Protein 6SD8 (pdb70)

Solvent-accessible surface area: 37038 Å² total; per-residue (Å²): 141,73,153,52,98,40,37,135,37,65,5,10,12,125,55,4,115,10,0,50,100,0,0,130,60,26,5,66,86,87,0,33,168,57,0,39,80,31,0,73,90,0,0,77,33,0,24,64,49,0,65,77,51,13,98,74,1,32,81,99,59,18,76,34,43,42,101,28,127,214,51,153,99,57,2,64,29,120,23,5,126,0,6,110,10,0,40,108,0,2,0,61,9,0,0,3,12,10,2,30,73,71,147,25,27,21,6,1,3,0,12,0,0,0,0,0,5,4,0,5,22,0,0,14,12,0,2,22,2,0,9,17,0,0,0,0,0,29,1,0,49,76,62,12,90,78,89,2,63,72,87,0,29,82,48,0,44,12,117,66,46,188,59,10,37,2,1,0,30,0,32,34,9,48,33,7,32,58,16,27,34,34,2,49,0,58,0,66,96,56,138,43,135,40,113,12,42,13,57,25,13,0,67,21,35,0,69,45,7,9,0,10,32,4,61,0,0,0,0,3,0,42,13,85,89,28,47,104,24,40,180,2,0,0,0,0,0,0,10,0,85,57,117,141,38,100,31,22,118,10,49,0,79,103,32,15,89,11,1,0,1,57,3,5,0,15,0,6,0,12,4,88,15,0,20,0,26,33,6,34,36,103,25,65,1,56,145,51,18,45,56,3,62,25,3,4,20,0,0,11,0,0,9,0,0,0,7,0,28,10,0,0,25,21,0,70,44,13,0,30,65,42,73,17,114,70,100,60,22,90,71,30,18,6,19,94,31,13,2,66,62,3,25,28,17,4,80,37,0,0,0,0,0,0,12,0,0,27,14,4,0,41,46,16,44,66,125,12,55,78,50,56,76,24,11,1,109,0,0,0,0,0,0,0,2,0,0,0,30,38,0,11,83,0,0,9,9,0,0,6,20,9,19,25,31,0,8,7,39,98,59,23,1,0,48,0,1,9,2,0,0,5,6,2,16,60,69,16,20,1,21,36,4,0,33,43,0,22,114,18,29,150,128,66,136,3,16,107,29,2,52,123,27,1,80,144,55,143,11,35,81,146,31,26,95,89,4,78,123,2,56,112,40,58,49,108,74,61,63,68,60,0,48,66,0,0,44,24,0,0,32,1,0,0,116,16,0,28,165,122,6,83,51,143,74,153,50,96,36,38,127,38,68,4,9,11,125,58,3,111,11,0,40,98,0,0,115,60,27,5,63,72,83,0,30,165,58,0,34,82,30,0,69,90,0,0,76,34,0,23,64,51,0,66,91,53,14,99,58,1,30,80,91,56,18,84,34,45,45,101,28,127,213,51,153,94,56,2,61,20,132,20,2,122,0,13,110,10,0,54,106,1,2,1,58,10,0,0,3,13,11,1,33,65,71,146,25,27,20,7,1,3,0,10,0,0,0,0,0,3,4,0,5,20,0,0,14,12,5,2,19,10,0,9,14,0,0,0,0,0,31,2,1,54,81,76,10,73,73,117,2,67,71,89,0,28,79,48,1,42,13,116,51,37,176,57,10,38,11,1,0,25,0,27,37,10,42,29,6,34,57,19,22,37,32,4,45,0,59,0,68,100,53,143,42,133,44,96,12,44,16,56,24,13,0,65,21,31,0,67,46,8,14,0,1,64,6,61,0,0,1,0,0,0,37,14,81,89,26,41,92,23,44,154,0,0,0,1,0,0,0,8,0,83,48,126,154,36,86,30,27,115,7,53,0,87,104,32,15,98,12,1,0,2,71,3,6,2,15,0,6,0,12,4,84,11,0,14,0,46,40,8,33,30,88,28,66,0,56,158,44,11,58,36,4,63,26,2,3,31,0,0,10,0,0,9,0,0,1,7,0,28,11,0,0,23,21,2,70,43,17,2,30,61,41,79,17,92,66,93,57,22,91,72,29,29,5,19,95,29,14,1,66,63,2,26,27,20,5,86,46,0,0,0,0,0,0,16,0,0,30,7,5,1,34,53,17,42,68,128,20,56,75,53,46,88,25,10,2,101,0,0,0,2,0,0,0,1,0,0,0,31,37,0,11,83,0,0,8,9,0,0,7,24,11,19,26,31,0,8,8,36,96,58,26,1,0,48,0,1,5,2,0,0,6,4,2,15,56,61,17,20,1,21,34,2,0,56,59,0,20,167,18,19,130,116,100,124,0,10,92,36,3,49,104,33,5,80,134,47,132,16,31,91,138,66,31,85,87,9,56,129,2,36,114,48,69,54,108,92,48,63,67,58,0,50,63,0,0,45,20,0,0,29,5,0,0,77,15,0,26,148,129,6,84,57

Sequence (1006 aa):
NFYQDGPQLSNTFRSDEALQKILKSLLPADAQKVALPHLEHLGERAVTDMLTWAQEAESQPPVHVPFDPWGRRIDDIKTSHGWKALEKVAAEEGIVATAYDRRFGAASRVYQMALLYLYSPSSAIFSCPLAMTDGAARALELYADADLKARVLPHLLSRDPKTFWTAGQWMTERTGGSDVSGTSTDAHPFTGTSEFGATHSLHGTKWFTSATTSQMALTLARPDGAAPGSRGLSLFFLELRNDKGELNHIQIHRLKDKLGTKALPTAELSLQGTPARMIGGVGEGVKRIASVLNITRRIYNSICAVGHIRRALDLAQDYSGKRQAFGKLLKDHPLHKSTLDSLEADFRKCIAFSFFVANLLGQEEVGEASASEKILLRVLTPILKLYTAKKSIHISSEVVEMFGGAGYVEDTGIPRLLRDAQVFSIWEGTTNVLSLDMLRAFEKDQAGQILEQFLVLNEAGSEELVRLQKLLTLSGEQKEQHAREIAFLIGNAVARIAMKKYSLNFYQDGPQLSNTFRSDEALQKILKSLLPADAQKVALPHLEHLGERAVTDMLTWAQEEAESQPPVHVPFDPWGRRIDDIKTSHGWKALEKVAAEEGIVATAYDRRFGAASRVYQMALLYLYSPSSAIFSCPLAMTDGAARALELYADADLKARVLPHLLSRDPKTFWTAGQWMTERTGGSDVSGTSTDAHPFTGTSEFGATHSLHGTKWFTSATTSQMALTLARPDGAAPGSRGLSLFFLELRNDKGELNHIQIHRLKDKLGTKALPTAELSLQGTPARMIGGVGEGVKRIASVLNITRRIYNSICAVGHIRRALDLAQDYSGKRQAFGKLLKDHPLHKSTLDSLEADFRKCIAFSFFVANLLGQEEVGEASASEKILLRVLTPILKLYTAKKSIHISSEVVEMFGGAGYVEDTGIPRLLRDAQVFSIWEGTTNVLSLDDMLRAFEKDQAGQILEQFLVLNEAGSEELVRLQKLLTLSGEQKEQHAREIAFLIGNAVARIAMKKYSL

B-factor: mean 37.4, std 15.78, range [15.5, 123.29]

Organism: Bdellovibrio bacteriovorus (strain ATCC 15356 / DSM 50701 / NCIMB 9529 / HD100) (NCBI:txid264462)

Secondary structure (DSSP, 8-state):
---PPPP----TTTT-HHHHHHHHHHS-HHHHHHHHHHHHHHHHHTTTHHHHHHHHHHHS--EEEEE-TTS-EEEEEE--HHHHHHHHHHHHTTTTGGGG-GGGTTHHHHHHHHHHHHHGGGTTTTHHHHHHHHHHHHHHHHHS-HHHHHHHHHHHT-S-TTT---EEEE--BTTBSS--TT---EEEE--S--SS---EEEEEEEEEE-TTSSSEEEEEEEETTPPSSGGG-EEEEEESB-TTS-BSSEEEEEE--BSS-TTS--EEEEEEEEEEEEES-TT-HHHHHHHHHHHHHHHHHHHHHHHHHHHHHHHHHHHTT-EETTEEGGGSHHHHHHHHHHHHHHHHHHHHHHHHHHHHHHHHTT---HHHHHHHHHHHHHHHHHHHHHHHHHHHHHHHHTGGGGGBGGGS-HHHHHHHGGGGTTT--HHHHHHHHHHHHHSTTHHHHHHHHHHHTT--HHHHHHHHHHHTS-HHHHHHTHHHHHHHHHHHHHHHHHHHTT-/---PPPP----TTTT-HHHHHHHHHHS-HHHHHHHHHHHHHHHHHHTTHHHHHHHHHHHS--EEEEE-TTS-EEEEEE--HHHHHHHHHHHHTTTTGGGG-GGGTTHHHHHHHHHHHHHGGGTTTTHHHHHHHHHHHHHHHHHS-HHHHHHHHHHHT-S-TTT---EEEE--BTTBSS--TT---EEEE--S--TT---EEEEEEEEEE-GGGSSEEEEEEEETTPPSSGGG-EEEEEESB-TTS-BSSEEEEEE--BSS-TTS--EEEEEEEEEEEEESSTT-HHHHHHTTHHHHHHHHHHHHHHHHHHHHHHHHHHHTT-EETTEEGGGSHHHHHHHHHHHHHHHHHHHHHHHHHHHHHHHHTT---HHHHHHHHHHHHHHHHHHHHHHHHHHHHHHHHTGGGGGBGGGT-HHHHHHHGGGGTTT--HHHHHHHHHHHHHSTTHHHHHHHHHHHTT--HHHHHHHHHHHTS-HHHHHHTHHHHHHHHHHHHHHHHHHHTT-

Foldseek 3Di:
DDDFDAFAFDQPVVVDPLLVLQCVQQADPVRCVVLVVLSSVLSHCLRPLLLVLLVQLQVWFWFWDQADPVGDGFRDIDGDPSLLVLLLCCQQSQLQLQLVPCPRFLCSLLSSLSSLLSSQQSNLRVLLLLLQLNLVLVLCVVFNDPQLNVPPVCQSNHSGSVRHFTEKEQQDDPVGRLFSLQPDKEWEADDDDAPRPFGTFIWDKGAKMQGQRGQKYKYKHAYPPADGTLQRIFIKIAGQDGPVRGGQQKHWPGFDDALGSRSGTITIMTRGRGGIHTTDDGRCHVVSSLVSLLRSLLSLLSSLLSLLSVLLSSLVRQQQGDDDPHDRNCPPVVSVVVSVVLVVLSLLSVLLSSVLSSLVSCVVSPNADPLSVLQSQLSSLLSQQSSLVSQLVSLVVSLCSVPPLSVDPVSVSVNSNSVSNCSQPPSHHNLSSLVSNVVSCVPPVSVVSLLVVLVVLPFDPVLSVVLVVLVPDDPVSVSVCSNVNSVSSSSRSSVSSCVSSVD/DDDFDAFAFDQPLVVDPLLVLLCVQQADPVRCVVQVVLSSVLSHCLRPVLLVLLVQLQVWFKDWDQADPVGDGFRDIDGDPSLLVLLLVCQQSQLQQQLVPCPRFLCSLLSSLSSLLSSQQSNLRVLLLLLLLNLVLVLCVVFNDPVLNVVPVCQSNHSGSVRHFTEKEQQDDPVGDLFSQQPAKEWEADDDDDDRPFGTFIWFKRAWMLDQRGQKYKYWHFYPPADGTLQRIFIKIATQAGPVRGGQQKGWPGFDDALGSRSGTITIMTRGRGGIHTTDDGSCHVVSSLSSLLSSLLSLLSSLLSLLSVLLSSLVRQQQRDDDPHDRNCPPVVSVVVSVVLVVLSLLSVLLSSVLSSLVSCVVSPNDDPLSVLVNQLSSLLSQQSSLVSQLVSLVVSLVSVPPLSVDPVSVNVNSNSVSNCSCPPSHHLLSSLVSNVVSCVPPVSVVSLLVVLVVLPFDDPLSVVLVVLVPDDPVSNSVCSNVNSVSSSSRSSVSSCVSSVD

Nearest PDB structures (foldseek):
  6sd8-assembly1_X  TM=1.002E+00  e=5.555E-81  Bdellovibrio bacteriovorus HD100
  4y9j-assembly1_B  TM=9.393E-01  e=7.795E-43  Caenorhabditis elegans
  5ez3-assembly1_A  TM=9.239E-01  e=1.837E-29  Brucella melitensis bv. 1 str. 16M
  3u33-assembly1_B  TM=9.081E-01  e=5.212E-29  Escherichia coli K-12
  5lnx-assembly2_F  TM=8.824E-01  e=2.537E-15  Bacillus subtilis subsp. subtilis str. 168

InterPro domains:
  IPR006089 Acyl-CoA dehydrogenase, conserved site [PS00073] (402-421)
  IPR006091 Acyl-CoA dehydrogenase/oxidase, middle domain [PF02770] (171-274)
  IPR009075 Acyl-CoA dehydrogenase/oxidase, C-terminal [PF00441] (285-441)
  IPR009100 Acyl-CoA dehydrogenase/oxidase, N-terminal and middle domain superfamily [SSF56645] (79-292)
  IPR036250 Acyl-CoA dehydrogenase-like, C-terminal [SSF47203] (291-446)
  IPR041504 Adaptive response protein AidB, N-terminal [PF18158] (12-161)
  IPR052904 Acyl-CoA dehydrogenase-like protein [PTHR42707] (2-500)

Structure (mmCIF, N/CA/C/O backbone):
data_6SD8
#
_entry.id   6SD8
#
_cell.length_a   137.750
_cell.length_b   113.012
_cell.length_c   89.044
_cell.angle_alpha   90.000
_cell.angle_beta   120.840
_cell.angle_gamma   90.000
#
_symmetry.space_group_name_H-M   'C 1 2 1'
#
loop_
_entity.id
_entity.type
_entity.pdbx_description
1 polymer 'Probable acyl-CoA dehydrogenase'
2 non-polymer 'FLAVIN-ADENINE DINUCLEOTIDE'
3 water water
#
loop_
_atom_site.group_PDB
_atom_site.id
_atom_site.type_symbol
_atom_site.label_atom_id
_atom_site.label_alt_id
_atom_site.label_comp_id
_atom_site.label_asym_id
_atom_site.label_entity_id
_atom_site.label_seq_id
_atom_site.pdbx_PDB_ins_code
_atom_site.Cartn_x
_atom_site.Cartn_y
_atom_site.Cartn_z
_atom_site.occupancy
_atom_site.B_iso_or_equiv
_atom_site.auth_seq_id
_atom_site.auth_comp_id
_atom_site.auth_asym_id
_atom_site.auth_atom_id
_atom_site.pdbx_PDB_model_num
ATOM 1 N N . ASN A 1 3 ? -11.958 116.594 110.182 1.00 74.92 3 ASN X N 1
ATOM 2 C CA . ASN A 1 3 ? -12.364 116.471 108.789 1.00 68.72 3 ASN X CA 1
ATOM 3 C C . ASN A 1 3 ? -13.481 115.424 108.660 1.00 62.25 3 ASN X C 1
ATOM 4 O O . ASN A 1 3 ? -14.272 115.223 109.590 1.00 51.65 3 ASN X O 1
ATOM 9 N N . PHE A 1 4 ? -13.535 114.752 107.519 1.00 54.78 4 PHE X N 1
ATOM 10 C CA . PHE A 1 4 ? -14.634 113.861 107.181 1.00 48.31 4 PHE X CA 1
ATOM 11 C C . PHE A 1 4 ? -14.354 112.420 107.601 1.00 41.91 4 PHE X C 1
ATOM 12 O O . PHE A 1 4 ? -13.258 111.895 107.372 1.00 42.47 4 PHE X O 1
ATOM 20 N N . TYR A 1 5 ? -15.347 111.786 108.218 1.00 33.14 5 TYR X N 1
ATOM 21 C CA . TYR A 1 5 ? -15.307 110.342 108.425 1.00 34.12 5 TYR X CA 1
ATOM 22 C C . TYR A 1 5 ? -16.630 109.752 107.989 1.00 38.75 5 TYR X C 1
ATOM 23 O O . TYR A 1 5 ? -17.694 110.250 108.349 1.00 39.06 5 TYR X O 1
ATOM 32 N N . GLN A 1 6 ? -16.552 108.697 107.190 1.00 32.50 6 GLN X N 1
ATOM 33 C CA . GLN A 1 6 ? -17.735 108.021 106.691 1.00 36.23 6 GLN X CA 1
ATOM 34 C C . GLN A 1 6 ? -18.478 107.268 107.799 1.00 36.95 6 GLN X C 1
ATOM 35 O O . GLN A 1 6 ? -17.859 106.565 108.602 1.00 40.47 6 GLN X O 1
ATOM 41 N N . ASP A 1 7 ? -19.801 107.424 107.850 1.00 34.01 7 ASP X N 1
ATOM 42 C CA . ASP A 1 7 ? -20.621 106.584 108.719 1.00 38.86 7 ASP X CA 1
ATOM 43 C C . ASP A 1 7 ? -20.751 105.181 108.127 1.00 39.12 7 ASP X C 1
ATOM 44 O O . ASP A 1 7 ? -21.199 105.028 106.978 1.00 34.47 7 ASP X O 1
ATOM 49 N N . GLY A 1 8 ? -20.372 104.168 108.911 1.00 33.67 8 GLY X N 1
ATOM 50 C CA . GLY A 1 8 ? -20.470 102.776 108.479 1.00 32.98 8 GLY X CA 1
ATOM 51 C C . GLY A 1 8 ? -21.870 102.183 108.605 1.00 27.84 8 GLY X C 1
ATOM 52 O O . GLY A 1 8 ? -22.746 102.777 109.232 1.00 30.79 8 GLY X O 1
ATOM 53 N N . PRO A 1 9 ? -22.086 100.989 108.021 1.00 29.63 9 PRO X N 1
ATOM 54 C CA . PRO A 1 9 ? -23.417 100.368 108.027 1.00 33.19 9 PRO X CA 1
ATOM 55 C C . PRO A 1 9 ? -23.822 99.878 109.413 1.00 34.24 9 PRO X C 1
ATOM 56 O O . PRO A 1 9 ? -22.955 99.491 110.202 1.00 35.01 9 PRO X O 1
ATOM 60 N N . GLN A 1 10 ? -25.121 99.908 109.699 1.00 31.75 10 GLN X N 1
ATOM 61 C CA . GLN A 1 10 ? -25.673 99.417 110.961 1.00 34.11 10 GLN X CA 1
ATOM 62 C C . GLN A 1 10 ? -26.882 98.528 110.724 1.00 33.50 10 GLN X C 1
ATOM 63 O O . GLN A 1 10 ? -27.665 98.761 109.802 1.00 34.37 10 GLN X O 1
ATOM 69 N N . LEU A 1 11 ? -27.030 97.504 111.554 1.00 31.17 11 LEU X N 1
ATOM 70 C CA . LEU A 1 11 ? -28.168 96.604 111.424 1.00 32.34 11 LEU X CA 1
ATOM 71 C C . LEU A 1 11 ? -29.298 96.966 112.377 1.00 33.42 11 LEU X C 1
ATOM 72 O O . LEU A 1 11 ? -29.100 97.680 113.359 1.00 36.17 11 LEU X O 1
ATOM 77 N N . SER A 1 12 ? -30.494 96.480 112.065 1.00 34.59 12 SER X N 1
ATOM 78 C CA . SER A 1 12 ? -31.646 96.645 112.936 1.00 35.98 12 SER X CA 1
ATOM 79 C C . SER A 1 12 ? -32.345 95.294 113.063 1.00 31.14 12 SER X C 1
ATOM 80 O O . SER A 1 12 ? -32.158 94.434 112.201 1.00 33.08 12 SER X O 1
ATOM 83 N N . ASN A 1 13 ? -33.130 95.116 114.129 1.00 32.04 13 ASN X N 1
ATOM 84 C CA . ASN A 1 13 ? -33.852 93.867 114.405 1.00 30.46 13 ASN X CA 1
ATOM 85 C C . ASN A 1 13 ? -34.289 93.132 113.130 1.00 32.99 13 ASN X C 1
ATOM 86 O O . ASN A 1 13 ? -35.075 93.654 112.344 1.00 34.76 13 ASN X O 1
ATOM 91 N N . THR A 1 14 ? -33.771 91.921 112.935 1.00 32.81 14 THR X N 1
ATOM 92 C CA . THR A 1 14 ? -33.861 91.266 111.640 1.00 34.33 14 THR X CA 1
ATOM 93 C C . THR A 1 14 ? -35.161 90.491 111.451 1.00 31.70 14 THR X C 1
ATOM 94 O O . THR A 1 14 ? -35.410 89.937 110.379 1.00 33.75 14 THR X O 1
ATOM 98 N N . PHE A 1 15 ? -36.008 90.473 112.474 1.00 31.32 15 PHE X N 1
ATOM 99 C CA . PHE A 1 15 ? -37.391 90.063 112.236 1.00 31.23 15 PHE X CA 1
ATOM 100 C C . PHE A 1 15 ? -38.194 91.263 111.735 1.00 32.25 15 PHE X C 1
ATOM 101 O O . PHE A 1 15 ? -38.861 91.181 110.702 1.00 35.82 15 PHE X O 1
ATOM 109 N N . ARG A 1 16 ? -38.108 92.382 112.453 1.00 35.49 16 ARG X N 1
ATOM 110 C CA . ARG A 1 16 ? -38.903 93.560 112.113 1.00 35.00 16 ARG X CA 1
ATOM 111 C C . ARG A 1 16 ? -38.492 94.184 110.790 1.00 35.30 16 ARG X C 1
ATOM 112 O O . ARG A 1 16 ? -39.296 94.844 110.138 1.00 39.78 16 ARG X O 1
ATOM 120 N N . SER A 1 17 ? -37.244 93.978 110.389 1.00 32.54 17 SER X N 1
ATOM 121 C CA . SER A 1 17 ? -36.747 94.602 109.168 1.00 35.46 17 SER X CA 1
ATOM 122 C C . SER A 1 17 ? -37.068 93.793 107.913 1.00 32.30 17 SER X C 1
ATOM 123 O O . SER A 1 17 ? -36.781 94.229 106.802 1.00 36.52 17 SER X O 1
ATOM 126 N N . ASP A 1 18 ? -37.632 92.605 108.094 1.00 34.89 18 ASP X N 1
ATOM 127 C CA . ASP A 1 18 ? -37.766 91.669 106.978 1.00 33.98 18 ASP X CA 1
ATOM 128 C C . ASP A 1 18 ? -39.233 91.453 106.595 1.00 33.64 18 ASP X C 1
ATOM 129 O O . ASP A 1 18 ? -39.885 90.532 107.087 1.00 31.22 18 ASP X O 1
ATOM 134 N N . GLU A 1 19 ? -39.742 92.301 105.708 1.00 32.16 19 GLU X N 1
ATOM 135 C CA . GLU A 1 19 ? -41.151 92.221 105.305 1.00 33.94 19 GLU X CA 1
ATOM 136 C C . GLU A 1 19 ? -41.459 90.923 104.567 1.00 35.44 19 GLU X C 1
ATOM 137 O O . GLU A 1 19 ? -42.555 90.381 104.687 1.00 33.39 19 GLU X O 1
ATOM 143 N N . ALA A 1 20 ? -40.496 90.433 103.795 1.00 32.63 20 ALA X N 1
ATOM 144 C CA . ALA A 1 20 ? -40.695 89.193 103.060 1.00 26.18 20 ALA X CA 1
ATOM 145 C C . ALA A 1 20 ? -40.879 88.003 104.005 1.00 34.50 20 ALA X C 1
ATOM 146 O O . ALA A 1 20 ? -41.759 87.172 103.794 1.00 32.79 20 ALA X O 1
ATOM 148 N N . LEU A 1 21 ? -40.044 87.913 105.040 1.00 27.64 21 LEU X N 1
ATOM 149 C CA . LEU A 1 21 ? -40.193 86.842 106.025 1.00 29.06 21 LEU X CA 1
ATOM 150 C C . LEU A 1 21 ? -41.578 86.887 106.682 1.00 35.18 21 LEU X C 1
ATOM 151 O O . LEU A 1 21 ? -42.241 85.857 106.848 1.00 33.79 21 LEU X O 1
ATOM 156 N N . GLN A 1 22 ? -42.008 88.085 107.055 1.00 31.34 22 GLN X N 1
ATOM 157 C CA . GLN A 1 22 ? -43.285 88.254 107.733 1.00 32.74 22 GLN X CA 1
ATOM 158 C C . GLN A 1 22 ? -44.474 87.867 106.849 1.00 38.72 22 GLN X C 1
ATOM 159 O O . GLN A 1 22 ? -45.412 87.221 107.316 1.00 39.60 22 GLN X O 1
ATOM 165 N N . LYS A 1 23 ? -44.428 88.256 105.581 1.00 32.14 23 LYS X N 1
ATOM 166 C CA . LYS A 1 23 ? -45.481 87.871 104.644 1.00 32.14 23 LYS X CA 1
ATOM 167 C C . LYS A 1 23 ? -45.548 86.357 104.483 1.00 38.43 23 LYS X C 1
ATOM 168 O O . LYS A 1 23 ? -46.631 85.772 104.459 1.00 37.08 23 LYS X O 1
ATOM 174 N N . ILE A 1 24 ? -44.386 85.723 104.371 1.00 31.14 24 ILE X N 1
ATOM 175 C CA . ILE A 1 24 ? -44.329 84.271 104.225 1.00 31.63 24 ILE X CA 1
ATOM 176 C C . ILE A 1 24 ? -44.926 83.559 105.438 1.00 38.00 24 ILE X C 1
ATOM 177 O O . ILE A 1 24 ? -45.704 82.616 105.300 1.00 37.14 24 ILE X O 1
ATOM 182 N N . LEU A 1 25 ? -44.580 84.027 106.627 1.00 33.07 25 LEU X N 1
ATOM 183 C CA . LEU A 1 25 ? -45.049 83.382 107.845 1.00 31.97 25 LEU X CA 1
ATOM 184 C C . LEU A 1 25 ? -46.545 83.612 108.062 1.00 41.15 25 LEU X C 1
ATOM 185 O O . LEU A 1 25 ? -47.232 82.755 108.619 1.00 38.65 25 LEU X O 1
ATOM 190 N N . LYS A 1 26 ? -47.044 84.767 107.631 1.00 38.34 26 LYS X N 1
ATOM 191 C CA . LYS A 1 26 ? -48.485 85.041 107.685 1.00 43.91 26 LYS X CA 1
ATOM 192 C C . LYS A 1 26 ? -49.261 84.094 106.772 1.00 44.73 26 LYS X C 1
ATOM 193 O O . LYS A 1 26 ? -50.443 83.831 106.994 1.00 41.98 26 LYS X O 1
ATOM 199 N N . SER A 1 27 ? -48.589 83.598 105.739 1.00 37.60 27 SER X N 1
ATOM 200 C CA . SER A 1 27 ? -49.180 82.651 104.806 1.00 43.34 27 SER X CA 1
ATOM 201 C C . SER A 1 27 ? -49.038 81.203 105.290 1.00 45.92 27 SER X C 1
ATOM 202 O O . SER A 1 27 ? -49.949 80.395 105.133 1.00 45.55 27 SER X O 1
ATOM 205 N N . LEU A 1 28 ? -47.900 80.877 105.896 1.00 39.84 28 LEU X N 1
ATOM 206 C CA . LEU A 1 28 ? -47.600 79.483 106.217 1.00 38.48 28 LEU X CA 1
ATOM 207 C C . LEU A 1 28 ? -47.921 79.078 107.652 1.00 42.34 28 LEU X C 1
ATOM 208 O O . LEU A 1 28 ? -48.116 77.895 107.927 1.00 47.43 28 LEU X O 1
ATOM 213 N N . LEU A 1 29 ? -47.968 80.041 108.569 1.00 38.74 29 LEU X N 1
ATOM 214 C CA . LEU A 1 29 ? -48.238 79.714 109.966 1.00 40.93 29 LEU X CA 1
ATOM 215 C C . LEU A 1 29 ? -49.705 79.949 110.320 1.00 45.12 29 LEU X C 1
ATOM 216 O O . LEU A 1 29 ? -50.223 81.050 110.140 1.00 44.06 29 LEU X O 1
ATOM 221 N N . PRO A 1 30 ? -50.366 78.910 110.846 1.00 43.65 30 PRO X N 1
ATOM 222 C CA . PRO A 1 30 ? -51.714 79.053 111.412 1.00 49.54 30 PRO X CA 1
ATOM 223 C C . PRO A 1 30 ? -51.701 79.934 112.658 1.00 55.07 30 PRO X C 1
ATOM 224 O O . PRO A 1 30 ? -50.634 80.170 113.221 1.00 46.53 30 PRO X O 1
ATOM 228 N N . ALA A 1 31 ? -52.872 80.413 113.068 1.00 51.08 31 ALA X N 1
ATOM 229 C CA . ALA A 1 31 ? -52.996 81.373 114.165 1.00 51.01 31 ALA X CA 1
ATOM 230 C C . ALA A 1 31 ? -52.331 80.921 115.462 1.00 55.91 31 ALA X C 1
ATOM 231 O O . ALA A 1 31 ? -51.672 81.715 116.132 1.00 52.09 31 ALA X O 1
ATOM 233 N N . ASP A 1 32 ? -52.507 79.655 115.826 1.00 58.78 32 ASP X N 1
ATOM 234 C CA . ASP A 1 32 ? -51.936 79.168 117.077 1.00 61.26 32 ASP X CA 1
ATOM 235 C C . ASP A 1 32 ? -50.408 79.147 117.016 1.00 57.94 32 ASP X C 1
ATOM 236 O O . ASP A 1 32 ? -49.746 79.470 117.996 1.00 52.22 32 ASP X O 1
ATOM 241 N N . ALA A 1 33 ? -49.853 78.771 115.869 1.00 50.57 33 ALA X N 1
ATOM 242 C CA . ALA A 1 33 ? -48.405 78.800 115.691 1.00 46.44 33 ALA X CA 1
ATOM 243 C C . ALA A 1 33 ? -47.870 80.227 115.749 1.00 42.47 33 ALA X C 1
ATOM 244 O O . ALA A 1 33 ? -46.834 80.484 116.363 1.00 45.95 33 ALA X O 1
ATOM 246 N N . GLN A 1 34 ? -48.580 81.155 115.115 1.00 44.69 34 GLN X N 1
ATOM 247 C CA . GLN A 1 34 ? -48.160 82.553 115.084 1.00 49.32 34 GLN X CA 1
ATOM 248 C C . GLN A 1 34 ? -48.051 83.187 116.470 1.00 55.19 34 GLN X C 1
ATOM 249 O O . GLN A 1 34 ? -47.148 83.981 116.719 1.00 48.70 34 GLN X O 1
ATOM 255 N N . LYS A 1 35 ? -48.947 82.835 117.384 1.00 55.66 35 LYS X N 1
ATOM 256 C CA . LYS A 1 35 ? -48.933 83.516 118.670 1.00 59.34 35 LYS X CA 1
ATOM 257 C C . LYS A 1 35 ? -47.780 83.004 119.549 1.00 51.83 35 LYS X C 1
ATOM 258 O O . LYS A 1 35 ? -47.367 83.673 120.498 1.00 49.10 35 LYS X O 1
ATOM 264 N N . VAL A 1 36 ? -47.238 81.838 119.205 1.00 52.11 36 VAL X N 1
ATOM 265 C CA . VAL A 1 36 ? -46.020 81.345 119.828 1.00 55.77 36 VAL X CA 1
ATOM 266 C C . VAL A 1 36 ? -44.797 81.839 119.063 1.00 50.04 36 VAL X C 1
ATOM 267 O O . VAL A 1 36 ? -43.857 82.372 119.651 1.00 45.81 36 VAL X O 1
ATOM 271 N N . ALA A 1 37 ? -44.824 81.663 117.745 1.00 44.72 37 ALA X N 1
ATOM 272 C CA . ALA A 1 37 ? -43.640 81.855 116.912 1.00 43.61 37 ALA X CA 1
ATOM 273 C C . ALA A 1 37 ? -43.245 83.319 116.727 1.00 44.53 37 ALA X C 1
ATOM 274 O O . ALA A 1 37 ? -42.064 83.654 116.799 1.00 41.82 37 ALA X O 1
ATOM 276 N N . LEU A 1 38 ? -44.218 84.186 116.460 1.00 40.94 38 LEU X N 1
ATOM 277 C CA . LEU A 1 38 ? -43.915 85.586 116.162 1.00 44.45 38 LEU X CA 1
ATOM 278 C C . LEU A 1 38 ? -43.228 86.352 117.317 1.00 47.05 38 LEU X C 1
ATOM 279 O O . LEU A 1 38 ? -42.290 87.111 117.063 1.00 43.02 38 LEU X O 1
ATOM 284 N N . PRO A 1 39 ? -43.681 86.174 118.577 1.00 45.65 39 PRO X N 1
ATOM 285 C CA . PRO A 1 39 ? -42.917 86.832 119.647 1.00 45.05 39 PRO X CA 1
ATOM 286 C C . PRO A 1 39 ? -41.500 86.278 119.780 1.00 43.36 39 PRO X C 1
ATOM 287 O O . PRO A 1 39 ? -40.554 87.030 120.025 1.00 39.53 39 PRO X O 1
ATOM 291 N N . HIS A 1 40 ? -41.366 84.968 119.618 1.00 38.18 40 HIS X N 1
ATOM 292 C CA . HIS A 1 40 ? -40.070 84.309 119.679 1.00 39.90 40 HIS X CA 1
ATOM 293 C C . HIS A 1 40 ? -39.147 84.850 118.588 1.00 37.11 40 HIS X C 1
ATOM 294 O O . HIS A 1 40 ? -37.978 85.146 118.845 1.00 38.07 40 HIS X O 1
ATOM 301 N N . LEU A 1 41 ? -39.680 84.993 117.376 1.00 40.15 41 LEU X N 1
ATOM 302 C CA . LEU A 1 41 ? -38.886 85.483 116.252 1.00 33.92 41 LEU X CA 1
ATOM 303 C C . LEU A 1 41 ? -38.481 86.948 116.417 1.00 40.75 41 LEU X C 1
ATOM 304 O O . LEU A 1 41 ? -37.373 87.333 116.037 1.00 42.13 41 LEU X O 1
ATOM 309 N N . GLU A 1 42 ? -39.358 87.762 116.999 1.00 37.02 42 GLU X N 1
ATOM 310 C CA . GLU A 1 42 ? -39.010 89.159 117.232 1.00 38.71 42 GLU X CA 1
ATOM 311 C C . GLU A 1 42 ? -37.890 89.253 118.260 1.00 37.00 42 GLU X C 1
ATOM 312 O O . GLU A 1 42 ? -36.986 90.075 118.133 1.00 40.26 42 GLU X O 1
ATOM 318 N N . HIS A 1 43 ? -37.952 88.388 119.265 1.00 37.21 43 HIS X N 1
ATOM 319 C CA . HIS A 1 43 ? -36.914 88.293 120.282 1.00 39.11 43 HIS X CA 1
ATOM 320 C C . HIS A 1 43 ? -35.573 87.869 119.666 1.00 37.38 43 HIS X C 1
ATOM 321 O O . HIS A 1 43 ? -34.535 88.489 119.921 1.00 37.01 43 HIS X O 1
ATOM 328 N N . LEU A 1 44 ? -35.599 86.821 118.843 1.00 36.34 44 LEU X N 1
ATOM 329 C CA . LEU A 1 44 ? -34.377 86.331 118.205 1.00 32.85 44 LEU X CA 1
ATOM 330 C C . LEU A 1 44 ? -33.807 87.363 117.233 1.00 34.94 44 LEU X C 1
ATOM 331 O O . LEU A 1 44 ? -32.592 87.512 117.120 1.00 31.91 44 LEU X O 1
ATOM 336 N N . GLY A 1 45 ? -34.689 88.057 116.515 1.00 34.98 45 GLY X N 1
ATOM 337 C CA . GLY A 1 45 ? -34.270 89.132 115.630 1.00 32.84 45 GLY X CA 1
ATOM 338 C C . GLY A 1 45 ? -33.517 90.232 116.374 1.00 33.41 45 GLY X C 1
ATOM 339 O O . GLY A 1 45 ? -32.638 90.889 115.809 1.00 34.17 45 GLY X O 1
ATOM 340 N N . GLU A 1 46 ? -33.852 90.446 117.642 1.00 33.20 46 GLU X N 1
ATOM 341 C CA . GLU A 1 46 ? -33.141 91.448 118.423 1.00 32.30 46 GLU X CA 1
ATOM 342 C C . GLU A 1 46 ? -31.774 90.917 118.828 1.00 35.23 46 GLU X C 1
ATOM 343 O O . GLU A 1 46 ? -30.782 91.636 118.753 1.00 35.04 46 GLU X O 1
ATOM 349 N N . ARG A 1 47 ? -31.720 89.647 119.218 1.00 33.06 47 ARG X N 1
ATOM 350 C CA . ARG A 1 47 ? -30.448 89.022 119.575 1.00 32.88 47 ARG X CA 1
ATOM 351 C C . ARG A 1 47 ? -29.475 88.991 118.398 1.00 30.04 47 ARG X C 1
ATOM 352 O O . ARG A 1 47 ? -28.267 89.134 118.570 1.00 28.89 47 ARG X O 1
ATOM 360 N N . ALA A 1 48 ? -30.014 88.783 117.198 1.00 29.80 48 ALA X N 1
ATOM 361 C CA . ALA A 1 48 ? -29.205 88.682 115.991 1.00 30.69 48 ALA X CA 1
ATOM 362 C C . ALA A 1 48 ? -28.393 89.939 115.737 1.00 25.06 48 ALA X C 1
ATOM 363 O O . ALA A 1 48 ? -27.325 89.889 115.113 1.00 29.11 48 ALA X O 1
ATOM 365 N N . VAL A 1 49 ? -28.878 91.081 116.220 1.00 29.48 49 VAL X N 1
ATOM 366 C CA . VAL A 1 49 ? -28.153 92.326 115.986 1.00 31.01 49 VAL X CA 1
ATOM 367 C C . VAL A 1 49 ? -27.548 92.908 117.271 1.00 31.09 49 VAL X C 1
ATOM 368 O O . VAL A 1 49 ? -27.031 94.024 117.266 1.00 32.96 49 VAL X O 1
ATOM 372 N N . THR A 1 50 ? -27.598 92.145 118.359 1.00 28.44 50 THR X N 1
ATOM 373 C CA . THR A 1 50 ? -26.989 92.595 119.617 1.00 31.52 50 THR X CA 1
ATOM 374 C C . THR A 1 50 ? -25.977 91.568 120.124 1.00 32.08 50 THR X C 1
ATOM 375 O O . THR A 1 50 ? -24.872 91.509 119.602 1.00 31.20 50 THR X O 1
ATOM 379 N N . ASP A 1 51 ? -26.345 90.733 121.095 1.00 30.85 51 ASP X N 1
ATOM 380 C CA . ASP A 1 51 ? -25.335 89.878 121.703 1.00 30.93 51 ASP X CA 1
ATOM 381 C C . ASP A 1 51 ? -24.784 88.809 120.748 1.00 30.31 51 ASP X C 1
ATOM 382 O O . ASP A 1 51 ? -23.582 88.544 120.774 1.00 29.88 51 ASP X O 1
ATOM 387 N N . MET A 1 52 ? -25.619 88.243 119.875 1.00 31.42 52 MET X N 1
ATOM 388 C CA . MET A 1 52 ? -25.118 87.268 118.903 1.00 24.99 52 MET X CA 1
ATOM 389 C C . MET A 1 52 ? -24.130 87.899 117.929 1.00 26.58 52 MET X C 1
ATOM 390 O O . MET A 1 52 ? -23.153 87.279 117.524 1.00 27.73 52 MET X O 1
ATOM 395 N N . LEU A 1 53 ? -24.422 89.122 117.508 1.00 28.35 53 LEU X N 1
ATOM 396 C CA . LEU A 1 53 ? -23.582 89.798 116.529 1.00 34.27 53 LEU X CA 1
ATOM 397 C C . LEU A 1 53 ? -22.181 89.995 117.108 1.00 29.58 53 LEU X C 1
ATOM 398 O O . LEU A 1 53 ? -21.163 89.779 116.435 1.00 29.22 53 LEU X O 1
ATOM 403 N N . THR A 1 54 ? -22.140 90.387 118.372 1.00 29.88 54 THR X N 1
ATOM 404 C CA . THR A 1 54 ? -20.877 90.585 119.064 1.00 29.03 54 THR X CA 1
ATOM 405 C C . THR A 1 54 ? -20.135 89.266 119.231 1.00 29.20 54 THR X C 1
ATOM 406 O O . THR A 1 54 ? -18.938 89.198 118.967 1.00 27.59 54 THR X O 1
ATOM 410 N N . TRP A 1 55 ? -20.849 88.216 119.635 1.00 27.82 55 TRP X N 1
ATOM 411 C CA . TRP A 1 55 ? -20.239 86.897 119.795 1.00 27.01 55 TRP X CA 1
ATOM 412 C C . TRP A 1 55 ? -19.700 86.343 118.473 1.00 26.96 55 TRP X C 1
ATOM 413 O O . TRP A 1 55 ? -18.637 85.722 118.443 1.00 26.42 55 TRP X O 1
ATOM 424 N N . ALA A 1 56 ? -20.442 86.553 117.383 1.00 26.24 56 ALA X N 1
ATOM 425 C CA . ALA A 1 56 ? -20.012 86.070 116.081 1.00 26.59 56 ALA X CA 1
ATOM 426 C C . ALA A 1 56 ? -18.749 86.788 115.642 1.00 26.96 56 ALA X C 1
ATOM 427 O O . ALA A 1 56 ? -17.847 86.176 115.084 1.00 26.45 56 ALA X O 1
ATOM 429 N N . GLN A 1 57 ? -18.673 88.090 115.903 1.00 26.72 57 GLN X N 1
ATOM 430 C CA . GLN A 1 57 ? -17.485 88.853 115.535 1.00 24.86 57 GLN X CA 1
ATOM 431 C C . GLN A 1 57 ? -16.261 88.370 116.315 1.00 26.17 57 GLN X C 1
ATOM 432 O O . GLN A 1 57 ? -15.160 88.249 115.764 1.00 25.84 57 GLN X O 1
ATOM 438 N N . GLU A 1 58 ? -16.467 88.082 117.598 1.00 26.51 58 GLU X N 1
ATOM 439 C CA . GLU A 1 58 ? -15.413 87.519 118.434 1.00 30.40 58 GLU X CA 1
ATOM 440 C C . GLU A 1 58 ? -14.915 86.176 117.900 1.00 25.86 58 GLU X C 1
ATOM 441 O O . GLU A 1 58 ? -13.711 85.940 117.829 1.00 28.14 58 GLU X O 1
ATOM 447 N N . ALA A 1 59 ? -15.848 85.315 117.508 1.00 24.21 59 ALA X N 1
ATOM 448 C CA . ALA A 1 59 ? -15.497 83.987 117.005 1.00 27.48 59 ALA X CA 1
ATOM 449 C C . ALA A 1 59 ? -14.738 84.085 115.674 1.00 25.16 59 ALA X C 1
ATOM 450 O O . ALA A 1 59 ? -13.726 83.414 115.475 1.00 26.47 59 ALA X O 1
ATOM 452 N N . GLU A 1 60 ? -15.217 84.941 114.770 1.00 26.27 60 GLU X N 1
ATOM 453 C CA . GLU A 1 60 ? -14.518 85.177 113.507 1.00 27.66 60 GLU X CA 1
ATOM 454 C C . GLU A 1 60 ? -13.098 85.697 113.747 1.00 29.21 60 GLU X C 1
ATOM 455 O O . GLU A 1 60 ? -12.152 85.325 113.041 1.00 29.62 60 GLU X O 1
ATOM 461 N N . SER A 1 61 ? -12.955 86.542 114.767 1.00 25.09 61 SER X N 1
ATOM 462 C CA . SER A 1 61 ? -11.695 87.203 115.086 1.00 28.16 61 SER X CA 1
ATOM 463 C C . SER A 1 61 ? -10.719 86.293 115.825 1.00 28.59 61 SER X C 1
ATOM 464 O O . SER A 1 61 ? -9.521 86.585 115.894 1.00 31.19 61 SER X O 1
ATOM 467 N N . GLN A 1 62 ? -11.240 85.204 116.395 1.00 27.35 62 GLN X N 1
ATOM 468 C CA . GLN A 1 62 ? -10.412 84.272 117.161 1.00 29.17 62 GLN X CA 1
ATOM 469 C C . GLN A 1 62 ? -10.684 82.846 116.717 1.00 28.29 62 GLN X C 1
ATOM 470 O O . GLN A 1 62 ? -11.372 82.091 117.413 1.00 30.55 62 GLN X O 1
ATOM 476 N N . PRO A 1 63 ? -10.148 82.471 115.546 1.00 25.41 63 PRO X N 1
ATOM 477 C CA . PRO A 1 63 ? -10.422 81.124 115.036 1.00 25.95 63 PRO X CA 1
ATOM 478 C C . PRO A 1 63 ? -9.930 80.047 116.006 1.00 21.83 63 PRO X C 1
ATOM 479 O O . PRO A 1 63 ? -9.031 80.316 116.826 1.00 26.59 63 PRO X O 1
ATOM 483 N N . PRO A 1 64 ? -10.518 78.848 115.929 1.00 21.86 64 PRO X N 1
ATOM 484 C CA . PRO A 1 64 ? -10.134 77.719 116.783 1.00 25.59 64 PRO X CA 1
ATOM 485 C C . PRO A 1 64 ? -8.688 77.305 116.598 1.00 26.71 64 PRO X C 1
ATOM 486 O O . PRO A 1 64 ? -8.116 77.453 115.518 1.00 24.47 64 PRO X O 1
ATOM 490 N N . VAL A 1 65 ? -8.091 76.793 117.676 1.00 23.39 65 VAL X N 1
ATOM 491 C CA . VAL A 1 65 ? -6.701 76.382 117.648 1.00 25.77 65 VAL X CA 1
ATOM 492 C C . VAL A 1 65 ? -6.553 74.954 118.171 1.00 25.40 65 VAL X C 1
ATOM 493 O O . VAL A 1 65 ? -7.111 74.603 119.214 1.00 28.33 65 VAL X O 1
ATOM 497 N N . HIS A 1 66 ? -5.835 74.130 117.406 1.00 22.83 66 HIS X N 1
ATOM 498 C CA . HIS A 1 66 ? -5.540 72.749 117.771 1.00 22.37 66 HIS X CA 1
ATOM 499 C C . HIS A 1 66 ? -4.345 72.700 118.720 1.00 25.10 66 HIS X C 1
ATOM 500 O O . HIS A 1 66 ? -3.289 73.283 118.432 1.00 26.93 66 HIS X O 1
ATOM 507 N N . VAL A 1 67 ? -4.533 72.018 119.848 1.00 24.99 67 VAL X N 1
ATOM 508 C CA . VAL A 1 67 ? -3.469 71.770 120.832 1.00 24.58 67 VAL X CA 1
ATOM 509 C C . VAL A 1 67 ? -3.321 70.242 120.931 1.00 23.24 67 VAL X C 1
ATOM 510 O O . VAL A 1 67 ? -4.036 69.586 121.685 1.00 26.20 67 VAL X O 1
ATOM 514 N N . PRO A 1 68 ? -2.434 69.653 120.119 1.00 25.81 68 PRO X N 1
ATOM 515 C CA . PRO A 1 68 ? -2.367 68.184 120.109 1.00 27.29 68 PRO X CA 1
ATOM 516 C C . PRO A 1 68 ? -1.833 67.581 121.420 1.00 26.78 68 PRO X C 1
ATOM 517 O O . PRO A 1 68 ? -2.322 66.531 121.866 1.00 30.63 68 PRO X O 1
ATOM 521 N N . PHE A 1 69 ? -0.846 68.239 122.018 1.00 27.24 69 PHE X N 1
ATOM 522 C CA . PHE A 1 69 ? -0.158 67.712 123.194 1.00 28.33 69 PHE X CA 1
ATOM 523 C C . PHE A 1 69 ? -0.246 68.632 124.404 1.00 27.83 69 PHE X C 1
ATOM 524 O O . PHE A 1 69 ? -0.189 69.858 124.273 1.00 28.47 69 PHE X O 1
ATOM 532 N N . ASP A 1 70 ? -0.386 68.037 125.588 1.00 29.65 70 ASP X N 1
ATOM 533 C CA . ASP A 1 70 ? -0.296 68.821 126.814 1.00 26.95 70 ASP X CA 1
ATOM 534 C C . ASP A 1 70 ? 1.198 69.078 127.096 1.00 28.90 70 ASP X C 1
ATOM 535 O O . ASP A 1 70 ? 2.062 68.563 126.374 1.00 29.18 70 ASP X O 1
ATOM 540 N N . PRO A 1 71 ? 1.524 69.911 128.098 1.00 29.99 71 PRO X N 1
ATOM 541 C CA . PRO A 1 71 ? 2.943 70.273 128.264 1.00 27.64 71 PRO X CA 1
ATOM 542 C C . PRO A 1 71 ? 3.871 69.112 128.669 1.00 28.28 71 PRO X C 1
ATOM 543 O O . PRO A 1 71 ? 5.081 69.282 128.645 1.00 30.67 71 PRO X O 1
ATOM 547 N N . TRP A 1 72 ? 3.303 67.964 129.018 1.00 32.18 72 TRP X N 1
ATOM 548 C CA . TRP A 1 72 ? 4.088 66.816 129.449 1.00 37.40 72 TRP X CA 1
ATOM 549 C C . TRP A 1 72 ? 4.024 65.666 128.459 1.00 36.01 72 TRP X C 1
ATOM 550 O O . TRP A 1 72 ? 4.430 64.546 128.762 1.00 39.55 72 TRP X O 1
ATOM 561 N N . GLY A 1 73 ? 3.505 65.949 127.272 1.00 31.97 73 GLY X N 1
ATOM 562 C CA . GLY A 1 73 ? 3.586 65.002 126.179 1.00 34.91 73 GLY X CA 1
ATOM 563 C C . GLY A 1 73 ? 2.379 64.113 125.966 1.00 36.58 73 GLY X C 1
ATOM 564 O O . GLY A 1 73 ? 2.384 63.305 125.043 1.00 39.03 73 GLY X O 1
ATOM 565 N N . ARG A 1 74 ? 1.349 64.249 126.799 1.00 31.88 74 ARG X N 1
ATOM 566 C CA . ARG A 1 74 ? 0.120 63.487 126.592 1.00 30.94 74 ARG X CA 1
ATOM 567 C C . ARG A 1 74 ? -0.636 64.005 125.375 1.00 35.02 74 ARG X C 1
ATOM 568 O O . ARG A 1 74 ? -0.799 65.216 125.204 1.00 31.35 74 ARG X O 1
ATOM 576 N N . ARG A 1 75 ? -1.079 63.089 124.519 1.00 31.80 75 ARG X N 1
ATOM 577 C CA . ARG A 1 75 ? -1.902 63.474 123.377 1.00 36.26 75 ARG X CA 1
ATOM 578 C C . ARG A 1 75 ? -3.317 63.792 123.843 1.00 39.56 75 ARG X C 1
ATOM 579 O O . ARG A 1 75 ? -4.045 62.896 124.277 1.00 38.87 75 ARG X O 1
ATOM 587 N N . ILE A 1 76 ? -3.706 65.060 123.745 1.00 31.78 76 ILE X N 1
ATOM 588 C CA . ILE A 1 76 ? -5.014 65.480 124.232 1.00 31.16 76 ILE X CA 1
ATOM 589 C C . ILE A 1 76 ? -5.921 65.947 123.094 1.00 30.82 76 ILE X C 1
ATOM 590 O O . ILE A 1 76 ? -7.141 65.864 123.210 1.00 33.14 76 ILE X O 1
ATOM 595 N N . ASP A 1 77 ? -5.318 66.426 122.007 1.00 28.66 77 ASP X N 1
ATOM 596 C CA . ASP A 1 77 ? -6.057 66.932 120.844 1.00 27.63 77 ASP X CA 1
ATOM 597 C C . ASP A 1 77 ? -7.190 67.872 121.235 1.00 32.00 77 ASP X C 1
ATOM 598 O O . ASP A 1 77 ? -8.334 67.695 120.798 1.00 30.62 77 ASP X O 1
ATOM 603 N N . ASP A 1 78 ? -6.875 68.855 122.069 1.00 30.88 78 ASP X N 1
ATOM 604 C CA . ASP A 1 78 ? -7.838 69.883 122.421 1.00 28.55 78 ASP X CA 1
ATOM 605 C C . ASP A 1 78 ? -8.052 70.825 121.252 1.00 28.92 78 ASP X C 1
ATOM 606 O O . ASP A 1 78 ? -7.140 71.056 120.458 1.00 28.13 78 ASP X O 1
ATOM 611 N N . ILE A 1 79 ? -9.253 71.385 121.163 1.00 30.87 79 ILE X N 1
ATOM 612 C CA . ILE A 1 79 ? -9.520 72.484 120.241 1.00 30.10 79 ILE X CA 1
ATOM 613 C C . ILE A 1 79 ? -9.955 73.682 121.074 1.00 28.23 79 ILE X C 1
ATOM 614 O O . ILE A 1 79 ? -11.029 73.660 121.681 1.00 36.37 79 ILE X O 1
ATOM 619 N N . LYS A 1 80 ? -9.122 74.716 121.124 1.00 28.55 80 LYS X N 1
ATOM 620 C CA . LYS A 1 80 ? -9.486 75.916 121.867 1.00 30.91 80 LYS X CA 1
ATOM 621 C C . LYS A 1 80 ? -10.376 76.791 121.006 1.00 31.93 80 LYS X C 1
ATOM 622 O O . LYS A 1 80 ? -10.060 77.056 119.852 1.00 31.81 80 LYS X O 1
ATOM 628 N N . THR A 1 81 ? -11.498 77.213 121.575 1.00 29.07 81 THR X N 1
ATOM 629 C CA . THR A 1 81 ? -12.424 78.097 120.879 1.00 30.10 81 THR X CA 1
ATOM 630 C C . THR A 1 81 ? -12.667 79.346 121.706 1.00 32.26 81 THR X C 1
ATOM 631 O O . THR A 1 81 ? -12.347 79.384 122.903 1.00 33.35 81 THR X O 1
ATOM 635 N N . SER A 1 82 ? -13.211 80.373 121.062 1.00 28.28 82 SER X N 1
ATOM 636 C CA . SER A 1 82 ? -13.573 81.605 121.745 1.00 31.38 82 SER X CA 1
ATOM 637 C C . SER A 1 82 ? -14.790 81.427 122.647 1.00 26.03 82 SER X C 1
ATOM 638 O O . SER A 1 82 ? -15.604 80.518 122.461 1.00 27.48 82 SER X O 1
ATOM 641 N N . HIS A 1 83 ? -14.922 82.318 123.628 1.00 28.01 83 HIS X N 1
ATOM 642 C CA . HIS A 1 83 ? -16.151 82.360 124.409 1.00 27.18 83 HIS X CA 1
ATOM 643 C C . HIS A 1 83 ? -17.370 82.632 123.542 1.00 29.87 83 HIS X C 1
ATOM 644 O O . HIS A 1 83 ? -18.438 82.085 123.798 1.00 30.22 83 HIS X O 1
ATOM 651 N N . GLY A 1 84 ? -17.204 83.488 122.533 1.00 30.14 84 GLY X N 1
ATOM 652 C CA . GLY A 1 84 ? -18.296 83.836 121.626 1.00 26.08 84 GLY X CA 1
ATOM 653 C C . GLY A 1 84 ? -18.852 82.608 120.930 1.00 30.31 84 GLY X C 1
ATOM 654 O O . GLY A 1 84 ? -20.063 82.455 120.794 1.00 29.01 84 GLY X O 1
ATOM 655 N N . TRP A 1 85 ? -17.953 81.739 120.482 1.00 28.11 85 TRP X N 1
ATOM 656 C CA . TRP A 1 85 ? -18.339 80.481 119.840 1.00 26.04 85 TRP X CA 1
ATOM 657 C C . TRP A 1 85 ? -19.141 79.607 120.797 1.00 29.08 85 TRP X C 1
ATOM 658 O O . TRP A 1 85 ? -20.179 79.053 120.442 1.00 30.94 85 TRP X O 1
ATOM 669 N N . LYS A 1 86 ? -18.656 79.485 122.031 1.00 27.05 86 LYS X N 1
ATOM 670 C CA . LYS A 1 86 ? -19.378 78.703 123.023 1.00 26.95 86 LYS X CA 1
ATOM 671 C C . LYS A 1 86 ? -20.744 79.304 123.332 1.00 31.25 86 LYS X C 1
ATOM 672 O O . LYS A 1 86 ? -21.708 78.585 123.586 1.00 29.03 86 LYS X O 1
ATOM 678 N N . ALA A 1 87 ? -20.818 80.630 123.350 1.00 28.60 87 ALA X N 1
ATOM 679 C CA . ALA A 1 87 ? -22.081 81.305 123.647 1.00 29.54 87 ALA X CA 1
ATOM 680 C C . ALA A 1 87 ? -23.110 81.083 122.547 1.00 29.72 87 ALA X C 1
ATOM 681 O O . ALA A 1 87 ? -24.299 80.941 122.822 1.00 31.43 87 ALA X O 1
ATOM 683 N N . LEU A 1 88 ? -22.646 81.058 121.306 1.00 26.73 88 LEU X N 1
ATOM 684 C CA . LEU A 1 88 ? -23.561 80.852 120.185 1.00 25.32 88 LEU X CA 1
ATOM 685 C C . LEU A 1 88 ? -24.129 79.429 120.195 1.00 30.95 88 LEU X C 1
ATOM 686 O O . LEU A 1 88 ? -25.262 79.205 119.760 1.00 30.19 88 LEU X O 1
ATOM 691 N N . GLU A 1 89 ? -23.348 78.473 120.693 1.00 31.17 89 GLU X N 1
ATOM 692 C CA . GLU A 1 89 ? -23.849 77.113 120.891 1.00 31.67 89 GLU X CA 1
ATOM 693 C C . GLU A 1 89 ? -24.976 77.100 121.918 1.00 35.56 89 GLU X C 1
ATOM 694 O O . GLU A 1 89 ? -26.031 76.502 121.693 1.00 34.68 89 GLU X O 1
ATOM 700 N N . LYS A 1 90 ? -24.752 77.779 123.041 1.00 30.00 90 LYS X N 1
ATOM 701 C CA . LYS A 1 90 ? -25.782 77.884 124.068 1.00 34.41 90 LYS X CA 1
ATOM 702 C C . LYS A 1 90 ? -27.064 78.517 123.510 1.00 34.13 90 LYS X C 1
ATOM 703 O O . LYS A 1 90 ? -28.165 78.075 123.828 1.00 37.29 90 LYS X O 1
ATOM 709 N N . VAL A 1 91 ? -26.920 79.534 122.663 1.00 31.41 91 VAL X N 1
ATOM 710 C CA . VAL A 1 91 ? -28.082 80.156 122.028 1.00 30.37 91 VAL X CA 1
ATOM 711 C C . VAL A 1 91 ? -28.876 79.141 121.204 1.00 32.97 91 VAL X C 1
ATOM 712 O O . VAL A 1 91 ? -30.109 79.097 121.273 1.00 35.87 91 VAL X O 1
ATOM 716 N N . ALA A 1 92 ? -28.170 78.302 120.453 1.00 30.03 92 ALA X N 1
ATOM 717 C CA . ALA A 1 92 ? -28.829 77.312 119.595 1.00 31.09 92 ALA X CA 1
ATOM 718 C C . ALA A 1 92 ? -29.729 76.390 120.420 1.00 36.91 92 ALA X C 1
ATOM 719 O O . ALA A 1 92 ? -30.845 76.060 120.016 1.00 36.77 92 ALA X O 1
ATOM 721 N N . ALA A 1 93 ? -29.234 75.985 121.586 1.00 34.23 93 ALA X N 1
ATOM 722 C CA . ALA A 1 93 ? -30.007 75.139 122.493 1.00 31.42 93 ALA X CA 1
ATOM 723 C C . ALA A 1 93 ? -31.208 75.870 123.088 1.00 37.85 93 ALA X C 1
ATOM 724 O O . ALA A 1 93 ? -32.346 75.428 122.939 1.00 39.41 93 ALA X O 1
ATOM 726 N N . GLU A 1 94 ? -30.961 76.984 123.769 1.00 35.09 94 GLU X N 1
ATOM 727 C CA . GLU A 1 94 ? -32.031 77.646 124.512 1.00 39.68 94 GLU X CA 1
ATOM 728 C C . GLU A 1 94 ? -33.099 78.258 123.599 1.00 45.19 94 GLU X C 1
ATOM 729 O O . GLU A 1 94 ? -34.256 78.386 124.004 1.00 42.96 94 GLU X O 1
ATOM 735 N N . GLU A 1 95 ? -32.724 78.633 122.376 1.00 37.63 95 GLU X N 1
ATOM 736 C CA . GLU A 1 95 ? -33.686 79.201 121.433 1.00 38.46 95 GLU X CA 1
ATOM 737 C C . GLU A 1 95 ? -34.379 78.132 120.595 1.00 36.48 95 GLU X C 1
ATOM 738 O O . GLU A 1 95 ? -35.243 78.452 119.781 1.00 38.10 95 GLU X O 1
ATOM 744 N N . GLY A 1 96 ? -33.987 76.874 120.777 1.00 37.38 96 GLY X N 1
ATOM 745 C CA . GLY A 1 96 ? -34.616 75.771 120.070 1.00 38.23 96 GLY X CA 1
ATOM 746 C C . GLY A 1 96 ? -34.453 75.833 118.563 1.00 35.29 96 GLY X C 1
ATOM 747 O O . GLY A 1 96 ? -35.388 75.526 117.819 1.00 41.40 96 GLY X O 1
ATOM 748 N N . ILE A 1 97 ? -33.267 76.222 118.102 1.00 35.08 97 ILE X N 1
ATOM 749 C CA . ILE A 1 97 ? -33.031 76.399 116.674 1.00 32.66 97 ILE X CA 1
ATOM 750 C C . ILE A 1 97 ? -33.165 75.075 115.925 1.00 32.53 97 ILE X C 1
ATOM 751 O O . ILE A 1 97 ? -33.559 75.059 114.761 1.00 33.52 97 ILE X O 1
ATOM 756 N N . VAL A 1 98 ? -32.851 73.966 116.594 1.00 34.15 98 VAL X N 1
ATOM 757 C CA . VAL A 1 98 ? -33.120 72.636 116.037 1.00 31.11 98 VAL X CA 1
ATOM 758 C C . VAL A 1 98 ? -34.406 72.035 116.612 1.00 36.05 98 VAL X C 1
ATOM 759 O O . VAL A 1 98 ? -35.255 71.533 115.874 1.00 37.86 98 VAL X O 1
ATOM 763 N N . ALA A 1 99 ? -34.540 72.101 117.930 1.00 37.43 99 ALA X N 1
ATOM 764 C CA . ALA A 1 99 ? -35.565 71.351 118.656 1.00 33.61 99 ALA X CA 1
ATOM 765 C C . ALA A 1 99 ? -36.990 71.702 118.244 1.00 40.53 99 ALA X C 1
ATOM 766 O O . ALA A 1 99 ? -37.881 70.852 118.290 1.00 40.28 99 ALA X O 1
ATOM 768 N N . THR A 1 100 ? -37.198 72.954 117.854 1.00 35.78 100 THR X N 1
ATOM 769 C CA . THR A 1 100 ? -38.518 73.439 117.455 1.00 41.62 100 THR X CA 1
ATOM 770 C C . THR A 1 100 ? -39.156 72.583 116.346 1.00 40.38 100 THR X C 1
ATOM 771 O O . THR A 1 100 ? -40.360 72.349 116.356 1.00 37.69 100 THR X O 1
ATOM 775 N N . ALA A 1 101 ? -38.354 72.077 115.415 1.00 35.26 101 ALA X N 1
ATOM 776 C CA . ALA A 1 101 ? -38.897 71.270 114.325 1.00 38.79 101 ALA X CA 1
ATOM 777 C C . ALA A 1 101 ? -39.448 69.935 114.812 1.00 46.67 101 ALA X C 1
ATOM 778 O O . ALA A 1 101 ? -40.347 69.366 114.193 1.00 43.28 101 ALA X O 1
ATOM 780 N N . TYR A 1 102 ? -38.925 69.447 115.931 1.00 37.13 102 TYR X N 1
ATOM 781 C CA . TYR A 1 102 ? -39.269 68.110 116.395 1.00 44.36 102 TYR X CA 1
ATOM 782 C C . TYR A 1 102 ? -40.389 68.156 117.419 1.00 50.48 102 TYR X C 1
ATOM 783 O O . TYR A 1 102 ? -40.912 67.120 117.825 1.00 48.40 102 TYR X O 1
ATOM 792 N N . ASP A 1 103 ? -40.757 69.363 117.830 1.00 51.57 103 ASP X N 1
ATOM 793 C CA . ASP A 1 103 ? -41.957 69.562 118.624 1.00 63.81 103 ASP X CA 1
ATOM 794 C C . ASP A 1 103 ? -43.106 69.819 117.647 1.00 60.18 103 ASP X C 1
ATOM 795 O O . ASP A 1 103 ? -43.376 70.963 117.278 1.00 59.90 103 ASP X O 1
ATOM 800 N N . ARG A 1 104 ? -43.775 68.756 117.215 1.00 61.28 104 ARG X N 1
ATOM 801 C CA . ARG A 1 104 ? -44.705 68.862 116.090 1.00 60.77 104 ARG X CA 1
ATOM 802 C C . ARG A 1 104 ? -46.153 69.242 116.458 1.00 62.28 104 ARG X C 1
ATOM 803 O O . ARG A 1 104 ? -47.080 68.825 115.781 1.00 66.60 104 ARG X O 1
ATOM 811 N N . ARG A 1 105 ? -46.330 70.033 117.519 1.00 65.69 105 ARG X N 1
ATOM 812 C CA . ARG A 1 105 ? -47.617 70.662 117.851 1.00 67.47 105 ARG X CA 1
ATOM 813 C C . ARG A 1 105 ? -48.322 71.309 116.676 1.00 66.76 105 ARG X C 1
ATOM 814 O O . ARG A 1 105 ? -49.542 71.251 116.583 1.00 73.95 105 ARG X O 1
ATOM 822 N N . PHE A 1 106 ? -47.559 71.960 115.802 1.00 53.86 106 PHE X N 1
ATOM 823 C CA . PHE A 1 106 ? -48.162 72.790 114.771 1.00 50.27 106 PHE X CA 1
ATOM 824 C C . PHE A 1 106 ? -48.150 72.099 113.419 1.00 45.75 106 PHE X C 1
ATOM 825 O O . PHE A 1 106 ? -48.264 72.748 112.381 1.00 49.80 106 PHE X O 1
ATOM 833 N N . GLY A 1 107 ? -48.022 70.776 113.433 1.00 50.08 107 GLY X N 1
ATOM 834 C CA . GLY A 1 107 ? -48.010 70.015 112.197 1.00 50.31 107 GLY X CA 1
ATOM 835 C C . GLY A 1 107 ? -46.852 70.393 111.296 1.00 61.69 107 GLY X C 1
ATOM 836 O O . GLY A 1 107 ? -45.713 70.513 111.753 1.00 57.23 107 GLY X O 1
ATOM 837 N N . ALA A 1 108 ? -47.151 70.589 110.013 1.00 51.99 108 ALA X N 1
ATOM 838 C CA . ALA A 1 108 ? -46.142 70.956 109.022 1.00 50.56 108 ALA X CA 1
ATOM 839 C C . ALA A 1 108 ? -45.541 72.328 109.315 1.00 43.79 108 ALA X C 1
ATOM 840 O O . ALA A 1 108 ? -44.457 72.660 108.832 1.00 43.63 108 ALA X O 1
ATOM 842 N N . ALA A 1 109 ? -46.252 73.127 110.101 1.00 40.73 109 ALA X N 1
ATOM 843 C CA . ALA A 1 109 ? -45.793 74.466 110.423 1.00 44.85 109 ALA X CA 1
ATOM 844 C C . ALA A 1 109 ? -44.683 74.450 111.480 1.00 44.85 109 ALA X C 1
ATOM 845 O O . ALA A 1 109 ? -44.002 75.456 111.672 1.00 44.26 109 ALA X O 1
ATOM 847 N N . SER A 1 110 ? -44.502 73.325 112.171 1.00 37.64 110 SER X N 1
ATOM 848 C CA . SER A 1 110 ? -43.413 73.222 113.146 1.00 39.38 110 SER X CA 1
ATOM 849 C C . SER A 1 110 ? -42.054 73.370 112.465 1.00 37.21 110 SER X C 1
ATOM 850 O O . SER A 1 110 ? -41.185 74.103 112.941 1.00 35.49 110 SER X O 1
ATOM 853 N N . ARG A 1 111 ? -41.889 72.698 111.334 1.00 33.52 111 ARG X N 1
ATOM 854 C CA . ARG A 1 111 ? -40.665 72.803 110.553 1.00 38.52 111 ARG X CA 1
ATOM 855 C C . ARG A 1 111 ? -40.505 74.205 109.954 1.00 42.50 111 ARG X C 1
ATOM 856 O O . ARG A 1 111 ? -39.386 74.727 109.874 1.00 35.99 111 ARG X O 1
ATOM 864 N N . VAL A 1 112 ? -41.614 74.829 109.561 1.00 36.25 112 VAL X N 1
ATOM 865 C CA . VAL A 1 112 ? -41.559 76.185 109.010 1.00 33.73 112 VAL X CA 1
ATOM 866 C C . VAL A 1 112 ? -41.103 77.181 110.082 1.00 35.77 112 VAL X C 1
ATOM 867 O O . VAL A 1 112 ? -40.226 78.016 109.832 1.00 33.05 112 VAL X O 1
ATOM 871 N N . TYR A 1 113 ? -41.688 77.065 111.271 1.00 33.14 113 TYR X N 1
ATOM 872 C CA . TYR A 1 113 ? -41.311 77.873 112.432 1.00 32.51 113 TYR X CA 1
ATOM 873 C C . TYR A 1 113 ? -39.821 77.685 112.738 1.00 35.77 113 TYR X C 1
ATOM 874 O O . TYR A 1 113 ? -39.080 78.668 112.919 1.00 33.30 113 TYR X O 1
ATOM 883 N N . GLN A 1 114 ? -39.372 76.434 112.768 1.00 32.06 114 GLN X N 1
ATOM 884 C CA . GLN A 1 114 ? -37.959 76.150 113.038 1.00 31.57 114 GLN X CA 1
ATOM 885 C C . GLN A 1 114 ? -37.042 76.765 111.977 1.00 31.92 114 GLN X C 1
ATOM 886 O O . GLN A 1 114 ? -36.007 77.345 112.299 1.00 32.01 114 GLN X O 1
ATOM 892 N N . MET A 1 115 ? -37.414 76.642 110.706 1.00 29.94 115 MET X N 1
ATOM 893 C CA . MET A 1 115 ? -36.574 77.183 109.636 1.00 29.19 115 MET X CA 1
ATOM 894 C C . MET A 1 115 ? -36.540 78.707 109.698 1.00 28.41 115 MET X C 1
ATOM 895 O O . MET A 1 115 ? -35.555 79.329 109.303 1.00 30.93 115 MET X O 1
ATOM 900 N N . ALA A 1 116 ? -37.610 79.303 110.209 1.00 29.45 116 ALA X N 1
ATOM 901 C CA . ALA A 1 116 ? -37.634 80.742 110.403 1.00 29.90 116 ALA X CA 1
ATOM 902 C C . ALA A 1 116 ? -36.658 81.146 111.510 1.00 31.79 116 ALA X C 1
ATOM 903 O O . ALA A 1 116 ? -35.957 82.160 111.399 1.00 30.48 116 ALA X O 1
ATOM 905 N N . LEU A 1 117 ? -36.612 80.345 112.570 1.00 30.88 117 LEU X N 1
ATOM 906 C CA . LEU A 1 117 ? -35.630 80.558 113.630 1.00 30.99 117 LEU X CA 1
ATOM 907 C C . LEU A 1 117 ? -34.218 80.457 113.059 1.00 33.60 117 LEU X C 1
ATOM 908 O O . LEU A 1 117 ? -33.357 81.292 113.344 1.00 31.12 117 LEU X O 1
ATOM 913 N N . LEU A 1 118 ? -33.982 79.428 112.252 1.00 29.06 118 LEU X N 1
ATOM 914 C CA . LEU A 1 118 ? -32.670 79.247 111.638 1.00 26.21 118 LEU X CA 1
ATOM 915 C C . LEU A 1 118 ? -32.296 80.433 110.756 1.00 27.50 118 LEU X C 1
ATOM 916 O O . LEU A 1 118 ? -31.150 80.877 110.734 1.00 26.85 118 LEU X O 1
ATOM 921 N N . TYR A 1 119 ? -33.279 80.926 110.010 1.00 27.08 119 TYR X N 1
ATOM 922 C CA . TYR A 1 119 ? -33.087 82.037 109.089 1.00 27.36 119 TYR X CA 1
ATOM 923 C C . TYR A 1 119 ? -32.570 83.307 109.796 1.00 25.37 119 TYR X C 1
ATOM 924 O O . TYR A 1 119 ? -31.712 84.025 109.265 1.00 25.46 119 TYR X O 1
ATOM 933 N N . LEU A 1 120 ? -33.081 83.562 110.994 1.00 27.65 120 LEU X N 1
ATOM 934 C CA . LEU A 1 120 ? -32.628 84.694 111.798 1.00 26.42 120 LEU X CA 1
ATOM 935 C C . LEU A 1 120 ? -31.320 84.400 112.527 1.00 27.31 120 LEU X C 1
ATOM 936 O O . LEU A 1 120 ? -30.462 85.276 112.651 1.00 28.08 120 LEU X O 1
ATOM 941 N N . TYR A 1 121 ? -31.174 83.167 113.005 1.00 28.26 121 TYR X N 1
ATOM 942 C CA . TYR A 1 121 ? -30.007 82.765 113.802 1.00 26.93 121 TYR X CA 1
ATOM 943 C C . TYR A 1 121 ? -28.730 82.680 112.959 1.00 24.65 121 TYR X C 1
ATOM 944 O O . TYR A 1 121 ? -27.691 83.237 113.322 1.00 26.36 121 TYR X O 1
ATOM 953 N N . SER A 1 122 ? -28.812 81.989 111.823 1.00 24.30 122 SER X N 1
ATOM 954 C CA . SER A 1 122 ? -27.619 81.640 111.054 1.00 21.05 122 SER X CA 1
ATOM 955 C C . SER A 1 122 ? -26.706 82.824 110.680 1.00 25.02 122 SER X C 1
ATOM 956 O O . SER A 1 122 ? -25.490 82.723 110.859 1.00 25.12 122 SER X O 1
ATOM 959 N N . PRO A 1 123 ? -27.268 83.944 110.176 1.00 24.19 123 PRO X N 1
ATOM 960 C CA . PRO A 1 123 ? -26.348 85.006 109.729 1.00 24.43 123 PRO X CA 1
ATOM 961 C C . PRO A 1 123 ? -25.579 85.695 110.860 1.00 22.23 123 PRO X C 1
ATOM 962 O O . PRO A 1 123 ? -24.637 86.423 110.575 1.00 24.86 123 PRO X O 1
ATOM 966 N N . SER A 1 124 ? -25.989 85.466 112.099 1.00 21.86 124 SER X N 1
ATOM 967 C CA . SER A 1 124 ? -25.262 86.012 113.254 1.00 21.77 124 SER X CA 1
ATOM 968 C C . SER A 1 124 ? -24.665 84.899 114.101 1.00 30.66 124 SER X C 1
ATOM 969 O O . SER A 1 124 ? -24.450 85.068 115.303 1.00 28.18 124 SER X O 1
ATOM 972 N N . SER A 1 125 ? -24.375 83.764 113.476 1.00 25.93 125 SER X N 1
ATOM 973 C CA . SER A 1 125 ? -23.908 82.599 114.232 1.00 26.91 125 SER X CA 1
ATOM 974 C C . SER A 1 125 ? -22.469 82.178 113.950 1.00 23.49 125 SER X C 1
ATOM 975 O O . SER A 1 125 ? -22.022 81.154 114.473 1.00 24.27 125 SER X O 1
ATOM 978 N N . ALA A 1 126 ? -21.750 82.942 113.127 1.00 22.19 126 ALA X N 1
ATOM 979 C CA . ALA A 1 126 ? -20.408 82.539 112.678 1.00 20.89 126 ALA X CA 1
ATOM 980 C C . ALA A 1 126 ? -20.419 81.110 112.127 1.00 24.81 126 ALA X C 1
ATOM 981 O O . ALA A 1 126 ? -19.454 80.357 112.283 1.00 23.10 126 ALA X O 1
ATOM 983 N N . ILE A 1 127 ? -21.526 80.769 111.458 1.00 24.44 127 ILE X N 1
ATOM 984 C CA . ILE A 1 127 ? -21.765 79.460 110.823 1.00 24.17 127 ILE X CA 1
ATOM 985 C C . ILE A 1 127 ? -21.842 78.304 111.837 1.00 25.53 127 ILE X C 1
ATOM 986 O O . ILE A 1 127 ? -21.631 77.151 111.477 1.00 26.26 127 ILE X O 1
ATOM 991 N N . PHE A 1 128 ? -22.198 78.592 113.094 1.00 23.63 128 PHE X N 1
ATOM 992 C CA . PHE A 1 128 ? -22.547 77.499 114.008 1.00 24.44 128 PHE X CA 1
ATOM 993 C C . PHE A 1 128 ? -23.783 76.763 113.456 1.00 27.40 128 PHE X C 1
ATOM 994 O O . PHE A 1 128 ? -24.061 75.615 113.807 1.00 25.93 128 PHE X O 1
ATOM 1002 N N . SER A 1 129 ? -24.528 77.434 112.587 1.00 25.45 129 SER X N 1
ATOM 1003 C CA . SER A 1 129 ? -25.650 76.801 111.905 1.00 28.54 129 SER X CA 1
ATOM 1004 C C . SER A 1 129 ? -25.264 75.530 111.133 1.00 29.29 129 SER X C 1
ATOM 1005 O O . SER A 1 129 ? -26.119 74.675 110.890 1.00 27.78 129 SER X O 1
ATOM 1008 N N . CYS A 1 130 ? -23.996 75.392 110.752 1.00 27.66 130 CYS X N 1
ATOM 1009 C CA . CYS A 1 130 ? -23.563 74.169 110.081 1.00 27.18 130 CYS X CA 1
ATOM 1010 C C . CYS A 1 130 ? -23.593 72.960 111.040 1.00 30.17 130 CYS X C 1
ATOM 1011 O O . CYS A 1 130 ? -24.218 71.949 110.703 1.00 28.72 130 CYS X O 1
ATOM 1014 N N . PRO A 1 131 ? -22.948 73.045 112.229 1.00 26.52 131 PRO X N 1
ATOM 1015 C CA . PRO A 1 131 ? -23.193 71.987 113.222 1.00 26.16 131 PRO X CA 1
ATOM 1016 C C . PRO A 1 131 ? -24.668 71.725 113.504 1.00 31.55 131 PRO X C 1
ATOM 1017 O O . PRO A 1 131 ? -25.027 70.577 113.724 1.00 32.90 131 PRO X O 1
ATOM 1021 N N . LEU A 1 132 ? -25.505 72.755 113.497 1.00 28.34 132 LEU X N 1
ATOM 1022 C CA . LEU A 1 132 ? -26.929 72.541 113.721 1.00 26.96 132 LEU X CA 1
ATOM 1023 C C . LEU A 1 132 ? -27.570 71.681 112.624 1.00 28.76 132 LEU X C 1
ATOM 1024 O O . LEU A 1 132 ? -28.391 70.818 112.931 1.00 26.17 132 LEU X O 1
ATOM 1029 N N . ALA A 1 133 ? -27.190 71.917 111.369 1.00 26.39 133 ALA X N 1
ATOM 1030 C CA . ALA A 1 133 ? -27.710 71.130 110.233 1.00 28.29 133 ALA X CA 1
ATOM 1031 C C . ALA A 1 133 ? -27.386 69.655 110.410 1.00 35.21 133 ALA X C 1
ATOM 1032 O O . ALA A 1 133 ? -28.244 68.786 110.234 1.00 29.54 133 ALA X O 1
ATOM 1034 N N . MET A 1 134 ? -26.143 69.380 110.795 1.00 33.65 134 MET X N 1
ATOM 1035 C CA . MET A 1 134 ? -25.701 68.006 110.963 1.00 31.96 134 MET X CA 1
ATOM 1036 C C . MET A 1 134 ? -26.364 67.382 112.182 1.00 32.90 134 MET X C 1
ATOM 1037 O O . MET A 1 134 ? -26.636 66.177 112.211 1.00 33.02 134 MET X O 1
ATOM 1042 N N . THR A 1 135 ? -26.648 68.216 113.180 1.00 29.11 135 THR X N 1
ATOM 1043 C CA . THR A 1 135 ? -27.339 67.778 114.386 1.00 32.05 135 THR X CA 1
ATOM 1044 C C . THR A 1 135 ? -28.785 67.388 114.072 1.00 35.93 135 THR X C 1
ATOM 1045 O O . THR A 1 135 ? -29.259 66.337 114.508 1.00 34.85 135 THR X O 1
ATOM 1049 N N . ASP A 1 136 ? -29.471 68.242 113.317 1.00 30.08 136 ASP X N 1
ATOM 1050 C CA . ASP A 1 136 ? -30.859 68.002 112.927 1.00 33.97 136 ASP X CA 1
ATOM 1051 C C . ASP A 1 136 ? -30.941 66.722 112.109 1.00 35.00 136 ASP X C 1
ATOM 1052 O O . ASP A 1 136 ? -31.771 65.842 112.360 1.00 32.50 136 ASP X O 1
ATOM 1057 N N . GLY A 1 137 ? -30.057 66.629 111.129 1.00 34.51 137 GLY X N 1
ATOM 1058 C CA . GLY A 1 137 ? -29.945 65.443 110.320 1.00 36.00 137 GLY X CA 1
ATOM 1059 C C . GLY A 1 137 ? -29.724 64.158 111.101 1.00 40.74 137 GLY X C 1
ATOM 1060 O O . GLY A 1 137 ? -30.369 63.135 110.849 1.00 38.68 137 GLY X O 1
ATOM 1061 N N . ALA A 1 138 ? -28.816 64.204 112.066 1.00 36.10 138 ALA X N 1
ATOM 1062 C CA . ALA A 1 138 ? -28.537 63.028 112.879 1.00 38.45 138 ALA X CA 1
ATOM 1063 C C . ALA A 1 138 ? -29.754 62.615 113.694 1.00 38.21 138 ALA X C 1
ATOM 1064 O O . ALA A 1 138 ? -30.029 61.420 113.859 1.00 37.16 138 ALA X O 1
ATOM 1066 N N . ALA A 1 139 ? -30.468 63.602 114.226 1.00 32.88 139 ALA X N 1
ATOM 1067 C CA . ALA A 1 139 ? -31.667 63.328 115.006 1.00 32.24 139 ALA X CA 1
ATOM 1068 C C . ALA A 1 139 ? -32.681 62.578 114.158 1.00 36.12 139 ALA X C 1
ATOM 1069 O O . ALA A 1 139 ? -33.259 61.579 114.591 1.00 36.57 139 ALA X O 1
ATOM 1071 N N . ARG A 1 140 ? -32.884 63.059 112.940 1.00 37.95 140 ARG X N 1
ATOM 1072 C CA . ARG A 1 140 ? -33.889 62.461 112.070 1.00 35.98 140 ARG X CA 1
ATOM 1073 C C . ARG A 1 140 ? -33.496 61.038 111.704 1.00 39.38 140 ARG X C 1
ATOM 1074 O O . ARG A 1 140 ? -34.337 60.129 111.696 1.00 36.68 140 ARG X O 1
ATOM 1082 N N . ALA A 1 141 ? -32.214 60.850 111.405 1.00 38.01 141 ALA X N 1
ATOM 1083 C CA . ALA A 1 141 ? -31.697 59.534 111.055 1.00 42.94 141 ALA X CA 1
ATOM 1084 C C . ALA A 1 141 ? -31.919 58.553 112.194 1.00 49.15 141 ALA X C 1
ATOM 1085 O O . ALA A 1 141 ? -32.348 57.421 111.969 1.00 42.27 141 ALA X O 1
ATOM 1087 N N . LEU A 1 142 ? -31.625 58.988 113.417 1.00 38.90 142 LEU X N 1
ATOM 1088 C CA . LEU A 1 142 ? -31.833 58.131 114.574 1.00 41.01 142 LEU X CA 1
ATOM 1089 C C . LEU A 1 142 ? -33.320 57.875 114.785 1.00 47.72 142 LEU X C 1
ATOM 1090 O O . LEU A 1 142 ? -33.722 56.747 115.062 1.00 43.20 142 LEU X O 1
ATOM 1095 N N . GLU A 1 143 ? -34.130 58.921 114.640 1.00 43.19 143 GLU X N 1
ATOM 1096 C CA . GLU A 1 143 ? -35.583 58.798 114.751 1.00 44.16 143 GLU X CA 1
ATOM 1097 C C . GLU A 1 143 ? -36.148 57.737 113.811 1.00 50.15 143 GLU X C 1
ATOM 1098 O O . GLU A 1 143 ? -37.049 56.986 114.181 1.00 50.42 143 GLU X O 1
ATOM 1104 N N . LEU A 1 144 ? -35.608 57.676 112.600 1.00 47.37 144 LEU X N 1
ATOM 1105 C CA . LEU A 1 144 ? -36.107 56.752 111.584 1.00 46.80 144 LEU X CA 1
ATOM 1106 C C . LEU A 1 144 ? -35.567 55.330 111.710 1.00 53.91 144 LEU X C 1
ATOM 1107 O O . LEU A 1 144 ? -36.289 54.368 111.454 1.00 56.67 144 LEU X O 1
ATOM 1112 N N . TYR A 1 145 ? -34.301 55.192 112.094 1.00 45.49 145 TYR X N 1
ATOM 1113 C CA . TYR A 1 145 ? -33.611 53.919 111.908 1.00 49.26 145 TYR X CA 1
ATOM 1114 C C . TYR A 1 145 ? -32.968 53.306 113.151 1.00 54.40 145 TYR X C 1
ATOM 1115 O O . TYR A 1 145 ? -32.561 52.145 113.120 1.00 51.04 145 TYR X O 1
ATOM 1124 N N . ALA A 1 146 ? -32.896 54.056 114.248 1.00 53.09 146 ALA X N 1
ATOM 1125 C CA . ALA A 1 146 ? -32.198 53.567 115.435 1.00 42.64 146 ALA X CA 1
ATOM 1126 C C . ALA A 1 146 ? -33.133 52.845 116.391 1.00 42.18 146 ALA X C 1
ATOM 1127 O O . ALA A 1 146 ? -34.320 53.158 116.468 1.00 45.05 146 ALA X O 1
ATOM 1129 N N . ASP A 1 147 ? -32.579 51.901 117.146 1.00 48.46 147 ASP X N 1
ATOM 1130 C CA . ASP A 1 147 ? -33.371 51.152 118.109 1.00 58.04 147 ASP X CA 1
ATOM 1131 C C . ASP A 1 147 ? -33.820 52.084 119.221 1.00 65.80 147 ASP X C 1
ATOM 1132 O O . ASP A 1 147 ? -33.293 53.191 119.370 1.00 64.05 147 ASP X O 1
ATOM 1137 N N . ALA A 1 148 ? -34.778 51.624 120.014 1.00 62.15 148 ALA X N 1
ATOM 1138 C CA . ALA A 1 148 ? -35.399 52.460 121.031 1.00 65.92 148 ALA X CA 1
ATOM 1139 C C . ALA A 1 148 ? -34.389 52.905 122.081 1.00 64.78 148 ALA X C 1
ATOM 1140 O O . ALA A 1 148 ? -34.471 54.019 122.597 1.00 63.99 148 ALA X O 1
ATOM 1142 N N . ASP A 1 149 ? -33.441 52.028 122.398 1.00 65.16 149 ASP X N 1
ATOM 1143 C CA . ASP A 1 149 ? -32.481 52.301 123.461 1.00 63.67 149 ASP X CA 1
ATOM 1144 C C . ASP A 1 149 ? -31.470 53.366 123.040 1.00 59.24 149 ASP X C 1
ATOM 1145 O O . ASP A 1 149 ? -31.068 54.197 123.854 1.00 55.00 149 ASP X O 1
ATOM 1150 N N . LEU A 1 150 ? -31.053 53.336 121.777 1.00 52.44 150 LEU X N 1
ATOM 1151 C CA . LEU A 1 150 ? -30.122 54.344 121.282 1.00 50.00 150 LEU X CA 1
ATOM 1152 C C . LEU A 1 150 ? -30.813 55.700 121.185 1.00 50.59 150 LEU X C 1
ATOM 1153 O O . LEU A 1 150 ? -30.225 56.726 121.535 1.00 56.26 150 LEU X O 1
ATOM 1158 N N . LYS A 1 151 ? -32.063 55.698 120.726 1.00 48.17 151 LYS X N 1
ATOM 1159 C CA . LYS A 1 151 ? -32.852 56.925 120.643 1.00 49.13 151 LYS X CA 1
ATOM 1160 C C . LYS A 1 151 ? -33.085 57.548 122.009 1.00 55.17 151 LYS X C 1
ATOM 1161 O O . LYS A 1 151 ? -33.001 58.767 122.167 1.00 50.51 151 LYS X O 1
ATOM 1167 N N . ALA A 1 152 ? -33.385 56.709 122.996 1.00 50.28 152 ALA X N 1
ATOM 1168 C CA . ALA A 1 152 ? -33.671 57.204 124.332 1.00 53.56 152 ALA X CA 1
ATOM 1169 C C . ALA A 1 152 ? -32.434 57.860 124.935 1.00 51.55 152 ALA X C 1
ATOM 1170 O O . ALA A 1 152 ? -32.543 58.803 125.712 1.00 48.80 152 ALA X O 1
ATOM 1172 N N . ARG A 1 153 ? -31.259 57.365 124.557 1.00 51.60 153 ARG X N 1
ATOM 1173 C CA . ARG A 1 153 ? -29.993 57.920 125.031 1.00 42.97 153 ARG X CA 1
ATOM 1174 C C . ARG A 1 153 ? -29.636 59.250 124.355 1.00 44.14 153 ARG X C 1
ATOM 1175 O O . ARG A 1 153 ? -29.242 60.207 125.021 1.00 44.51 153 ARG X O 1
ATOM 1183 N N . VAL A 1 154 ? -29.770 59.302 123.033 1.00 43.37 154 VAL X N 1
ATOM 1184 C CA . VAL A 1 154 ? -29.178 60.389 122.246 1.00 46.33 154 VAL X CA 1
ATOM 1185 C C . VAL A 1 154 ? -30.140 61.537 121.906 1.00 45.55 154 VAL X C 1
ATOM 1186 O O . VAL A 1 154 ? -29.766 62.706 121.995 1.00 40.57 154 VAL X O 1
ATOM 1190 N N . LEU A 1 155 ? -31.366 61.219 121.502 1.00 45.20 155 LEU X N 1
ATOM 1191 C CA . LEU A 1 155 ? -32.308 62.266 121.099 1.00 41.70 155 LEU X CA 1
ATOM 1192 C C . LEU A 1 155 ? -32.588 63.331 122.178 1.00 48.09 155 LEU X C 1
ATOM 1193 O O . LEU A 1 155 ? -32.759 64.503 121.837 1.00 46.32 155 LEU X O 1
ATOM 1198 N N . PRO A 1 156 ? -32.642 62.945 123.471 1.00 43.00 156 PRO X N 1
ATOM 1199 C CA . PRO A 1 156 ? -32.804 64.018 124.463 1.00 46.39 156 PRO X CA 1
ATOM 1200 C C . PRO A 1 156 ? -31.646 65.018 124.476 1.00 49.48 156 PRO X C 1
ATOM 1201 O O . PRO A 1 156 ? -31.847 66.162 124.883 1.00 52.00 156 PRO X O 1
ATOM 1205 N N . HIS A 1 157 ? -30.462 64.596 124.037 1.00 39.34 157 HIS X N 1
ATOM 1206 C CA . HIS A 1 157 ? -29.315 65.499 123.941 1.00 38.37 157 HIS X CA 1
ATOM 1207 C C . HIS A 1 157 ? -29.403 66.393 122.704 1.00 36.00 157 HIS X C 1
ATOM 1208 O O . HIS A 1 157 ? -29.251 67.613 122.796 1.00 38.50 157 HIS X O 1
ATOM 1215 N N . LEU A 1 158 ? -29.624 65.781 121.545 1.00 35.10 158 LEU X N 1
ATOM 1216 C CA . LEU A 1 158 ? -29.683 66.525 120.285 1.00 35.75 158 LEU X CA 1
ATOM 1217 C C . LEU A 1 158 ? -30.845 67.518 120.267 1.00 35.52 158 LEU X C 1
ATOM 1218 O O . LEU A 1 158 ? -30.748 68.588 119.675 1.00 36.57 158 LEU X O 1
ATOM 1223 N N . LEU A 1 159 ? -31.946 67.150 120.914 1.00 39.77 159 LEU X N 1
ATOM 1224 C CA . LEU A 1 159 ? -33.153 67.971 120.893 1.00 39.66 159 LEU X CA 1
ATOM 1225 C C . LEU A 1 159 ? -33.319 68.757 122.194 1.00 39.00 159 LEU X C 1
ATOM 1226 O O . LEU A 1 159 ? -34.391 69.284 122.483 1.00 43.18 159 LEU X O 1
ATOM 1231 N N . SER A 1 160 ? -32.245 68.841 122.973 1.00 39.43 160 SER X N 1
ATOM 1232 C CA . SER A 1 160 ? -32.284 69.562 124.242 1.00 40.10 160 SER X CA 1
ATOM 1233 C C . SER A 1 160 ? -32.406 71.076 124.070 1.00 42.43 160 SER X C 1
ATOM 1234 O O . SER A 1 160 ? -31.806 71.665 123.167 1.00 43.41 160 SER X O 1
ATOM 1237 N N . ARG A 1 161 ? -33.175 71.697 124.958 1.00 41.30 161 ARG X N 1
ATOM 1238 C CA . ARG A 1 161 ? -33.240 73.149 125.060 1.00 41.54 161 ARG X CA 1
ATOM 1239 C C . ARG A 1 161 ? -32.341 73.627 126.194 1.00 45.06 161 ARG X C 1
ATOM 1240 O O . ARG A 1 161 ? -32.235 74.825 126.464 1.00 48.76 161 ARG X O 1
ATOM 1248 N N . ASP A 1 162 ? -31.702 72.670 126.860 1.00 44.32 162 ASP X N 1
ATOM 1249 C CA . ASP A 1 162 ? -30.818 72.943 127.990 1.00 40.99 162 ASP X CA 1
ATOM 1250 C C . ASP A 1 162 ? -29.367 72.901 127.530 1.00 43.36 162 ASP X C 1
ATOM 1251 O O . ASP A 1 162 ? -28.873 71.843 127.138 1.00 42.75 162 ASP X O 1
ATOM 1256 N N . PRO A 1 163 ? -28.681 74.055 127.570 1.00 45.68 163 PRO X N 1
ATOM 1257 C CA . PRO A 1 163 ? -27.286 74.141 127.117 1.00 45.94 163 PRO X CA 1
ATOM 1258 C C . PRO A 1 163 ? -26.365 73.124 127.786 1.00 42.72 163 PRO X C 1
ATOM 1259 O O . PRO A 1 163 ? -25.416 72.648 127.156 1.00 43.87 163 PRO X O 1
ATOM 1263 N N . LYS A 1 164 ? -26.653 72.772 129.034 1.00 45.03 164 LYS X N 1
ATOM 1264 C CA . LYS A 1 164 ? -25.762 71.871 129.754 1.00 45.84 164 LYS X CA 1
ATOM 1265 C C . LYS A 1 164 ? -25.906 70.417 129.286 1.00 47.74 164 LYS X C 1
ATOM 1266 O O . LYS A 1 164 ? -25.056 69.578 129.590 1.00 50.92 164 LYS X O 1
ATOM 1272 N N . THR A 1 165 ? -26.962 70.118 128.534 1.00 44.34 165 THR X N 1
ATOM 1273 C CA . THR A 1 165 ? -27.173 68.749 128.079 1.00 47.09 165 THR X CA 1
ATOM 1274 C C . THR A 1 165 ? -27.285 68.639 126.556 1.00 43.43 165 THR X C 1
ATOM 1275 O O . THR A 1 165 ? -27.382 67.540 126.007 1.00 43.31 165 THR X O 1
ATOM 1279 N N . PHE A 1 166 ? -27.264 69.785 125.883 1.00 44.61 166 PHE X N 1
ATOM 1280 C CA . PHE A 1 166 ? -27.335 69.850 124.430 1.00 39.29 166 PHE X CA 1
ATOM 1281 C C . PHE A 1 166 ? -26.090 69.218 123.805 1.00 36.79 166 PHE X C 1
ATOM 1282 O O . PHE A 1 166 ? -24.962 69.482 124.235 1.00 39.14 166 PHE X O 1
ATOM 1290 N N . TRP A 1 167 ? -26.314 68.357 122.817 1.00 36.10 167 TRP X N 1
ATOM 1291 C CA . TRP A 1 167 ? -25.249 67.793 121.992 1.00 35.94 167 TRP X CA 1
ATOM 1292 C C . TRP A 1 167 ? -25.381 68.282 120.563 1.00 31.98 167 TRP X C 1
ATOM 1293 O O . TRP A 1 167 ? -26.500 68.446 120.067 1.00 35.72 167 TRP X O 1
ATOM 1304 N N . THR A 1 168 ? -24.253 68.441 119.876 1.00 33.31 168 THR X N 1
ATOM 1305 C CA . THR A 1 168 ? -24.283 68.539 118.422 1.00 33.37 168 THR X CA 1
ATOM 1306 C C . THR A 1 168 ? -23.724 67.255 117.833 1.00 34.12 168 THR X C 1
ATOM 1307 O O . THR A 1 168 ? -23.041 66.488 118.519 1.00 36.74 168 THR X O 1
ATOM 1311 N N . ALA A 1 169 ? -24.031 67.014 116.564 1.00 32.96 169 ALA X N 1
ATOM 1312 C CA . ALA A 1 169 ? -23.538 65.834 115.863 1.00 31.54 169 ALA X CA 1
ATOM 1313 C C . ALA A 1 169 ? -22.678 66.247 114.671 1.00 37.23 169 ALA X C 1
ATOM 1314 O O . ALA A 1 169 ? -22.926 67.281 114.050 1.00 40.19 169 ALA X O 1
ATOM 1316 N N . GLY A 1 170 ? -21.679 65.428 114.351 1.00 36.06 170 GLY X N 1
ATOM 1317 C CA . GLY A 1 170 ? -20.957 65.567 113.100 1.00 34.93 170 GLY X CA 1
ATOM 1318 C C . GLY A 1 170 ? -21.447 64.555 112.083 1.00 36.51 170 GLY X C 1
ATOM 1319 O O . GLY A 1 170 ? -22.047 63.547 112.441 1.00 35.04 170 GLY X O 1
ATOM 1320 N N . GLN A 1 171 ? -21.192 64.833 110.812 1.00 33.25 171 GLN X N 1
ATOM 1321 C CA . GLN A 1 171 ? -21.445 63.880 109.725 1.00 33.21 171 GLN X CA 1
ATOM 1322 C C . GLN A 1 171 ? -20.136 63.688 108.994 1.00 37.20 171 GLN X C 1
ATOM 1323 O O . GLN A 1 171 ? -19.708 64.566 108.250 1.00 39.30 171 GLN X O 1
ATOM 1329 N N . TRP A 1 172 ? -19.492 62.549 109.206 1.00 38.45 172 TRP X N 1
ATOM 1330 C CA . TRP A 1 172 ? -18.147 62.367 108.688 1.00 37.64 172 TRP X CA 1
ATOM 1331 C C . TRP A 1 172 ? -18.143 61.480 107.457 1.00 34.50 172 TRP X C 1
ATOM 1332 O O . TRP A 1 172 ? -17.817 60.294 107.529 1.00 38.87 172 TRP X O 1
ATOM 1343 N N . MET A 1 173 ? -18.474 62.080 106.322 1.00 31.47 173 MET X N 1
ATOM 1344 C CA . MET A 1 173 ? -18.677 61.311 105.096 1.00 35.62 173 MET X CA 1
ATOM 1345 C C . MET A 1 173 ? -17.510 61.419 104.115 1.00 40.22 173 MET X C 1
ATOM 1346 O O . MET A 1 173 ? -17.216 60.481 103.380 1.00 46.47 173 MET X O 1
ATOM 1351 N N . THR A 1 174 ? -16.846 62.567 104.099 1.00 30.49 174 THR X N 1
ATOM 1352 C CA . THR A 1 174 ? -15.779 62.811 103.132 1.00 26.99 174 THR X CA 1
ATOM 1353 C C . THR A 1 174 ? -14.445 62.168 103.530 1.00 33.31 174 THR X C 1
ATOM 1354 O O . THR A 1 174 ? -13.985 62.305 104.670 1.00 33.72 174 THR X O 1
ATOM 1358 N N . GLU A 1 175 ? -13.835 61.467 102.575 1.00 30.68 175 GLU X N 1
ATOM 1359 C CA . GLU A 1 175 ? -12.478 60.955 102.712 1.00 31.34 175 GLU X CA 1
ATOM 1360 C C . GLU A 1 175 ? -11.621 61.533 101.578 1.00 33.10 175 GLU X C 1
ATOM 1361 O O . GLU A 1 175 ? -12.143 62.236 100.711 1.00 32.05 175 GLU X O 1
ATOM 1367 N N . ARG A 1 176 ? -10.313 61.268 101.589 1.00 33.80 176 ARG X N 1
ATOM 1368 C CA . ARG A 1 176 ? -9.417 61.846 100.575 1.00 32.87 176 ARG X CA 1
ATOM 1369 C C . ARG A 1 176 ? -9.800 61.430 99.147 1.00 38.58 176 ARG X C 1
ATOM 1370 O O . ARG A 1 176 ? -9.590 62.188 98.197 1.00 33.62 176 ARG X O 1
ATOM 1378 N N . THR A 1 177 ? -10.363 60.233 99.005 1.00 33.59 177 THR X N 1
ATOM 1379 C CA . THR A 1 177 ? -10.754 59.727 97.688 1.00 36.87 177 THR X CA 1
ATOM 1380 C C . THR A 1 177 ? -11.910 60.513 97.073 1.00 37.23 177 THR X C 1
ATOM 1381 O O . THR A 1 177 ? -12.067 60.557 95.848 1.00 37.60 177 THR X O 1
ATOM 1385 N N . GLY A 1 178 ? -12.738 61.112 97.920 1.00 33.15 178 GLY X N 1
ATOM 1386 C CA . GLY A 1 178 ? -13.882 61.858 97.430 1.00 33.10 178 GLY X CA 1
ATOM 1387 C C . GLY A 1 178 ? -14.911 62.198 98.487 1.00 34.11 178 GLY X C 1
ATOM 1388 O O . GLY A 1 178 ? -15.065 61.479 99.482 1.00 35.62 178 GLY X O 1
ATOM 1389 N N . GLY A 1 179 ? -15.620 63.299 98.261 1.00 33.69 179 GLY X N 1
ATOM 1390 C CA . GLY A 1 179 ? -16.749 63.679 99.087 1.00 36.69 179 GLY X CA 1
ATOM 1391 C C . GLY A 1 179 ? -18.049 63.591 98.304 1.00 42.65 179 GLY X C 1
ATOM 1392 O O . GLY A 1 179 ? -19.061 63.133 98.832 1.00 42.68 179 GLY X O 1
ATOM 1393 N N . SER A 1 180 ? -18.017 64.025 97.045 1.00 35.12 180 SER X N 1
ATOM 1394 C CA . SER A 1 180 ? -19.172 63.878 96.159 1.00 36.87 180 SER X CA 1
ATOM 1395 C C . SER A 1 180 ? -19.478 62.405 95.985 1.00 42.69 180 SER X C 1
ATOM 1396 O O . SER A 1 180 ? -20.620 61.972 96.112 1.00 40.20 180 SER X O 1
ATOM 1399 N N . ASP A 1 181 ? -18.430 61.651 95.677 1.00 36.55 181 ASP X N 1
ATOM 1400 C CA . ASP A 1 181 ? -18.514 60.210 95.491 1.00 32.92 181 ASP X CA 1
ATOM 1401 C C . ASP A 1 181 ? -17.860 59.503 96.684 1.00 41.06 181 ASP X C 1
ATOM 1402 O O . ASP A 1 181 ? -16.640 59.557 96.842 1.00 37.78 181 ASP X O 1
ATOM 1407 N N . VAL A 1 182 ? -18.671 58.853 97.518 1.00 33.41 182 VAL X N 1
ATOM 1408 C CA . VAL A 1 182 ? -18.166 58.205 98.728 1.00 38.41 182 VAL X CA 1
ATOM 1409 C C . VAL A 1 182 ? -17.866 56.727 98.508 1.00 39.89 182 VAL X C 1
ATOM 1410 O O . VAL A 1 182 ? -17.490 56.022 99.444 1.00 39.06 182 VAL X O 1
ATOM 1414 N N . SER A 1 183 ? -18.022 56.254 97.276 1.00 42.20 183 SER X N 1
ATOM 1415 C CA . SER A 1 183 ? -17.820 54.830 96.987 1.00 44.83 183 SER X CA 1
ATOM 1416 C C . SER A 1 183 ? -16.397 54.361 97.304 1.00 44.89 183 SER X C 1
ATOM 1417 O O . SER A 1 183 ? -16.169 53.179 97.573 1.00 47.81 183 SER X O 1
ATOM 1420 N N . GLY A 1 184 ? -15.448 55.291 97.278 1.00 45.45 184 GLY X N 1
ATOM 1421 C CA . GLY A 1 184 ? -14.059 54.986 97.574 1.00 45.80 184 GLY X CA 1
ATOM 1422 C C . GLY A 1 184 ? -13.703 54.917 99.049 1.00 46.55 184 GLY X C 1
ATOM 1423 O O . GLY A 1 184 ? -12.540 54.705 99.385 1.00 41.67 184 GLY X O 1
ATOM 1424 N N . THR A 1 185 ? -14.698 55.100 99.918 1.00 42.10 185 THR X N 1
ATOM 1425 C CA . THR A 1 185 ? -14.508 55.082 101.372 1.00 42.77 185 THR X CA 1
ATOM 1426 C C . THR A 1 185 ? -13.640 53.902 101.815 1.00 43.26 185 THR X C 1
ATOM 1427 O O . THR A 1 185 ? -13.901 52.757 101.444 1.00 42.65 185 THR X O 1
ATOM 1431 N N . SER A 1 186 ? -12.592 54.201 102.578 1.00 45.29 186 SER X N 1
ATOM 1432 C CA . SER A 1 186 ? -11.579 53.212 102.944 1.00 50.17 186 SER X CA 1
ATOM 1433 C C . SER A 1 186 ? -11.587 52.883 104.432 1.00 52.60 186 SER X C 1
ATOM 1434 O O . SER A 1 186 ? -10.756 52.104 104.901 1.00 50.11 186 SER X O 1
ATOM 1437 N N . THR A 1 187 ? -12.521 53.473 105.171 1.00 42.31 187 THR X N 1
ATOM 1438 C CA . THR A 1 187 ? -12.643 53.196 106.599 1.00 43.58 187 THR X CA 1
ATOM 1439 C C . THR A 1 187 ? -13.230 51.806 106.828 1.00 43.22 187 THR X C 1
ATOM 1440 O O . THR A 1 187 ? -14.305 51.492 106.323 1.00 40.34 187 THR X O 1
ATOM 1444 N N . ASP A 1 188 ? -12.515 50.979 107.585 1.00 44.19 188 ASP X N 1
ATOM 1445 C CA . ASP A 1 188 ? -12.958 49.617 107.879 1.00 43.66 188 ASP X CA 1
ATOM 1446 C C . ASP A 1 188 ? -13.724 49.554 109.194 1.00 48.91 188 ASP X C 1
ATOM 1447 O O . ASP A 1 188 ? -13.484 50.350 110.104 1.00 49.45 188 ASP X O 1
ATOM 1452 N N . ALA A 1 189 ? -14.647 48.606 109.287 1.00 48.30 189 ALA X N 1
ATOM 1453 C CA . ALA A 1 189 ? -15.348 48.344 110.534 1.00 47.91 189 ALA X CA 1
ATOM 1454 C C . ALA A 1 189 ? -15.141 46.890 110.948 1.00 54.65 189 ALA X C 1
ATOM 1455 O O . ALA A 1 189 ? -15.740 45.981 110.370 1.00 45.16 189 ALA X O 1
ATOM 1457 N N . HIS A 1 190 ? -14.282 46.684 111.942 1.00 54.63 190 HIS X N 1
ATOM 1458 C CA . HIS A 1 190 ? -14.021 45.358 112.498 1.00 59.60 190 HIS X CA 1
ATOM 1459 C C . HIS A 1 190 ? -14.977 45.063 113.644 1.00 60.40 190 HIS X C 1
ATOM 1460 O O . HIS A 1 190 ? -15.292 45.953 114.430 1.00 54.55 190 HIS X O 1
ATOM 1467 N N . PRO A 1 191 ? -15.456 43.812 113.737 1.00 62.23 191 PRO X N 1
ATOM 1468 C CA . PRO A 1 191 ? -16.292 43.418 114.875 1.00 58.31 191 PRO X CA 1
ATOM 1469 C C . PRO A 1 191 ? -15.633 43.760 116.209 1.00 52.74 191 PRO X C 1
ATOM 1470 O O . PRO A 1 191 ? -14.422 43.614 116.348 1.00 46.64 191 PRO X O 1
ATOM 1474 N N . PHE A 1 192 ? -16.435 44.202 117.171 1.00 57.30 192 PHE X N 1
ATOM 1475 C CA . PHE A 1 192 ? -15.940 44.691 118.452 1.00 61.65 192 PHE X CA 1
ATOM 1476 C C . PHE A 1 192 ? -16.763 44.064 119.566 1.00 68.05 192 PHE X C 1
ATOM 1477 O O . PHE A 1 192 ? -17.991 44.032 119.496 1.00 64.88 192 PHE X O 1
ATOM 1485 N N . THR A 1 193 ? -16.086 43.575 120.600 1.00 74.51 193 THR X N 1
ATOM 1486 C CA . THR A 1 193 ? -16.774 42.868 121.672 1.00 81.98 193 THR X CA 1
ATOM 1487 C C . THR A 1 193 ? -16.470 43.439 123.046 1.00 83.96 193 THR X C 1
ATOM 1488 O O . THR A 1 193 ? -16.915 42.899 124.057 1.00 90.50 193 THR X O 1
ATOM 1492 N N . GLY A 1 194 ? -15.708 44.526 123.092 1.00 80.82 194 GLY X N 1
ATOM 1493 C CA . GLY A 1 194 ? -15.495 45.217 124.348 1.00 81.04 194 GLY X CA 1
ATOM 1494 C C . GLY A 1 194 ? -16.787 45.890 124.775 1.00 84.81 194 GLY X C 1
ATOM 1495 O O . GLY A 1 194 ? -17.823 45.735 124.129 1.00 86.22 194 GLY X O 1
ATOM 1496 N N . THR A 1 195 ? -16.731 46.649 125.860 1.00 88.34 195 THR X N 1
ATOM 1497 C CA . THR A 1 195 ? -17.915 47.342 126.350 1.00 89.05 195 THR X CA 1
ATOM 1498 C C . THR A 1 195 ? -17.870 48.825 126.003 1.00 85.50 195 THR X C 1
ATOM 1499 O O . THR A 1 195 ? -16.804 49.384 125.741 1.00 85.65 195 THR X O 1
ATOM 1503 N N . SER A 1 196 ? -19.042 49.449 126.006 1.00 80.96 196 SER X N 1
ATOM 1504 C CA . SER A 1 196 ? -19.188 50.858 125.673 1.00 76.69 196 SER X CA 1
ATOM 1505 C C . SER A 1 196 ? -20.531 51.336 126.205 1.00 75.15 196 SER X C 1
ATOM 1506 O O . SER A 1 196 ? -21.399 50.526 126.530 1.00 75.09 196 SER X O 1
ATOM 1509 N N . GLU A 1 197 ? -20.707 52.650 126.289 1.00 70.15 197 GLU X N 1
ATOM 1510 C CA . GLU A 1 197 ? -21.919 53.204 126.880 1.00 66.97 197 GLU X CA 1
ATOM 1511 C C . GLU A 1 197 ? -23.103 53.251 125.918 1.00 65.05 197 GLU X C 1
ATOM 1512 O O . GLU A 1 197 ? -24.203 53.637 126.311 1.00 64.36 197 GLU X O 1
ATOM 1518 N N . PHE A 1 198 ? -22.888 52.878 124.659 1.00 56.01 198 PHE X N 1
ATOM 1519 C CA . PHE A 1 198 ? -23.960 52.999 123.675 1.00 54.59 198 PHE X CA 1
ATOM 1520 C C . PHE A 1 198 ? -24.124 51.733 122.834 1.00 53.79 198 PHE X C 1
ATOM 1521 O O . PHE A 1 198 ? -24.782 51.752 121.796 1.00 55.39 198 PHE X O 1
ATOM 1529 N N . GLY A 1 199 ? -23.538 50.633 123.292 1.00 56.54 199 GLY X N 1
ATOM 1530 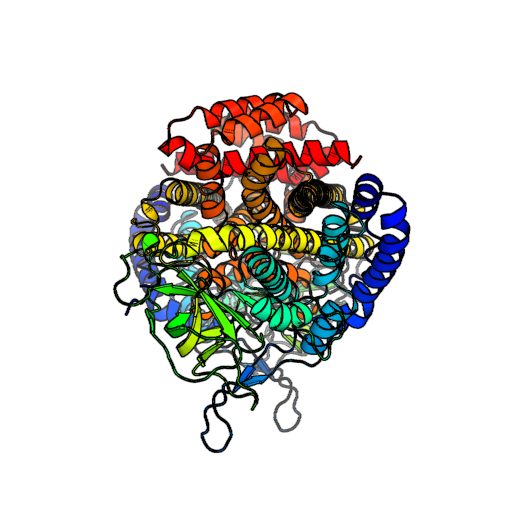C CA . GLY A 1 199 ? -23.705 49.355 122.624 1.00 55.31 199 GLY X CA 1
ATOM 1531 C C . GLY A 1 199 ? -22.957 49.242 121.310 1.00 55.83 199 GLY X C 1
ATOM 1532 O O . GLY A 1 199 ? -23.503 48.742 120.325 1.00 56.40 199 GLY X O 1
ATOM 1533 N N . ALA A 1 200 ? -21.709 49.700 121.292 1.00 56.38 200 ALA X N 1
ATOM 1534 C CA . ALA A 1 200 ? -20.877 49.614 120.096 1.00 57.68 200 ALA X CA 1
ATOM 1535 C C . ALA A 1 200 ? -20.768 48.176 119.597 1.00 63.33 200 ALA X C 1
ATOM 1536 O O . ALA A 1 200 ? -20.657 47.239 120.389 1.00 57.52 200 ALA X O 1
ATOM 1538 N N . THR A 1 201 ? -20.786 48.024 118.276 1.00 59.05 201 THR X N 1
ATOM 1539 C CA . THR A 1 201 ? -20.770 46.718 117.630 1.00 60.93 201 THR X CA 1
ATOM 1540 C C . THR A 1 201 ? -19.501 46.521 116.812 1.00 60.26 201 THR X C 1
ATOM 1541 O O . THR A 1 201 ? -19.132 45.396 116.475 1.00 51.59 201 THR X O 1
ATOM 1545 N N . HIS A 1 202 ? -18.835 47.627 116.497 1.00 49.21 202 HIS X N 1
ATOM 1546 C CA . HIS A 1 202 ? -17.659 47.601 115.639 1.00 49.89 202 HIS X CA 1
ATOM 1547 C C . HIS A 1 202 ? -16.596 48.578 116.123 1.00 44.01 202 HIS X C 1
ATOM 1548 O O . HIS A 1 202 ? -16.869 49.443 116.952 1.00 44.21 202 HIS X O 1
ATOM 1555 N N . SER A 1 203 ? -15.378 48.418 115.618 1.00 48.65 203 SER X N 1
ATOM 1556 C CA . SER A 1 203 ? -14.336 49.421 115.803 1.00 47.59 203 SER X CA 1
ATOM 1557 C C . SER A 1 203 ? -13.936 49.966 114.434 1.00 49.55 203 SER X C 1
ATOM 1558 O O . SER A 1 203 ? -13.756 49.201 113.484 1.00 45.40 203 SER X O 1
ATOM 1561 N N . LEU A 1 204 ? -13.809 51.286 114.323 1.00 42.09 204 LEU X N 1
ATOM 1562 C CA . LEU A 1 204 ? -13.544 51.895 113.027 1.00 43.27 204 LEU X CA 1
ATOM 1563 C C . LEU A 1 204 ? -12.076 52.259 112.842 1.00 40.84 204 LEU X C 1
ATOM 1564 O O . LEU A 1 204 ? -11.412 52.737 113.766 1.00 38.53 204 LEU X O 1
ATOM 1569 N N . HIS A 1 205 ? -11.590 52.041 111.625 1.00 38.31 205 HIS X N 1
ATOM 1570 C CA . HIS A 1 205 ? -10.205 52.307 111.263 1.00 42.26 205 HIS X CA 1
ATOM 1571 C C . HIS A 1 205 ? -10.143 53.008 109.918 1.00 38.59 205 HIS X C 1
ATOM 1572 O O . HIS A 1 205 ? -10.451 52.421 108.882 1.00 42.88 205 HIS X O 1
ATOM 1579 N N . GLY A 1 206 ? -9.760 54.275 109.936 1.00 34.87 206 GLY X N 1
ATOM 1580 C CA . GLY A 1 206 ? -9.634 55.023 108.704 1.00 31.49 206 GLY X CA 1
ATOM 1581 C C . GLY A 1 206 ? -9.395 56.498 108.953 1.00 35.64 206 GLY X C 1
ATOM 1582 O O . GLY A 1 206 ? -9.178 56.921 110.093 1.00 37.46 206 GLY X O 1
ATOM 1583 N N . THR A 1 207 ? -9.412 57.277 107.879 1.00 36.39 207 THR X N 1
ATOM 1584 C CA . THR A 1 207 ? -9.139 58.704 107.976 1.00 33.14 207 THR X CA 1
ATOM 1585 C C . THR A 1 207 ? -10.307 59.462 107.373 1.00 38.26 207 THR X C 1
ATOM 1586 O O . THR A 1 207 ? -10.768 59.147 106.268 1.00 35.54 207 THR X O 1
ATOM 1590 N N . LYS A 1 208 ? -10.795 60.442 108.125 1.00 31.93 208 LYS X N 1
ATOM 1591 C CA . LYS A 1 208 ? -11.892 61.296 107.691 1.00 28.79 208 LYS X CA 1
ATOM 1592 C C . LYS A 1 208 ? -11.330 62.682 107.386 1.00 30.55 208 LYS X C 1
ATOM 1593 O O . LYS A 1 208 ? -10.696 63.312 108.237 1.00 30.64 208 LYS X O 1
ATOM 1599 N N . TRP A 1 209 ? -11.557 63.143 106.160 1.00 29.26 209 TRP X N 1
ATOM 1600 C CA . TRP A 1 209 ? -10.747 64.197 105.558 1.00 25.44 209 TRP X CA 1
ATOM 1601 C C . TRP A 1 209 ? -11.285 65.620 105.811 1.00 30.35 209 TRP X C 1
ATOM 1602 O O . TRP A 1 209 ? -10.513 66.580 105.897 1.00 29.55 209 TRP X O 1
ATOM 1613 N N . PHE A 1 210 ? -12.605 65.750 105.918 1.00 29.03 210 PHE X N 1
ATOM 1614 C CA . PHE A 1 210 ? -13.259 66.984 106.377 1.00 26.57 210 PHE X CA 1
ATOM 1615 C C . PHE A 1 210 ? -14.233 66.582 107.478 1.00 28.99 210 PHE X C 1
ATOM 1616 O O . PHE A 1 210 ? -15.144 65.777 107.227 1.00 33.13 210 PHE X O 1
ATOM 1624 N N . THR A 1 211 ? -14.057 67.132 108.676 1.00 28.13 211 THR X N 1
ATOM 1625 C CA . THR A 1 211 ? -14.970 66.872 109.789 1.00 30.25 211 THR X CA 1
ATOM 1626 C C . THR A 1 211 ? -15.199 68.154 110.580 1.00 38.66 211 THR X C 1
ATOM 1627 O O . THR A 1 211 ? -14.461 69.121 110.417 1.00 35.65 211 THR X O 1
ATOM 1631 N N . SER A 1 212 ? -16.207 68.159 111.446 1.00 43.43 212 SER X N 1
ATOM 1632 C CA . SER A 1 212 ? -16.409 69.293 112.346 1.00 45.81 212 SER X CA 1
ATOM 1633 C C . SER A 1 212 ? -15.658 69.089 113.669 1.00 53.15 212 SER X C 1
ATOM 1634 O O . SER A 1 212 ? -16.027 69.654 114.710 1.00 45.49 212 SER X O 1
ATOM 1637 N N . ALA A 1 213 ? 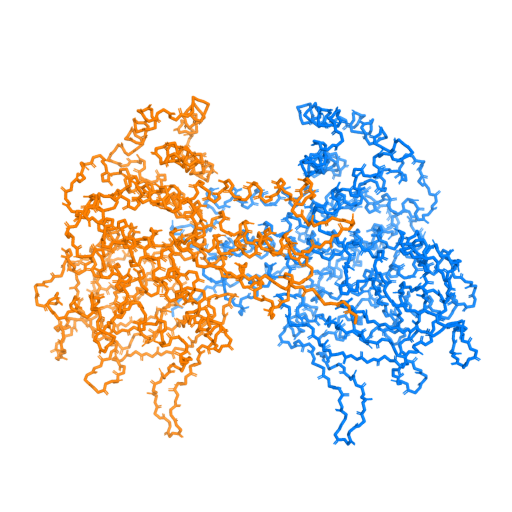-14.607 68.270 113.616 1.00 40.29 213 ALA X N 1
ATOM 1638 C CA . ALA A 1 213 ? -13.659 68.152 114.719 1.00 38.46 213 ALA X CA 1
ATOM 1639 C C . ALA A 1 213 ? -14.333 67.618 115.974 1.00 57.09 213 ALA X C 1
ATOM 1640 O O . ALA A 1 213 ? -15.302 66.863 115.904 1.00 66.29 213 ALA X O 1
ATOM 1642 N N . THR A 1 214 ? -13.824 68.031 117.126 1.00 50.74 214 THR X N 1
ATOM 1643 C CA . THR A 1 214 ? -14.211 67.416 118.386 1.00 55.44 214 THR X CA 1
ATOM 1644 C C . THR A 1 214 ? -15.218 68.217 119.187 1.00 51.67 214 THR X C 1
ATOM 1645 O O . THR A 1 214 ? -15.453 67.930 120.358 1.00 61.33 214 THR X O 1
ATOM 1649 N N . THR A 1 215 ? -15.826 69.218 118.573 1.00 52.79 215 THR X N 1
ATOM 1650 C CA . THR A 1 215 ? -16.755 70.038 119.333 1.00 63.37 215 THR X CA 1
ATOM 1651 C C . THR A 1 215 ? -18.139 69.375 119.376 1.00 59.07 215 THR X C 1
ATOM 1652 O O . THR A 1 215 ? -19.002 69.757 120.168 1.00 60.23 215 THR X O 1
ATOM 1656 N N . SER A 1 216 ? -18.342 68.373 118.524 1.00 42.57 216 SER X N 1
ATOM 1657 C CA . SER A 1 216 ? -19.540 67.528 118.596 1.00 40.81 216 SER X CA 1
ATOM 1658 C C . SER A 1 216 ? -19.367 66.334 119.553 1.00 39.66 216 SER X C 1
ATOM 1659 O O . SER A 1 216 ? -18.263 65.811 119.727 1.00 45.57 216 SER X O 1
ATOM 1662 N N . GLN A 1 217 ? -20.466 65.893 120.153 1.00 32.60 217 GLN X N 1
ATOM 1663 C CA . GLN A 1 217 ? -20.425 64.776 121.097 1.00 37.14 217 GLN X CA 1
ATOM 1664 C C . GLN A 1 217 ? -20.607 63.424 120.408 1.00 40.44 217 GLN X C 1
ATOM 1665 O O . GLN A 1 217 ? -20.176 62.382 120.922 1.00 40.20 217 GLN X O 1
ATOM 1671 N N . MET A 1 218 ? -21.275 63.443 119.259 1.00 35.37 218 MET X N 1
ATOM 1672 C CA . MET A 1 218 ? -21.505 62.233 118.477 1.00 37.25 218 MET X CA 1
ATOM 1673 C C . MET A 1 218 ? -21.251 62.497 117.001 1.00 28.81 218 MET X C 1
ATOM 1674 O O . MET A 1 218 ? -21.104 63.639 116.582 1.00 35.62 218 MET X O 1
ATOM 1679 N N . ALA A 1 219 ? -21.187 61.427 116.218 1.00 31.71 219 ALA X N 1
ATOM 1680 C CA . ALA A 1 219 ? -21.138 61.557 114.771 1.00 33.09 219 ALA X CA 1
ATOM 1681 C C . ALA A 1 219 ? -21.789 60.369 114.084 1.00 32.43 219 ALA X C 1
ATOM 1682 O O . ALA A 1 219 ? -21.870 59.272 114.647 1.00 35.81 219 ALA X O 1
ATOM 1684 N N . LEU A 1 220 ? -22.273 60.598 112.870 1.00 33.36 220 LEU X N 1
ATOM 1685 C CA . LEU A 1 220 ? -22.636 59.507 111.978 1.00 34.99 220 LEU X CA 1
ATOM 1686 C C . LEU A 1 220 ? -21.543 59.423 110.922 1.00 39.06 220 LEU X C 1
ATOM 1687 O O . LEU A 1 220 ? -20.971 60.452 110.543 1.00 37.90 220 LEU X O 1
ATOM 1692 N N . THR A 1 221 ? -21.236 58.212 110.461 1.00 35.30 221 THR X N 1
ATOM 1693 C CA . THR A 1 221 ? -20.192 58.033 109.454 1.00 34.48 221 THR X CA 1
ATOM 1694 C C . THR A 1 221 ? -20.416 56.738 108.676 1.00 42.34 221 THR X C 1
ATOM 1695 O O . THR A 1 221 ? -21.184 55.878 109.102 1.00 41.41 221 THR X O 1
ATOM 1699 N N . LEU A 1 222 ? -19.732 56.601 107.542 1.00 35.59 222 LEU X N 1
ATOM 1700 C CA . LEU A 1 222 ? -19.810 55.389 106.734 1.00 36.65 222 LEU X CA 1
ATOM 1701 C C . LEU A 1 222 ? -18.542 54.569 106.894 1.00 34.82 222 LEU X C 1
ATOM 1702 O O . LEU A 1 222 ? -17.447 55.121 107.012 1.00 38.93 222 LEU X O 1
ATOM 1707 N N . ALA A 1 223 ? -18.687 53.248 106.902 1.00 34.33 223 ALA X N 1
ATOM 1708 C CA . ALA A 1 223 ? -17.533 52.371 107.000 1.00 38.15 223 ALA X CA 1
ATOM 1709 C C . ALA A 1 223 ? -17.842 51.030 106.351 1.00 42.14 223 ALA X C 1
ATOM 1710 O O . ALA A 1 223 ? -19.005 50.652 106.208 1.00 43.87 223 ALA X O 1
ATOM 1712 N N . ARG A 1 224 ? -16.791 50.315 105.969 1.00 43.09 224 ARG X N 1
ATOM 1713 C CA . ARG A 1 224 ? -16.944 49.024 105.304 1.00 50.13 224 ARG X CA 1
ATOM 1714 C C . ARG A 1 224 ? -16.573 47.872 106.232 1.00 49.35 224 ARG X C 1
ATOM 1715 O O . ARG A 1 224 ? -15.400 47.676 106.549 1.00 42.35 224 ARG X O 1
ATOM 1723 N N . PRO A 1 225 ? -17.586 47.106 106.670 1.00 57.99 225 PRO X N 1
ATOM 1724 C CA . PRO A 1 225 ? -17.413 45.943 107.547 1.00 60.83 225 PRO X CA 1
ATOM 1725 C C . PRO A 1 225 ? -16.510 44.894 106.913 1.00 64.41 225 PRO X C 1
ATOM 1726 O O . PRO A 1 225 ? -16.409 44.848 105.686 1.00 52.78 225 PRO X O 1
ATOM 1730 N N . ASP A 1 226 ? -15.850 44.089 107.743 1.00 68.07 226 ASP X N 1
ATOM 1731 C CA . ASP A 1 226 ? -15.007 42.995 107.270 1.00 76.51 226 ASP X CA 1
ATOM 1732 C C . ASP A 1 226 ? -15.724 42.138 106.229 1.00 74.96 226 ASP X C 1
ATOM 1733 O O . ASP A 1 226 ? -16.837 41.669 106.465 1.00 71.96 226 ASP X O 1
ATOM 1738 N N . GLY A 1 227 ? -15.095 41.963 105.071 1.00 76.09 227 GLY X N 1
ATOM 1739 C CA . GLY A 1 227 ? -15.616 41.069 104.052 1.00 80.08 227 GLY X CA 1
ATOM 1740 C C . GLY A 1 227 ? -16.693 41.653 103.156 1.00 79.36 227 GLY X C 1
ATOM 1741 O O . GLY A 1 227 ? -17.205 40.964 102.275 1.00 79.83 227 GLY X O 1
ATOM 1742 N N . ALA A 1 228 ? -17.040 42.918 103.375 1.00 75.33 228 ALA X N 1
ATOM 1743 C CA . ALA A 1 228 ? -18.120 43.549 102.623 1.00 71.70 228 ALA X CA 1
ATOM 1744 C C . ALA A 1 228 ? -17.714 43.852 101.182 1.00 65.21 228 ALA X C 1
ATOM 1745 O O . ALA A 1 228 ? -16.530 43.908 100.858 1.00 62.05 228 ALA X O 1
ATOM 1747 N N . ALA A 1 229 ? -18.714 44.022 100.322 1.00 63.00 229 ALA X N 1
ATOM 1748 C CA . ALA A 1 229 ? -18.501 44.320 98.908 1.00 66.08 229 ALA X CA 1
ATOM 1749 C C . ALA A 1 229 ? -17.736 45.629 98.702 1.00 74.96 229 ALA X C 1
ATOM 1750 O O . ALA A 1 229 ? -17.747 46.499 99.573 1.00 72.40 229 ALA X O 1
ATOM 1752 N N . PRO A 1 230 ? -17.055 45.767 97.552 1.00 78.53 230 PRO X N 1
ATOM 1753 C CA . PRO A 1 230 ? -16.396 47.031 97.201 1.00 76.17 230 PRO X CA 1
ATOM 1754 C C . PRO A 1 230 ? -17.389 48.109 96.764 1.00 69.55 230 PRO X C 1
ATOM 1755 O O . PRO A 1 230 ? -18.525 47.800 96.392 1.00 63.69 230 PRO X O 1
ATOM 1759 N N . GLY A 1 231 ? -16.950 49.362 96.792 1.00 59.49 231 GLY X N 1
ATOM 1760 C CA . GLY A 1 231 ? -17.775 50.469 96.346 1.00 53.87 231 GLY X CA 1
ATOM 1761 C C . GLY A 1 231 ? -18.862 50.820 97.343 1.00 55.51 231 GLY X C 1
ATOM 1762 O O . GLY A 1 231 ? -18.806 50.409 98.506 1.00 48.98 231 GLY X O 1
ATOM 1763 N N . SER A 1 232 ? -19.859 51.568 96.876 1.00 55.84 232 SER X N 1
ATOM 1764 C CA . SER A 1 232 ? -20.929 52.076 97.731 1.00 62.13 232 SER X CA 1
ATOM 1765 C C . SER A 1 232 ? -21.759 50.983 98.400 1.00 61.43 232 SER X C 1
ATOM 1766 O O . SER A 1 232 ? -22.146 51.116 99.559 1.00 57.99 232 SER X O 1
ATOM 1769 N N . ARG A 1 233 ? -22.024 49.904 97.670 1.00 60.23 233 ARG X N 1
ATOM 1770 C CA . ARG A 1 233 ? -22.866 48.812 98.165 1.00 65.09 233 ARG X CA 1
ATOM 1771 C C . ARG A 1 233 ? -22.302 48.089 99.394 1.00 61.44 233 ARG X C 1
ATOM 1772 O O . ARG A 1 233 ? -23.035 47.408 100.111 1.00 55.71 233 ARG X O 1
ATOM 1780 N N . GLY A 1 234 ? -21.006 48.245 99.639 1.00 54.49 234 GLY X N 1
ATOM 1781 C CA . GLY A 1 234 ? -20.370 47.626 100.788 1.00 57.83 234 GLY X CA 1
ATOM 1782 C C . GLY A 1 234 ? -20.376 48.486 102.040 1.00 54.04 234 GLY X C 1
ATOM 1783 O O . GLY A 1 234 ? -19.809 48.102 103.062 1.00 48.30 234 GLY X O 1
ATOM 1784 N N . LEU A 1 235 ? -20.994 49.662 101.958 1.00 44.14 235 LEU X N 1
ATOM 1785 C CA . LEU A 1 235 ? -20.939 50.630 103.057 1.00 47.83 235 LEU X CA 1
ATOM 1786 C C . LEU A 1 235 ? -22.139 50.576 104.004 1.00 44.40 235 LEU X C 1
ATOM 1787 O O . LEU A 1 235 ? -23.287 50.477 103.568 1.00 44.91 235 LEU X O 1
ATOM 1792 N N . SER A 1 236 ? -21.859 50.646 105.302 1.00 41.61 236 SER X N 1
ATOM 1793 C CA . SER A 1 236 ? -22.898 50.710 106.328 1.00 41.60 236 SER X CA 1
ATOM 1794 C C . SER A 1 236 ? -22.825 52.026 107.100 1.00 41.83 236 SER X C 1
ATOM 1795 O O . SER A 1 236 ? -21.765 52.647 107.179 1.00 38.81 236 SER X O 1
ATOM 1798 N N . LEU A 1 237 ? -23.955 52.441 107.665 1.00 37.91 237 LEU X N 1
ATOM 1799 C CA . LEU A 1 237 ? -24.020 53.640 108.497 1.00 40.90 237 LEU X CA 1
ATOM 1800 C C . LEU A 1 237 ? -23.672 53.313 109.949 1.00 47.22 237 LEU X C 1
ATOM 1801 O O . LEU A 1 237 ? -24.138 52.311 110.502 1.00 44.37 237 LEU X O 1
ATOM 1806 N N . PHE A 1 238 ? -22.841 54.153 110.560 1.00 40.93 238 PHE X N 1
ATOM 1807 C CA . PHE A 1 238 ? -22.417 53.928 111.937 1.00 38.78 238 PHE X CA 1
ATOM 1808 C C . PHE A 1 238 ? -22.656 55.134 112.833 1.00 40.50 238 PHE X C 1
ATOM 1809 O O . PHE A 1 238 ? -22.513 56.283 112.402 1.00 40.01 238 PHE X O 1
ATOM 1817 N N . PHE A 1 239 ? -23.019 54.858 114.080 1.00 36.48 239 PHE X N 1
ATOM 1818 C CA . PHE A 1 239 ? -23.095 55.874 115.126 1.00 36.42 239 PHE X CA 1
ATOM 1819 C C . PHE A 1 239 ? -21.877 55.757 116.027 1.00 37.67 239 PHE X C 1
ATOM 1820 O O . PHE A 1 239 ? -21.461 54.651 116.362 1.00 38.62 239 PHE X O 1
ATOM 1828 N N . LEU A 1 240 ? -21.314 56.891 116.437 1.00 37.69 240 LEU X N 1
ATOM 1829 C CA . LEU A 1 240 ? -20.230 56.871 117.414 1.00 41.03 240 LEU X CA 1
ATOM 1830 C C . LEU A 1 240 ? -20.322 58.076 118.342 1.00 40.45 240 LEU X C 1
ATOM 1831 O O . LEU A 1 240 ? -20.902 59.099 117.988 1.00 37.17 240 LEU X O 1
ATOM 1836 N N . GLU A 1 241 ? -19.765 57.937 119.541 1.00 39.61 241 GLU X N 1
ATOM 1837 C CA . GLU A 1 241 ? -19.617 59.059 120.453 1.00 42.76 241 GLU X CA 1
ATOM 1838 C C . GLU A 1 241 ? -18.140 59.416 120.511 1.00 39.82 241 GLU X C 1
ATOM 1839 O O . GLU A 1 241 ? -17.282 58.536 120.527 1.00 46.32 241 GLU X O 1
ATOM 1845 N N . LEU A 1 242 ? -17.838 60.707 120.506 1.00 37.57 242 LEU X N 1
ATOM 1846 C CA . LEU A 1 242 ? -16.449 61.134 120.408 1.00 37.69 242 LEU X CA 1
ATOM 1847 C C . LEU A 1 242 ? -15.646 60.868 121.681 1.00 40.51 242 LEU X C 1
ATOM 1848 O O . LEU A 1 242 ? -14.445 60.603 121.614 1.00 35.83 242 LEU X O 1
ATOM 1853 N N . ARG A 1 243 ? -16.305 60.943 122.833 1.00 35.29 243 ARG X N 1
ATOM 1854 C CA . ARG A 1 243 ? -15.621 60.769 124.119 1.00 44.31 243 ARG X CA 1
ATOM 1855 C C . ARG A 1 243 ? -16.275 59.732 125.031 1.00 57.71 243 ARG X C 1
ATOM 1856 O O . ARG A 1 243 ? -17.428 59.362 124.839 1.00 58.25 243 ARG X O 1
ATOM 1864 N N . ASN A 1 244 ? -15.505 59.248 125.998 1.00 60.85 244 ASN X N 1
ATOM 1865 C CA . ASN A 1 244 ? -16.009 58.391 127.052 1.00 60.90 244 ASN X CA 1
ATOM 1866 C C . ASN A 1 244 ? -16.389 59.137 128.318 1.00 64.00 244 ASN X C 1
ATOM 1867 O O . ASN A 1 244 ? -16.405 60.364 128.385 1.00 61.43 244 ASN X O 1
ATOM 1872 N N . ASP A 1 245 ? -16.681 58.355 129.339 1.00 74.64 245 ASP X N 1
ATOM 1873 C CA . ASP A 1 245 ? -16.863 58.869 130.679 1.00 81.86 245 ASP X CA 1
ATOM 1874 C C . ASP A 1 245 ? -15.803 59.902 131.101 1.00 84.66 245 ASP X C 1
ATOM 1875 O O . ASP A 1 245 ? -16.132 60.936 131.682 1.00 82.06 245 ASP X O 1
ATOM 1880 N N . LYS A 1 246 ? -14.537 59.590 130.848 1.00 85.35 246 LYS X N 1
ATOM 1881 C CA . LYS A 1 246 ? -13.428 60.443 131.253 1.00 81.40 246 LYS X CA 1
ATOM 1882 C C . LYS A 1 246 ? -13.420 61.822 130.601 1.00 75.55 246 LYS X C 1
ATOM 1883 O O . LYS A 1 246 ? -12.862 62.764 131.152 1.00 79.63 246 LYS X O 1
ATOM 1889 N N . GLY A 1 247 ? -14.045 61.931 129.435 1.00 60.81 247 GLY X N 1
ATOM 1890 C CA . GLY A 1 247 ? -13.915 63.115 128.611 1.00 55.33 247 GLY X CA 1
ATOM 1891 C C . GLY A 1 247 ? -12.742 62.907 127.663 1.00 46.70 247 GLY X C 1
ATOM 1892 O O . GLY A 1 247 ? -12.302 63.828 126.979 1.00 50.94 247 GLY X O 1
ATOM 1893 N N . GLU A 1 248 ? -12.245 61.673 127.617 1.00 46.57 248 GLU X N 1
ATOM 1894 C CA . GLU A 1 248 ? -11.159 61.303 126.709 1.00 50.97 248 GLU X CA 1
ATOM 1895 C C . GLU A 1 248 ? -11.703 60.916 125.341 1.00 44.57 248 GLU X C 1
ATOM 1896 O O . GLU A 1 248 ? -12.736 60.250 125.239 1.00 48.33 248 GLU X O 1
ATOM 1902 N N . LEU A 1 249 ? -10.996 61.320 124.291 1.00 36.69 249 LEU X N 1
ATOM 1903 C CA . LEU A 1 249 ? -11.384 60.943 122.932 1.00 35.22 249 LEU X CA 1
ATOM 1904 C C . LEU A 1 249 ? -11.288 59.433 122.759 1.00 40.05 249 LEU X C 1
ATOM 1905 O O . LEU A 1 249 ? -10.341 58.803 123.241 1.00 41.12 249 LEU X O 1
ATOM 1910 N N . ASN A 1 250 ? -12.273 58.856 122.073 1.00 38.57 250 ASN X N 1
ATOM 1911 C CA . ASN A 1 250 ? -12.369 57.400 121.924 1.00 35.62 250 ASN X CA 1
ATOM 1912 C C . ASN A 1 250 ? -11.574 56.868 120.738 1.00 37.24 250 ASN X C 1
ATOM 1913 O O . ASN A 1 250 ? -12.157 56.500 119.716 1.00 38.80 250 ASN X O 1
ATOM 1918 N N . HIS A 1 251 ? -10.251 56.825 120.887 1.00 37.70 251 HIS X N 1
ATOM 1919 C CA . HIS A 1 251 ? -9.348 56.387 119.822 1.00 42.84 251 HIS X CA 1
ATOM 1920 C C . HIS A 1 251 ? -9.581 57.204 118.561 1.00 39.83 251 HIS X C 1
ATOM 1921 O O . HIS A 1 251 ? -9.713 56.678 117.452 1.00 37.08 251 HIS X O 1
ATOM 1928 N N . ILE A 1 252 ? -9.638 58.512 118.767 1.00 33.45 252 ILE X N 1
ATOM 1929 C CA . ILE A 1 252 ? -9.726 59.472 117.675 1.00 37.75 252 ILE X CA 1
ATOM 1930 C C . ILE A 1 252 ? -8.530 60.403 117.777 1.00 34.96 252 ILE X C 1
ATOM 1931 O O . ILE A 1 252 ? -8.254 60.955 118.839 1.00 39.11 252 ILE X O 1
ATOM 1936 N N . GLN A 1 253 ? -7.823 60.574 116.669 1.00 34.03 253 GLN X N 1
ATOM 1937 C CA . GLN A 1 253 ? -6.690 61.480 116.626 1.00 30.94 253 GLN X CA 1
ATOM 1938 C C . GLN A 1 253 ? -6.968 62.622 115.652 1.00 31.95 253 GLN X C 1
ATOM 1939 O O . GLN A 1 253 ? -7.404 62.397 114.527 1.00 33.21 253 GLN X O 1
ATOM 1945 N N . ILE A 1 254 ? -6.723 63.853 116.087 1.00 30.32 254 ILE X N 1
ATOM 1946 C CA . ILE A 1 254 ? -6.857 65.005 115.211 1.00 26.80 254 ILE X CA 1
ATOM 1947 C C . ILE A 1 254 ? -5.524 65.315 114.546 1.00 33.07 254 ILE X C 1
ATOM 1948 O O . ILE A 1 254 ? -4.534 65.553 115.233 1.00 32.53 254 ILE X O 1
ATOM 1953 N N . HIS A 1 255 ? -5.498 65.325 113.221 1.00 30.78 255 HIS X N 1
ATOM 1954 C CA . HIS A 1 255 ? -4.269 65.617 112.494 1.00 29.34 255 HIS X CA 1
ATOM 1955 C C . HIS A 1 255 ? -3.973 67.105 112.480 1.00 31.58 255 HIS X C 1
ATOM 1956 O O . HIS A 1 255 ? -2.860 67.531 112.788 1.00 29.52 255 HIS X O 1
ATOM 1963 N N . ARG A 1 256 ? -4.976 67.893 112.110 1.00 25.33 256 ARG X N 1
ATOM 1964 C CA . ARG A 1 256 ? -4.848 69.347 112.076 1.00 24.97 256 ARG X CA 1
ATOM 1965 C C . ARG A 1 256 ? -6.202 69.957 111.758 1.00 25.38 256 ARG X C 1
ATOM 1966 O O . ARG A 1 256 ? -7.119 69.249 111.333 1.00 28.66 256 ARG X O 1
ATOM 1974 N N . LEU A 1 257 ? -6.325 71.251 112.017 1.00 23.88 257 LEU X N 1
ATOM 1975 C CA . LEU A 1 257 ? -7.440 72.038 111.511 1.00 23.93 257 LEU X CA 1
ATOM 1976 C C . LEU A 1 257 ? -7.099 72.572 110.129 1.00 25.11 257 LEU X C 1
ATOM 1977 O O . LEU A 1 257 ? -5.945 72.906 109.846 1.00 32.14 257 LEU X O 1
ATOM 1982 N N . LYS A 1 258 ? -8.098 72.632 109.260 1.00 23.08 258 LYS X N 1
ATOM 1983 C CA . LYS A 1 258 ? -7.935 73.294 107.973 1.00 21.63 258 LYS X CA 1
ATOM 1984 C C . LYS A 1 258 ? -7.903 74.788 108.143 1.00 22.18 258 LYS X C 1
ATOM 1985 O O . LYS A 1 258 ? -8.680 75.349 108.919 1.00 24.44 258 LYS X O 1
ATOM 1991 N N . ASP A 1 259 ? -7.021 75.438 107.395 1.00 22.06 259 ASP X N 1
ATOM 1992 C CA . ASP A 1 259 ? -6.993 76.882 107.283 1.00 21.48 259 ASP X CA 1
ATOM 1993 C C . ASP A 1 259 ? -7.818 77.270 106.060 1.00 22.64 259 ASP X C 1
ATOM 1994 O O . ASP A 1 259 ? -7.362 77.088 104.948 1.00 22.36 259 ASP X O 1
ATOM 1999 N N . LYS A 1 260 ? -9.013 77.808 106.285 1.00 18.64 260 LYS X N 1
ATOM 2000 C CA . LYS A 1 260 ? -10.018 77.952 105.211 1.00 16.74 260 LYS X CA 1
ATOM 2001 C C . LYS A 1 260 ? -10.176 79.363 104.680 1.00 18.28 260 LYS X C 1
ATOM 2002 O O . LYS A 1 260 ? -9.837 80.348 105.345 1.00 20.13 260 LYS X O 1
ATOM 2008 N N . LEU A 1 261 ? -10.764 79.450 103.477 1.00 18.75 261 LEU X N 1
ATOM 2009 C CA . LEU A 1 261 ? -11.147 80.717 102.866 1.00 16.36 261 LEU X CA 1
ATOM 2010 C C . LEU A 1 261 ? -12.084 81.491 103.776 1.00 17.37 261 LEU X C 1
ATOM 2011 O O . LEU A 1 261 ? -11.888 82.681 104.031 1.00 19.78 261 LEU X O 1
ATOM 2016 N N . GLY A 1 262 ? -13.092 80.796 104.281 1.00 19.67 262 GLY X N 1
ATOM 2017 C CA . GLY A 1 262 ? -14.045 81.384 105.201 1.00 18.02 262 GLY X CA 1
ATOM 2018 C C . GLY A 1 262 ? -14.553 80.345 106.177 1.00 18.76 262 GLY X C 1
ATOM 2019 O O . GLY A 1 262 ? -13.930 79.290 106.358 1.00 21.93 262 GLY X O 1
ATOM 2020 N N . THR A 1 263 ? -15.697 80.630 106.798 1.00 20.53 263 THR X N 1
ATOM 2021 C CA . THR A 1 263 ? -16.192 79.847 107.945 1.00 18.92 263 THR X CA 1
ATOM 2022 C C . THR A 1 263 ? -15.085 79.691 108.996 1.00 18.93 263 THR X C 1
ATOM 2023 O O . THR A 1 263 ? -14.954 78.645 109.626 1.00 22.46 263 THR X O 1
ATOM 2027 N N . LYS A 1 264 ? -14.322 80.760 109.202 1.00 18.19 264 LYS X N 1
ATOM 2028 C CA . LYS A 1 264 ? -13.120 80.654 110.032 1.00 19.81 264 LYS X CA 1
ATOM 2029 C C . LYS A 1 264 ? -13.382 80.285 111.484 1.00 22.63 264 LYS X C 1
ATOM 2030 O O . LYS A 1 264 ? -12.528 79.671 112.119 1.00 24.80 264 LYS X O 1
ATOM 2036 N N . ALA A 1 265 ? -14.547 80.631 112.017 1.00 21.25 265 ALA X N 1
ATOM 2037 C CA . ALA A 1 265 ? -14.854 80.272 113.408 1.00 24.68 265 ALA X CA 1
ATOM 2038 C C . ALA A 1 265 ? -15.168 78.776 113.579 1.00 22.16 265 ALA X C 1
ATOM 2039 O O . ALA A 1 265 ? -15.050 78.215 114.666 1.00 24.52 265 ALA X O 1
ATOM 2041 N N . LEU A 1 266 ? -15.610 78.147 112.497 1.00 21.81 266 LEU X N 1
ATOM 2042 C CA . LEU A 1 266 ? -15.976 76.739 112.517 1.00 21.10 266 LEU X CA 1
ATOM 2043 C C . LEU A 1 266 ? -14.743 75.811 112.477 1.00 24.68 266 LEU X C 1
ATOM 2044 O O . LEU A 1 266 ? -13.949 75.859 111.538 1.00 23.91 266 LEU X O 1
ATOM 2049 N N . PRO A 1 267 ? -14.562 74.965 113.502 1.00 25.33 267 PRO X N 1
ATOM 2050 C CA . PRO A 1 267 ? -13.435 74.032 113.396 1.00 26.65 267 PRO X CA 1
ATOM 2051 C C . PRO A 1 267 ? -13.723 72.968 112.341 1.00 27.74 267 PRO X C 1
ATOM 2052 O O . PRO A 1 267 ? -14.747 72.289 112.406 1.00 32.08 267 PRO X O 1
ATOM 2056 N N . THR A 1 268 ? -12.835 72.844 111.364 1.00 24.11 268 THR X N 1
ATOM 2057 C CA . THR A 1 268 ? -12.936 71.783 110.361 1.00 23.59 268 THR X CA 1
ATOM 2058 C C . THR A 1 268 ? -11.631 71.010 110.430 1.00 23.86 268 THR X C 1
ATOM 2059 O O . THR A 1 268 ? -10.563 71.577 110.184 1.00 25.66 268 THR X O 1
ATOM 2063 N N . ALA A 1 269 ? -11.716 69.730 110.778 1.00 25.46 269 ALA X N 1
ATOM 2064 C CA . ALA A 1 269 ? -10.516 68.960 111.062 1.00 26.51 269 ALA X CA 1
ATOM 2065 C C . ALA A 1 269 ? -10.348 67.757 110.164 1.00 30.10 269 ALA X C 1
ATOM 2066 O O . ALA A 1 269 ? -11.315 67.229 109.613 1.00 31.36 269 ALA X O 1
ATOM 2068 N N . GLU A 1 270 ? -9.097 67.336 110.018 1.00 26.37 270 GLU X N 1
ATOM 2069 C CA . GLU A 1 270 ? -8.759 66.030 109.473 1.00 28.50 270 GLU X CA 1
ATOM 2070 C C . GLU A 1 270 ? -8.571 65.114 110.678 1.00 30.96 270 GLU X C 1
ATOM 2071 O O . GLU A 1 270 ? -7.856 65.478 111.615 1.00 29.80 270 GLU X O 1
ATOM 2077 N N . LEU A 1 271 ? -9.260 63.974 110.677 1.00 31.27 271 LEU X N 1
ATOM 2078 C CA . LEU A 1 271 ? -9.282 63.026 111.804 1.00 31.79 271 LEU X CA 1
ATOM 2079 C C . LEU A 1 271 ? -8.856 61.618 111.393 1.00 31.23 271 LEU X C 1
ATOM 2080 O O . LEU A 1 271 ? -9.130 61.182 110.282 1.00 33.24 271 LEU X O 1
ATOM 2085 N N . SER A 1 272 ? -8.206 60.893 112.296 1.00 30.39 272 SER X N 1
ATOM 2086 C CA . SER A 1 272 ? -8.051 59.458 112.092 1.00 33.76 272 SER X CA 1
ATOM 2087 C C . SER A 1 272 ? -8.819 58.681 113.152 1.00 34.82 272 SER X C 1
ATOM 2088 O O . SER A 1 272 ? -8.717 58.979 114.347 1.00 36.20 272 SER X O 1
ATOM 2091 N N . LEU A 1 273 ? -9.594 57.700 112.701 1.00 32.67 273 LEU X N 1
ATOM 2092 C CA . LEU A 1 273 ? -10.273 56.775 113.586 1.00 29.17 273 LEU X CA 1
ATOM 2093 C C . LEU A 1 273 ? -9.335 55.590 113.781 1.00 36.91 273 LEU X C 1
ATOM 2094 O O . LEU A 1 273 ? -8.937 54.945 112.810 1.00 37.95 273 LEU X O 1
ATOM 2099 N N . GLN A 1 274 ? -8.957 55.326 115.025 1.00 37.87 274 GLN X N 1
ATOM 2100 C CA . GLN A 1 274 ? -7.937 54.324 115.316 1.00 39.59 274 GLN X CA 1
ATOM 2101 C C . GLN A 1 274 ? -8.486 53.251 116.251 1.00 37.55 274 GLN X C 1
ATOM 2102 O O . GLN A 1 274 ? -7.944 53.020 117.329 1.00 41.26 274 GLN X O 1
ATOM 2108 N N . GLY A 1 275 ? -9.561 52.597 115.818 1.00 43.71 275 GLY X N 1
ATOM 2109 C CA . GLY A 1 275 ? -10.261 51.621 116.635 1.00 44.44 275 GLY X CA 1
ATOM 2110 C C . GLY A 1 275 ? -11.400 52.262 117.403 1.00 42.06 275 GLY X C 1
ATOM 2111 O O . GLY A 1 275 ? -11.777 51.804 118.476 1.00 41.80 275 GLY X O 1
ATOM 2112 N N . THR A 1 276 ? -11.955 53.329 116.834 1.00 41.23 276 THR X N 1
ATOM 2113 C CA . THR A 1 276 ? -13.073 54.044 117.437 1.00 35.88 276 THR X CA 1
ATOM 2114 C C . THR A 1 276 ? -14.288 53.136 117.541 1.00 38.46 276 THR X C 1
ATOM 2115 O O . THR A 1 276 ? -14.769 52.638 116.527 1.00 35.90 276 THR X O 1
ATOM 2119 N N . PRO A 1 277 ? -14.788 52.910 118.765 1.00 39.71 277 PRO X N 1
ATOM 2120 C CA . PRO A 1 277 ? -15.987 52.073 118.881 1.00 46.21 277 PRO X CA 1
ATOM 2121 C C . PRO A 1 277 ? -17.185 52.718 118.184 1.00 41.44 277 PRO X C 1
ATOM 2122 O O . PRO A 1 277 ? -17.381 53.929 118.307 1.00 41.43 277 PRO X O 1
ATOM 2126 N N . ALA A 1 278 ? -17.963 51.928 117.451 1.00 37.19 278 ALA X N 1
ATOM 2127 C CA . ALA A 1 278 ? -19.134 52.453 116.756 1.00 41.51 278 ALA X CA 1
ATOM 2128 C C . ALA A 1 278 ? -20.252 51.413 116.687 1.00 46.30 278 ALA X C 1
ATOM 2129 O O . ALA A 1 278 ? -20.021 50.220 116.877 1.00 46.47 278 ALA X O 1
ATOM 2131 N N . ARG A 1 279 ? -21.464 51.887 116.427 1.00 46.97 279 ARG X N 1
ATOM 2132 C CA . ARG A 1 279 ? -22.649 51.039 116.379 1.00 48.85 279 ARG X CA 1
ATOM 2133 C C . ARG A 1 279 ? -23.324 51.160 115.025 1.00 51.51 279 ARG X C 1
ATOM 2134 O O . ARG A 1 279 ? -23.636 52.262 114.575 1.00 46.66 279 ARG X O 1
ATOM 2142 N N . MET A 1 280 ? -23.541 50.031 114.362 1.00 52.41 280 MET X N 1
ATOM 2143 C CA . MET A 1 280 ? -24.164 50.064 113.048 1.00 51.44 280 MET X CA 1
ATOM 2144 C C . MET A 1 280 ? -25.636 50.459 113.135 1.00 56.73 280 MET X C 1
ATOM 2145 O O . MET A 1 280 ? -26.381 49.952 113.976 1.00 52.38 280 MET X O 1
ATOM 2150 N N . ILE A 1 281 ? -26.044 51.366 112.254 1.00 53.35 281 ILE X N 1
ATOM 2151 C CA . ILE A 1 281 ? -27.431 51.801 112.165 1.00 53.90 281 ILE X CA 1
ATOM 2152 C C . ILE A 1 281 ? -28.050 51.240 110.897 1.00 62.50 281 ILE X C 1
ATOM 2153 O O . ILE A 1 281 ? -27.626 51.570 109.790 1.00 57.68 281 ILE X O 1
ATOM 2158 N N . GLY A 1 282 ? -29.046 50.380 111.065 1.00 68.49 282 GLY X N 1
ATOM 2159 C CA . GLY A 1 282 ? -29.602 49.655 109.941 1.00 75.15 282 GLY X CA 1
ATOM 2160 C C . GLY A 1 282 ? -28.762 48.436 109.627 1.00 79.68 282 GLY X C 1
ATOM 2161 O O . GLY A 1 282 ? -27.972 47.985 110.459 1.00 85.92 282 GLY X O 1
ATOM 2162 N N . GLY A 1 283 ? -28.924 47.900 108.424 1.00 75.58 283 GLY X N 1
ATOM 2163 C CA . GLY A 1 283 ? -28.284 46.648 108.079 1.00 71.01 283 GLY X CA 1
ATOM 2164 C C . GLY A 1 283 ? -27.081 46.845 107.187 1.00 66.09 283 GLY X C 1
ATOM 2165 O O . GLY A 1 283 ? -26.860 47.935 106.657 1.00 67.90 283 GLY X O 1
ATOM 2166 N N . VAL A 1 284 ? -26.301 45.782 107.031 1.00 66.00 284 VAL X N 1
ATOM 2167 C CA . VAL A 1 284 ? -25.100 45.815 106.208 1.00 68.90 284 VAL X CA 1
ATOM 2168 C C . VAL A 1 284 ? -25.416 46.286 104.788 1.00 65.94 284 VAL X C 1
ATOM 2169 O O . VAL A 1 284 ? -26.392 45.847 104.177 1.00 58.75 284 VAL X O 1
ATOM 2173 N N . GLY A 1 285 ? -24.578 47.180 104.274 1.00 62.46 285 GLY X N 1
ATOM 2174 C CA . GLY A 1 285 ? -24.696 47.675 102.916 1.00 59.25 285 GLY X CA 1
ATOM 2175 C C . GLY A 1 285 ? -25.787 48.694 102.629 1.00 54.45 285 GLY X C 1
ATOM 2176 O O . GLY A 1 285 ? -25.975 49.068 101.478 1.00 51.80 285 GLY X O 1
ATOM 2177 N N . GLU A 1 286 ? -26.491 49.168 103.653 1.00 51.17 286 GLU X N 1
ATOM 2178 C CA . GLU A 1 286 ? -27.560 50.146 103.431 1.00 55.62 286 GLU X CA 1
ATOM 2179 C C . GLU A 1 286 ? -27.184 51.559 103.865 1.00 54.43 286 GLU X C 1
ATOM 2180 O O . GLU A 1 286 ? -28.048 52.438 103.908 1.00 40.88 286 GLU X O 1
ATOM 2186 N N . GLY A 1 287 ? -25.907 51.772 104.172 1.00 48.78 287 GLY X N 1
ATOM 2187 C CA . GLY A 1 287 ? -25.435 53.032 104.724 1.00 45.88 287 GLY X CA 1
ATOM 2188 C C . GLY A 1 287 ? -25.735 54.235 103.847 1.00 43.53 287 GLY X C 1
ATOM 2189 O O . GLY A 1 287 ? -26.278 55.228 104.330 1.00 43.04 287 GLY X O 1
ATOM 2190 N N . VAL A 1 288 ? -25.411 54.147 102.560 1.00 38.70 288 VAL X N 1
ATOM 2191 C CA . VAL A 1 288 ? -25.620 55.269 101.645 1.00 44.76 288 VAL X CA 1
ATOM 2192 C C . VAL A 1 288 ? -27.098 55.639 101.504 1.00 41.46 288 VAL X C 1
ATOM 2193 O O . VAL A 1 288 ? -27.454 56.817 101.487 1.00 39.13 288 VAL X O 1
ATOM 2197 N N . LYS A 1 289 ? -27.963 54.634 101.442 1.00 38.71 289 LYS X N 1
ATOM 2198 C CA . LYS A 1 289 ? -29.396 54.883 101.328 1.00 44.53 289 LYS X CA 1
ATOM 2199 C C . LYS A 1 289 ? -29.979 55.460 102.617 1.00 44.94 289 LYS X C 1
ATOM 2200 O O . LYS A 1 289 ? -30.869 56.314 102.588 1.00 45.55 289 LYS X O 1
ATOM 2206 N N . ARG A 1 290 ? -29.437 55.035 103.752 1.00 44.21 290 ARG X N 1
ATOM 2207 C CA . ARG A 1 290 ? -29.960 55.487 105.034 1.00 52.24 290 ARG X CA 1
ATOM 2208 C C . ARG A 1 290 ? -29.604 56.940 105.296 1.00 48.15 290 ARG X C 1
ATOM 2209 O O . ARG A 1 290 ? -30.442 57.716 105.760 1.00 46.56 290 ARG X O 1
ATOM 2217 N N . ILE A 1 291 ? -28.386 57.325 104.944 1.00 42.06 291 ILE X N 1
ATOM 2218 C CA . ILE A 1 291 ? -27.977 58.706 105.148 1.00 48.16 291 ILE X CA 1
ATOM 2219 C C . ILE A 1 291 ? -28.567 59.578 104.032 1.00 51.88 291 ILE X C 1
ATOM 2220 O O . ILE A 1 291 ? -28.628 60.797 104.137 1.00 45.32 291 ILE X O 1
ATOM 2225 N N . ALA A 1 292 ? -28.993 58.939 102.949 1.00 48.80 292 ALA X N 1
ATOM 2226 C CA . ALA A 1 292 ? -29.629 59.650 101.849 1.00 53.45 292 ALA X CA 1
ATOM 2227 C C . ALA A 1 292 ? -30.923 60.325 102.285 1.00 50.63 292 ALA X C 1
ATOM 2228 O O . ALA A 1 292 ? -31.231 61.433 101.852 1.00 55.27 292 ALA X O 1
ATOM 2230 N N . SER A 1 293 ? -31.653 59.675 103.185 1.00 56.43 293 SER X N 1
ATOM 2231 C CA . SER A 1 293 ? -32.989 60.134 103.548 1.00 63.22 293 SER X CA 1
ATOM 2232 C C . SER A 1 293 ? -32.961 61.295 104.518 1.00 62.23 293 SER X C 1
ATOM 2233 O O . SER A 1 293 ? -34.005 61.842 104.872 1.00 65.53 293 SER X O 1
ATOM 2236 N N . VAL A 1 294 ? -31.766 61.655 104.963 1.00 52.26 294 VAL X N 1
ATOM 2237 C CA . VAL A 1 294 ? -31.588 62.867 105.738 1.00 47.66 294 VAL X CA 1
ATOM 2238 C C . VAL A 1 294 ? -31.231 64.113 104.901 1.00 56.74 294 VAL X C 1
ATOM 2239 O O . VAL A 1 294 ? -31.421 65.251 105.351 1.00 56.10 294 VAL X O 1
ATOM 2243 N N . LEU A 1 295 ? -30.707 63.903 103.695 1.00 52.10 295 LEU X N 1
ATOM 2244 C CA . LEU A 1 295 ? -30.153 65.002 102.895 1.00 52.83 295 LEU X CA 1
ATOM 2245 C C . LEU A 1 295 ? -31.130 66.131 102.590 1.00 48.93 295 LEU X C 1
ATOM 2246 O O . LEU A 1 295 ? -30.700 67.261 102.347 1.00 48.19 295 LEU X O 1
ATOM 2251 N N . ASN A 1 296 ? -32.426 65.842 102.576 1.00 43.67 296 ASN X N 1
ATOM 2252 C CA . ASN A 1 296 ? -33.408 66.906 102.404 1.00 36.70 296 ASN X CA 1
ATOM 2253 C C . ASN A 1 296 ? -33.222 67.923 103.543 1.00 40.78 296 ASN X C 1
ATOM 2254 O O . ASN A 1 296 ? -33.323 69.123 103.324 1.00 38.54 296 ASN X O 1
ATOM 2259 N N . ILE A 1 297 ? -32.921 67.447 104.749 1.00 36.99 297 ILE X N 1
ATOM 2260 C CA . ILE A 1 297 ? -32.740 68.361 105.887 1.00 35.52 297 ILE X CA 1
ATOM 2261 C C . ILE A 1 297 ? -31.499 69.235 105.752 1.00 38.37 297 ILE X C 1
ATOM 2262 O O . ILE A 1 297 ? -31.582 70.461 105.884 1.00 32.18 297 ILE X O 1
ATOM 2267 N N . THR A 1 298 ? -30.351 68.624 105.487 1.00 37.63 298 THR X N 1
ATOM 2268 C CA . THR A 1 298 ? -29.118 69.396 105.467 1.00 40.06 298 THR X CA 1
ATOM 2269 C C . THR A 1 298 ? -29.093 70.352 104.280 1.00 28.39 298 THR X C 1
ATOM 2270 O O . THR A 1 298 ? -28.580 71.475 104.389 1.00 34.41 298 THR X O 1
ATOM 2274 N N . ARG A 1 299 ? -29.672 69.935 103.163 1.00 34.20 299 ARG X N 1
ATOM 2275 C CA A ARG A 1 299 ? -29.729 70.762 101.959 0.61 26.46 299 ARG X CA 1
ATOM 2276 C CA B ARG A 1 299 ? -29.644 70.804 102.006 0.39 29.34 299 ARG X CA 1
ATOM 2277 C C . ARG A 1 299 ? -30.658 71.946 102.173 1.00 29.77 299 ARG X C 1
ATOM 2278 O O . ARG A 1 299 ? -30.409 73.063 101.693 1.00 27.12 299 ARG X O 1
ATOM 2293 N N . ILE A 1 300 ? -31.736 71.717 102.916 1.00 28.15 300 ILE X N 1
ATOM 2294 C CA . ILE A 1 300 ? -32.654 72.817 103.204 1.00 25.01 300 ILE X CA 1
ATOM 2295 C C . ILE A 1 300 ? -32.063 73.764 104.270 1.00 26.84 300 ILE X C 1
ATOM 2296 O O . ILE A 1 300 ? -32.224 74.981 104.165 1.00 26.15 300 ILE X O 1
ATOM 2301 N N . TYR A 1 301 ? -31.316 73.239 105.227 1.00 25.96 301 TYR X N 1
ATOM 2302 C CA . TYR A 1 301 ? -30.637 74.112 106.171 1.00 25.45 301 TYR X CA 1
ATOM 2303 C C . TYR A 1 301 ? -29.673 75.024 105.368 1.00 26.25 301 TYR X C 1
ATOM 2304 O O . TYR A 1 301 ? -29.624 76.185 105.556 1.00 26.13 301 TYR X O 1
ATOM 2313 N N . ASN A 1 302 ? -28.899 74.424 104.482 1.00 24.39 302 ASN X N 1
ATOM 2314 C CA . ASN A 1 302 ? -27.960 75.178 103.680 1.00 26.29 302 ASN X CA 1
ATOM 2315 C C . ASN A 1 302 ? -28.631 76.263 102.881 1.00 24.97 302 ASN X C 1
ATOM 2316 O O . ASN A 1 302 ? -28.106 77.333 102.783 1.00 23.78 302 ASN X O 1
ATOM 2321 N N . SER A 1 303 ? -29.781 75.966 102.288 1.00 22.19 303 SER X N 1
ATOM 2322 C CA . SER A 1 303 ? -30.490 76.971 101.531 1.00 23.95 303 SER X CA 1
ATOM 2323 C C . SER A 1 303 ? -30.946 78.133 102.421 1.00 23.61 303 SER X C 1
ATOM 2324 O O . SER A 1 303 ? -30.784 79.304 102.065 1.00 24.88 303 SER X O 1
ATOM 2327 N N . ILE A 1 304 ? -31.589 77.810 103.544 1.00 25.39 304 ILE X N 1
ATOM 2328 C CA . ILE A 1 304 ? -32.070 78.838 104.475 1.00 24.62 304 ILE X CA 1
ATOM 2329 C C . ILE A 1 304 ? -30.910 79.697 105.003 1.00 22.80 304 ILE X C 1
ATOM 2330 O O . ILE A 1 304 ? -31.028 80.930 105.104 1.00 26.32 304 ILE X O 1
ATOM 2335 N N . CYS A 1 305 ? -29.776 79.064 105.301 1.00 24.62 305 CYS X N 1
ATOM 2336 C CA . CYS A 1 305 ? -28.596 79.808 105.760 1.00 22.55 305 CYS X CA 1
ATOM 2337 C C . CYS A 1 305 ? -28.047 80.707 104.652 1.00 23.30 305 CYS X C 1
ATOM 2338 O O . CYS A 1 305 ? -27.650 81.848 104.900 1.00 23.67 305 CYS X O 1
ATOM 2341 N N . ALA A 1 306 ? -28.035 80.194 103.423 1.00 21.69 306 ALA X N 1
ATOM 2342 C CA . ALA A 1 306 ? -27.591 80.991 102.283 1.00 21.99 306 ALA X CA 1
ATOM 2343 C C . ALA A 1 306 ? -28.492 82.219 102.076 1.00 21.26 306 ALA X C 1
ATOM 2344 O O . ALA A 1 306 ? -28.001 83.317 101.773 1.00 22.02 306 ALA X O 1
ATOM 2346 N N . VAL A 1 307 ? -29.806 82.045 102.227 1.00 22.89 307 VAL X N 1
ATOM 2347 C CA . VAL A 1 307 ? -30.718 83.164 102.021 1.00 21.62 307 VAL X CA 1
ATOM 2348 C C . VAL A 1 307 ? -30.616 84.151 103.192 1.00 24.52 307 VAL X C 1
ATOM 2349 O O . VAL A 1 307 ? -30.687 85.363 102.999 1.00 25.87 307 VAL X O 1
ATOM 2353 N N . GLY A 1 308 ? -30.402 83.635 104.398 1.00 22.29 308 GLY X N 1
ATOM 2354 C CA . GLY A 1 308 ? -30.154 84.511 105.540 1.00 24.44 308 GLY X CA 1
ATOM 2355 C C . GLY A 1 308 ? -28.889 85.328 105.338 1.00 25.10 308 GLY X C 1
ATOM 2356 O O . GLY A 1 308 ? -28.836 86.509 105.687 1.00 25.18 308 GLY X O 1
ATOM 2357 N N . HIS A 1 309 ? -27.878 84.696 104.751 1.00 21.09 309 HIS X N 1
ATOM 2358 C CA . HIS A 1 309 ? -26.636 85.372 104.397 1.00 22.37 309 HIS X CA 1
ATOM 2359 C C . HIS A 1 309 ? -26.884 86.481 103.382 1.00 20.34 309 HIS X C 1
ATOM 2360 O O . HIS A 1 309 ? -26.381 87.594 103.530 1.00 21.31 309 HIS X O 1
ATOM 2367 N N . ILE A 1 310 ? -27.673 86.178 102.345 1.00 21.17 310 ILE X N 1
ATOM 2368 C CA . ILE A 1 310 ? -28.047 87.175 101.368 1.00 21.21 310 ILE X CA 1
ATOM 2369 C C . ILE A 1 310 ? -28.709 88.372 102.050 1.00 23.20 310 ILE X C 1
ATOM 2370 O O . ILE A 1 310 ? -28.393 89.521 101.745 1.00 23.26 310 ILE X O 1
ATOM 2375 N N . ARG A 1 311 ? -29.624 88.097 102.972 1.00 22.17 311 ARG X N 1
ATOM 2376 C CA . ARG A 1 311 ? -30.370 89.154 103.652 1.00 25.85 311 ARG X CA 1
ATOM 2377 C C . ARG A 1 311 ? -29.420 90.028 104.485 1.00 25.04 311 ARG X C 1
ATOM 2378 O O . ARG A 1 311 ? -29.583 91.250 104.560 1.00 25.69 311 ARG X O 1
ATOM 2386 N N . ARG A 1 312 ? -28.421 89.404 105.098 1.00 24.88 312 ARG X N 1
ATOM 2387 C CA . ARG A 1 312 ? -27.442 90.156 105.877 1.00 25.68 312 ARG X CA 1
ATOM 2388 C C . ARG A 1 312 ? -26.619 91.074 104.969 1.00 23.29 312 ARG X C 1
ATOM 2389 O O . ARG A 1 312 ? -26.452 92.256 105.255 1.00 22.38 312 ARG X O 1
ATOM 2397 N N . ALA A 1 313 ? -26.116 90.531 103.866 1.00 21.86 313 ALA X N 1
ATOM 2398 C CA . ALA A 1 313 ? -25.353 91.334 102.922 1.00 22.22 313 ALA X CA 1
ATOM 2399 C C . ALA A 1 313 ? -26.174 92.508 102.397 1.00 24.53 313 ALA X C 1
ATOM 2400 O O . ALA A 1 313 ? -25.676 93.634 102.322 1.00 23.35 313 ALA X O 1
ATOM 2402 N N . LEU A 1 314 ? -27.428 92.242 102.029 1.00 23.27 314 LEU X N 1
ATOM 2403 C CA . LEU A 1 314 ? -28.281 93.306 101.510 1.00 22.21 314 LEU X CA 1
ATOM 2404 C C . LEU A 1 314 ? -28.667 94.313 102.596 1.00 23.43 314 LEU X C 1
ATOM 2405 O O . LEU A 1 314 ? -28.743 95.506 102.307 1.00 25.60 314 LEU X O 1
ATOM 2410 N N . ASP A 1 315 ? -28.879 93.859 103.837 1.00 23.82 315 ASP X N 1
ATOM 2411 C CA . ASP A 1 315 ? -29.139 94.808 104.929 1.00 28.80 315 ASP X CA 1
ATOM 2412 C C . ASP A 1 315 ? -27.976 95.782 105.094 1.00 28.11 315 ASP X C 1
ATOM 2413 O O . ASP A 1 315 ? -28.177 96.984 105.273 1.00 27.52 315 ASP X O 1
ATOM 2418 N N . LEU A 1 316 ? -26.754 95.259 105.049 1.00 25.34 316 LEU X N 1
ATOM 2419 C CA . LEU A 1 316 ? -25.582 96.115 105.161 1.00 26.63 316 LEU X CA 1
ATOM 2420 C C . LEU A 1 316 ? -25.490 97.063 103.970 1.00 25.24 316 LEU X C 1
ATOM 2421 O O . LEU A 1 316 ? -25.253 98.256 104.136 1.00 25.89 316 LEU X O 1
ATOM 2426 N N . ALA A 1 317 ? -25.719 96.535 102.773 1.00 26.10 317 ALA X N 1
ATOM 2427 C CA . ALA A 1 317 ? -25.636 97.337 101.561 1.00 26.08 317 ALA X CA 1
ATOM 2428 C C . ALA A 1 317 ? -26.701 98.435 101.533 1.00 25.08 317 ALA X C 1
ATOM 2429 O O . ALA A 1 317 ? -26.415 99.569 101.133 1.00 28.71 317 ALA X O 1
ATOM 2431 N N . GLN A 1 318 ? -27.925 98.093 101.936 1.00 26.46 318 GLN X N 1
ATOM 2432 C CA . GLN A 1 318 ? -29.026 99.064 101.917 1.00 27.46 318 GLN X CA 1
ATOM 2433 C C . GLN A 1 318 ? -28.735 100.205 102.884 1.00 33.11 318 GLN X C 1
ATOM 2434 O O . GLN A 1 318 ? -28.946 101.379 102.570 1.00 32.76 318 GLN X O 1
ATOM 2440 N N . ASP A 1 319 ? -28.258 99.857 104.071 1.00 27.41 319 ASP X N 1
ATOM 2441 C CA . ASP A 1 319 ? -27.988 100.883 105.070 1.00 27.55 319 ASP X CA 1
ATOM 2442 C C . ASP A 1 319 ? -26.856 101.796 104.597 1.00 27.74 319 ASP X C 1
ATOM 2443 O O . ASP A 1 319 ? -26.977 103.021 104.686 1.00 31.63 319 ASP X O 1
ATOM 2448 N N . TYR A 1 320 ? -25.780 101.217 104.060 1.00 27.48 320 TYR X N 1
ATOM 2449 C CA . TYR A 1 320 ? -24.671 102.028 103.540 1.00 27.98 320 TYR X CA 1
ATOM 2450 C C . TYR A 1 320 ? -25.117 102.936 102.388 1.00 27.69 320 TYR X C 1
ATOM 2451 O O . TYR A 1 320 ? -24.644 104.068 102.272 1.00 31.25 320 TYR X O 1
ATOM 2460 N N . SER A 1 321 ? -26.038 102.453 101.561 1.00 26.86 321 SER X N 1
ATOM 2461 C CA . SER A 1 321 ? -26.469 103.186 100.382 1.00 29.27 321 SER X CA 1
ATOM 2462 C C . SER A 1 321 ? -27.232 104.445 100.760 1.00 32.37 321 SER X C 1
ATOM 2463 O O . SER A 1 321 ? -27.392 105.355 99.941 1.00 31.69 321 SER X O 1
ATOM 2466 N N . GLY A 1 322 ? -27.724 104.483 101.992 1.00 31.01 322 GLY X N 1
ATOM 2467 C CA . GLY A 1 322 ? -28.404 105.661 102.490 1.00 33.44 322 GLY X CA 1
ATOM 2468 C C . GLY A 1 322 ? -27.481 106.564 103.293 1.00 34.18 322 GLY X C 1
ATOM 2469 O O . GLY A 1 322 ? -27.932 107.550 103.879 1.00 38.17 322 GLY X O 1
ATOM 2470 N N . LYS A 1 323 ? -26.188 106.239 103.321 1.00 33.27 323 LYS X N 1
ATOM 2471 C CA . LYS A 1 323 ? -25.220 107.000 104.117 1.00 31.02 323 LYS X CA 1
ATOM 2472 C C . LYS A 1 323 ? -24.039 107.538 103.302 1.00 36.28 323 LYS X C 1
ATOM 2473 O O . LYS A 1 323 ? -23.438 108.556 103.657 1.00 37.21 323 LYS X O 1
ATOM 2479 N N . ARG A 1 324 ? -23.694 106.840 102.224 1.00 31.59 324 ARG X N 1
ATOM 2480 C CA . ARG A 1 324 ? -22.547 107.203 101.390 1.00 30.37 324 ARG X CA 1
ATOM 2481 C C . ARG A 1 324 ? -22.966 108.080 100.223 1.00 32.14 324 ARG X C 1
ATOM 2482 O O . ARG A 1 324 ? -23.873 107.727 99.471 1.00 34.61 324 ARG X O 1
ATOM 2490 N N . GLN A 1 325 ? -22.306 109.220 100.072 1.00 34.48 325 GLN X N 1
ATOM 2491 C CA . GLN A 1 325 ? -22.567 110.099 98.937 1.00 42.01 325 GLN X CA 1
ATOM 2492 C C . GLN A 1 325 ? -21.408 110.040 97.949 1.00 40.46 325 GLN X C 1
ATOM 2493 O O . GLN A 1 325 ? -20.250 109.820 98.334 1.00 33.72 325 GLN X O 1
ATOM 2499 N N . ALA A 1 326 ? -21.734 110.224 96.675 1.00 38.88 326 ALA X N 1
ATOM 2500 C CA . ALA A 1 326 ? -20.738 110.422 95.630 1.00 37.03 326 ALA X CA 1
ATOM 2501 C C . ALA A 1 326 ? -21.384 111.258 94.540 1.00 44.57 326 ALA X C 1
ATOM 2502 O O . ALA A 1 326 ? -22.556 111.063 94.229 1.00 37.69 326 ALA X O 1
ATOM 2504 N N . PHE A 1 327 ? -20.621 112.192 93.980 1.00 42.02 327 PHE X N 1
ATOM 2505 C CA . PHE A 1 327 ? -21.101 113.058 92.908 1.00 49.31 327 PHE X CA 1
ATOM 2506 C C . PHE A 1 327 ? -22.386 113.787 93.300 1.00 53.39 327 PHE X C 1
ATOM 2507 O O . PHE A 1 327 ? -23.287 113.963 92.478 1.00 49.88 327 PHE X O 1
ATOM 2515 N N . GLY A 1 328 ? -22.466 114.194 94.564 1.00 47.06 328 GLY X N 1
ATOM 2516 C CA . GLY A 1 328 ? -23.548 115.045 95.030 1.00 48.21 328 GLY X CA 1
ATOM 2517 C C . GLY A 1 328 ? -24.803 114.349 95.526 1.00 54.11 328 GLY X C 1
ATOM 2518 O O . GLY A 1 328 ? -25.730 115.010 95.998 1.00 50.47 328 GLY X O 1
ATOM 2519 N N . LYS A 1 329 ? -24.852 113.024 95.411 1.00 44.35 329 LYS X N 1
ATOM 2520 C CA . LYS A 1 329 ? -26.029 112.271 95.843 1.00 43.60 329 LYS X CA 1
ATOM 2521 C C . LYS A 1 329 ? -25.667 111.067 96.701 1.00 41.66 329 LYS X C 1
ATOM 2522 O O . LYS A 1 329 ? -24.612 110.466 96.511 1.00 40.11 329 LYS X O 1
ATOM 2528 N N . LEU A 1 330 ? -26.571 110.697 97.606 1.00 35.39 330 LEU X N 1
ATOM 2529 C CA . LEU A 1 330 ? -26.509 109.398 98.267 1.00 39.57 330 LEU X CA 1
ATOM 2530 C C . LEU A 1 330 ? -26.580 108.311 97.202 1.00 37.65 330 LEU X C 1
ATOM 2531 O O . LEU A 1 330 ? -27.239 108.487 96.173 1.00 33.92 330 LEU X O 1
ATOM 2536 N N . LEU A 1 331 ? -25.893 107.198 97.436 1.00 30.98 331 LEU X N 1
ATOM 2537 C CA . LEU A 1 331 ? -25.861 106.119 96.462 1.00 28.20 331 LEU X CA 1
ATOM 2538 C C . LEU A 1 331 ? -27.263 105.639 96.092 1.00 30.90 331 LEU X C 1
ATOM 2539 O O . LEU A 1 331 ? -27.531 105.336 94.925 1.00 31.93 331 LEU X O 1
ATOM 2544 N N . LYS A 1 332 ? -28.164 105.583 97.073 1.00 30.19 332 LYS X N 1
ATOM 2545 C CA . LYS A 1 332 ? -29.497 105.036 96.819 1.00 33.09 332 LYS X CA 1
ATOM 2546 C C . LYS A 1 332 ? -30.271 105.894 95.826 1.00 36.35 332 LYS X C 1
ATOM 2547 O O . LYS A 1 332 ? -31.251 105.436 95.234 1.00 37.87 332 LYS X O 1
ATOM 2553 N N . ASP A 1 333 ? -29.813 107.126 95.621 1.00 34.89 333 ASP X N 1
ATOM 2554 C CA . ASP A 1 333 ? -30.494 108.037 94.698 1.00 45.10 333 ASP X CA 1
ATOM 2555 C C . ASP A 1 333 ? -29.830 108.125 93.327 1.00 42.29 333 ASP X C 1
ATOM 2556 O O . ASP A 1 333 ? -30.269 108.895 92.472 1.00 42.40 333 ASP X O 1
ATOM 2561 N N . HIS A 1 334 ? -28.783 107.332 93.114 1.00 33.92 334 HIS X N 1
ATOM 2562 C CA . HIS A 1 334 ? -28.200 107.183 91.792 1.00 32.35 334 HIS X CA 1
ATOM 2563 C C . HIS A 1 334 ? -28.962 106.065 91.102 1.00 31.13 334 HIS X C 1
ATOM 2564 O O . HIS A 1 334 ? -28.956 104.930 91.575 1.00 34.10 334 HIS X O 1
ATOM 2571 N N . PRO A 1 335 ? -29.624 106.375 89.976 1.00 31.09 335 PRO X N 1
ATOM 2572 C CA . PRO A 1 335 ? -30.458 105.374 89.310 1.00 28.84 335 PRO X CA 1
ATOM 2573 C C . PRO A 1 335 ? -29.758 104.037 89.037 1.00 28.85 335 PRO X C 1
ATOM 2574 O O . PRO A 1 335 ? -30.375 102.993 89.235 1.00 31.57 335 PRO X O 1
ATOM 2578 N N . LEU A 1 336 ? -28.494 104.051 88.621 1.00 30.51 336 LEU X N 1
ATOM 2579 C CA . LEU A 1 336 ? -27.815 102.795 88.324 1.00 27.20 336 LEU X CA 1
ATOM 2580 C C . LEU A 1 336 ? -27.553 101.992 89.610 1.00 26.57 336 LEU X C 1
ATOM 2581 O O . LEU A 1 336 ? -27.636 100.757 89.617 1.00 29.20 336 LEU X O 1
ATOM 2586 N N . HIS A 1 337 ? -27.210 102.693 90.686 1.00 27.96 337 HIS X N 1
ATOM 2587 C CA . HIS A 1 337 ? -26.985 102.018 91.961 1.00 28.81 337 HIS X CA 1
ATOM 2588 C C . HIS A 1 337 ? -28.292 101.418 92.467 1.00 28.19 337 HIS X C 1
ATOM 2589 O O . HIS A 1 337 ? -28.345 100.254 92.847 1.00 29.40 337 HIS X O 1
ATOM 2596 N N . LYS A 1 338 ? -29.357 102.211 92.411 1.00 30.41 338 LYS X N 1
ATOM 2597 C CA . LYS A 1 338 ? -30.688 101.758 92.811 1.00 31.06 338 LYS X CA 1
ATOM 2598 C C . LYS A 1 338 ? -31.150 100.559 91.988 1.00 30.45 338 LYS X C 1
ATOM 2599 O O . LYS A 1 338 ? -31.732 99.612 92.525 1.00 32.13 338 LYS X O 1
ATOM 2605 N N . SER A 1 339 ? -30.902 100.608 90.682 1.00 29.29 339 SER X N 1
ATOM 2606 C CA . SER A 1 339 ? -31.240 99.489 89.815 1.00 27.41 339 SER X CA 1
ATOM 2607 C C . SER A 1 339 ? -30.501 98.224 90.208 1.00 26.40 339 SER X C 1
ATOM 2608 O O . SER A 1 339 ? -31.058 97.128 90.156 1.00 30.34 339 SER X O 1
ATOM 2611 N N . THR A 1 340 ? -29.232 98.377 90.586 1.00 27.77 340 THR X N 1
ATOM 2612 C CA . THR A 1 340 ? -28.417 97.232 90.987 1.00 28.13 340 THR X CA 1
ATOM 2613 C C . THR A 1 340 ? -28.964 96.634 92.291 1.00 24.31 340 THR X C 1
ATOM 2614 O O . THR A 1 340 ? -29.158 95.413 92.386 1.00 26.06 340 THR X O 1
ATOM 2618 N N . LEU A 1 341 ? -29.228 97.499 93.271 1.00 26.16 341 LEU X N 1
ATOM 2619 C CA . LEU A 1 341 ? -29.875 97.098 94.525 1.00 30.15 341 LEU X CA 1
ATOM 2620 C C . LEU A 1 341 ? -31.198 96.376 94.281 1.00 27.95 341 LEU X C 1
ATOM 2621 O O . LEU A 1 341 ? -31.447 95.320 94.866 1.00 28.42 341 LEU X O 1
ATOM 2626 N N . ASP A 1 342 ? -32.043 96.938 93.410 1.00 27.75 342 ASP X N 1
ATOM 2627 C CA . ASP A 1 342 ? -33.332 96.320 93.102 1.00 27.42 342 ASP X CA 1
ATOM 2628 C C . ASP A 1 342 ? -33.180 94.922 92.520 1.00 28.08 342 ASP X C 1
ATOM 2629 O O . ASP A 1 342 ? -33.953 94.020 92.854 1.00 30.38 342 ASP X O 1
ATOM 2634 N N . SER A 1 343 ? -32.187 94.744 91.653 1.00 25.25 343 SER X N 1
ATOM 2635 C CA . SER A 1 343 ? -31.930 93.446 91.042 1.00 25.06 343 SER X CA 1
ATOM 2636 C C . SER A 1 343 ? -31.545 92.406 92.093 1.00 26.51 343 SER X C 1
ATOM 2637 O O . SER A 1 343 ? -32.008 91.264 92.059 1.00 29.00 343 SER X O 1
ATOM 2640 N N . LEU A 1 344 ? -30.684 92.805 93.023 1.00 26.26 344 LEU X N 1
ATOM 2641 C CA . LEU A 1 344 ? -30.272 91.894 94.078 1.00 25.14 344 LEU X CA 1
ATOM 2642 C C . LEU A 1 344 ? -31.458 91.542 94.976 1.00 23.04 344 LEU X C 1
ATOM 2643 O O . LEU A 1 344 ? -31.625 90.388 95.365 1.00 24.78 344 LEU X O 1
ATOM 2648 N N . GLU A 1 345 ? -32.268 92.539 95.315 1.00 23.60 345 GLU X N 1
ATOM 2649 C CA . GLU A 1 345 ? -33.432 92.301 96.163 1.00 23.21 345 GLU X CA 1
ATOM 2650 C C . GLU A 1 345 ? -34.439 91.373 95.484 1.00 25.81 345 GLU X C 1
ATOM 2651 O O . GLU A 1 345 ? -35.074 90.546 96.142 1.00 27.45 345 GLU X O 1
ATOM 2657 N N . ALA A 1 346 ? -34.578 91.503 94.174 1.00 25.57 346 ALA X N 1
ATOM 2658 C CA . ALA A 1 346 ? -35.478 90.624 93.452 1.00 23.57 346 ALA X CA 1
ATOM 2659 C C . ALA A 1 346 ? -34.993 89.180 93.548 1.00 26.39 346 ALA X C 1
ATOM 2660 O O . ALA A 1 346 ? -35.790 88.242 93.703 1.00 26.71 346 ALA X O 1
ATOM 2662 N N . ASP A 1 347 ? -33.677 88.989 93.461 1.00 25.50 347 ASP X N 1
ATOM 2663 C CA . ASP A 1 347 ? -33.123 87.647 93.613 1.00 25.44 347 ASP X CA 1
ATOM 2664 C C . ASP A 1 347 ? -33.358 87.127 95.027 1.00 24.45 347 ASP X C 1
ATOM 2665 O O . ASP A 1 347 ? -33.701 85.959 95.201 1.00 26.45 347 ASP X O 1
ATOM 2670 N N . PHE A 1 348 ? -33.176 87.996 96.022 1.00 24.40 348 PHE X N 1
ATOM 2671 C CA . PHE A 1 348 ? -33.479 87.640 97.399 1.00 26.24 348 PHE X CA 1
ATOM 2672 C C . PHE A 1 348 ? -34.922 87.149 97.536 1.00 24.37 348 PHE X C 1
ATOM 2673 O O . PHE A 1 348 ? -35.178 86.129 98.167 1.00 23.60 348 PHE X O 1
ATOM 2681 N N . ARG A 1 349 ? -35.870 87.861 96.940 1.00 26.83 349 ARG X N 1
ATOM 2682 C CA . ARG A 1 349 ? -37.266 87.494 97.151 1.00 27.14 349 ARG X CA 1
ATOM 2683 C C . ARG A 1 349 ? -37.550 86.127 96.538 1.00 28.22 349 ARG X C 1
ATOM 2684 O O . ARG A 1 349 ? -38.289 85.321 97.115 1.00 24.91 349 ARG X O 1
ATOM 2692 N N . LYS A 1 350 ? -36.944 85.845 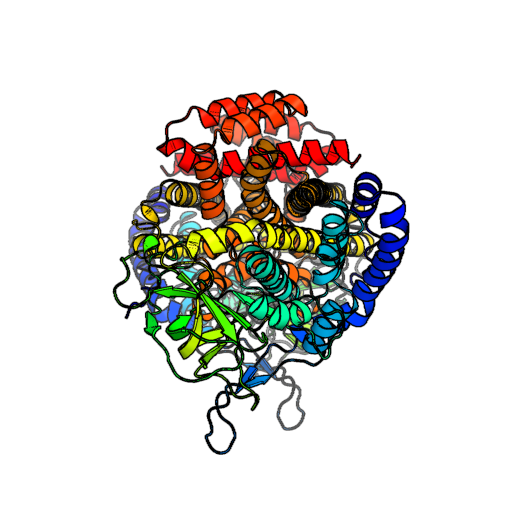95.389 1.00 24.57 350 LYS X N 1
ATOM 2693 C CA . LYS A 1 350 ? -37.056 84.510 94.813 1.00 26.31 350 LYS X CA 1
ATOM 2694 C C . LYS A 1 350 ? -36.511 83.455 95.753 1.00 26.22 350 LYS X C 1
ATOM 2695 O O . LYS A 1 350 ? -37.143 82.423 95.970 1.00 27.55 350 LYS X O 1
ATOM 2701 N N . CYS A 1 351 ? -35.331 83.719 96.318 1.00 25.11 351 CYS X N 1
ATOM 2702 C CA . CYS A 1 351 ? -34.669 82.731 97.151 1.00 24.19 351 CYS X CA 1
ATOM 2703 C C . CYS A 1 351 ? -35.452 82.436 98.416 1.00 24.23 351 CYS X C 1
ATOM 2704 O O . CYS A 1 351 ? -35.601 81.278 98.786 1.00 27.14 351 CYS X O 1
ATOM 2707 N N . ILE A 1 352 ? -35.965 83.465 99.082 1.00 24.55 352 ILE X N 1
ATOM 2708 C CA . ILE A 1 352 ? -36.634 83.221 100.355 1.00 26.28 352 ILE X CA 1
ATOM 2709 C C . ILE A 1 352 ? -37.996 82.550 100.136 1.00 27.28 352 ILE X C 1
ATOM 2710 O O . ILE A 1 352 ? -38.372 81.659 100.897 1.00 28.64 352 ILE X O 1
ATOM 2715 N N . ALA A 1 353 ? -38.704 82.921 99.075 1.00 26.88 353 ALA X N 1
ATOM 2716 C CA . ALA A 1 353 ? -39.970 82.267 98.775 1.00 27.83 353 ALA X CA 1
ATOM 2717 C C . ALA A 1 353 ? -39.763 80.783 98.428 1.00 29.01 353 ALA X C 1
ATOM 2718 O O . ALA A 1 353 ? -40.443 79.900 98.968 1.00 30.44 353 ALA X O 1
ATOM 2720 N N . PHE A 1 354 ? -38.812 80.518 97.537 1.00 26.35 354 PHE X N 1
ATOM 2721 C CA . PHE A 1 354 ? -38.455 79.156 97.142 1.00 26.18 354 PHE X CA 1
ATOM 2722 C C . PHE A 1 354 ? -38.073 78.336 98.393 1.00 27.38 354 PHE X C 1
ATOM 2723 O O . PHE A 1 354 ? -38.565 77.222 98.598 1.00 27.21 354 PHE X O 1
ATOM 2731 N N . SER A 1 355 ? -37.249 78.907 99.266 1.00 27.15 355 SER X N 1
ATOM 2732 C CA . SER A 1 355 ? -36.782 78.165 100.432 1.00 27.01 355 SER X CA 1
ATOM 2733 C C . SER A 1 355 ? -37.902 77.762 101.387 1.00 29.41 355 SER X C 1
ATOM 2734 O O . SER A 1 355 ? -37.948 76.623 101.853 1.00 30.36 355 SER X O 1
ATOM 2737 N N . PHE A 1 356 ? -38.799 78.693 101.680 1.00 28.11 356 PHE X N 1
ATOM 2738 C CA . PHE A 1 356 ? -39.857 78.404 102.640 1.00 27.30 356 PHE X CA 1
ATOM 2739 C C . PHE A 1 356 ? -40.964 77.546 102.035 1.00 31.31 356 PHE X C 1
ATOM 2740 O O . PHE A 1 356 ? -41.620 76.793 102.756 1.00 32.24 356 PHE X O 1
ATOM 2748 N N . PHE A 1 357 ? -41.151 77.634 100.720 1.00 30.50 357 PHE X N 1
ATOM 2749 C CA . PHE A 1 357 ? -42.038 76.706 100.023 1.00 31.44 357 PHE X CA 1
ATOM 2750 C C . PHE A 1 357 ? -41.571 75.272 100.244 1.00 34.53 357 PHE X C 1
ATOM 2751 O O . PHE A 1 357 ? -42.363 74.381 100.558 1.00 33.76 357 PHE X O 1
ATOM 2759 N N . VAL A 1 358 ? -40.265 75.066 100.099 1.00 31.78 358 VAL X N 1
ATOM 2760 C CA . VAL A 1 358 ? -39.683 73.737 100.239 1.00 31.67 358 VAL X CA 1
ATOM 2761 C C . VAL A 1 358 ? -39.643 73.300 101.701 1.00 29.44 358 VAL X C 1
ATOM 2762 O O . VAL A 1 358 ? -39.876 72.130 102.009 1.00 34.31 358 VAL X O 1
ATOM 2766 N N . ALA A 1 359 ? -39.340 74.233 102.601 1.00 30.05 359 ALA X N 1
ATOM 2767 C CA . ALA A 1 359 ? -39.387 73.951 104.031 1.00 29.67 359 ALA X CA 1
ATOM 2768 C C . ALA A 1 359 ? -40.767 73.442 104.438 1.00 30.41 359 ALA X C 1
ATOM 2769 O O . ALA A 1 359 ? -40.888 72.522 105.241 1.00 34.12 359 ALA X O 1
ATOM 2771 N N . ASN A 1 360 ? -41.807 74.053 103.879 1.00 31.49 360 ASN X N 1
ATOM 2772 C CA . ASN A 1 360 ? -43.167 73.628 104.183 1.00 33.62 360 ASN X CA 1
ATOM 2773 C C . ASN A 1 360 ? -43.441 72.206 103.687 1.00 34.21 360 ASN X C 1
ATOM 2774 O O . ASN A 1 360 ? -44.100 71.429 104.371 1.00 37.21 360 ASN X O 1
ATOM 2779 N N . LEU A 1 361 ? -42.926 71.863 102.510 1.00 32.39 361 LEU X N 1
ATOM 2780 C CA . LEU A 1 361 ? -43.028 70.492 102.009 1.00 35.14 361 LEU X CA 1
ATOM 2781 C C . LEU A 1 361 ? -42.324 69.504 102.932 1.00 35.81 361 LEU X C 1
ATOM 2782 O O . LEU A 1 361 ? -42.811 68.389 103.140 1.00 38.17 361 LEU X O 1
ATOM 2787 N N . LEU A 1 362 ? -41.179 69.904 103.486 1.00 30.85 362 LEU X N 1
ATOM 2788 C CA . LEU A 1 362 ? -40.463 69.031 104.394 1.00 32.30 362 LEU X CA 1
ATOM 2789 C C . LEU A 1 362 ? -41.301 68.782 105.642 1.00 35.75 362 LEU X C 1
ATOM 2790 O O . LEU A 1 362 ? -41.388 67.652 106.123 1.00 40.83 362 LEU X O 1
ATOM 2795 N N . GLY A 1 363 ? -41.922 69.837 106.158 1.00 35.53 363 GLY X N 1
ATOM 2796 C CA . GLY A 1 363 ? -42.767 69.716 107.334 1.00 32.36 363 GLY X CA 1
ATOM 2797 C C . GLY A 1 363 ? -43.919 68.758 107.088 1.00 33.76 363 GLY X C 1
ATOM 2798 O O . GLY A 1 363 ? -44.206 67.900 107.922 1.00 41.10 363 GLY X O 1
ATOM 2799 N N . GLN A 1 364 ? -44.556 68.896 105.931 1.00 34.43 364 GLN X N 1
ATOM 2800 C CA . GLN A 1 364 ? -45.647 67.998 105.527 1.00 36.94 364 GLN X CA 1
ATOM 2801 C C . GLN A 1 364 ? -45.212 66.542 105.572 1.00 43.56 364 GLN X C 1
ATOM 2802 O O . GLN A 1 364 ? -45.908 65.696 106.133 1.00 44.23 364 GLN X O 1
ATOM 2808 N N . GLU A 1 365 ? -44.048 66.260 104.999 1.00 38.88 365 GLU X N 1
ATOM 2809 C CA . GLU A 1 365 ? -43.528 64.901 104.974 1.00 41.62 365 GLU X CA 1
ATOM 2810 C C . GLU A 1 365 ? -43.216 64.378 106.369 1.00 45.17 365 GLU X C 1
ATOM 2811 O O . GLU A 1 365 ? -43.477 63.218 106.683 1.00 43.63 365 GLU X O 1
ATOM 2817 N N . GLU A 1 366 ? -42.660 65.238 107.212 1.00 41.22 366 GLU X N 1
ATOM 2818 C CA . GLU A 1 366 ? -42.228 64.804 108.530 1.00 42.33 366 GLU X CA 1
ATOM 2819 C C . GLU A 1 366 ? -43.419 64.476 109.434 1.00 47.67 366 GLU X C 1
ATOM 2820 O O . GLU A 1 366 ? -43.297 63.666 110.351 1.00 48.19 366 GLU X O 1
ATOM 2826 N N . VAL A 1 367 ? -44.569 65.090 109.171 1.00 46.20 367 VAL X N 1
ATOM 2827 C CA . VAL A 1 367 ? -45.756 64.818 109.976 1.00 52.96 367 VAL X CA 1
ATOM 2828 C C . VAL A 1 367 ? -46.717 63.860 109.276 1.00 54.67 367 VAL X C 1
ATOM 2829 O O . VAL A 1 367 ? -47.855 63.691 109.710 1.00 53.08 367 VAL X O 1
ATOM 2833 N N . GLY A 1 368 ? -46.262 63.239 108.192 1.00 46.90 368 GLY X N 1
ATOM 2834 C CA . GLY A 1 368 ? -47.039 62.199 107.540 1.00 53.85 368 GLY X CA 1
ATOM 2835 C C . GLY A 1 368 ? -48.188 62.676 106.669 1.00 55.92 368 GLY X C 1
ATOM 2836 O O . GLY A 1 368 ? -49.113 61.915 106.383 1.00 61.32 368 GLY X O 1
ATOM 2837 N N . GLU A 1 369 ? -48.134 63.936 106.250 1.00 49.47 369 GLU X N 1
ATOM 2838 C CA . GLU A 1 369 ? -49.202 64.534 105.451 1.00 56.79 369 GLU X CA 1
ATOM 2839 C C . GLU A 1 369 ? -48.878 64.590 103.963 1.00 58.80 369 GLU X C 1
ATOM 2840 O O . GLU A 1 369 ? -49.704 65.022 103.161 1.00 63.68 369 GLU X O 1
ATOM 2846 N N . ALA A 1 370 ? -47.677 64.159 103.594 1.00 49.12 370 ALA X N 1
ATOM 2847 C CA . ALA A 1 370 ? -47.254 64.242 102.204 1.00 50.96 370 ALA X CA 1
ATOM 2848 C C . ALA A 1 370 ? -47.747 63.051 101.398 1.00 48.10 370 ALA X C 1
ATOM 2849 O O . ALA A 1 370 ? -47.622 61.909 101.836 1.00 47.84 370 ALA X O 1
ATOM 2851 N N . SER A 1 371 ? -48.289 63.323 100.212 1.00 46.50 371 SER X N 1
ATOM 2852 C CA . SER A 1 371 ? -48.666 62.264 99.286 1.00 60.09 371 SER X CA 1
ATOM 2853 C C . SER A 1 371 ? -47.413 61.647 98.681 1.00 65.70 371 SER X C 1
ATOM 2854 O O . SER A 1 371 ? -46.312 62.181 98.838 1.00 57.07 371 SER X O 1
ATOM 2857 N N . ALA A 1 372 ? -47.582 60.526 97.989 1.00 53.01 372 ALA X N 1
ATOM 2858 C CA . ALA A 1 372 ? -46.459 59.851 97.354 1.00 53.55 372 ALA X CA 1
ATOM 2859 C C . ALA A 1 372 ? -45.770 60.770 96.351 1.00 51.27 372 ALA X C 1
ATOM 2860 O O . ALA A 1 372 ? -44.540 60.858 96.324 1.00 42.86 372 ALA X O 1
ATOM 2862 N N . SER A 1 373 ? -46.564 61.482 95.556 1.00 40.68 373 SER X N 1
ATOM 2863 C CA . SER A 1 373 ? -46.018 62.362 94.525 1.00 45.87 373 SER X CA 1
ATOM 2864 C C . SER A 1 373 ? -45.314 63.569 95.150 1.00 44.76 373 SER X C 1
ATOM 2865 O O . SER A 1 373 ? -44.280 64.015 94.657 1.00 40.64 373 SER X O 1
ATOM 2868 N N . GLU A 1 374 ? -45.886 64.093 96.228 1.00 45.07 374 GLU X N 1
ATOM 2869 C CA . GLU A 1 374 ? -45.286 65.205 96.957 1.00 45.07 374 GLU X CA 1
ATOM 2870 C C . GLU A 1 374 ? -43.927 64.835 97.551 1.00 41.63 374 GLU X C 1
ATOM 2871 O O . GLU A 1 374 ? -43.033 65.682 97.631 1.00 40.85 374 GLU X O 1
ATOM 2877 N N . LYS A 1 375 ? -43.774 63.585 97.984 1.00 41.40 375 LYS X N 1
ATOM 2878 C CA . LYS A 1 375 ? -42.484 63.134 98.524 1.00 38.32 375 LYS X CA 1
ATOM 2879 C C . LYS A 1 375 ? -41.439 63.133 97.420 1.00 40.62 375 LYS X C 1
ATOM 2880 O O . LYS A 1 375 ? -40.262 63.419 97.656 1.00 37.48 375 LYS X O 1
ATOM 2886 N N . ILE A 1 376 ? -41.878 62.780 96.216 1.00 40.56 376 ILE X N 1
ATOM 2887 C CA . ILE A 1 376 ? -41.010 62.771 95.050 1.00 33.21 376 ILE X CA 1
ATOM 2888 C C . ILE A 1 376 ? -40.676 64.201 94.636 1.00 36.45 376 ILE X C 1
ATOM 2889 O O . ILE A 1 376 ? -39.525 64.519 94.328 1.00 35.84 376 ILE X O 1
ATOM 2894 N N . LEU A 1 377 ? -41.677 65.074 94.678 1.00 36.90 377 LEU X N 1
ATOM 2895 C CA . LEU A 1 377 ? -41.457 66.478 94.354 1.00 36.71 377 LEU X CA 1
ATOM 2896 C C . LEU A 1 377 ? -40.421 67.096 95.294 1.00 33.77 377 LEU X C 1
ATOM 2897 O O . LEU A 1 377 ? -39.533 67.823 94.847 1.00 32.75 377 LEU X O 1
ATOM 2902 N N . LEU A 1 378 ? -40.533 66.803 96.589 1.00 30.95 378 LEU X N 1
ATOM 2903 C CA . LEU A 1 378 ? -39.575 67.313 97.583 1.00 28.21 378 LEU X CA 1
ATOM 2904 C C . LEU A 1 378 ? -38.158 66.844 97.257 1.00 33.25 378 LEU X C 1
ATOM 2905 O O . LEU A 1 378 ? -37.182 67.600 97.360 1.00 30.42 378 LEU X O 1
ATOM 2910 N N . ARG A 1 379 ? -38.052 65.585 96.859 1.00 36.66 379 ARG X N 1
ATOM 2911 C CA . ARG A 1 379 ? -36.770 64.981 96.519 1.00 40.50 379 ARG X CA 1
ATOM 2912 C C . ARG A 1 379 ? -36.149 65.673 95.305 1.00 33.67 379 ARG X C 1
ATOM 2913 O O . ARG A 1 379 ? -34.933 65.774 95.196 1.00 34.44 379 ARG X O 1
ATOM 2921 N N . VAL A 1 380 ? -36.987 66.127 94.376 1.00 30.32 380 VAL X N 1
ATOM 2922 C CA . VAL A 1 380 ? -36.491 66.803 93.181 1.00 29.30 380 VAL X CA 1
ATOM 2923 C C . VAL A 1 380 ? -36.118 68.258 93.494 1.00 30.29 380 VAL X C 1
ATOM 2924 O O . VAL A 1 380 ? -35.110 68.784 92.997 1.00 28.40 380 VAL X O 1
ATOM 2928 N N . LEU A 1 381 ? -36.900 68.893 94.360 1.00 26.14 381 LEU X N 1
ATOM 2929 C CA . LEU A 1 381 ? -36.725 70.318 94.597 1.00 24.21 381 LEU X CA 1
ATOM 2930 C C . LEU A 1 381 ? -35.555 70.634 95.523 1.00 26.04 381 LEU X C 1
ATOM 2931 O O . LEU A 1 381 ? -34.961 71.703 95.390 1.00 27.96 381 LEU X O 1
ATOM 2936 N N . THR A 1 382 ? -35.228 69.751 96.467 1.00 26.98 382 THR X N 1
ATOM 2937 C CA . THR A 1 382 ? -34.182 70.126 97.432 1.00 27.07 382 THR X CA 1
ATOM 2938 C C . THR A 1 382 ? -32.792 70.318 96.804 1.00 24.87 382 THR X C 1
ATOM 2939 O O . THR A 1 382 ? -32.120 71.292 97.152 1.00 26.62 382 THR X O 1
ATOM 2943 N N . PRO A 1 383 ? -32.339 69.420 95.903 1.00 26.54 383 PRO X N 1
ATOM 2944 C CA . PRO A 1 383 ? -31.035 69.753 95.312 1.00 23.61 383 PRO X CA 1
ATOM 2945 C C . PRO A 1 383 ? -31.076 71.038 94.485 1.00 23.95 383 PRO X C 1
ATOM 2946 O O . PRO A 1 383 ? -30.095 71.804 94.463 1.00 25.17 383 PRO X O 1
ATOM 2950 N N . ILE A 1 384 ? -32.202 71.280 93.814 1.00 23.84 384 ILE X N 1
ATOM 2951 C CA . ILE A 1 384 ? -32.337 72.514 93.051 1.00 22.89 384 ILE X CA 1
ATOM 2952 C C . ILE A 1 384 ? -32.291 73.743 93.965 1.00 24.79 384 ILE X C 1
ATOM 2953 O O . ILE A 1 384 ? -31.574 74.703 93.681 1.00 24.03 384 ILE X O 1
ATOM 2958 N N . LEU A 1 385 ? -33.069 73.708 95.044 1.00 24.10 385 LEU X N 1
ATOM 2959 C CA . LEU A 1 385 ? -33.090 74.793 96.010 1.00 23.89 385 LEU X CA 1
ATOM 2960 C C . LEU A 1 385 ? -31.687 75.080 96.519 1.00 24.84 385 LEU X C 1
ATOM 2961 O O . LEU A 1 385 ? -31.240 76.239 96.571 1.00 23.27 385 LEU X O 1
ATOM 2966 N N . LYS A 1 386 ? -30.979 74.021 96.872 1.00 24.49 386 LYS X N 1
ATOM 2967 C CA . LYS A 1 386 ? -29.653 74.192 97.454 1.00 21.68 386 LYS X CA 1
ATOM 2968 C C . LYS A 1 386 ? -28.695 74.864 96.462 1.00 21.83 386 LYS X C 1
ATOM 2969 O O . LYS A 1 386 ? -27.996 75.830 96.821 1.00 22.83 386 LYS X O 1
ATOM 2975 N N . LEU A 1 387 ? -28.618 74.345 95.238 1.00 21.11 387 LEU X N 1
ATOM 2976 C CA . LEU A 1 387 ? -27.638 74.875 94.291 1.00 21.57 387 LEU X CA 1
ATOM 2977 C C . LEU A 1 387 ? -28.031 76.292 93.860 1.00 22.01 387 LEU X C 1
ATOM 2978 O O . LEU A 1 387 ? -27.173 77.123 93.580 1.00 21.49 387 LEU X O 1
ATOM 2983 N N . TYR A 1 388 ? -29.338 76.551 93.766 1.00 22.17 388 TYR X N 1
ATOM 2984 C CA . TYR A 1 388 ? -29.859 77.851 93.352 1.00 20.56 388 TYR X CA 1
ATOM 2985 C C . TYR A 1 388 ? -29.562 78.950 94.367 1.00 24.23 388 TYR X C 1
ATOM 2986 O O . TYR A 1 388 ? -28.986 79.982 94.019 1.00 21.67 388 TYR X O 1
ATOM 2995 N N . THR A 1 389 ? -29.942 78.724 95.625 1.00 20.44 389 THR X N 1
ATOM 2996 C CA . THR A 1 389 ? -29.705 79.727 96.667 1.00 22.48 389 THR X CA 1
ATOM 2997 C C . THR A 1 389 ? -28.201 79.927 96.899 1.00 23.89 389 THR X C 1
ATOM 2998 O O . THR A 1 389 ? -27.751 81.042 97.167 1.00 22.35 389 THR X O 1
ATOM 3002 N N . ALA A 1 390 ? -27.412 78.865 96.776 1.00 20.43 390 ALA X N 1
ATOM 3003 C CA . ALA A 1 390 ? -25.966 78.999 97.017 1.00 19.80 390 ALA X CA 1
ATOM 3004 C C . ALA A 1 390 ? -25.325 79.886 95.947 1.00 22.43 390 ALA X C 1
ATOM 3005 O O . ALA A 1 390 ? -24.568 80.804 96.273 1.00 21.91 390 ALA X O 1
ATOM 3007 N N . LYS A 1 391 ? -25.664 79.657 94.669 1.00 20.61 391 LYS X N 1
ATOM 3008 C CA . LYS A 1 391 ? -25.081 80.478 93.598 1.00 18.86 391 LYS X CA 1
ATOM 3009 C C . LYS A 1 391 ? -25.503 81.926 93.734 1.00 21.71 391 LYS X C 1
ATOM 3010 O O . LYS A 1 391 ? -24.670 82.834 93.596 1.00 21.78 391 LYS X O 1
ATOM 3016 N N . LYS A 1 392 ? -26.789 82.148 94.015 1.00 22.19 392 LYS X N 1
ATOM 3017 C CA . LYS A 1 392 ? -27.281 83.503 94.231 1.00 22.51 392 LYS X CA 1
ATOM 3018 C C . LYS A 1 392 ? -26.563 84.178 95.412 1.00 20.47 392 LYS X C 1
ATOM 3019 O O . LYS A 1 392 ? -26.253 85.367 95.348 1.00 22.53 392 LYS X O 1
ATOM 3025 N N . SER A 1 393 ? -26.284 83.429 96.473 1.00 18.91 393 SER X N 1
ATOM 3026 C CA . SER A 1 393 ? -25.657 84.040 97.656 1.00 19.45 393 SER X CA 1
ATOM 3027 C C . SER A 1 393 ? -24.247 84.524 97.349 1.00 20.33 393 SER X C 1
ATOM 3028 O O . SER A 1 393 ? -23.810 85.556 97.863 1.00 21.70 393 SER X O 1
ATOM 3031 N N . ILE A 1 394 ? -23.531 83.779 96.521 1.00 21.08 394 ILE X N 1
ATOM 3032 C CA . ILE A 1 394 ? -22.192 84.171 96.112 1.00 21.98 394 ILE X CA 1
ATOM 3033 C C . ILE A 1 394 ? -22.224 85.386 95.186 1.00 20.91 394 ILE X C 1
ATOM 3034 O O . ILE A 1 394 ? -21.485 86.346 95.381 1.00 21.41 394 ILE X O 1
ATOM 3039 N N . HIS A 1 395 ? -23.109 85.365 94.182 1.00 19.86 395 HIS X N 1
ATOM 3040 C CA . HIS A 1 395 ? -23.248 86.507 93.289 1.00 20.98 395 HIS X CA 1
ATOM 3041 C C . HIS A 1 395 ? -23.598 87.774 94.052 1.00 21.03 395 HIS X C 1
ATOM 3042 O O . HIS A 1 395 ? -22.977 88.827 93.848 1.00 20.26 395 HIS X O 1
ATOM 3049 N N . ILE A 1 396 ? -24.576 87.672 94.948 1.00 19.53 396 ILE X N 1
ATOM 3050 C CA . ILE A 1 396 ? -25.029 88.839 95.690 1.00 19.13 396 ILE X CA 1
ATOM 3051 C C . ILE A 1 396 ? -23.941 89.328 96.651 1.00 20.80 396 ILE X C 1
ATOM 3052 O O . ILE A 1 396 ? -23.694 90.528 96.762 1.00 21.77 396 ILE X O 1
ATOM 3057 N N . SER A 1 397 ? -23.262 88.403 97.320 1.00 2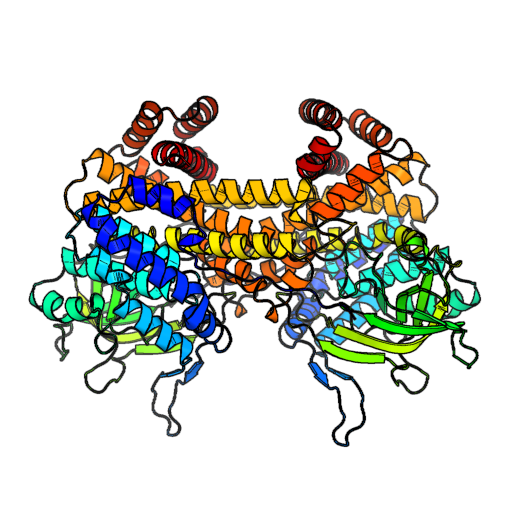1.24 397 SER X N 1
ATOM 3058 C CA . SER A 1 397 ? -22.194 88.813 98.242 1.00 19.49 397 SER X CA 1
ATOM 3059 C C . SER A 1 397 ? -21.084 89.549 97.500 1.00 19.01 397 SER X C 1
ATOM 3060 O O . SER A 1 397 ? -20.557 90.550 97.992 1.00 21.46 397 SER X O 1
ATOM 3063 N N . SER A 1 398 ? -20.696 89.037 96.334 1.00 18.42 398 SER X N 1
ATOM 3064 C CA . SER A 1 398 ? -19.665 89.715 95.553 1.00 17.98 398 SER X CA 1
ATOM 3065 C C . SER A 1 398 ? -20.103 91.112 95.110 1.00 21.38 398 SER X C 1
ATOM 3066 O O . SER A 1 398 ? -19.325 92.079 95.171 1.00 21.06 398 SER X O 1
ATOM 3069 N N . GLU A 1 399 ? -21.352 91.223 94.651 1.00 19.68 399 GLU X N 1
ATOM 3070 C CA . GLU A 1 399 ? -21.845 92.544 94.288 1.00 20.84 399 GLU X CA 1
ATOM 3071 C C . GLU A 1 399 ? -21.870 93.488 95.495 1.00 22.53 399 GLU X C 1
ATOM 3072 O O . GLU A 1 399 ? -21.558 94.680 95.362 1.00 21.98 399 GLU X O 1
ATOM 3078 N N . VAL A 1 400 ? -22.231 92.977 96.676 1.00 23.64 400 VAL X N 1
ATOM 3079 C CA . VAL A 1 400 ? -22.255 93.830 97.871 1.00 22.20 400 VAL X CA 1
ATOM 3080 C C . VAL A 1 400 ? -20.841 94.277 98.291 1.00 20.92 400 VAL X C 1
ATOM 3081 O O . VAL A 1 400 ? -20.658 95.433 98.642 1.00 21.40 400 VAL X O 1
ATOM 3085 N N . VAL A 1 401 ? -19.849 93.386 98.214 1.00 19.52 401 VAL X N 1
ATOM 3086 C CA . VAL A 1 401 ? -18.464 93.789 98.471 1.00 20.17 401 VAL X CA 1
ATOM 3087 C C . VAL A 1 401 ? -18.094 94.982 97.584 1.00 24.41 401 VAL X C 1
ATOM 3088 O O . VAL A 1 401 ? -17.604 96.011 98.061 1.00 22.54 401 VAL X O 1
ATOM 3092 N N . GLU A 1 402 ? -18.424 94.879 96.303 1.00 22.97 402 GLU X N 1
ATOM 3093 C CA . GLU A 1 402 ? -18.107 95.944 95.356 1.00 23.45 402 GLU X CA 1
ATOM 3094 C C . GLU A 1 402 ? -18.914 97.229 95.630 1.00 25.54 402 GLU X C 1
ATOM 3095 O O . GLU A 1 402 ? -18.425 98.338 95.388 1.00 25.13 402 GLU X O 1
ATOM 3101 N N . MET A 1 403 ? -20.142 97.095 96.125 1.00 23.03 403 MET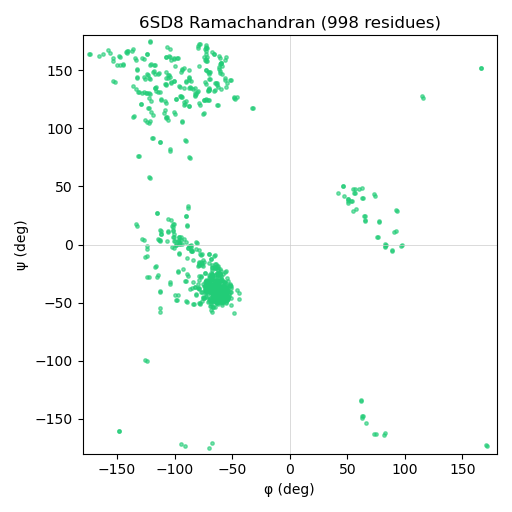 X N 1
ATOM 3102 C CA . MET A 1 403 ? -20.952 98.268 96.457 1.00 22.23 403 MET X CA 1
ATOM 3103 C C . MET A 1 403 ? -20.327 99.114 97.561 1.00 22.25 403 MET X C 1
ATOM 3104 O O . MET A 1 403 ? -20.608 100.304 97.676 1.00 26.80 403 MET X O 1
ATOM 3109 N N . PHE A 1 404 ? -19.491 98.503 98.391 1.00 23.08 404 PHE X N 1
ATOM 3110 C CA . PHE A 1 404 ? -18.800 99.259 99.426 1.00 22.65 404 PHE X CA 1
ATOM 3111 C C . PHE A 1 404 ? -17.501 99.906 98.928 1.00 25.98 404 PHE X C 1
ATOM 3112 O O . PHE A 1 404 ? -16.813 100.583 99.687 1.00 25.84 404 PHE X O 1
ATOM 3120 N N . GLY A 1 405 ? -17.169 99.703 97.657 1.00 25.93 405 GLY X N 1
ATOM 3121 C CA . GLY A 1 405 ? -15.953 100.265 97.094 1.00 22.52 405 GLY X CA 1
ATOM 3122 C C . GLY A 1 405 ? -14.727 99.685 97.791 1.00 22.12 405 GLY X C 1
ATOM 3123 O O . GLY A 1 405 ? -14.735 98.526 98.198 1.00 22.73 405 GLY X O 1
ATOM 3124 N N . GLY A 1 406 ? -13.669 100.481 97.907 1.00 22.60 406 GLY X N 1
ATOM 3125 C CA . GLY A 1 406 ? -12.436 100.012 98.535 1.00 21.32 406 GLY X CA 1
ATOM 3126 C C . GLY A 1 406 ? -12.630 99.440 99.931 1.00 25.80 406 GLY X C 1
ATOM 3127 O O . GLY A 1 406 ? -12.014 98.431 100.304 1.00 21.90 406 GLY X O 1
ATOM 3128 N N . ALA A 1 407 ? -13.506 100.075 100.700 1.00 23.51 407 ALA X N 1
ATOM 3129 C CA . ALA A 1 407 ? -13.826 99.608 102.045 1.00 24.69 407 ALA X CA 1
ATOM 3130 C C . ALA A 1 407 ? -14.340 98.166 102.047 1.00 24.21 407 ALA X C 1
ATOM 3131 O O . ALA A 1 407 ? -14.107 97.423 102.993 1.00 25.63 407 ALA X O 1
ATOM 3133 N N . GLY A 1 408 ? -15.032 97.769 100.986 1.00 21.76 408 GLY X N 1
ATOM 3134 C CA . GLY A 1 408 ? -15.551 96.418 100.904 1.00 22.92 408 GLY X CA 1
ATOM 3135 C C . GLY A 1 408 ? -14.461 95.359 100.858 1.00 23.05 408 GLY X C 1
ATOM 3136 O O . GLY A 1 408 ? -14.723 94.192 101.135 1.00 20.54 408 GLY X O 1
ATOM 3137 N N . TYR A 1 409 ? -13.249 95.766 100.492 1.00 21.21 409 TYR X N 1
ATOM 3138 C CA . TYR A 1 409 ? -12.120 94.854 100.320 1.00 18.51 409 TYR X CA 1
ATOM 3139 C C . TYR A 1 409 ? -11.258 94.789 101.581 1.00 18.31 409 TYR X C 1
ATOM 3140 O O . TYR A 1 409 ? -10.267 94.087 101.608 1.00 20.44 409 TYR X O 1
ATOM 3149 N N . VAL A 1 410 ? -11.649 95.526 102.609 1.00 17.64 410 VAL X N 1
ATOM 3150 C CA . VAL A 1 410 ? -10.822 95.619 103.817 1.00 16.87 410 VAL X CA 1
ATOM 3151 C C . VAL A 1 410 ? -11.513 94.922 104.988 1.00 18.30 410 VAL X C 1
ATOM 3152 O O . VAL A 1 410 ? -12.648 95.219 105.326 1.00 20.20 410 VAL X O 1
ATOM 3156 N N . GLU A 1 411 ? -10.805 93.973 105.605 1.00 17.90 411 GLU X N 1
ATOM 3157 C CA . GLU A 1 411 ? -11.446 93.037 106.519 1.00 17.50 411 GLU X CA 1
ATOM 3158 C C . GLU A 1 411 ? -12.080 93.663 107.764 1.00 20.85 411 GLU X C 1
ATOM 3159 O O . GLU A 1 411 ? -13.096 93.153 108.236 1.00 23.14 411 GLU X O 1
ATOM 3165 N N . ASP A 1 412 ? -11.497 94.734 108.316 1.00 20.45 412 ASP X N 1
ATOM 3166 C CA . ASP A 1 412 ? -12.054 95.247 109.573 1.00 22.58 412 ASP X CA 1
ATOM 3167 C C . ASP A 1 412 ? -13.434 95.900 109.388 1.00 23.07 412 ASP X C 1
ATOM 3168 O O . ASP A 1 412 ? -14.123 96.169 110.374 1.00 24.41 412 ASP X O 1
ATOM 3173 N N . THR A 1 413 ? -13.887 96.090 108.145 1.00 21.40 413 THR X N 1
ATOM 3174 C CA . THR A 1 413 ? -15.250 96.597 107.926 1.00 21.42 413 THR X CA 1
ATOM 3175 C C . THR A 1 413 ? -16.301 95.502 108.091 1.00 22.52 413 THR X C 1
ATOM 3176 O O . THR A 1 413 ? -17.494 95.792 108.215 1.00 24.23 413 THR X O 1
ATOM 3180 N N . GLY A 1 414 ? -15.845 94.251 108.070 1.00 20.66 414 GLY X N 1
ATOM 3181 C CA . GLY A 1 414 ? -16.721 93.094 108.122 1.00 22.00 414 GLY X CA 1
ATOM 3182 C C . GLY A 1 414 ? -17.310 92.704 106.776 1.00 20.95 414 GLY X C 1
ATOM 3183 O O . GLY A 1 414 ? -18.043 91.726 106.705 1.00 21.72 414 GLY X O 1
ATOM 3184 N N . ILE A 1 415 ? -16.991 93.451 105.724 1.00 19.63 415 ILE X N 1
ATOM 3185 C CA . ILE A 1 415 ? -17.624 93.207 104.426 1.00 19.43 415 ILE X CA 1
ATOM 3186 C C . ILE A 1 415 ? -16.974 92.045 103.628 1.00 20.65 415 ILE X C 1
ATOM 3187 O O . ILE A 1 415 ? -17.710 91.227 103.069 1.00 20.57 415 ILE X O 1
ATOM 3192 N N . PRO A 1 416 ? -15.617 91.940 103.586 1.00 19.38 416 PRO X N 1
ATOM 3193 C CA . PRO A 1 416 ? -15.036 90.808 102.836 1.00 19.11 416 PRO X CA 1
ATOM 3194 C C . PRO A 1 416 ? -15.527 89.432 103.299 1.00 18.58 416 PRO X C 1
ATOM 3195 O O . PRO A 1 416 ? -15.655 88.511 102.477 1.00 19.18 416 PRO X O 1
ATOM 3199 N N . ARG A 1 417 ? -15.809 89.297 104.597 1.00 19.64 417 ARG X N 1
ATOM 3200 C CA . ARG A 1 417 ? -16.353 88.061 105.136 1.00 17.87 417 ARG X CA 1
ATOM 3201 C C . ARG A 1 417 ? -17.588 87.594 104.370 1.00 20.18 417 ARG X C 1
ATOM 3202 O O . ARG A 1 417 ? -17.805 86.399 104.225 1.00 20.55 417 ARG X O 1
ATOM 3210 N N . LEU A 1 418 ? -18.398 88.532 103.892 1.00 19.28 418 LEU X N 1
ATOM 3211 C CA . LEU A 1 418 ? -19.607 88.168 103.150 1.00 19.17 418 LEU X CA 1
ATOM 3212 C C . LEU A 1 418 ? -19.274 87.269 101.962 1.00 19.72 418 LEU X C 1
ATOM 3213 O O . LEU A 1 418 ? -19.946 86.252 101.726 1.00 20.95 418 LEU X O 1
ATOM 3218 N N . LEU A 1 419 ? -18.235 87.623 101.220 1.00 18.63 419 LEU X N 1
ATOM 3219 C CA . LEU A 1 419 ? -17.845 86.806 100.068 1.00 20.22 419 LEU X CA 1
ATOM 3220 C C . LEU A 1 419 ? -17.159 85.519 100.497 1.00 18.44 419 LEU X C 1
ATOM 3221 O O . LEU A 1 419 ? -17.452 84.434 99.984 1.00 19.56 419 LEU X O 1
ATOM 3226 N N . ARG A 1 420 ? -16.224 85.629 101.439 1.00 17.73 420 ARG X N 1
ATOM 3227 C CA . ARG A 1 420 ? -15.468 84.434 101.827 1.00 16.88 420 ARG X CA 1
ATOM 3228 C C . ARG A 1 420 ? -16.368 83.353 102.392 1.00 17.24 420 ARG X C 1
ATOM 3229 O O . ARG A 1 420 ? -16.168 82.158 102.095 1.00 19.68 420 ARG X O 1
ATOM 3237 N N . ASP A 1 421 ? -17.320 83.753 103.233 1.00 16.61 421 ASP X N 1
ATOM 3238 C CA . ASP A 1 421 ? -18.250 82.774 103.802 1.00 19.32 421 ASP X CA 1
ATOM 3239 C C . ASP A 1 421 ? -19.268 82.266 102.749 1.00 21.95 421 ASP X C 1
ATOM 3240 O O . ASP A 1 421 ? -19.573 81.076 102.714 1.00 20.42 421 ASP X O 1
ATOM 3245 N N . ALA A 1 422 ? -19.797 83.151 101.901 1.00 18.75 422 ALA X N 1
ATOM 3246 C CA . ALA A 1 422 ? -20.787 82.711 100.914 1.00 18.21 422 ALA X CA 1
ATOM 3247 C C . ALA A 1 422 ? -20.244 81.615 100.027 1.00 21.50 422 ALA X C 1
ATOM 3248 O O . ALA A 1 422 ? -20.992 80.721 99.624 1.00 22.52 422 ALA X O 1
ATOM 3250 N N . GLN A 1 423 ? -18.963 81.703 99.687 1.00 17.86 423 GLN X N 1
ATOM 3251 C CA . GLN A 1 423 ? -18.382 80.765 98.725 1.00 18.65 423 GLN X CA 1
ATOM 3252 C C . GLN A 1 423 ? -18.491 79.314 99.246 1.00 23.43 423 GLN X C 1
ATOM 3253 O O . GLN A 1 423 ? -18.467 78.372 98.468 1.00 22.17 423 GLN X O 1
ATOM 3259 N N . VAL A 1 424 ? -18.655 79.102 100.537 1.00 20.20 424 VAL X N 1
ATOM 3260 C CA . VAL A 1 424 ? -18.786 77.739 101.031 1.00 19.07 424 VAL X CA 1
ATOM 3261 C C . VAL A 1 424 ? -20.111 77.071 100.638 1.00 21.20 424 VAL X C 1
ATOM 3262 O O . VAL A 1 424 ? -20.197 75.906 100.536 1.00 21.76 424 VAL X O 1
ATOM 3266 N N . PHE A 1 425 ? -21.123 77.878 100.472 1.00 20.53 425 PHE X N 1
ATOM 3267 C CA . PHE A 1 425 ? -22.455 77.374 100.233 1.00 23.04 425 PHE X CA 1
ATOM 3268 C C . PHE A 1 425 ? -22.583 76.526 98.997 1.00 23.59 425 PHE X C 1
ATOM 3269 O O . PHE A 1 425 ? -23.385 75.669 98.969 1.00 23.20 425 PHE X O 1
ATOM 3277 N N . SER A 1 426 ? -21.763 76.785 98.013 1.00 21.72 426 SER X N 1
ATOM 3278 C CA . SER A 1 426 ? -21.830 76.015 96.790 1.00 21.96 426 SER X CA 1
ATOM 3279 C C . SER A 1 426 ? -20.873 74.853 96.751 1.00 23.39 426 SER X C 1
ATOM 3280 O O . SER A 1 426 ? -20.761 74.213 95.760 1.00 25.46 426 SER X O 1
ATOM 3283 N N . ILE A 1 427 ? -20.197 74.583 97.849 1.00 23.28 427 ILE X N 1
ATOM 3284 C CA . ILE A 1 427 ? -19.255 73.499 97.927 1.00 23.44 427 ILE X CA 1
ATOM 3285 C C . ILE A 1 427 ? -19.694 72.391 98.858 1.00 29.11 427 ILE X C 1
ATOM 3286 O O . ILE A 1 427 ? -19.811 71.284 98.438 1.00 28.89 427 ILE X O 1
ATOM 3291 N N . TRP A 1 428 ? -19.930 72.699 100.122 1.00 27.78 428 TRP X N 1
ATOM 3292 C CA . TRP A 1 428 ? -20.338 71.652 101.033 1.00 32.63 428 TRP X CA 1
ATOM 3293 C C . TRP A 1 428 ? -21.747 71.171 100.718 1.00 34.89 428 TRP X C 1
ATOM 3294 O O . TRP A 1 428 ? -22.560 71.900 100.260 1.00 31.53 428 TRP X O 1
ATOM 3305 N N . GLU A 1 429 ? -21.954 69.900 100.953 1.00 30.55 429 GLU X N 1
ATOM 3306 C CA . GLU A 1 429 ? -23.211 69.267 100.694 1.00 28.74 429 GLU X CA 1
ATOM 3307 C C . GLU A 1 429 ? -23.560 69.223 99.225 1.00 29.56 429 GLU X C 1
ATOM 3308 O O . GLU A 1 429 ? -24.685 69.093 98.906 1.00 33.67 429 GLU X O 1
ATOM 3314 N N . GLY A 1 430 ? -22.569 69.345 98.353 1.00 32.02 430 GLY X N 1
ATOM 3315 C CA . GLY A 1 430 ? -22.769 69.208 96.913 1.00 30.94 430 GLY X CA 1
ATOM 3316 C C . GLY A 1 430 ? -22.495 70.462 96.107 1.00 25.24 430 GLY X C 1
ATOM 3317 O O . GLY A 1 430 ? -23.045 71.525 96.392 1.00 28.06 430 GLY X O 1
ATOM 3318 N N . THR A 1 431 ? -21.640 70.339 95.096 1.00 25.01 431 THR X N 1
ATOM 3319 C CA . THR A 1 431 ? -21.418 71.442 94.167 1.00 21.86 431 THR X CA 1
ATOM 3320 C C . THR A 1 431 ? -22.620 71.642 93.250 1.00 22.66 431 THR X C 1
ATOM 3321 O O . THR A 1 431 ? -23.546 70.825 93.225 1.00 23.61 431 THR X O 1
ATOM 3325 N N . THR A 1 432 ? -22.605 72.763 92.535 1.00 21.65 432 THR X N 1
ATOM 3326 C CA . THR A 1 432 ? -23.682 73.077 91.608 1.00 18.97 432 THR X CA 1
ATOM 3327 C C . THR A 1 432 ? -23.846 71.928 90.643 1.00 25.21 432 THR X C 1
ATOM 3328 O O . THR A 1 432 ? -24.969 71.488 90.381 1.00 25.40 432 THR X O 1
ATOM 3332 N N . ASN A 1 433 ? -22.734 71.432 90.107 1.00 20.89 433 ASN X N 1
ATOM 3333 C CA . ASN A 1 433 ? -22.855 70.408 89.065 1.00 23.45 433 ASN X CA 1
ATOM 3334 C C . ASN A 1 433 ? -23.275 69.053 89.614 1.00 24.73 433 ASN X C 1
ATOM 3335 O O . ASN A 1 433 ? -24.091 68.372 88.998 1.00 24.85 433 ASN X O 1
ATOM 3340 N N . VAL A 1 434 ? -22.752 68.668 90.773 1.00 23.54 434 VAL X N 1
ATOM 3341 C CA . VAL A 1 434 ? -23.150 67.400 91.372 1.00 22.37 434 VAL X CA 1
ATOM 3342 C C . VAL A 1 434 ? -24.640 67.403 91.732 1.00 25.01 434 VAL X C 1
ATOM 3343 O O . VAL A 1 434 ? -25.342 66.425 91.470 1.00 26.78 434 VAL X O 1
ATOM 3347 N N . LEU A 1 435 ? -25.140 68.514 92.260 1.00 23.83 435 LEU X N 1
ATOM 3348 C CA . LEU A 1 435 ? -26.557 68.582 92.602 1.00 23.53 435 LEU X CA 1
ATOM 3349 C C . LEU A 1 435 ? -27.421 68.678 91.359 1.00 25.71 435 LEU X C 1
ATOM 3350 O O . LEU A 1 435 ? -28.525 68.164 91.366 1.00 25.77 435 LEU X O 1
ATOM 3355 N N . SER A 1 436 ? -26.919 69.307 90.293 1.00 23.06 436 SER X N 1
ATOM 3356 C CA . SER A 1 436 ? -27.673 69.333 89.029 1.00 21.78 436 SER X CA 1
ATOM 3357 C C . SER A 1 436 ? -27.835 67.945 88.475 1.00 23.23 436 SER X C 1
ATOM 3358 O O . SER A 1 436 ? -28.880 67.621 87.927 1.00 24.34 436 SER X O 1
ATOM 3361 N N . LEU A 1 437 ? -26.801 67.129 88.608 1.00 25.47 437 LEU X N 1
ATOM 3362 C CA . LEU A 1 437 ? -26.883 65.745 88.154 1.00 26.18 437 LEU X CA 1
ATOM 3363 C C . LEU A 1 437 ? -27.774 64.891 89.048 1.00 26.92 437 LEU X C 1
ATOM 3364 O O . LEU A 1 437 ? -28.451 63.989 88.552 1.00 29.17 437 LEU X O 1
ATOM 3369 N N . ASP A 1 438 ? -27.760 65.159 90.352 1.00 28.37 438 ASP X N 1
ATOM 3370 C CA . ASP A 1 438 ? -28.685 64.501 91.271 1.00 26.85 438 ASP X CA 1
ATOM 3371 C C . ASP A 1 438 ? -30.136 64.761 90.858 1.00 29.72 438 ASP X C 1
ATOM 3372 O O . ASP A 1 438 ? -30.966 63.844 90.841 1.00 29.97 438 ASP X O 1
ATOM 3377 N N . MET A 1 439 ? -30.425 66.013 90.515 1.00 25.95 439 MET X N 1
ATOM 3378 C CA . MET A 1 439 ? -31.714 66.397 89.956 1.00 26.66 439 MET X CA 1
ATOM 3379 C C . MET A 1 439 ? -32.067 65.584 88.708 1.00 29.19 439 MET X C 1
ATOM 3380 O O . MET A 1 439 ? -33.170 65.022 88.604 1.00 29.90 439 MET X O 1
ATOM 3385 N N . LEU A 1 440 ? -31.131 65.506 87.762 1.00 24.79 440 LEU X N 1
ATOM 3386 C CA . LEU A 1 440 ? -31.384 64.784 86.506 1.00 26.36 440 LEU X CA 1
ATOM 3387 C C . LEU A 1 440 ? -31.655 63.321 86.747 1.00 27.64 440 LEU X C 1
ATOM 3388 O O . LEU A 1 440 ? -32.516 62.717 86.091 1.00 31.20 440 LEU X O 1
ATOM 3393 N N . ARG A 1 441 ? -30.891 62.759 87.669 1.00 33.11 441 ARG X N 1
ATOM 3394 C CA . ARG A 1 441 ? -31.005 61.369 88.088 1.00 38.16 441 ARG X CA 1
ATOM 3395 C C . ARG A 1 441 ? -32.395 61.094 88.639 1.00 36.39 441 ARG X C 1
ATOM 3396 O O . ARG A 1 441 ? -33.022 60.079 88.331 1.00 38.91 441 ARG X O 1
ATOM 3404 N N . ALA A 1 442 ? -32.881 62.027 89.448 1.00 33.97 442 ALA X N 1
ATOM 3405 C CA . ALA A 1 442 ? -34.182 61.886 90.089 1.00 35.99 442 ALA X CA 1
ATOM 3406 C C . ALA A 1 442 ? -35.294 61.766 89.059 1.00 36.40 442 ALA X C 1
ATOM 3407 O O . ALA A 1 442 ? -36.226 60.988 89.248 1.00 42.10 442 ALA X O 1
ATOM 3409 N N . PHE A 1 443 ? -35.163 62.501 87.954 1.00 33.27 443 PHE X N 1
ATOM 3410 C CA . PHE A 1 443 ? -36.148 62.487 86.868 1.00 32.54 443 PHE X CA 1
ATOM 3411 C C . PHE A 1 443 ? -36.366 61.067 86.368 1.00 45.95 443 PHE X C 1
ATOM 3412 O O . PHE A 1 443 ? -37.474 60.692 85.992 1.00 52.45 443 PHE X O 1
ATOM 3420 N N . GLU A 1 444 ? -35.287 60.291 86.351 1.00 48.13 444 GLU X N 1
ATOM 3421 C CA . GLU A 1 444 ? -35.291 58.953 85.772 1.00 54.70 444 GLU X CA 1
ATOM 3422 C C . GLU A 1 444 ? -36.137 57.955 86.549 1.00 57.09 444 GLU X C 1
ATOM 3423 O O . GLU A 1 444 ? -36.581 56.950 85.998 1.00 56.81 444 GLU X O 1
ATOM 3429 N N . LYS A 1 445 ? -36.372 58.245 87.822 1.00 53.49 445 LYS X N 1
ATOM 3430 C CA . LYS A 1 445 ? -37.021 57.286 88.708 1.00 60.73 445 LYS X CA 1
ATOM 3431 C C . LYS A 1 445 ? -38.367 57.783 89.230 1.00 61.72 445 LYS X C 1
ATOM 3432 O O . LYS A 1 445 ? -38.565 58.984 89.400 1.00 50.76 445 LYS X O 1
ATOM 3438 N N . ASP A 1 446 ? -39.300 56.858 89.440 1.00 64.67 446 ASP X N 1
ATOM 3439 C CA . ASP A 1 446 ? -40.594 57.166 90.055 1.00 62.84 446 ASP X CA 1
ATOM 3440 C C . ASP A 1 446 ? -41.394 58.229 89.320 1.00 50.43 446 ASP X C 1
ATOM 3441 O O . ASP A 1 446 ? -42.181 58.949 89.933 1.00 52.24 446 ASP X O 1
ATOM 3446 N N . GLN A 1 447 ? -41.209 58.298 88.008 1.00 46.21 447 GLN X N 1
ATOM 3447 C CA . GLN A 1 447 ? -41.840 59.312 87.170 1.00 53.59 447 GLN X CA 1
ATOM 3448 C C . GLN A 1 447 ? -41.707 60.724 87.746 1.00 48.81 447 GLN X C 1
ATOM 3449 O O . GLN A 1 447 ? -42.658 61.510 87.708 1.00 39.45 447 GLN X O 1
ATOM 3455 N N . ALA A 1 448 ? -40.525 61.043 88.264 1.00 44.98 448 ALA X N 1
ATOM 3456 C CA . ALA A 1 448 ? -40.303 62.336 88.908 1.00 43.94 448 ALA X CA 1
ATOM 3457 C C . ALA A 1 448 ? -40.421 63.510 87.940 1.00 43.32 448 ALA X C 1
ATOM 3458 O O . ALA A 1 448 ? -40.936 64.570 88.306 1.00 40.18 448 ALA X O 1
ATOM 3460 N N . GLY A 1 449 ? -39.930 63.322 86.718 1.00 43.36 449 GLY X N 1
ATOM 3461 C CA . GLY A 1 449 ? -40.050 64.329 85.678 1.00 47.65 449 GLY X CA 1
ATOM 3462 C C . GLY A 1 449 ? -41.485 64.752 85.419 1.00 46.61 449 GLY X C 1
ATOM 3463 O O . GLY A 1 449 ? -41.771 65.947 85.320 1.00 45.02 449 GLY X O 1
ATOM 3464 N N . GLN A 1 450 ? -42.388 63.776 85.335 1.00 43.13 450 GLN X N 1
ATOM 3465 C CA . GLN A 1 450 ? -43.800 64.051 85.074 1.00 39.24 450 GLN X CA 1
ATOM 3466 C C . GLN A 1 450 ? -44.496 64.694 86.257 1.00 36.75 450 GLN X C 1
ATOM 3467 O O . GLN A 1 450 ? -45.358 65.546 86.074 1.00 39.14 450 GLN X O 1
ATOM 3473 N N . ILE A 1 451 ? -44.146 64.267 87.465 1.00 40.43 451 ILE X N 1
ATOM 3474 C CA . ILE A 1 451 ? -44.698 64.871 88.675 1.00 39.01 451 ILE X CA 1
ATOM 3475 C C . ILE A 1 451 ? -44.329 66.354 88.734 1.00 36.47 451 ILE X C 1
ATOM 3476 O O . ILE A 1 451 ? -45.162 67.206 89.052 1.00 36.43 451 ILE X O 1
ATOM 3481 N N . LEU A 1 452 ? -43.077 66.649 88.394 1.00 39.70 452 LEU X N 1
ATOM 3482 C CA . LEU A 1 452 ? -42.594 68.024 88.357 1.00 40.04 452 LEU X CA 1
ATOM 3483 C C . LEU A 1 452 ? -43.368 68.813 87.301 1.00 37.30 452 LEU X C 1
ATOM 3484 O O . LEU A 1 452 ? -43.845 69.914 87.565 1.00 34.32 452 LEU X O 1
ATOM 3489 N N . GLU A 1 453 ? -43.519 68.244 86.110 1.00 34.44 453 GLU X N 1
ATOM 3490 C CA . GLU A 1 453 ? -44.250 68.949 85.060 1.00 36.30 453 GLU X CA 1
ATOM 3491 C C . GLU A 1 453 ? -45.703 69.210 85.444 1.00 35.00 453 GLU X C 1
ATOM 3492 O O . GLU A 1 453 ? -46.196 70.317 85.251 1.00 36.78 453 GLU X O 1
ATOM 3498 N N . GLN A 1 454 ? -46.375 68.221 86.032 1.00 35.31 454 GLN X N 1
ATOM 3499 C CA . GLN A 1 454 ? -47.758 68.429 86.456 1.00 35.03 454 GLN X CA 1
ATOM 3500 C C . GLN A 1 454 ? -47.869 69.536 87.487 1.00 31.40 454 GLN X C 1
ATOM 3501 O O . GLN A 1 454 ? -48.804 70.337 87.438 1.00 36.94 454 GLN X O 1
ATOM 3507 N N . PHE A 1 455 ? -46.910 69.593 88.410 1.00 35.51 455 PHE X N 1
ATOM 3508 C CA . PHE A 1 455 ? -46.895 70.654 89.400 1.00 33.39 455 PHE X CA 1
ATOM 3509 C C . PHE A 1 455 ? -46.731 72.029 88.745 1.00 32.09 455 PHE X C 1
ATOM 3510 O O . PHE A 1 455 ? -47.438 72.972 89.085 1.00 31.85 455 PHE X O 1
ATOM 3518 N N . LEU A 1 456 ? -45.799 72.140 87.802 1.00 30.96 456 LEU X N 1
ATOM 3519 C CA . LEU A 1 456 ? -45.549 73.428 87.155 1.00 29.75 456 LEU X CA 1
ATOM 3520 C C . LEU A 1 456 ? -46.754 73.875 86.326 1.00 30.01 456 LEU X C 1
ATOM 3521 O O . LEU A 1 456 ? -47.108 75.057 86.304 1.00 33.36 456 LEU X O 1
ATOM 3526 N N . VAL A 1 457 ? -47.385 72.928 85.646 1.00 31.92 457 VAL X N 1
ATOM 3527 C CA . VAL A 1 457 ? -48.550 73.264 84.833 1.00 33.56 457 VAL X CA 1
ATOM 3528 C C . VAL A 1 457 ? -49.720 73.686 85.722 1.00 33.26 457 VAL X C 1
ATOM 3529 O O . VAL A 1 457 ? -50.355 74.717 85.478 1.00 36.37 457 VAL X O 1
ATOM 3533 N N . LEU A 1 458 ? -49.988 72.891 86.753 1.00 31.54 458 LEU X N 1
ATOM 3534 C CA . LEU A 1 458 ? -51.057 73.185 87.710 1.00 36.81 458 LEU X CA 1
ATOM 3535 C C . LEU A 1 458 ? -50.884 74.565 88.330 1.00 40.31 458 LEU X C 1
ATOM 3536 O O . LEU A 1 458 ? -51.839 75.328 88.456 1.00 39.92 458 LEU X O 1
ATOM 3541 N N . ASN A 1 459 ? -49.658 74.879 88.736 1.00 31.91 459 ASN X N 1
ATOM 3542 C CA . ASN A 1 459 ? -49.410 76.139 89.410 1.00 33.90 459 ASN X CA 1
ATOM 3543 C C . ASN A 1 459 ? -49.066 77.291 88.468 1.00 36.67 459 ASN X C 1
ATOM 3544 O O . ASN A 1 459 ? -48.557 78.319 88.905 1.00 39.26 459 ASN X O 1
ATOM 3549 N N . GLU A 1 460 ? -49.358 77.108 87.182 1.00 37.21 460 GLU X N 1
ATOM 3550 C CA . GLU A 1 460 ? -49.284 78.172 86.178 1.00 33.43 460 GLU X CA 1
ATOM 3551 C C . GLU A 1 460 ? -47.905 78.792 86.011 1.00 33.26 460 GLU X C 1
ATOM 3552 O O . GLU A 1 460 ? -47.766 80.012 85.983 1.00 36.24 460 GLU X O 1
ATOM 3558 N N . ALA A 1 461 ? -46.885 77.950 85.894 1.00 31.64 461 ALA X N 1
ATOM 3559 C CA . ALA A 1 461 ? -45.575 78.414 85.456 1.00 33.20 461 ALA X CA 1
ATOM 3560 C C . ALA A 1 461 ? -45.713 79.116 84.098 1.00 31.74 461 ALA X C 1
ATOM 3561 O O . ALA A 1 461 ? -46.677 78.877 83.358 1.00 34.03 461 ALA X O 1
ATOM 3563 N N . GLY A 1 462 ? -44.745 79.961 83.755 1.00 33.71 462 GLY X N 1
ATOM 3564 C CA . GLY A 1 462 ? -44.788 80.695 82.499 1.00 37.88 462 GLY X CA 1
ATOM 3565 C C . GLY A 1 462 ? -44.771 79.766 81.291 1.00 30.78 462 GLY X C 1
ATOM 3566 O O . GLY A 1 462 ? -44.049 78.777 81.290 1.00 32.25 462 GLY X O 1
ATOM 3567 N N . SER A 1 463 ? -45.623 80.029 80.306 1.00 30.85 463 SER X N 1
ATOM 3568 C CA . SER A 1 463 ? -45.640 79.234 79.069 1.00 27.78 463 SER X CA 1
ATOM 3569 C C . SER A 1 463 ? -44.253 79.148 78.424 1.00 29.34 463 SER X C 1
ATOM 3570 O O . SER A 1 463 ? -43.866 78.090 77.931 1.00 27.28 463 SER X O 1
ATOM 3573 N N . GLU A 1 464 ? -43.540 80.270 78.352 1.00 30.97 464 GLU X N 1
ATOM 3574 C CA . GLU A 1 464 ? -42.215 80.257 77.745 1.00 32.56 464 GLU X CA 1
ATOM 3575 C C . GLU A 1 464 ? -41.270 79.286 78.465 1.00 28.69 464 GLU X C 1
ATOM 3576 O O . GLU A 1 464 ? -40.619 78.459 77.819 1.00 33.81 464 GLU X O 1
ATOM 3582 N N . GLU A 1 465 ? -41.168 79.413 79.784 1.00 29.97 465 GLU X N 1
ATOM 3583 C CA . GLU A 1 465 ? -40.309 78.519 80.564 1.00 30.31 465 GLU X CA 1
ATOM 3584 C C . GLU A 1 465 ? -40.782 77.058 80.488 1.00 27.88 465 GLU X C 1
ATOM 3585 O O . GLU A 1 465 ? -39.963 76.136 80.459 1.00 26.82 465 GLU X O 1
ATOM 3591 N N . LEU A 1 466 ? -42.094 76.833 80.443 1.00 26.51 466 LEU X N 1
ATOM 3592 C CA . LEU A 1 466 ? -42.607 75.468 80.310 1.00 26.17 466 LEU X CA 1
ATOM 3593 C C . LEU A 1 466 ? -42.139 74.842 79.003 1.00 27.27 466 LEU X C 1
ATOM 3594 O O . LEU A 1 466 ? -41.676 73.706 78.964 1.00 26.75 466 LEU X O 1
ATOM 3599 N N . VAL A 1 467 ? -42.319 75.573 77.913 1.00 26.08 467 VAL X N 1
ATOM 3600 C CA . VAL A 1 467 ? -41.933 75.069 76.604 1.00 27.27 467 VAL X CA 1
ATOM 3601 C C . VAL A 1 467 ? -40.420 74.877 76.495 1.00 25.48 467 VAL X C 1
ATOM 3602 O O . VAL A 1 467 ? -39.967 73.881 75.923 1.00 25.05 467 VAL X O 1
ATOM 3606 N N . ARG A 1 468 ? -39.635 75.801 77.062 1.00 26.41 468 ARG X N 1
ATOM 3607 C CA . ARG A 1 468 ? -38.182 75.656 77.045 1.00 26.04 468 ARG X CA 1
ATOM 3608 C C . ARG A 1 468 ? -37.756 74.421 77.843 1.00 25.74 468 ARG X C 1
ATOM 3609 O O . ARG A 1 468 ? -36.866 73.677 77.424 1.00 26.63 468 ARG X O 1
ATOM 3617 N N . LEU A 1 469 ? -38.403 74.188 78.982 1.00 23.83 469 LEU X N 1
ATOM 3618 C CA . LEU A 1 469 ? -38.106 72.988 79.773 1.00 27.27 469 LEU X CA 1
ATOM 3619 C C . LEU A 1 469 ? -38.413 71.725 78.988 1.00 26.00 469 LEU X C 1
ATOM 3620 O O . LEU A 1 469 ? -37.634 70.766 79.017 1.00 26.46 469 LEU X O 1
ATOM 3625 N N . GLN A 1 470 ? -39.555 71.716 78.292 1.00 22.26 470 GLN X N 1
ATOM 3626 C CA . GLN A 1 470 ? -39.933 70.551 77.519 1.00 25.38 470 GLN X CA 1
ATOM 3627 C C . GLN A 1 470 ? -38.861 70.294 76.459 1.00 23.81 470 GLN X C 1
ATOM 3628 O O . GLN A 1 470 ? -38.488 69.153 76.229 1.00 27.86 470 GLN X O 1
ATOM 3634 N N . LYS A 1 471 ? -38.320 71.362 75.869 1.00 25.05 471 LYS X N 1
ATOM 3635 C CA . LYS A 1 471 ? -37.281 71.191 74.856 1.00 26.77 471 LYS X CA 1
ATOM 3636 C C . LYS A 1 471 ? -36.005 70.609 75.440 1.00 28.69 471 LYS X C 1
ATOM 3637 O O . LYS A 1 471 ? -35.405 69.685 74.885 1.00 29.64 471 LYS X O 1
ATOM 3643 N N . LEU A 1 472 ? -35.604 71.134 76.584 1.00 26.37 472 LEU X N 1
ATOM 3644 C CA . LEU A 1 472 ? -34.379 70.668 77.197 1.00 24.88 472 LEU X CA 1
ATOM 3645 C C . LEU A 1 472 ? -34.486 69.214 77.575 1.00 28.39 472 LEU X C 1
ATOM 3646 O O . LEU A 1 472 ? -33.518 68.465 77.438 1.00 28.43 472 LEU X O 1
ATOM 3651 N N . LEU A 1 473 ? -35.669 68.801 78.014 1.00 26.68 473 LEU X N 1
ATOM 3652 C CA . LEU A 1 473 ? -35.840 67.441 78.489 1.00 31.23 473 LEU X CA 1
ATOM 3653 C C . LEU A 1 473 ? -35.967 66.431 77.349 1.00 30.26 473 LEU X C 1
ATOM 3654 O O . LEU A 1 473 ? -35.962 65.228 77.599 1.00 37.59 473 LEU X O 1
ATOM 3659 N N . THR A 1 474 ? -36.072 66.908 76.110 1.00 27.49 474 THR X N 1
ATOM 3660 C CA . THR A 1 474 ? -36.109 66.002 74.961 1.00 30.65 474 THR X CA 1
ATOM 3661 C C . THR A 1 474 ? -34.740 65.821 74.322 1.00 33.01 474 THR X C 1
ATOM 3662 O O . THR A 1 474 ? -34.613 65.120 73.315 1.00 30.72 474 THR X O 1
ATOM 3666 N N . LEU A 1 475 ? -33.719 66.452 74.897 1.00 26.93 475 LEU X N 1
ATOM 3667 C CA . LEU A 1 475 ? -32.366 66.340 74.370 1.00 27.92 475 LEU X CA 1
ATOM 3668 C C . LEU A 1 475 ? -31.801 64.953 74.673 1.00 24.85 475 LEU X C 1
ATOM 3669 O O . LEU A 1 475 ? -32.361 64.202 75.475 1.00 27.05 475 LEU X O 1
ATOM 3674 N N . SER A 1 476 ? -30.696 64.609 74.021 1.00 25.74 476 SER X N 1
ATOM 3675 C CA . SER A 1 476 ? -30.024 63.341 74.298 1.00 25.75 476 SER X CA 1
ATOM 3676 C C . SER A 1 476 ? -29.559 63.288 75.759 1.00 26.32 476 SER X C 1
ATOM 3677 O O . SER A 1 476 ? -29.488 64.321 76.425 1.00 24.86 476 SER X O 1
ATOM 3680 N N . GLY A 1 477 ? -29.263 62.088 76.253 1.00 25.12 477 GLY X N 1
ATOM 3681 C CA . GLY A 1 477 ? -28.716 61.901 77.591 1.00 26.08 477 GLY X CA 1
ATOM 3682 C C . GLY A 1 477 ? -27.508 62.802 77.818 1.00 26.59 477 GLY X C 1
ATOM 3683 O O . GLY A 1 477 ? -27.378 63.481 78.839 1.00 25.57 477 GLY X O 1
ATOM 3684 N N . GLU A 1 478 ? -26.626 62.819 76.827 1.00 27.86 478 GLU X N 1
ATOM 3685 C CA . GLU A 1 478 ? -25.398 63.586 76.914 1.00 27.19 478 GLU X CA 1
ATOM 3686 C C . GLU A 1 478 ? -25.664 65.076 76.982 1.00 23.61 478 GLU X C 1
ATOM 3687 O O . GLU A 1 478 ? -25.078 65.793 77.804 1.00 24.36 478 GLU X O 1
ATOM 3693 N N . GLN A 1 479 ? -26.582 65.540 76.140 1.00 24.28 479 GLN X N 1
ATOM 3694 C CA . GLN A 1 479 ? -26.902 66.964 76.102 1.00 23.44 479 GLN X CA 1
ATOM 3695 C C . GLN A 1 479 ? -27.692 67.421 77.319 1.00 24.89 479 GLN X C 1
ATOM 3696 O O . GLN A 1 479 ? -27.564 68.575 77.753 1.00 24.79 479 GLN X O 1
ATOM 3702 N N . LYS A 1 480 ? -28.512 66.539 77.880 1.00 23.50 480 LYS X N 1
ATOM 3703 C CA . LYS A 1 480 ? -29.213 66.907 79.116 1.00 22.65 480 LYS X CA 1
ATOM 3704 C C . LYS A 1 480 ? -28.217 67.108 80.259 1.00 24.76 480 LYS X C 1
ATOM 3705 O O . LYS A 1 480 ? -28.387 68.023 81.067 1.00 26.05 480 LYS X O 1
ATOM 3711 N N . GLU A 1 481 ? -27.181 66.274 80.312 1.00 23.62 481 GLU X N 1
ATOM 3712 C CA . GLU A 1 481 ? -26.123 66.463 81.310 1.00 24.30 481 GLU X CA 1
ATOM 3713 C C . GLU A 1 481 ? -25.397 67.773 81.066 1.00 27.37 481 GLU X C 1
ATOM 3714 O O . GLU A 1 481 ? -25.144 68.538 82.013 1.00 25.14 481 GLU X O 1
ATOM 3720 N N . GLN A 1 482 ? -25.073 68.057 79.806 1.00 25.51 482 GLN X N 1
ATOM 3721 C CA . GLN A 1 482 ? -24.390 69.319 79.484 1.00 26.22 482 GLN X CA 1
ATOM 3722 C C . GLN A 1 482 ? -25.226 70.535 79.852 1.00 26.11 482 GLN X C 1
ATOM 3723 O O . GLN A 1 482 ? -24.677 71.581 80.219 1.00 26.97 482 GLN X O 1
ATOM 3729 N N . HIS A 1 483 ? -26.550 70.398 79.770 1.00 24.49 483 HIS X N 1
ATOM 3730 C CA . HIS A 1 483 ? -27.477 71.486 80.081 1.00 21.86 483 HIS X CA 1
ATOM 3731 C C . HIS A 1 483 ? -28.086 71.363 81.471 1.00 24.37 483 HIS X C 1
ATOM 3732 O O . HIS A 1 483 ? -29.090 72.006 81.764 1.00 24.17 483 HIS X O 1
ATOM 3739 N N . ALA A 1 484 ? -27.478 70.553 82.345 1.00 24.79 484 ALA X N 1
ATOM 3740 C CA . ALA A 1 484 ? -28.129 70.249 83.617 1.00 27.78 484 ALA X CA 1
ATOM 3741 C C . ALA A 1 484 ? -28.283 71.511 84.481 1.00 24.28 484 ALA X C 1
ATOM 3742 O O . ALA A 1 484 ? -29.289 71.680 85.168 1.00 23.61 484 ALA X O 1
ATOM 3744 N N . ARG A 1 485 ? -27.283 72.392 84.446 1.00 25.45 485 ARG X N 1
ATOM 3745 C CA . ARG A 1 485 ? -27.394 73.660 85.170 1.00 26.32 485 ARG X CA 1
ATOM 3746 C C . ARG A 1 485 ? -28.542 74.510 84.663 1.00 28.30 485 ARG X C 1
ATOM 3747 O O . ARG A 1 485 ? -29.298 75.091 85.449 1.00 26.13 485 ARG X O 1
ATOM 3755 N N . GLU A 1 486 ? -28.655 74.617 83.343 1.00 27.18 486 GLU X N 1
ATOM 3756 C CA . GLU A 1 486 ? -29.717 75.421 82.763 1.00 24.46 486 GLU X CA 1
ATOM 3757 C C . GLU A 1 486 ? -31.068 74.886 83.201 1.00 29.12 486 GLU X C 1
ATOM 3758 O O . GLU A 1 486 ? -31.967 75.645 83.566 1.00 26.67 486 GLU X O 1
ATOM 3764 N N . ILE A 1 487 ? -31.209 73.567 83.151 1.00 27.54 487 ILE X N 1
ATOM 3765 C CA . ILE A 1 487 ? -32.450 72.941 83.564 1.00 24.66 487 ILE X CA 1
ATOM 3766 C C . ILE A 1 487 ? -32.739 73.266 85.031 1.00 23.12 487 ILE X C 1
ATOM 3767 O O . ILE A 1 487 ? -33.855 73.664 85.367 1.00 23.59 487 ILE X O 1
ATOM 3772 N N . ALA A 1 488 ? -31.731 73.118 85.899 1.00 22.62 488 ALA X N 1
ATOM 3773 C CA . ALA A 1 488 ? -31.933 73.374 87.323 1.00 23.68 488 ALA X CA 1
ATOM 3774 C C . ALA A 1 488 ? -32.367 74.811 87.607 1.00 22.02 488 ALA X C 1
ATOM 3775 O O . ALA A 1 488 ? -33.285 75.050 88.393 1.00 24.18 488 ALA X O 1
ATOM 3777 N N . PHE A 1 489 ? -31.718 75.768 86.956 1.00 22.50 489 PHE X N 1
ATOM 3778 C CA . PHE A 1 489 ? -32.052 77.169 87.204 1.00 24.87 489 PHE X CA 1
ATOM 3779 C C . PHE A 1 489 ? -33.391 77.560 86.574 1.00 24.86 489 PHE X C 1
ATOM 3780 O O . PHE A 1 489 ? -34.114 78.386 87.132 1.00 27.11 489 PHE X O 1
ATOM 3788 N N . LEU A 1 490 ? -33.735 76.956 85.436 1.00 24.14 490 LEU X N 1
ATOM 3789 C CA . LEU A 1 490 ? -35.052 77.177 84.859 1.00 22.80 490 LEU X CA 1
ATOM 3790 C C . LEU A 1 490 ? -36.119 76.750 85.865 1.00 24.43 490 LEU X C 1
ATOM 3791 O O . LEU A 1 490 ? -37.045 77.513 86.163 1.00 28.22 490 LEU X O 1
ATOM 3796 N N . ILE A 1 491 ? -35.975 75.542 86.408 1.00 24.43 491 ILE X N 1
ATOM 3797 C CA . ILE A 1 491 ? -36.952 75.030 87.371 1.00 22.98 491 ILE X CA 1
ATOM 3798 C C . ILE A 1 491 ? -36.951 75.867 88.657 1.00 25.40 491 ILE X C 1
ATOM 3799 O O . ILE A 1 491 ? -38.011 76.217 89.190 1.00 27.37 491 ILE X O 1
ATOM 3804 N N . GLY A 1 492 ? -35.760 76.174 89.167 1.00 24.28 492 GLY X N 1
ATOM 3805 C CA . GLY A 1 492 ? -35.657 77.005 90.347 1.00 26.16 492 GLY X CA 1
ATOM 3806 C C . GLY A 1 492 ? -36.353 78.342 90.199 1.00 26.88 492 GLY X C 1
ATOM 3807 O O . GLY A 1 492 ? -37.100 78.757 91.080 1.00 25.20 492 GLY X O 1
ATOM 3808 N N . ASN A 1 493 ? -36.112 79.031 89.089 1.00 25.48 493 ASN X N 1
ATOM 3809 C CA . ASN A 1 493 ? -36.782 80.301 88.863 1.00 25.74 493 ASN X CA 1
ATOM 3810 C C . ASN A 1 493 ? -38.296 80.155 88.737 1.00 25.39 493 ASN X C 1
ATOM 3811 O O . ASN A 1 493 ? -39.040 80.997 89.242 1.00 27.55 493 ASN X O 1
ATOM 3816 N N . ALA A 1 494 ? -38.744 79.085 88.091 1.00 24.66 494 ALA X N 1
ATOM 3817 C CA . ALA A 1 494 ? -40.178 78.855 87.932 1.00 26.56 494 ALA X CA 1
ATOM 3818 C C . ALA A 1 494 ? -40.846 78.624 89.291 1.00 30.93 494 ALA X C 1
ATOM 3819 O O . ALA A 1 494 ? -41.897 79.202 89.587 1.00 28.75 494 ALA X O 1
ATOM 3821 N N . VAL A 1 495 ? -40.234 77.778 90.119 1.00 25.83 495 VAL X N 1
ATOM 3822 C CA . VAL A 1 495 ? -40.802 77.490 91.430 1.00 28.13 495 VAL X CA 1
ATOM 3823 C C . VAL A 1 495 ? -40.734 78.726 92.332 1.00 28.32 495 VAL X C 1
ATOM 3824 O O . VAL A 1 495 ? -41.680 79.016 93.070 1.00 28.88 495 VAL X O 1
ATOM 3828 N N . ALA A 1 496 ? -39.627 79.466 92.252 1.00 26.18 496 ALA X N 1
ATOM 3829 C CA . ALA A 1 496 ? -39.495 80.702 93.020 1.00 28.17 496 ALA X CA 1
ATOM 3830 C C . ALA A 1 496 ? -40.607 81.695 92.676 1.00 31.99 496 ALA X C 1
ATOM 3831 O O . ALA A 1 496 ? -41.184 82.323 93.573 1.00 29.54 496 ALA X O 1
ATOM 3833 N N . ARG A 1 497 ? -40.923 81.837 91.388 1.00 31.69 497 ARG X N 1
ATOM 3834 C CA . ARG A 1 497 ? -42.003 82.736 90.974 1.00 35.35 497 ARG X CA 1
ATOM 3835 C C . ARG A 1 497 ? -43.374 82.258 91.455 1.00 33.14 497 ARG X C 1
ATOM 3836 O O . ARG A 1 497 ? -44.215 83.062 91.867 1.00 31.40 497 ARG X O 1
ATOM 3844 N N . ILE A 1 498 ? -43.600 80.953 91.367 1.00 27.49 498 ILE X N 1
ATOM 3845 C CA . ILE A 1 498 ? -44.817 80.350 91.890 1.00 31.09 498 ILE X CA 1
ATOM 3846 C C . ILE A 1 498 ? -44.958 80.620 93.385 1.00 30.56 498 ILE X C 1
ATOM 3847 O O . ILE A 1 498 ? -46.025 81.041 93.851 1.00 34.04 498 ILE X O 1
ATOM 3852 N N . ALA A 1 499 ? -43.862 80.429 94.128 1.00 27.93 499 ALA X N 1
ATOM 3853 C CA . ALA A 1 499 ? -43.888 80.629 95.564 1.00 28.55 499 ALA X CA 1
ATOM 3854 C C . ALA A 1 499 ? -44.106 82.098 95.912 1.00 30.34 499 ALA X C 1
ATOM 3855 O O . ALA A 1 499 ? -44.850 82.413 96.841 1.00 33.56 499 ALA X O 1
ATOM 3857 N N . MET A 1 500 ? -43.469 83.002 95.172 1.00 28.08 500 MET X N 1
ATOM 3858 C CA . MET A 1 500 ? -43.636 84.426 95.437 1.00 27.67 500 MET X CA 1
ATOM 3859 C C . MET A 1 500 ? -45.085 84.861 95.267 1.00 31.90 500 MET X C 1
ATOM 3860 O O . MET A 1 500 ? -45.611 85.618 96.086 1.00 35.72 500 MET X O 1
ATOM 3865 N N . LYS A 1 501 ? -45.733 84.388 94.206 1.00 33.60 501 LYS X N 1
ATOM 3866 C CA . LYS A 1 501 ? -47.138 84.729 93.991 1.00 30.72 501 LYS X CA 1
ATOM 3867 C C . LYS A 1 501 ? -48.011 84.166 95.124 1.00 35.37 501 LYS X C 1
ATOM 3868 O O . LYS A 1 501 ? -48.913 84.835 95.632 1.00 36.93 501 LYS X O 1
ATOM 3874 N N . LYS A 1 502 ? -47.734 82.927 95.502 1.00 34.94 502 LYS X N 1
ATOM 3875 C CA . LYS A 1 502 ? -48.453 82.260 96.576 1.00 37.14 502 LYS X CA 1
ATOM 3876 C C . LYS A 1 502 ? -48.360 83.022 97.905 1.00 40.69 502 LYS X C 1
ATOM 3877 O O . LYS A 1 502 ? -49.319 83.045 98.680 1.00 41.19 502 LYS X O 1
ATOM 3883 N N . TYR A 1 503 ? -47.215 83.657 98.157 1.00 38.12 503 TYR X N 1
ATOM 3884 C CA . TYR A 1 503 ? -46.992 84.361 99.420 1.00 37.00 503 TYR X CA 1
ATOM 3885 C C . TYR A 1 503 ? -47.186 85.870 99.279 1.00 39.61 503 TYR X C 1
ATOM 3886 O O . TYR A 1 503 ? -46.932 86.618 100.220 1.00 43.89 503 TYR X O 1
ATOM 3895 N N . SER A 1 504 ? -47.639 86.304 98.105 1.00 39.47 504 SER X N 1
ATOM 3896 C CA . SER A 1 504 ? -47.819 87.725 97.801 1.00 44.82 504 SER X CA 1
ATOM 3897 C C . SER A 1 504 ? -46.544 88.545 98.000 1.00 46.14 504 SER X C 1
ATOM 3898 O O . SER A 1 504 ? -46.583 89.632 98.579 1.00 45.10 504 SER X O 1
ATOM 3901 N N . LEU A 1 505 ? -45.416 88.023 97.524 1.00 41.61 505 LEU X N 1
ATOM 3902 C CA . LEU A 1 505 ? -44.163 88.780 97.523 1.00 42.31 505 LEU X CA 1
ATOM 3903 C C . LEU A 1 505 ? -43.943 89.491 96.196 1.00 50.73 505 LEU X C 1
ATOM 3904 O O . LEU A 1 505 ? -43.212 90.478 96.124 1.00 55.09 505 LEU X O 1
ATOM 3910 N N . ASN B 1 3 ? -2.174 54.711 101.843 1.00 73.43 3 ASN A N 1
ATOM 3911 C CA . ASN B 1 3 ? -3.223 54.573 100.845 1.00 67.82 3 ASN A CA 1
ATOM 3912 C C . ASN B 1 3 ? -3.108 55.703 99.812 1.00 60.41 3 ASN A C 1
ATOM 3913 O O . ASN B 1 3 ? -2.016 56.046 99.362 1.00 54.00 3 ASN A O 1
ATOM 3918 N N . PHE B 1 4 ? -4.253 56.278 99.471 1.00 50.94 4 PHE A N 1
ATOM 3919 C CA . PHE B 1 4 ? -4.427 57.197 98.365 1.00 45.77 4 PHE A CA 1
ATOM 3920 C C . PHE B 1 4 ? -4.153 58.633 98.757 1.00 42.67 4 PHE A C 1
ATOM 3921 O O . PHE B 1 4 ? -4.612 59.095 99.796 1.00 38.95 4 PHE A O 1
ATOM 3929 N N . TYR B 1 5 ? -3.408 59.327 97.906 1.00 36.23 5 TYR A N 1
ATOM 3930 C CA . TYR B 1 5 ? -3.263 60.771 98.005 1.00 37.57 5 TYR A CA 1
ATOM 3931 C C . TYR B 1 5 ? -3.517 61.358 96.636 1.00 37.19 5 TYR A C 1
ATOM 3932 O O . TYR B 1 5 ? -2.986 60.876 95.634 1.00 38.75 5 TYR A O 1
ATOM 3941 N N . GLN B 1 6 ? -4.365 62.381 96.599 1.00 32.78 6 GLN A N 1
ATOM 3942 C CA . GLN B 1 6 ? -4.697 63.065 95.361 1.00 31.79 6 GLN A CA 1
ATOM 3943 C C . GLN B 1 6 ? -3.511 63.869 94.839 1.00 33.14 6 GLN A C 1
ATOM 3944 O O . GLN B 1 6 ? -2.874 64.616 95.593 1.00 35.37 6 GLN A O 1
ATOM 3950 N N . ASP B 1 7 ? -3.221 63.727 93.550 1.00 30.73 7 ASP A N 1
ATOM 3951 C CA . ASP B 1 7 ? -2.243 64.581 92.893 1.00 37.13 7 ASP A CA 1
ATOM 3952 C C . ASP B 1 7 ? -2.840 65.959 92.675 1.00 35.35 7 ASP A C 1
ATOM 3953 O O . ASP B 1 7 ? -3.893 66.093 92.047 1.00 32.93 7 ASP A O 1
ATOM 3958 N N . GLY B 1 8 ? -2.160 66.980 93.188 1.00 31.89 8 GLY A N 1
ATOM 3959 C CA . GLY B 1 8 ? -2.601 68.357 93.027 1.00 30.02 8 GLY A CA 1
ATOM 3960 C C . GLY B 1 8 ? -2.253 68.944 91.666 1.00 29.18 8 GLY A C 1
ATOM 3961 O O . GLY B 1 8 ? -1.507 68.331 90.897 1.00 31.17 8 GLY A O 1
ATOM 3962 N N . PRO B 1 9 ? -2.792 70.138 91.356 1.00 29.91 9 PRO A N 1
ATOM 3963 C CA . PRO B 1 9 ? -2.558 70.750 90.045 1.00 27.32 9 PRO A CA 1
ATOM 3964 C C . PRO B 1 9 ? -1.120 71.208 89.854 1.00 30.78 9 PRO A C 1
ATOM 3965 O O . PRO B 1 9 ? -0.443 71.578 90.818 1.00 33.85 9 PRO A O 1
ATOM 3969 N N . GLN B 1 10 ? -0.665 71.155 88.609 1.00 30.44 10 GLN A N 1
ATOM 3970 C CA . GLN B 1 10 ? 0.675 71.586 88.241 1.00 31.58 10 GLN A CA 1
ATOM 3971 C C . GLN B 1 10 ? 0.602 72.470 87.018 1.00 32.92 10 GLN A C 1
ATOM 3972 O O . GLN B 1 10 ? -0.209 72.227 86.118 1.00 31.94 10 GLN A O 1
ATOM 3978 N N . LEU B 1 11 ? 1.452 73.490 86.985 1.00 27.19 11 LEU A N 1
ATOM 3979 C CA . LEU B 1 11 ? 1.527 74.401 85.851 1.00 23.73 11 LEU A CA 1
ATOM 3980 C C . LEU B 1 11 ? 2.665 74.024 84.913 1.00 28.43 11 LEU A C 1
ATOM 3981 O O . LEU B 1 11 ? 3.592 73.313 85.294 1.00 36.13 11 LEU A O 1
ATOM 3986 N N . SER B 1 12 ? 2.581 74.516 83.685 1.00 32.58 12 SER A N 1
ATOM 3987 C CA . SER B 1 12 ? 3.644 74.362 82.703 1.00 30.69 12 SER A CA 1
ATOM 3988 C C . SER B 1 12 ? 3.886 75.711 82.027 1.00 26.22 12 SER A C 1
ATOM 3989 O O . SER B 1 12 ? 3.012 76.575 82.082 1.00 26.85 12 SER A O 1
ATOM 3992 N N . ASN B 1 13 ? 5.061 75.882 81.410 1.00 26.71 13 ASN A N 1
ATOM 3993 C CA . ASN B 1 13 ? 5.462 77.126 80.725 1.00 26.24 13 ASN A CA 1
ATOM 3994 C C . ASN B 1 13 ? 4.264 77.850 80.110 1.00 25.47 13 ASN A C 1
ATOM 3995 O O . ASN B 1 13 ? 3.569 77.315 79.249 1.00 28.20 13 ASN A O 1
ATOM 4000 N N . THR B 1 14 ? 4.004 79.066 80.579 1.00 25.44 14 THR A N 1
ATOM 4001 C CA . THR B 1 14 ? 2.731 79.714 80.298 1.00 27.44 14 THR A CA 1
ATOM 4002 C C . THR B 1 14 ? 2.731 80.497 78.985 1.00 27.00 14 THR A C 1
ATOM 4003 O O . THR B 1 14 ? 1.696 81.055 78.583 1.00 26.93 14 THR A O 1
ATOM 4007 N N . PHE B 1 15 ? 3.869 80.506 78.289 1.00 27.19 15 PHE A N 1
ATOM 4008 C CA . PHE B 1 15 ? 3.855 80.920 76.893 1.00 28.93 15 PHE A CA 1
ATOM 4009 C C . PHE B 1 15 ? 3.452 79.735 76.024 1.00 28.05 15 PHE A C 1
ATOM 4010 O O . PHE B 1 15 ? 2.541 79.845 75.199 1.00 29.97 15 PHE A O 1
ATOM 4018 N N . ARG B 1 16 ? 4.122 78.602 76.217 1.00 29.31 16 ARG A N 1
ATOM 4019 C CA . ARG B 1 16 ? 3.882 77.427 75.376 1.00 31.61 16 ARG A CA 1
ATOM 4020 C C . ARG B 1 16 ? 2.501 76.815 75.586 1.00 35.58 16 ARG A C 1
ATOM 4021 O O . ARG B 1 16 ? 1.967 76.166 74.690 1.00 33.61 16 ARG A O 1
ATOM 4029 N N . SER B 1 17 ? 1.919 77.025 76.761 1.00 32.60 17 SER A N 1
ATOM 4030 C CA . SER B 1 17 ? 0.619 76.436 77.074 1.00 31.27 17 SER A CA 1
ATOM 4031 C C . SER B 1 17 ? -0.560 77.284 76.580 1.00 29.00 17 SER A C 1
ATOM 4032 O O . SER B 1 17 ? -1.718 76.875 76.700 1.00 32.37 17 SER A O 1
ATOM 4035 N N . ASP B 1 18 ? -0.272 78.468 76.049 1.00 29.05 18 ASP A N 1
ATOM 4036 C CA . ASP B 1 18 ? -1.324 79.431 75.733 1.00 27.14 18 ASP A CA 1
ATOM 4037 C C . ASP B 1 18 ? -1.479 79.653 74.209 1.00 31.09 18 ASP A C 1
ATOM 4038 O O . ASP B 1 18 ? -0.847 80.534 73.630 1.00 30.64 18 ASP A O 1
ATOM 4043 N N . GLU B 1 19 ? -2.304 78.838 73.557 1.00 30.39 19 GLU A N 1
ATOM 4044 C CA . GLU B 1 19 ? -2.483 78.967 72.109 1.00 29.75 19 GLU A CA 1
ATOM 4045 C C . GLU B 1 19 ? -3.139 80.284 71.712 1.00 29.07 19 GLU A C 1
ATOM 4046 O O . GLU B 1 19 ? -2.814 80.842 70.661 1.00 29.28 19 GLU A O 1
ATOM 4052 N N . ALA B 1 20 ? -4.046 80.785 72.548 1.00 27.56 20 ALA A N 1
ATOM 4053 C CA . ALA B 1 20 ? -4.714 82.049 72.248 1.00 25.84 20 ALA A CA 1
ATOM 4054 C C . ALA B 1 20 ? -3.719 83.216 72.222 1.00 29.73 20 ALA A C 1
ATOM 4055 O O . ALA B 1 20 ? -3.752 84.042 71.309 1.00 27.32 20 ALA A O 1
ATOM 4057 N N . LEU B 1 21 ? -2.830 83.284 73.217 1.00 26.08 21 LEU A N 1
ATOM 4058 C CA . LEU B 1 21 ? -1.805 84.329 73.227 1.00 27.67 21 LEU A CA 1
ATOM 4059 C C . LEU B 1 21 ? -0.929 84.258 71.981 1.00 27.78 21 LEU A C 1
ATOM 4060 O O . LEU B 1 21 ? -0.641 85.278 71.347 1.00 29.36 21 LEU A O 1
ATOM 4065 N N . GLN B 1 22 ? -0.518 83.050 71.615 1.00 30.07 22 GLN A N 1
ATOM 4066 C CA . GLN B 1 22 ? 0.353 82.883 70.453 1.00 28.61 22 GLN A CA 1
ATOM 4067 C C . GLN B 1 22 ? -0.333 83.305 69.140 1.00 28.45 22 GLN A C 1
ATOM 4068 O O . GLN B 1 22 ? 0.291 83.933 68.282 1.00 32.45 22 GLN A O 1
ATOM 4074 N N . LYS B 1 23 ? -1.603 82.949 68.983 1.00 29.17 23 LYS A N 1
ATOM 4075 C CA . LYS B 1 23 ? -2.367 83.368 67.804 1.00 30.72 23 LYS A CA 1
ATOM 4076 C C . LYS B 1 23 ? -2.518 84.885 67.729 1.00 33.57 23 LYS A C 1
ATOM 4077 O O . LYS B 1 23 ? -2.385 85.488 66.662 1.00 30.83 23 LYS A O 1
ATOM 4083 N N . ILE B 1 24 ? -2.808 85.506 68.866 1.00 31.45 24 ILE A N 1
ATOM 4084 C CA . ILE B 1 24 ? -2.963 86.957 68.897 1.00 31.17 24 ILE A CA 1
ATOM 4085 C C . ILE B 1 24 ? -1.658 87.639 68.488 1.00 31.71 24 ILE A C 1
ATOM 4086 O O . ILE B 1 24 ? -1.671 88.576 67.690 1.00 29.67 24 ILE A O 1
ATOM 4091 N N . LEU B 1 25 ? -0.533 87.157 69.013 1.00 29.67 25 LEU A N 1
ATOM 4092 C CA . LEU B 1 25 ? 0.760 87.766 68.709 1.00 31.02 25 LEU A CA 1
ATOM 4093 C C . LEU B 1 25 ? 1.188 87.508 67.259 1.00 32.64 25 LEU A C 1
ATOM 4094 O O . LEU B 1 25 ? 1.821 88.360 66.634 1.00 33.49 25 LEU A O 1
ATOM 4099 N N . LYS B 1 26 ? 0.827 86.355 66.706 1.00 30.45 26 LYS A N 1
ATOM 4100 C CA . LYS B 1 26 ? 1.106 86.116 65.295 1.00 34.24 26 LYS A CA 1
ATOM 4101 C C . LYS B 1 26 ? 0.348 87.110 64.410 1.00 35.91 26 LYS A C 1
ATOM 4102 O O . LYS B 1 26 ? 0.789 87.432 63.305 1.00 36.96 26 LYS A O 1
ATOM 4108 N N . SER B 1 27 ? -0.771 87.621 64.912 1.00 34.85 27 SER A N 1
ATOM 4109 C CA . SER B 1 27 ? -1.542 88.620 64.187 1.00 38.59 27 SER A CA 1
ATOM 4110 C C . SER B 1 27 ? -1.036 90.050 64.415 1.00 40.18 27 SER A C 1
ATOM 4111 O O . SER B 1 27 ? -1.016 90.863 63.494 1.00 37.90 27 SER A O 1
ATOM 4114 N N . LEU B 1 28 ? -0.612 90.355 65.635 1.00 30.64 28 LEU A N 1
ATOM 4115 C CA . LEU B 1 28 ? -0.320 91.742 65.996 1.00 34.41 28 LEU A CA 1
ATOM 4116 C C . LEU B 1 28 ? 1.149 92.125 65.903 1.00 38.42 28 LEU A C 1
ATOM 4117 O O . LEU B 1 28 ? 1.482 93.304 65.782 1.00 38.71 28 LEU A O 1
ATOM 4122 N N . LEU B 1 29 ? 2.036 91.145 65.982 1.00 30.80 29 LEU A N 1
ATOM 4123 C CA . LEU B 1 29 ? 3.454 91.455 65.943 1.00 32.04 29 LEU A CA 1
ATOM 4124 C C . LEU B 1 29 ? 3.994 91.239 64.543 1.00 37.69 29 LEU A C 1
ATOM 4125 O O . LEU B 1 29 ? 3.850 90.156 63.979 1.00 34.95 29 LEU A O 1
ATOM 4130 N N . PRO B 1 30 ? 4.618 92.275 63.975 1.00 34.58 30 PRO A N 1
ATOM 4131 C CA . PRO B 1 30 ? 5.355 92.096 62.724 1.00 40.67 30 PRO A CA 1
ATOM 4132 C C . PRO B 1 30 ? 6.565 91.184 62.930 1.00 44.38 30 PRO A C 1
ATOM 4133 O O . PRO B 1 30 ? 6.987 90.962 64.068 1.00 35.43 30 PRO A O 1
ATOM 4137 N N . ALA B 1 31 ? 7.114 90.675 61.830 1.00 38.47 31 ALA A N 1
ATOM 4138 C CA . ALA B 1 31 ? 8.183 89.681 61.870 1.00 39.60 31 ALA A CA 1
ATOM 4139 C C . ALA B 1 31 ? 9.374 90.099 62.728 1.00 40.35 31 ALA A C 1
ATOM 4140 O O . ALA B 1 31 ? 9.916 89.283 63.470 1.00 40.00 31 ALA A O 1
ATOM 4142 N N . ASP B 1 32 ? 9.791 91.356 62.624 1.00 37.60 32 ASP A N 1
ATOM 4143 C CA . ASP B 1 32 ? 10.956 91.810 63.388 1.00 45.40 32 ASP A CA 1
ATOM 4144 C C . ASP B 1 32 ? 10.681 91.821 64.900 1.00 46.34 32 ASP A C 1
ATOM 4145 O O . ASP B 1 32 ? 11.558 91.485 65.699 1.00 41.87 32 ASP A O 1
ATOM 4150 N N . ALA B 1 33 ? 9.471 92.216 65.286 1.00 42.91 33 ALA A N 1
ATOM 4151 C CA . ALA B 1 33 ? 9.071 92.188 66.690 1.00 38.90 33 ALA A CA 1
ATOM 4152 C C . ALA B 1 33 ? 9.026 90.752 67.212 1.00 36.36 33 ALA A C 1
ATOM 4153 O O . ALA B 1 33 ? 9.466 90.479 68.320 1.00 37.69 33 ALA A O 1
ATOM 4155 N N . GLN B 1 34 ? 8.502 89.836 66.403 1.00 33.66 34 GLN A N 1
ATOM 4156 C CA . GLN B 1 34 ? 8.408 88.433 66.797 1.00 34.14 34 GLN A CA 1
ATOM 4157 C C . GLN B 1 34 ? 9.759 87.795 67.108 1.00 39.09 34 GLN A C 1
ATOM 4158 O O . GLN B 1 34 ? 9.865 86.972 68.019 1.00 33.61 34 GLN A O 1
ATOM 4164 N N . LYS B 1 35 ? 10.801 88.167 66.372 1.00 39.01 35 LYS A N 1
ATOM 4165 C CA . LYS B 1 35 ? 12.076 87.488 66.569 1.00 42.17 35 LYS A CA 1
ATOM 4166 C C . LYS B 1 35 ? 12.761 87.939 67.854 1.00 37.14 35 LYS A C 1
ATOM 4167 O O . LYS B 1 35 ? 13.621 87.235 68.380 1.00 43.47 35 LYS A O 1
ATOM 4173 N N . VAL B 1 36 ? 12.348 89.087 68.381 1.00 37.12 36 VAL A N 1
ATOM 4174 C CA . VAL B 1 36 ? 12.785 89.526 69.701 1.00 39.20 36 VAL A CA 1
ATOM 4175 C C . VAL B 1 36 ? 11.828 89.019 70.779 1.00 33.24 36 VAL A C 1
ATOM 4176 O O . VAL B 1 36 ? 12.244 88.462 71.799 1.00 35.92 36 VAL A O 1
ATOM 4180 N N . ALA B 1 37 ? 10.539 89.218 70.540 1.00 30.66 37 ALA A N 1
ATOM 4181 C CA . ALA B 1 37 ? 9.525 89.021 71.570 1.00 34.02 37 ALA A CA 1
ATOM 4182 C C . ALA B 1 37 ? 9.252 87.553 71.903 1.00 37.30 37 ALA A C 1
ATOM 4183 O O . ALA B 1 37 ? 9.159 87.190 73.071 1.00 32.08 37 ALA A O 1
ATOM 4185 N N . LEU B 1 38 ? 9.120 86.700 70.893 1.00 34.70 38 LEU A N 1
ATOM 4186 C CA . LEU B 1 38 ? 8.741 85.317 71.173 1.00 29.08 38 LEU A CA 1
ATOM 4187 C C . LEU B 1 38 ? 9.767 84.552 72.037 1.00 34.33 38 LEU A C 1
ATOM 4188 O O . LEU B 1 38 ? 9.368 83.845 72.959 1.00 31.48 38 LEU A O 1
ATOM 4193 N N . PRO B 1 39 ? 11.078 84.691 71.760 1.00 32.88 39 PRO A N 1
ATOM 4194 C CA . PRO B 1 39 ? 12.030 84.047 72.679 1.00 34.16 39 PRO A CA 1
ATOM 4195 C C . PRO B 1 39 ? 11.967 84.624 74.099 1.00 35.02 39 PRO A C 1
ATOM 4196 O O . PRO B 1 39 ? 12.113 83.888 75.085 1.00 32.89 39 PRO A O 1
ATOM 4200 N N . HIS B 1 40 ? 11.776 85.935 74.196 1.00 30.57 40 HIS A N 1
ATOM 4201 C CA . HIS B 1 40 ? 11.653 86.596 75.494 1.00 27.70 40 HIS A CA 1
ATOM 4202 C C . HIS B 1 40 ? 10.442 86.054 76.248 1.00 26.54 40 HIS A C 1
ATOM 4203 O O . HIS B 1 40 ? 10.518 85.746 77.444 1.00 28.35 40 HIS A O 1
ATOM 4210 N N . LEU B 1 41 ? 9.317 85.926 75.547 1.00 28.18 41 LEU A N 1
ATOM 4211 C CA . LEU B 1 41 ? 8.094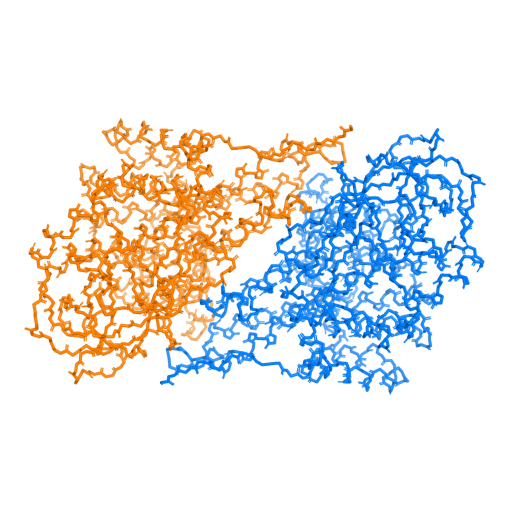 85.440 76.179 1.00 26.71 41 LEU A CA 1
ATOM 4212 C C . LEU B 1 41 ? 8.179 83.979 76.602 1.00 28.05 41 LEU A C 1
ATOM 4213 O O . LEU B 1 41 ? 7.625 83.608 77.637 1.00 28.91 41 LEU A O 1
ATOM 4218 N N . GLU B 1 42 ? 8.869 83.151 75.819 1.00 28.05 42 GLU A N 1
ATOM 4219 C CA . GLU B 1 42 ? 9.030 81.752 76.196 1.00 27.96 42 GLU A CA 1
ATOM 4220 C C . GLU B 1 42 ? 9.887 81.648 77.459 1.00 27.25 42 GLU A C 1
ATOM 4221 O O . GLU B 1 42 ? 9.610 80.842 78.350 1.00 32.54 42 GLU A O 1
ATOM 4227 N N . HIS B 1 43 ? 10.906 82.496 77.539 1.00 30.78 43 HIS A N 1
ATOM 4228 C CA . HIS B 1 43 ? 11.757 82.593 78.721 1.00 28.76 43 HIS A CA 1
ATOM 4229 C C . HIS B 1 43 ? 10.937 83.032 79.941 1.00 27.88 43 HIS A C 1
ATOM 4230 O O . HIS B 1 43 ? 11.037 82.438 81.018 1.00 28.41 43 HIS A O 1
ATOM 4237 N N . LEU B 1 44 ? 10.127 84.072 79.773 1.00 26.53 44 LEU A N 1
ATOM 4238 C CA . LEU B 1 44 ? 9.303 84.573 80.877 1.00 25.04 44 LEU A CA 1
ATOM 4239 C C . LEU B 1 44 ? 8.252 83.554 81.301 1.00 29.31 44 LEU A C 1
ATOM 4240 O O . LEU B 1 44 ? 7.979 83.400 82.496 1.00 26.75 44 LEU A O 1
ATOM 4245 N N . GLY B 1 45 ? 7.669 82.859 80.326 1.00 26.54 45 GLY A N 1
ATOM 4246 C CA . GLY B 1 45 ? 6.708 81.799 80.601 1.00 27.22 45 GLY A CA 1
ATOM 4247 C C . GLY B 1 45 ? 7.282 80.683 81.466 1.00 28.82 45 GLY A C 1
ATOM 4248 O O . GLY B 1 45 ? 6.550 80.035 82.217 1.00 25.72 45 GLY A O 1
ATOM 4249 N N . GLU B 1 46 ? 8.586 80.446 81.351 1.00 28.80 46 GLU A N 1
ATOM 4250 C CA . GLU B 1 46 ? 9.246 79.447 82.178 1.00 27.27 46 GLU A CA 1
ATOM 4251 C C . GLU B 1 46 ? 9.462 79.983 83.591 1.00 26.98 46 GLU A C 1
ATOM 4252 O O . GLU B 1 46 ? 9.262 79.269 84.571 1.00 28.04 46 GLU A O 1
ATOM 4258 N N . ARG B 1 47 ? 9.857 81.248 83.695 1.00 27.58 47 ARG A N 1
ATOM 4259 C CA . ARG B 1 47 ? 10.027 81.865 85.003 1.00 26.35 47 ARG A CA 1
ATOM 4260 C C . ARG B 1 47 ? 8.704 81.893 85.753 1.00 25.26 47 ARG A C 1
ATOM 4261 O O . ARG B 1 47 ? 8.668 81.713 86.962 1.00 23.15 47 ARG A O 1
ATOM 4269 N N . ALA B 1 48 ? 7.609 82.108 85.021 1.00 21.27 48 ALA A N 1
ATOM 4270 C CA . ALA B 1 48 ? 6.298 82.225 85.658 1.00 22.99 48 ALA A CA 1
ATOM 4271 C C . ALA B 1 48 ? 5.903 80.969 86.416 1.00 24.79 48 ALA A C 1
ATOM 4272 O O . ALA B 1 48 ? 5.107 81.032 87.354 1.00 24.65 48 ALA A O 1
ATOM 4274 N N . VAL B 1 49 ? 6.445 79.821 86.017 1.00 24.78 49 VAL A N 1
ATOM 4275 C CA . VAL B 1 49 ? 6.062 78.587 86.677 1.00 23.69 49 VAL A CA 1
ATOM 4276 C C . VAL B 1 49 ? 7.222 78.009 87.481 1.00 26.33 49 VAL A C 1
ATOM 4277 O O . VAL B 1 49 ? 7.136 76.888 87.989 1.00 30.05 49 VAL A O 1
ATOM 4281 N N . THR B 1 50 ? 8.303 78.773 87.613 1.00 25.56 50 THR A N 1
ATOM 4282 C CA . THR B 1 50 ? 9.441 78.300 88.408 1.00 27.02 50 THR A CA 1
ATOM 4283 C C . THR B 1 50 ? 9.833 79.315 89.491 1.00 27.90 50 THR A C 1
ATOM 4284 O O . THR B 1 50 ? 9.172 79.362 90.540 1.00 26.81 50 THR A O 1
ATOM 4288 N N . ASP B 1 51 ? 10.862 80.138 89.268 1.00 24.59 51 ASP A N 1
ATOM 4289 C CA . ASP B 1 51 ? 11.332 80.980 90.372 1.00 25.29 51 ASP A CA 1
ATOM 4290 C C . ASP B 1 51 ? 10.304 82.049 90.772 1.00 24.28 51 ASP A C 1
ATOM 4291 O O . ASP B 1 51 ? 10.133 82.320 91.954 1.00 26.56 51 ASP A O 1
ATOM 4296 N N . MET B 1 52 ? 9.577 82.624 89.815 1.00 23.79 52 MET A N 1
ATOM 4297 C CA . MET B 1 52 ? 8.554 83.613 90.167 1.00 22.15 52 MET A CA 1
ATOM 4298 C C . MET B 1 52 ? 7.422 82.982 90.969 1.00 22.66 52 MET A C 1
ATOM 4299 O O . MET B 1 52 ? 6.863 83.600 91.873 1.00 22.01 52 MET A O 1
ATOM 4304 N N . LEU B 1 53 ? 7.045 81.765 90.603 1.00 24.69 53 LEU A N 1
ATOM 4305 C CA . LEU B 1 53 ? 5.937 81.104 91.276 1.00 27.07 53 LEU A CA 1
ATOM 4306 C C . LEU B 1 53 ? 6.284 80.920 92.759 1.00 26.57 53 LEU A C 1
ATOM 4307 O O . LEU B 1 53 ? 5.450 81.158 93.640 1.00 26.15 53 LEU A O 1
ATOM 4312 N N . THR B 1 54 ? 7.524 80.525 93.028 1.00 26.18 54 THR A N 1
ATOM 4313 C CA . THR B 1 54 ? 7.997 80.338 94.395 1.00 25.36 54 THR A CA 1
ATOM 4314 C C . THR B 1 54 ? 8.054 81.663 95.160 1.00 25.49 54 THR A C 1
ATOM 4315 O O . THR B 1 54 ? 7.623 81.736 96.309 1.00 25.63 54 THR A O 1
ATOM 4319 N N . TRP B 1 55 ? 8.577 82.704 94.517 1.00 22.14 55 TRP A N 1
ATOM 4320 C CA . TRP B 1 55 ? 8.657 84.025 95.144 1.00 23.22 55 TRP A CA 1
ATOM 4321 C C . TRP B 1 55 ? 7.276 84.586 95.451 1.00 21.75 55 TRP A C 1
ATOM 4322 O O . TRP B 1 55 ? 7.064 85.193 96.494 1.00 22.68 55 TRP A O 1
ATOM 4333 N N . ALA B 1 56 ? 6.336 84.381 94.538 1.00 21.21 56 ALA A N 1
ATOM 4334 C CA . ALA B 1 56 ? 4.978 84.869 94.746 1.00 22.22 56 ALA A CA 1
ATOM 4335 C C . ALA B 1 56 ? 4.319 84.136 95.909 1.00 22.09 56 ALA A C 1
ATOM 4336 O O . ALA B 1 56 ? 3.608 84.740 96.709 1.00 23.54 56 ALA A O 1
ATOM 4338 N N . GLN B 1 57 ? 4.564 82.829 96.018 1.00 23.57 57 GLN A N 1
ATOM 4339 C CA . GLN B 1 57 ? 4.031 82.078 97.146 1.00 22.93 57 GLN A CA 1
ATOM 4340 C C . GLN B 1 57 ? 4.616 82.588 98.470 1.00 21.57 57 GLN A C 1
ATOM 4341 O O . GLN B 1 57 ? 3.898 82.713 99.465 1.00 24.96 57 GLN A O 1
ATOM 4347 N N . GLU B 1 58 ? 5.913 82.890 98.469 1.00 23.57 58 GLU A N 1
ATOM 4348 C CA A GLU B 1 58 ? 6.568 83.425 99.653 0.44 25.19 58 GLU A CA 1
ATOM 4349 C CA B GLU B 1 58 ? 6.578 83.439 99.650 0.56 25.39 58 GLU A CA 1
ATOM 4350 C C . GLU B 1 58 ? 5.982 84.781 100.056 1.00 26.28 58 GLU A C 1
ATOM 4351 O O . GLU B 1 58 ? 5.760 85.047 101.239 1.00 25.44 58 GLU A O 1
ATOM 4362 N N . ALA B 1 59 ? 5.723 85.634 99.072 1.00 20.43 59 ALA A N 1
ATOM 4363 C CA . ALA B 1 59 ? 5.199 86.969 99.365 1.00 22.42 59 ALA A CA 1
ATOM 4364 C C . ALA B 1 59 ? 3.770 86.886 99.917 1.00 22.24 59 ALA A C 1
ATOM 4365 O O . ALA B 1 59 ? 3.420 87.579 100.872 1.00 24.58 59 ALA A O 1
ATOM 4367 N N . GLU B 1 60 ? 2.944 86.039 99.301 1.00 24.56 60 GLU A N 1
ATOM 4368 C CA . GLU B 1 60 ? 1.579 85.817 99.777 1.00 28.15 60 GLU A CA 1
ATOM 4369 C C . GLU B 1 60 ? 1.586 85.300 101.220 1.00 29.51 60 GLU A C 1
ATOM 4370 O O . GLU B 1 60 ? 0.736 85.673 102.038 1.00 28.95 60 GLU A O 1
ATOM 4376 N N . SER B 1 61 ? 2.569 84.462 101.535 1.00 23.60 61 SER A N 1
ATOM 4377 C CA . SER B 1 61 ? 2.646 83.821 102.847 1.00 26.51 61 SER A CA 1
ATOM 4378 C C . SER B 1 61 ? 3.213 84.741 103.926 1.00 27.70 61 SER A C 1
ATOM 4379 O O . SER B 1 61 ? 3.072 84.475 105.114 1.00 32.83 61 SER A O 1
ATOM 4382 N N . GLN B 1 62 ? 3.893 85.800 103.498 1.00 26.37 62 GLN A N 1
ATOM 4383 C CA . GLN B 1 62 ? 4.515 86.735 104.429 1.00 26.75 62 GLN A CA 1
ATOM 4384 C C . GLN B 1 62 ? 4.148 88.166 104.069 1.00 27.35 62 GLN A C 1
ATOM 4385 O O . GLN B 1 62 ? 4.958 88.902 103.495 1.00 27.49 62 GLN A O 1
ATOM 4391 N N . PRO B 1 63 ? 2.915 88.562 104.398 1.00 24.30 63 PRO A N 1
ATOM 4392 C CA . PRO B 1 63 ? 2.455 89.905 104.046 1.00 24.24 63 PRO A CA 1
ATOM 4393 C C . PRO B 1 63 ? 3.336 90.979 104.676 1.00 22.12 63 PRO A C 1
ATOM 4394 O O . PRO B 1 63 ? 3.984 90.720 105.707 1.00 25.67 63 PRO A O 1
ATOM 4398 N N . PRO B 1 64 ? 3.358 92.180 104.074 1.00 20.08 64 PRO A N 1
ATOM 4399 C CA . PRO B 1 64 ? 4.168 93.266 104.640 1.00 21.50 64 PRO A CA 1
ATOM 4400 C C . PRO B 1 64 ? 3.751 93.678 106.046 1.00 20.48 64 PRO A C 1
ATOM 4401 O O . PRO B 1 64 ? 2.586 93.555 106.434 1.00 23.89 64 PRO A O 1
ATOM 4405 N N . VAL B 1 65 ? 4.725 94.167 106.814 1.00 21.19 65 VAL A N 1
ATOM 4406 C CA . VAL B 1 65 ? 4.488 94.590 108.184 1.00 23.80 65 VAL A CA 1
ATOM 4407 C C . VAL B 1 65 ? 4.982 96.012 108.397 1.00 21.71 65 VAL A C 1
ATOM 4408 O O . VAL B 1 65 ? 6.095 96.364 108.003 1.00 23.75 65 VAL A O 1
ATOM 4412 N N . HIS B 1 66 ? 4.122 96.832 108.986 1.00 20.99 66 HIS A N 1
ATOM 4413 C CA . HIS B 1 66 ? 4.461 98.210 109.333 1.00 20.84 66 HIS A CA 1
ATOM 4414 C C . HIS B 1 66 ? 5.217 98.283 110.661 1.00 20.30 66 HIS A C 1
ATOM 4415 O O . HIS B 1 66 ? 4.756 97.752 111.668 1.00 23.53 66 HIS A O 1
ATOM 4422 N N . VAL B 1 67 ? 6.360 98.969 110.633 1.00 19.87 67 VAL A N 1
ATOM 4423 C CA . VAL B 1 67 ? 7.160 99.250 111.832 1.00 20.26 67 VAL A CA 1
ATOM 4424 C C . VAL B 1 67 ? 7.226 100.770 111.996 1.00 19.42 67 VAL A C 1
ATOM 4425 O O . VAL B 1 67 ? 8.096 101.431 111.432 1.00 21.59 67 VAL A O 1
ATOM 4429 N N . PRO B 1 68 ? 6.288 101.349 112.750 1.00 20.30 68 PRO A N 1
ATOM 4430 C CA . PRO B 1 68 ? 6.246 102.816 112.817 1.00 22.62 68 PRO A CA 1
ATOM 4431 C C . PRO B 1 68 ? 7.442 103.443 113.540 1.00 22.49 68 PRO A C 1
ATOM 4432 O O . PRO B 1 68 ? 7.920 104.499 113.111 1.00 24.34 68 PRO A O 1
ATOM 4436 N N . PHE B 1 69 ? 7.907 102.806 114.616 1.00 21.82 69 PHE A N 1
ATOM 4437 C CA . PHE B 1 69 ? 8.941 103.367 115.467 1.00 24.05 69 PHE A CA 1
ATOM 4438 C C . PHE B 1 69 ? 10.142 102.442 115.568 1.00 23.40 69 PHE A C 1
ATOM 4439 O O . PHE B 1 69 ? 9.996 101.212 115.596 1.00 23.87 69 PHE A O 1
ATOM 4447 N N . ASP B 1 70 ? 11.335 103.027 115.612 1.00 23.98 70 ASP A N 1
ATOM 4448 C CA . ASP B 1 70 ? 12.522 102.228 115.903 1.00 24.50 70 ASP A CA 1
ATOM 4449 C C . ASP B 1 70 ? 12.552 101.967 117.416 1.00 25.19 70 ASP A C 1
ATOM 4450 O O . ASP B 1 70 ? 11.703 102.474 118.151 1.00 24.66 70 ASP A O 1
ATOM 4455 N N . PRO B 1 71 ? 13.482 101.127 117.887 1.00 26.79 71 PRO A N 1
ATOM 4456 C CA . PRO B 1 71 ? 13.424 100.761 119.312 1.00 26.07 71 PRO A CA 1
ATOM 4457 C C . PRO B 1 71 ? 13.673 101.919 120.309 1.00 29.27 71 PRO A C 1
ATOM 4458 O O . PRO B 1 71 ? 13.455 101.737 121.509 1.00 30.00 71 PRO A O 1
ATOM 4462 N N . TRP B 1 72 ? 14.100 103.082 119.817 1.00 28.59 72 TRP A N 1
ATOM 4463 C CA . TRP B 1 72 ? 14.380 104.243 120.667 1.00 28.73 72 TRP A CA 1
ATOM 4464 C C . TRP B 1 72 ? 13.401 105.409 120.473 1.00 34.06 72 TRP A C 1
ATOM 4465 O O . TRP B 1 72 ? 13.608 106.520 120.985 1.00 31.54 72 TRP A O 1
ATOM 4476 N N . GLY B 1 73 ? 12.313 105.135 119.766 1.00 28.41 73 GLY A N 1
ATOM 4477 C CA . GLY B 1 73 ? 11.205 106.069 119.674 1.00 28.49 73 GLY A CA 1
ATOM 4478 C C . GLY B 1 73 ? 11.191 106.946 118.441 1.00 30.17 73 GLY A C 1
ATOM 4479 O O . GLY B 1 73 ? 10.290 107.768 118.289 1.00 33.35 73 GLY A O 1
ATOM 4480 N N . ARG B 1 74 ? 12.179 106.784 117.568 1.00 26.04 74 ARG A N 1
ATOM 4481 C CA . ARG B 1 74 ? 12.185 107.527 116.305 1.00 25.67 74 ARG A CA 1
ATOM 4482 C C . ARG B 1 74 ? 11.122 107.013 115.368 1.00 25.02 74 ARG A C 1
ATOM 4483 O O . ARG B 1 74 ? 10.996 105.812 115.176 1.00 24.67 74 ARG A O 1
ATOM 4491 N N . ARG B 1 75 ? 10.357 107.929 114.790 1.00 27.12 75 ARG A N 1
ATOM 4492 C CA . ARG B 1 75 ? 9.377 107.563 113.780 1.00 26.19 75 ARG A CA 1
ATOM 4493 C C . ARG B 1 75 ? 10.085 107.247 112.474 1.00 29.55 75 ARG A C 1
ATOM 4494 O O . ARG B 1 75 ? 10.684 108.132 111.854 1.00 30.70 75 ARG A O 1
ATOM 4502 N N . ILE B 1 76 ? 10.029 105.984 112.063 1.00 22.83 76 ILE A N 1
ATOM 4503 C CA . ILE B 1 76 ? 10.706 105.556 110.855 1.00 25.15 76 ILE A CA 1
ATOM 4504 C C . ILE B 1 76 ? 9.717 105.091 109.782 1.00 25.53 76 ILE A C 1
ATOM 4505 O O . ILE B 1 76 ? 10.013 105.201 108.593 1.00 26.64 76 ILE A O 1
ATOM 4510 N N . ASP B 1 77 ? 8.546 104.597 110.198 1.00 21.84 77 ASP A N 1
ATOM 4511 C CA . ASP B 1 77 ? 7.528 104.083 109.272 1.00 20.94 77 ASP A CA 1
ATOM 4512 C C . ASP B 1 77 ? 8.105 103.160 108.206 1.00 22.43 77 ASP A C 1
ATOM 4513 O O . ASP B 1 77 ? 7.862 103.346 107.003 1.00 24.77 77 ASP A O 1
ATOM 4518 N N . ASP B 1 78 ? 8.887 102.183 108.641 1.00 23.12 78 ASP A N 1
ATOM 4519 C CA . ASP B 1 78 ? 9.392 101.138 107.769 1.00 20.95 78 ASP A CA 1
ATOM 4520 C C . ASP B 1 78 ? 8.274 100.176 107.404 1.00 23.12 78 ASP A C 1
ATOM 4521 O O . ASP B 1 78 ? 7.331 99.970 108.180 1.00 23.22 78 ASP A O 1
ATOM 4526 N N . ILE B 1 79 ? 8.380 99.586 106.223 1.00 24.53 79 ILE A N 1
ATOM 4527 C CA . ILE B 1 79 ? 7.533 98.462 105.860 1.00 22.57 79 ILE A CA 1
ATOM 4528 C C . ILE B 1 79 ? 8.424 97.273 105.548 1.00 26.65 79 ILE A C 1
ATOM 4529 O O . ILE B 1 79 ? 9.218 97.321 104.604 1.00 31.36 79 ILE A O 1
ATOM 4534 N N . LYS B 1 80 ? 8.334 96.231 106.372 1.00 23.62 80 LYS A N 1
ATOM 4535 C CA . LYS B 1 80 ? 9.119 95.027 106.136 1.00 25.26 80 LYS A CA 1
ATOM 4536 C C . LYS B 1 80 ? 8.426 94.158 105.095 1.00 25.84 80 LYS A C 1
ATOM 4537 O O . LYS B 1 80 ? 7.254 93.855 105.231 1.00 25.74 80 LYS A O 1
ATOM 4543 N N . THR B 1 81 ? 9.166 93.740 104.075 1.00 23.73 81 THR A N 1
ATOM 4544 C CA . THR B 1 81 ? 8.616 92.862 103.044 1.00 25.47 81 THR A CA 1
ATOM 4545 C C . THR B 1 81 ? 9.443 91.581 102.912 1.00 29.91 81 THR A C 1
ATOM 4546 O O . THR B 1 81 ? 10.577 91.496 103.399 1.00 27.27 81 THR A O 1
ATOM 4550 N N . SER B 1 82 ? 8.868 90.579 102.263 1.00 23.52 82 SER A N 1
ATOM 4551 C CA . SER B 1 82 ? 9.578 89.333 102.028 1.00 25.65 82 SER A CA 1
ATOM 4552 C C . SER B 1 82 ? 10.664 89.468 100.972 1.00 22.64 82 SER A C 1
ATOM 4553 O O . SER B 1 82 ? 10.644 90.364 100.138 1.00 23.27 82 SER A O 1
ATOM 4556 N N . HIS B 1 83 ? 11.627 88.551 101.019 1.00 23.45 83 HIS A N 1
ATOM 4557 C CA . HIS B 1 83 ? 12.613 88.485 99.950 1.00 24.29 83 HIS A CA 1
ATOM 4558 C C . HIS B 1 83 ? 11.942 88.217 98.615 1.00 25.28 83 HIS A C 1
ATOM 4559 O O . HIS B 1 83 ? 12.357 88.762 97.594 1.00 25.20 83 HIS A O 1
ATOM 4566 N N . GLY B 1 84 ? 10.898 87.392 98.632 1.00 23.89 84 GLY A N 1
ATOM 4567 C CA . GLY B 1 84 ? 10.171 87.075 97.407 1.00 23.69 84 GLY A CA 1
ATOM 4568 C C . GLY B 1 84 ? 9.586 88.306 96.731 1.00 22.90 84 GLY A C 1
ATOM 4569 O O . GLY B 1 84 ? 9.631 88.431 95.509 1.00 22.97 84 GLY A O 1
ATOM 4570 N N . TRP B 1 85 ? 9.015 89.201 97.531 1.00 21.16 85 TRP A N 1
ATOM 4571 C CA . TRP B 1 85 ? 8.460 90.452 97.024 1.00 20.15 85 TRP A CA 1
ATOM 4572 C C . TRP B 1 85 ? 9.552 91.283 96.362 1.00 22.12 85 TRP A C 1
ATOM 4573 O O . TRP B 1 85 ? 9.378 91.797 95.261 1.00 23.15 85 TRP A O 1
ATOM 4584 N N . LYS B 1 86 ? 10.693 91.402 97.036 1.00 21.04 86 LYS A N 1
ATOM 4585 C CA . LYS B 1 86 ? 11.808 92.151 96.473 1.00 19.80 86 LYS A CA 1
ATOM 4586 C C . LYS B 1 86 ? 12.317 91.516 95.185 1.00 22.90 86 LYS A C 1
ATOM 4587 O O . LYS B 1 86 ? 12.702 92.215 94.237 1.00 22.71 86 LYS A O 1
ATOM 4593 N N . ALA B 1 87 ? 12.319 90.187 95.146 1.00 22.00 87 ALA A N 1
ATOM 4594 C CA . ALA B 1 87 ? 12.780 89.478 93.961 1.00 20.94 87 ALA A CA 1
ATOM 4595 C C . ALA B 1 87 ? 11.854 89.734 92.768 1.00 23.19 87 ALA A C 1
ATOM 4596 O O . ALA B 1 87 ? 12.317 89.885 91.641 1.00 22.97 87 ALA A O 1
ATOM 4598 N N . LEU B 1 88 ? 10.553 89.810 93.023 1.00 21.19 88 LEU A N 1
ATOM 4599 C CA . LEU B 1 88 ? 9.599 90.032 91.934 1.00 20.59 88 LEU A CA 1
ATOM 4600 C C . LEU B 1 88 ? 9.721 91.440 91.372 1.00 23.14 88 LEU A C 1
ATOM 4601 O O . LEU B 1 88 ? 9.454 91.669 90.192 1.00 21.85 88 LEU A O 1
ATOM 4606 N N . GLU B 1 89 ? 10.103 92.389 92.219 1.00 21.60 89 GLU A N 1
ATOM 4607 C CA . GLU B 1 89 ? 10.424 93.731 91.750 1.00 19.99 89 GLU A CA 1
ATOM 4608 C C . GLU B 1 89 ? 11.625 93.718 90.799 1.00 25.03 89 GLU A C 1
ATOM 4609 O O . GLU B 1 89 ? 11.609 94.370 89.751 1.00 24.54 89 GLU A O 1
ATOM 4615 N N . LYS B 1 90 ? 12.680 93.002 91.187 1.00 23.74 90 LYS A N 1
ATOM 4616 C CA . LYS B 1 90 ? 13.860 92.878 90.332 1.00 22.99 90 LYS A CA 1
ATOM 4617 C C . LYS B 1 90 ? 13.504 92.246 88.978 1.00 27.32 90 LYS A C 1
ATOM 4618 O O . LYS B 1 90 ? 13.996 92.691 87.943 1.00 25.81 90 LYS A O 1
ATOM 4624 N N . VAL B 1 91 ? 12.633 91.234 88.992 1.00 22.90 91 VAL A N 1
ATOM 4625 C CA . VAL B 1 91 ? 12.169 90.612 87.752 1.00 23.43 91 VAL A CA 1
ATOM 4626 C C . VAL B 1 91 ? 11.495 91.643 86.847 1.00 23.96 91 VAL A C 1
ATOM 4627 O O . VAL B 1 91 ? 11.750 91.658 85.643 1.00 26.82 91 VAL A O 1
ATOM 4631 N N . ALA B 1 92 ? 10.667 92.516 87.423 1.00 21.26 92 ALA A N 1
ATOM 4632 C CA . ALA B 1 92 ? 9.954 93.520 86.615 1.00 18.99 92 ALA A CA 1
ATOM 4633 C C . ALA B 1 92 ? 10.920 94.410 85.851 1.00 23.51 92 ALA A C 1
ATOM 4634 O O . ALA B 1 92 ? 10.689 94.741 84.695 1.00 24.21 92 ALA A O 1
ATOM 4636 N N . ALA B 1 93 ? 11.994 94.820 86.519 1.00 22.69 93 ALA A N 1
ATOM 4637 C CA . ALA B 1 93 ? 13.014 95.647 85.880 1.00 22.43 93 ALA A CA 1
ATOM 4638 C C . ALA B 1 93 ? 13.776 94.876 84.808 1.00 23.78 93 ALA A C 1
ATOM 4639 O O . ALA B 1 93 ? 13.849 95.290 83.646 1.00 26.03 93 ALA A O 1
ATOM 4641 N N . GLU B 1 94 ? 14.363 93.750 85.196 1.00 24.25 94 GLU A N 1
ATOM 4642 C CA . GLU B 1 94 ? 15.280 93.083 84.280 1.00 25.40 94 GLU A CA 1
ATOM 4643 C C . GLU B 1 94 ? 14.547 92.518 83.063 1.00 26.47 94 GLU A C 1
ATOM 4644 O O . GLU B 1 94 ? 15.115 92.478 81.968 1.00 31.46 94 GLU A O 1
ATOM 4650 N N . GLU B 1 95 ? 13.284 92.145 83.235 1.00 24.25 95 GLU A N 1
ATOM 4651 C CA . GLU B 1 95 ? 12.501 91.615 82.120 1.00 25.75 95 GLU A CA 1
ATOM 4652 C C . GLU B 1 95 ? 11.798 92.708 81.339 1.00 25.81 95 GLU A C 1
ATOM 4653 O O . GLU B 1 95 ? 11.122 92.420 80.346 1.00 26.65 95 GLU A O 1
ATOM 4659 N N . GLY B 1 96 ? 11.923 93.954 81.784 1.00 24.83 96 GLY A N 1
ATOM 4660 C CA . GLY B 1 96 ? 11.329 95.069 81.055 1.00 26.00 96 GLY A CA 1
ATOM 4661 C C . GLY B 1 96 ? 9.814 95.039 80.971 1.00 25.67 96 GLY A C 1
ATOM 4662 O O . GLY B 1 96 ? 9.233 95.359 79.927 1.00 24.39 96 GLY A O 1
ATOM 4663 N N . ILE B 1 97 ? 9.163 94.658 82.066 1.00 24.08 97 ILE A N 1
ATOM 4664 C CA . ILE B 1 97 ? 7.711 94.515 82.058 1.00 22.79 97 ILE A CA 1
ATOM 4665 C C . ILE B 1 97 ? 7.030 95.862 81.819 1.00 23.57 97 ILE A C 1
ATOM 4666 O O . ILE B 1 97 ? 5.952 95.910 81.219 1.00 23.54 97 ILE A O 1
ATOM 4671 N N . VAL B 1 98 ? 7.670 96.951 82.259 1.00 23.33 98 VAL A N 1
ATOM 4672 C CA . VAL B 1 98 ? 7.202 98.300 81.915 1.00 23.36 98 VAL A CA 1
ATOM 4673 C C . VAL B 1 98 ? 7.985 98.882 80.729 1.00 23.98 98 VAL A C 1
ATOM 4674 O O . VAL B 1 98 ? 7.396 99.369 79.754 1.00 23.76 98 VAL A O 1
ATOM 4678 N N . ALA B 1 99 ? 9.309 98.783 80.784 1.00 22.72 99 ALA A N 1
ATOM 4679 C CA . ALA B 1 99 ? 10.176 99.525 79.862 1.00 25.50 99 ALA A CA 1
ATOM 4680 C C . ALA B 1 99 ? 9.988 99.175 78.390 1.00 29.70 99 ALA A C 1
ATOM 4681 O O . ALA B 1 99 ? 10.202 100.015 77.519 1.00 26.82 99 ALA A O 1
ATOM 4683 N N . THR B 1 100 ? 9.621 97.929 78.120 1.00 24.74 100 THR A N 1
ATOM 4684 C CA . THR B 1 100 ? 9.440 97.448 76.752 1.00 25.61 100 THR A CA 1
ATOM 4685 C C . THR B 1 100 ? 8.484 98.335 75.956 1.00 27.22 100 THR A C 1
ATOM 4686 O O . THR B 1 100 ? 8.697 98.561 74.758 1.00 25.70 100 THR A O 1
ATOM 4690 N N . ALA B 1 101 ? 7.460 98.884 76.614 1.00 26.00 101 ALA A N 1
ATOM 4691 C CA . ALA B 1 101 ? 6.502 99.741 75.898 1.00 24.49 101 ALA A CA 1
ATOM 4692 C C . ALA B 1 101 ? 7.116 101.063 75.437 1.00 28.45 101 ALA A C 1
ATOM 4693 O O . ALA B 1 101 ? 6.633 101.670 74.475 1.00 30.41 101 ALA A O 1
ATOM 4695 N N . TYR B 1 102 ? 8.171 101.508 76.110 1.00 25.28 102 TYR A N 1
ATOM 4696 C CA . TYR B 1 102 ? 8.717 102.844 75.868 1.00 27.24 102 TYR A CA 1
ATOM 4697 C C . TYR B 1 102 ? 9.884 102.798 74.886 1.00 32.91 102 TYR A C 1
ATOM 4698 O O . TYR B 1 102 ? 10.380 103.833 74.436 1.00 34.25 102 TYR A O 1
ATOM 4707 N N . ASP B 1 103 ? 10.304 101.582 74.553 1.00 31.52 103 ASP A N 1
ATOM 4708 C CA . ASP B 1 103 ? 11.227 101.346 73.454 1.00 39.08 103 ASP A CA 1
ATOM 4709 C C . ASP B 1 103 ? 10.377 101.123 72.205 1.00 40.12 103 ASP A C 1
ATOM 4710 O O . ASP B 1 103 ? 9.984 100.001 71.890 1.00 42.73 103 ASP A O 1
ATOM 4715 N N . ARG B 1 104 ? 10.066 102.201 71.504 1.00 43.01 104 ARG A N 1
ATOM 4716 C CA . ARG B 1 104 ? 9.058 102.129 70.461 1.00 39.75 104 ARG A CA 1
ATOM 4717 C C . ARG B 1 104 ? 9.668 101.738 69.108 1.00 41.61 104 ARG A C 1
ATOM 4718 O O . ARG B 1 104 ? 9.191 102.157 68.050 1.00 49.09 104 ARG A O 1
ATOM 4726 N N . ARG B 1 105 ? 10.709 100.907 69.180 1.00 41.79 105 ARG A N 1
ATOM 4727 C CA . ARG B 1 105 ? 11.301 100.219 68.029 1.00 52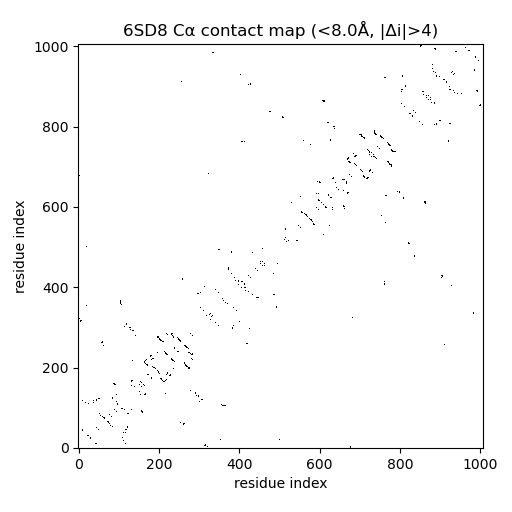.76 105 ARG A CA 1
ATOM 4728 C C . ARG B 1 105 ? 10.271 99.633 67.081 1.00 54.90 105 ARG A C 1
ATOM 4729 O O . ARG B 1 105 ? 10.423 99.713 65.867 1.00 60.79 105 ARG A O 1
ATOM 4737 N N . PHE B 1 106 ? 9.223 99.040 67.644 1.00 41.26 106 PHE A N 1
ATOM 4738 C CA . PHE B 1 106 ? 8.286 98.261 66.845 1.00 33.21 106 PHE A CA 1
ATOM 4739 C C . PHE B 1 106 ? 6.965 98.974 66.612 1.00 32.07 106 PHE A C 1
ATOM 4740 O O . PHE B 1 106 ? 5.958 98.346 66.296 1.00 37.13 106 PHE A O 1
ATOM 4748 N N . GLY B 1 107 ? 6.982 100.295 66.740 1.00 37.70 107 GLY A N 1
ATOM 4749 C CA . GLY B 1 107 ? 5.781 101.086 66.554 1.00 43.17 107 GLY A CA 1
ATOM 4750 C C . GLY B 1 107 ? 4.740 100.703 67.582 1.00 39.75 107 GLY A C 1
ATOM 4751 O O . GLY B 1 107 ? 5.063 100.527 68.753 1.00 38.01 107 GLY A O 1
ATOM 4752 N N . ALA B 1 108 ? 3.504 100.534 67.129 1.00 33.84 108 ALA A N 1
ATOM 4753 C CA . ALA B 1 108 ? 2.387 100.181 67.993 1.00 30.48 108 ALA A CA 1
ATOM 4754 C C . ALA B 1 108 ? 2.554 98.802 68.604 1.00 31.73 108 ALA A C 1
ATOM 4755 O O . ALA B 1 108 ? 1.928 98.482 69.619 1.00 31.76 108 ALA A O 1
ATOM 4757 N N . ALA B 1 109 ? 3.402 97.983 67.990 1.00 32.99 109 ALA A N 1
ATOM 4758 C CA . ALA B 1 109 ? 3.609 96.623 68.467 1.00 35.29 109 ALA A CA 1
ATOM 4759 C C . ALA B 1 109 ? 4.483 96.593 69.720 1.00 34.52 109 ALA A C 1
ATOM 4760 O O . ALA B 1 109 ? 4.540 95.575 70.406 1.00 31.22 109 ALA A O 1
ATOM 4762 N N . SER B 1 110 ? 5.175 97.690 70.012 1.00 28.89 110 SER A N 1
ATOM 4763 C CA . SER B 1 110 ? 5.961 97.759 71.245 1.00 29.72 110 SER A CA 1
ATOM 4764 C C . SER B 1 110 ? 5.052 97.646 72.469 1.00 29.34 110 SER A C 1
ATOM 4765 O O . SER B 1 110 ? 5.351 96.912 73.405 1.00 28.09 110 SER A O 1
ATOM 4768 N N . ARG B 1 111 ? 3.931 98.356 72.453 1.00 27.75 111 ARG A N 1
ATOM 4769 C CA . ARG B 1 111 ? 2.969 98.276 73.549 1.00 25.22 111 ARG A CA 1
ATOM 4770 C C . ARG B 1 111 ? 2.318 96.885 73.606 1.00 29.47 111 ARG A C 1
ATOM 4771 O O . ARG B 1 111 ? 2.010 96.382 74.689 1.00 25.72 111 ARG A O 1
ATOM 4779 N N . VAL B 1 112 ? 2.098 96.262 72.450 1.00 26.45 112 VAL A N 1
ATOM 4780 C CA . VAL B 1 112 ? 1.525 94.915 72.424 1.00 25.55 112 VAL A CA 1
ATOM 4781 C C . VAL B 1 112 ? 2.510 93.899 73.026 1.00 25.49 112 VAL A C 1
ATOM 4782 O O . VAL B 1 112 ? 2.136 93.057 73.849 1.00 26.60 112 VAL A O 1
ATOM 4786 N N . TYR B 1 113 ? 3.763 93.996 72.616 1.00 24.36 113 TYR A N 1
ATOM 4787 C CA . TYR B 1 113 ? 4.826 93.158 73.165 1.00 24.78 113 TYR A CA 1
ATOM 4788 C C . TYR B 1 113 ? 4.882 93.334 74.689 1.00 26.45 113 TYR A C 1
ATOM 4789 O O . TYR B 1 113 ? 4.891 92.343 75.439 1.00 24.75 113 TYR A O 1
ATOM 4798 N N . GLN B 1 114 ? 4.871 94.580 75.146 1.00 24.56 114 GLN A N 1
ATOM 4799 C CA . GLN B 1 114 ? 4.921 94.848 76.578 1.00 25.19 114 GLN A CA 1
ATOM 4800 C C . GLN B 1 114 ? 3.719 94.245 77.317 1.00 24.65 114 GLN A C 1
ATOM 4801 O O . GLN B 1 114 ? 3.874 93.631 78.371 1.00 23.76 114 GLN A O 1
ATOM 4807 N N . MET B 1 115 ? 2.523 94.391 76.755 1.00 21.89 115 MET A N 1
ATOM 4808 C CA . MET B 1 115 ? 1.333 93.877 77.414 1.00 21.91 115 MET A CA 1
ATOM 4809 C C . MET B 1 115 ? 1.350 92.344 77.444 1.00 22.04 115 MET A C 1
ATOM 4810 O O . MET B 1 115 ? 0.819 91.746 78.370 1.00 22.69 115 MET A O 1
ATOM 4815 N N . ALA B 1 116 ? 1.997 91.725 76.460 1.00 22.38 116 ALA A N 1
ATOM 4816 C CA . ALA B 1 116 ? 2.186 90.272 76.468 1.00 20.39 116 ALA A CA 1
ATOM 4817 C C . ALA B 1 116 ? 3.130 89.850 77.599 1.00 20.55 116 ALA A C 1
ATOM 4818 O O . ALA B 1 116 ? 2.902 88.831 78.274 1.00 23.01 116 ALA A O 1
ATOM 4820 N N . LEU B 1 117 ? 4.186 90.632 77.807 1.00 20.83 117 LEU A N 1
ATOM 4821 C CA . LEU B 1 117 ? 5.075 90.398 78.954 1.00 21.65 117 LEU A CA 1
ATOM 4822 C C . LEU B 1 117 ? 4.297 90.524 80.267 1.00 24.40 117 LEU A C 1
ATOM 4823 O O . LEU B 1 117 ? 4.408 89.678 81.163 1.00 23.23 117 LEU A O 1
ATOM 4828 N N . LEU B 1 118 ? 3.503 91.579 80.382 1.00 21.58 118 LEU A N 1
ATOM 4829 C CA . LEU B 1 118 ? 2.692 91.777 81.572 1.00 19.18 118 LEU A CA 1
ATOM 4830 C C . LEU B 1 118 ? 1.720 90.614 81.790 1.00 23.44 118 LEU A C 1
ATOM 4831 O O . LEU B 1 118 ? 1.509 90.151 82.910 1.00 21.66 118 LEU A O 1
ATOM 4836 N N . TYR B 1 119 ? 1.114 90.150 80.705 1.00 21.18 119 TYR A N 1
ATOM 4837 C CA . TYR B 1 119 ? 0.161 89.041 80.765 1.00 22.79 119 TYR A CA 1
ATOM 4838 C C . TYR B 1 119 ? 0.763 87.754 81.363 1.00 21.30 119 TYR A C 1
ATOM 4839 O O . TYR B 1 119 ? 0.098 87.038 82.125 1.00 21.83 119 TYR A O 1
ATOM 4848 N N . LEU B 1 120 ? 2.019 87.472 81.022 1.00 21.53 120 LEU A N 1
ATOM 4849 C CA . LEU B 1 120 ? 2.726 86.324 81.591 1.00 20.02 120 LEU A CA 1
ATOM 4850 C C . LEU B 1 120 ? 3.253 86.606 83.008 1.00 23.21 120 LEU A C 1
ATOM 4851 O O . LEU B 1 120 ? 3.196 85.739 83.870 1.00 22.61 120 LEU A O 1
ATOM 4856 N N . TYR B 1 121 ? 3.733 87.824 83.235 1.00 22.99 121 TYR A N 1
ATOM 4857 C CA . TYR B 1 121 ? 4.337 88.208 84.521 1.00 21.23 121 TYR A CA 1
ATOM 4858 C C . TYR B 1 121 ? 3.304 88.311 85.651 1.00 22.40 121 TYR A C 1
ATOM 4859 O O . TYR B 1 121 ? 3.493 87.766 86.749 1.00 20.25 121 TYR A O 1
ATOM 4868 N N . SER B 1 122 ? 2.208 89.013 85.384 1.00 19.92 122 SER A N 1
ATOM 4869 C CA . SER B 1 122 ? 1.281 89.380 86.441 1.00 16.70 122 SER A CA 1
ATOM 4870 C C . SER B 1 122 ? 0.751 88.218 87.297 1.00 21.06 122 SER A C 1
ATOM 4871 O O . SER B 1 122 ? 0.736 88.319 88.524 1.00 20.00 122 SER A O 1
ATOM 4874 N N . PRO B 1 123 ? 0.325 87.109 86.665 1.00 19.16 123 PRO A N 1
ATOM 4875 C CA . PRO B 1 123 ? -0.273 86.057 87.504 1.00 18.17 123 PRO A CA 1
ATOM 4876 C C . PRO B 1 123 ? 0.704 85.347 88.431 1.00 18.17 123 PRO A C 1
ATOM 4877 O O . PRO B 1 123 ? 0.259 84.614 89.311 1.00 21.94 123 PRO A O 1
ATOM 4881 N N . SER B 1 124 ? 2.000 85.554 88.226 1.00 18.21 124 SER A N 1
ATOM 4882 C CA . SER B 1 124 ? 2.998 84.971 89.129 1.00 20.08 124 SER A CA 1
ATOM 4883 C C . SER B 1 124 ? 3.744 86.063 89.866 1.00 22.86 124 SER A C 1
ATOM 4884 O O . SER B 1 124 ? 4.887 85.864 90.274 1.00 21.94 124 SER A O 1
ATOM 4887 N N . SER B 1 125 ? 3.094 87.215 90.052 1.00 20.20 125 SER A N 1
ATOM 4888 C CA . SER B 1 125 ? 3.781 88.368 90.658 1.00 20.34 125 SER A CA 1
ATOM 4889 C C . SER B 1 125 ? 3.261 88.803 92.023 1.00 20.55 125 SER A C 1
ATOM 4890 O O . SER B 1 125 ? 3.730 89.819 92.553 1.00 20.65 125 SER A O 1
ATOM 4893 N N . ALA B 1 126 ? 2.306 88.063 92.589 1.00 19.13 126 ALA A N 1
ATOM 4894 C CA . ALA B 1 126 ? 1.652 88.461 93.833 1.00 17.01 126 ALA A CA 1
ATOM 4895 C C . ALA B 1 126 ? 1.155 89.906 93.768 1.00 18.99 126 ALA A C 1
ATOM 4896 O O . ALA B 1 126 ? 1.194 90.639 94.758 1.00 19.54 126 ALA A O 1
ATOM 4898 N N . ILE B 1 127 ? 0.674 90.277 92.579 1.00 19.77 127 ILE A N 1
ATOM 4899 C CA . ILE B 1 127 ? 0.107 91.591 92.246 1.00 20.09 127 ILE A CA 1
ATOM 4900 C C . ILE B 1 127 ? 1.148 92.723 92.320 1.00 20.64 127 ILE A C 1
ATOM 4901 O O . ILE B 1 127 ? 0.784 93.901 92.428 1.00 20.92 127 ILE A O 1
ATOM 4906 N N . PHE B 1 128 ? 2.432 92.392 92.171 1.00 20.69 128 PHE A N 1
ATOM 4907 C CA . PHE B 1 128 ? 3.420 93.458 91.966 1.00 18.98 128 PHE A CA 1
ATOM 4908 C C . PHE B 1 128 ? 3.096 94.204 90.668 1.00 19.12 128 PHE A C 1
ATOM 4909 O O . PHE B 1 128 ? 3.493 95.349 90.476 1.00 20.61 128 PHE A O 1
ATOM 4917 N N . SER B 1 129 ? 2.359 93.554 89.773 1.00 19.49 129 SER A N 1
ATOM 4918 C CA . SER B 1 129 ? 1.882 94.230 88.584 1.00 20.26 129 SER A CA 1
ATOM 4919 C C . SER B 1 129 ? 1.073 95.506 88.859 1.00 20.02 129 SER A C 1
ATOM 4920 O O . SER B 1 129 ? 0.977 96.353 87.975 1.00 20.75 129 SER A O 1
ATOM 4923 N N . CYS B 1 130 ? 0.491 95.651 90.054 1.00 19.16 130 CYS A N 1
ATOM 4924 C CA . CYS B 1 130 ? -0.227 96.892 90.360 1.00 18.00 130 CYS A CA 1
ATOM 4925 C C . CYS B 1 130 ? 0.740 98.091 90.496 1.00 20.11 130 CYS A C 1
ATOM 4926 O O . CYS B 1 130 ? 0.564 99.106 89.811 1.00 20.27 130 CYS A O 1
ATOM 4929 N N . PRO B 1 131 ? 1.780 97.989 91.337 1.00 22.02 131 PRO A N 1
ATOM 4930 C CA . PRO B 1 131 ? 2.818 99.023 91.262 1.00 19.68 131 PRO A CA 1
ATOM 4931 C C . PRO B 1 131 ? 3.347 99.274 89.842 1.00 19.55 131 PRO A C 1
ATOM 4932 O O . PRO B 1 131 ? 3.645 100.425 89.519 1.00 21.30 131 PRO A O 1
ATOM 4936 N N . LEU B 1 132 ? 3.465 98.241 89.006 1.00 20.44 132 LEU A N 1
ATOM 4937 C CA . LEU B 1 132 ? 3.937 98.446 87.634 1.00 18.56 132 LEU A CA 1
ATOM 4938 C C . LEU B 1 132 ? 2.967 99.321 86.819 1.00 20.69 132 LEU A C 1
ATOM 4939 O O . LEU B 1 132 ? 3.410 100.173 86.066 1.00 21.07 132 LEU A O 1
ATOM 4944 N N . ALA B 1 133 ? 1.661 99.099 86.974 1.00 19.45 133 ALA A N 1
ATOM 4945 C CA . ALA B 1 133 ? 0.650 99.909 86.261 1.00 19.16 133 ALA A CA 1
ATOM 4946 C C . ALA B 1 133 ? 0.823 101.376 86.618 1.00 22.38 133 ALA A C 1
ATOM 4947 O O . ALA B 1 133 ? 0.787 102.256 85.769 1.00 21.27 133 ALA A O 1
ATOM 4949 N N . MET B 1 134 ? 1.017 101.648 87.899 1.00 20.60 134 MET A N 1
ATOM 4950 C CA . MET B 1 134 ? 1.140 103.029 88.340 1.00 21.45 134 MET A CA 1
ATOM 4951 C C . MET B 1 134 ? 2.470 103.637 87.896 1.00 23.37 134 MET A C 1
ATOM 4952 O O . MET B 1 134 ? 2.581 104.845 87.637 1.00 21.67 134 MET A O 1
ATOM 4957 N N . THR B 1 135 ? 3.480 102.782 87.817 1.00 20.03 135 THR A N 1
ATOM 4958 C CA . THR B 1 135 ? 4.802 103.176 87.350 1.00 21.03 135 THR A CA 1
ATOM 4959 C C . THR B 1 135 ? 4.739 103.566 85.871 1.00 21.82 135 THR A C 1
ATOM 4960 O O . THR B 1 135 ? 5.273 104.600 85.469 1.00 21.90 135 THR A O 1
ATOM 4964 N N . ASP B 1 136 ? 4.069 102.744 85.069 1.00 21.25 136 ASP A N 1
ATOM 4965 C CA . ASP B 1 136 ? 3.882 103.021 83.651 1.00 26.21 136 ASP A CA 1
ATOM 4966 C C . ASP B 1 136 ? 3.089 104.323 83.472 1.00 20.89 136 ASP A C 1
ATOM 4967 O O . ASP B 1 136 ? 3.490 105.208 82.712 1.00 21.73 136 ASP A O 1
ATOM 4972 N N . GLY B 1 137 ? 1.984 104.445 84.202 1.00 20.07 137 GLY A N 1
ATOM 4973 C CA . GLY B 1 137 ? 1.179 105.663 84.161 1.00 22.70 137 GLY A CA 1
ATOM 4974 C C . GLY B 1 137 ? 1.975 106.913 84.483 1.00 21.84 137 GLY A C 1
ATOM 4975 O O . GLY B 1 137 ? 1.842 107.948 83.812 1.00 24.11 137 GLY A O 1
ATOM 4976 N N . ALA B 1 138 ? 2.804 106.835 85.526 1.00 20.02 138 ALA A N 1
ATOM 4977 C CA . ALA B 1 138 ? 3.625 107.977 85.909 1.00 19.68 138 ALA A CA 1
ATOM 4978 C C . ALA B 1 138 ? 4.649 108.322 84.823 1.00 18.95 138 ALA A C 1
ATOM 4979 O O . ALA B 1 138 ? 4.904 109.497 84.560 1.00 22.02 138 ALA A O 1
ATOM 4981 N N . ALA B 1 139 ? 5.259 107.308 84.221 1.00 19.46 139 ALA A N 1
ATOM 4982 C CA . ALA B 1 139 ? 6.231 107.542 83.156 1.00 20.72 139 ALA A CA 1
ATOM 4983 C C . ALA B 1 139 ? 5.558 108.325 82.010 1.00 20.95 139 ALA A C 1
ATOM 4984 O O . ALA B 1 139 ? 6.126 109.282 81.485 1.00 21.93 139 ALA A O 1
ATOM 4986 N N . ARG B 1 140 ? 4.355 107.905 81.641 1.00 19.69 140 ARG A N 1
ATOM 4987 C CA . ARG B 1 140 ? 3.657 108.542 80.530 1.00 21.09 140 ARG A CA 1
ATOM 4988 C C . ARG B 1 140 ? 3.292 109.972 80.877 1.00 21.22 140 ARG A C 1
ATOM 4989 O O . ARG B 1 140 ? 3.453 110.880 80.054 1.00 22.57 140 ARG A O 1
ATOM 4997 N N . ALA B 1 141 ? 2.797 110.182 82.092 1.00 21.36 141 ALA A N 1
ATOM 4998 C CA . ALA B 1 141 ? 2.445 111.527 82.520 1.00 23.96 141 ALA A CA 1
ATOM 4999 C C . ALA B 1 141 ? 3.665 112.434 82.474 1.00 24.07 141 ALA A C 1
ATOM 5000 O O . ALA B 1 141 ? 3.574 113.575 82.014 1.00 23.40 141 ALA A O 1
ATOM 5002 N N . LEU B 1 142 ? 4.811 111.954 82.965 1.00 21.97 142 LEU A N 1
ATOM 5003 C CA . LEU B 1 142 ? 6.020 112.777 82.916 1.00 23.17 142 LEU A CA 1
ATOM 5004 C C . LEU B 1 142 ? 6.464 113.005 81.466 1.00 24.55 142 LEU A C 1
ATOM 5005 O O . LEU B 1 142 ? 6.845 114.120 81.081 1.00 23.06 142 LEU A O 1
ATOM 5010 N N . GLU B 1 143 ? 6.393 111.955 80.653 1.00 24.71 143 GLU A N 1
ATOM 5011 C CA . GLU B 1 143 ? 6.726 112.095 79.238 1.00 26.07 143 GLU A CA 1
ATOM 5012 C C . GLU B 1 143 ? 5.922 113.212 78.563 1.00 24.14 143 GLU A C 1
ATOM 5013 O O . GLU B 1 143 ? 6.472 113.996 77.785 1.00 25.86 143 GLU A O 1
ATOM 5019 N N . LEU B 1 144 ? 4.640 113.315 78.905 1.00 23.69 144 LEU A N 1
ATOM 5020 C CA . LEU B 1 144 ? 3.746 114.295 78.270 1.00 23.95 144 LEU A CA 1
ATOM 5021 C C . LEU B 1 144 ? 3.887 115.675 78.899 1.00 26.39 144 LEU A C 1
ATOM 5022 O O . LEU B 1 144 ? 3.834 116.703 78.199 1.00 25.59 144 LEU A O 1
ATOM 5027 N N . TYR B 1 145 ? 4.094 115.717 80.214 1.00 22.66 145 TYR A N 1
ATOM 5028 C CA . TYR B 1 145 ? 3.878 116.980 80.923 1.00 22.30 145 TYR A CA 1
ATOM 5029 C C . TYR B 1 145 ? 5.039 117.543 81.730 1.00 25.15 145 TYR A C 1
ATOM 5030 O O . TYR B 1 145 ? 4.959 118.673 82.222 1.00 27.46 145 TYR A O 1
ATOM 5039 N N . ALA B 1 146 ? 6.104 116.770 81.904 1.00 24.85 146 ALA A N 1
ATOM 5040 C CA . ALA B 1 146 ? 7.232 117.246 82.698 1.00 22.59 146 ALA A CA 1
ATOM 5041 C C . ALA B 1 146 ? 8.317 117.883 81.835 1.00 23.25 146 ALA A C 1
ATOM 5042 O O . ALA B 1 146 ? 8.510 117.485 80.675 1.00 25.34 146 ALA A O 1
ATOM 5044 N N . ASP B 1 147 ? 9.024 118.866 82.388 1.00 24.70 147 ASP A N 1
ATOM 5045 C CA . ASP B 1 147 ? 10.120 119.494 81.656 1.00 26.05 147 ASP A CA 1
ATOM 5046 C C . ASP B 1 147 ? 11.337 118.572 81.554 1.00 26.09 147 ASP A C 1
ATOM 5047 O O . ASP B 1 147 ? 11.374 117.494 82.167 1.00 29.15 147 ASP A O 1
ATOM 5052 N N . ALA B 1 148 ? 12.319 118.995 80.764 1.00 28.15 148 ALA A N 1
ATOM 5053 C CA . ALA B 1 148 ? 13.448 118.143 80.430 1.00 29.79 148 ALA A CA 1
ATOM 5054 C C . ALA B 1 148 ? 14.228 117.699 81.658 1.00 29.12 148 ALA A C 1
ATOM 5055 O O . ALA B 1 148 ? 14.648 116.547 81.728 1.00 30.15 148 ALA A O 1
ATOM 5057 N N . ASP B 1 149 ? 14.392 118.587 82.633 1.00 30.27 149 ASP A N 1
ATOM 5058 C CA . ASP B 1 149 ? 15.235 118.257 83.779 1.00 30.80 149 ASP A CA 1
ATOM 5059 C C . ASP B 1 149 ? 14.542 117.238 84.668 1.00 31.42 149 ASP A C 1
ATOM 5060 O O . ASP B 1 149 ? 15.187 116.325 85.194 1.00 29.04 149 ASP A O 1
ATOM 5065 N N . LEU B 1 150 ? 13.231 117.375 84.836 1.00 26.27 150 LEU A N 1
ATOM 5066 C CA . LEU B 1 150 ? 12.508 116.403 85.658 1.00 28.04 150 LEU A CA 1
ATOM 5067 C C . LEU B 1 150 ? 12.430 115.051 84.958 1.00 27.09 150 LEU A C 1
ATOM 5068 O O . LEU B 1 150 ? 12.556 114.007 85.596 1.00 25.75 150 LEU A O 1
ATOM 5073 N N . LYS B 1 151 ? 12.215 115.053 83.645 1.00 27.25 151 LYS A N 1
ATOM 5074 C CA . LYS B 1 151 ? 12.237 113.800 82.901 1.00 24.65 151 LYS A CA 1
ATOM 5075 C C . LYS B 1 151 ? 13.599 113.108 83.000 1.00 26.53 151 LYS A C 1
ATOM 5076 O O . LYS B 1 151 ? 13.661 111.898 83.221 1.00 25.55 151 LYS A O 1
ATOM 5082 N N . ALA B 1 152 ? 14.673 113.882 82.857 1.00 25.81 152 ALA A N 1
ATOM 5083 C CA . ALA B 1 152 ? 16.032 113.338 82.876 1.00 27.43 152 ALA A CA 1
ATOM 5084 C C . ALA B 1 152 ? 16.367 112.738 84.226 1.00 29.13 152 ALA A C 1
ATOM 5085 O O . ALA B 1 152 ? 17.143 111.788 84.321 1.00 27.87 152 ALA A O 1
ATOM 5087 N N . ARG B 1 153 ? 15.778 113.303 85.273 1.00 25.30 153 ARG A N 1
ATOM 5088 C CA . ARG B 1 153 ? 15.996 112.803 86.620 1.00 27.16 153 ARG A CA 1
ATOM 5089 C C . ARG B 1 153 ? 15.242 111.489 86.855 1.00 29.16 153 ARG A C 1
ATOM 5090 O O . ARG B 1 153 ? 15.795 110.530 87.409 1.00 28.90 153 ARG A O 1
ATOM 5098 N N . VAL B 1 154 ? 13.975 111.457 86.444 1.00 25.17 154 VAL A N 1
ATOM 5099 C CA . VAL B 1 154 ? 13.061 110.405 86.883 1.00 23.16 154 VAL A CA 1
ATOM 5100 C C . VAL B 1 154 ? 12.854 109.263 85.879 1.00 25.86 154 VAL A C 1
ATOM 5101 O O . VAL B 1 154 ? 12.789 108.098 86.269 1.00 23.17 154 VAL A O 1
ATOM 5105 N N . LEU B 1 155 ? 12.683 109.578 84.591 1.00 24.05 155 LEU A N 1
ATOM 5106 C CA . LEU B 1 155 ? 12.413 108.523 83.616 1.00 23.43 155 LEU A CA 1
ATOM 5107 C C . LEU B 1 155 ? 13.482 107.410 83.527 1.00 27.55 155 LEU A C 1
ATOM 5108 O O . LEU B 1 155 ? 13.122 106.242 83.341 1.00 25.06 155 LEU A O 1
ATOM 5113 N N . PRO B 1 156 ? 14.784 107.738 83.681 1.00 25.44 156 PRO A N 1
ATOM 5114 C CA . PRO B 1 156 ? 15.742 106.622 83.685 1.00 29.91 156 PRO A CA 1
ATOM 5115 C C . PRO B 1 156 ? 15.519 105.626 84.829 1.00 31.21 156 PRO A C 1
ATOM 5116 O O . PRO B 1 156 ? 15.935 104.474 84.712 1.00 29.54 156 PRO A O 1
ATOM 5120 N N . HIS B 1 157 ? 14.896 106.069 85.917 1.00 22.04 157 HIS A N 1
ATOM 5121 C CA . HIS B 1 157 ? 14.556 105.174 87.019 1.00 26.01 157 HIS A CA 1
ATOM 5122 C C . HIS B 1 157 ? 13.302 104.359 86.717 1.00 23.70 157 HIS A C 1
ATOM 5123 O O . HIS B 1 157 ? 13.290 103.141 86.870 1.00 21.84 157 HIS A O 1
ATOM 5130 N N . LEU B 1 158 ? 12.230 105.029 86.297 1.00 21.44 158 LEU A N 1
ATOM 5131 C CA . LEU B 1 158 ? 10.981 104.304 86.036 1.00 19.90 158 LEU A CA 1
ATOM 5132 C C . LEU B 1 158 ? 11.135 103.300 84.900 1.00 22.52 158 LEU A C 1
ATOM 5133 O O . LEU B 1 158 ? 10.516 102.223 84.908 1.00 23.93 158 LEU A O 1
ATOM 5138 N N . LEU B 1 159 ? 11.957 103.654 83.917 1.00 23.43 159 LEU A N 1
ATOM 5139 C CA . LEU B 1 159 ? 12.115 102.818 82.730 1.00 24.95 159 LEU A CA 1
ATOM 5140 C C . LEU B 1 159 ? 13.393 101.992 82.775 1.00 23.63 159 LEU A C 1
ATOM 5141 O O . LEU B 1 159 ? 13.821 101.438 81.765 1.00 28.09 159 LEU A O 1
ATOM 5146 N N . SER B 1 160 ? 13.995 101.892 83.959 1.00 25.63 160 SER A N 1
ATOM 5147 C CA . SER B 1 160 ? 15.227 101.133 84.098 1.00 25.42 160 SER A CA 1
ATOM 5148 C C . SER B 1 160 ? 15.059 99.621 83.940 1.00 25.89 160 SER A C 1
ATOM 5149 O O . SER B 1 160 ? 14.073 99.037 84.398 1.00 27.12 160 SER A O 1
ATOM 5152 N N . ARG B 1 161 ? 16.055 98.998 83.310 1.00 28.68 161 ARG A N 1
ATOM 5153 C CA . ARG B 1 161 ? 16.163 97.542 83.254 1.00 28.86 161 ARG A CA 1
ATOM 5154 C C . ARG B 1 161 ? 17.148 97.040 84.301 1.00 28.22 161 ARG A C 1
ATOM 5155 O O . ARG B 1 161 ? 17.377 95.835 84.432 1.00 32.65 161 ARG A O 1
ATOM 5163 N N . ASP B 1 162 ? 17.718 97.981 85.042 1.00 27.69 162 ASP A N 1
ATOM 5164 C CA . ASP B 1 162 ? 18.686 97.679 86.097 1.00 27.48 162 ASP A CA 1
ATOM 5165 C C . ASP B 1 162 ? 17.968 97.713 87.436 1.00 28.40 162 ASP A C 1
ATOM 5166 O O . ASP B 1 162 ? 17.554 98.773 87.893 1.00 28.16 162 ASP A O 1
ATOM 5171 N N . PRO B 1 163 ? 17.840 96.548 88.087 1.00 27.09 163 PRO A N 1
ATOM 5172 C CA . PRO B 1 163 ? 17.125 96.477 89.366 1.00 28.62 163 PRO A CA 1
ATOM 5173 C C . PRO B 1 163 ? 17.667 97.456 90.400 1.00 29.47 163 PRO A C 1
ATOM 5174 O O . PRO B 1 163 ? 16.938 97.920 91.275 1.00 30.19 163 PRO A O 1
ATOM 5178 N N . LYS B 1 164 ? 18.950 97.774 90.302 1.00 28.76 164 LYS A N 1
ATOM 5179 C CA . LYS B 1 164 ? 19.581 98.626 91.309 1.00 28.51 164 LYS A CA 1
ATOM 5180 C C . LYS B 1 164 ? 19.178 100.101 91.186 1.00 28.05 164 LYS A C 1
ATOM 5181 O O . LYS B 1 164 ? 19.346 100.879 92.128 1.00 31.61 164 LYS A O 1
ATOM 5187 N N . THR B 1 165 ? 18.589 100.476 90.051 1.00 27.51 165 THR A N 1
ATOM 5188 C CA . THR B 1 165 ? 18.196 101.866 89.835 1.00 25.35 165 THR A CA 1
ATOM 5189 C C . THR B 1 165 ? 16.709 102.016 89.496 1.00 27.64 165 THR A C 1
ATOM 5190 O O . THR B 1 165 ? 16.226 103.131 89.307 1.00 25.36 165 THR A O 1
ATOM 5194 N N . PHE B 1 166 ? 16.002 100.894 89.412 1.00 25.91 166 PHE A N 1
ATOM 5195 C CA . PHE B 1 166 ? 14.566 100.887 89.100 1.00 24.34 166 PHE A CA 1
ATOM 5196 C C . PHE B 1 166 ? 13.752 101.554 90.205 1.00 27.26 166 PHE A C 1
ATOM 5197 O O . PHE B 1 166 ? 13.956 101.270 91.398 1.00 25.28 166 PHE A O 1
ATOM 5205 N N . TRP B 1 167 ? 12.843 102.441 89.804 1.00 22.76 167 TRP A N 1
ATOM 5206 C CA . TRP B 1 167 ? 11.891 103.052 90.722 1.00 21.83 167 TRP A CA 1
ATOM 5207 C C . TRP B 1 167 ? 10.504 102.607 90.354 1.00 20.25 167 TRP A C 1
ATOM 5208 O O . TRP B 1 167 ? 10.185 102.484 89.164 1.00 22.77 167 TRP A O 1
ATOM 5219 N N . THR B 1 168 ? 9.652 102.472 91.360 1.00 21.57 168 THR A N 1
ATOM 5220 C CA . THR B 1 168 ? 8.226 102.405 91.094 1.00 20.72 168 THR A CA 1
ATOM 5221 C C . THR B 1 168 ? 7.566 103.713 91.547 1.00 21.08 168 THR A C 1
ATOM 5222 O O . THR B 1 168 ? 8.128 104.488 92.322 1.00 21.41 168 THR A O 1
ATOM 5226 N N . ALA B 1 169 ? 6.359 103.956 91.034 1.00 19.61 169 ALA A N 1
ATOM 5227 C CA . ALA B 1 169 ? 5.581 105.136 91.398 1.00 20.84 169 ALA A CA 1
ATOM 5228 C C . ALA B 1 169 ? 4.275 104.742 92.077 1.00 23.89 169 ALA A C 1
ATOM 5229 O O . ALA B 1 169 ? 3.715 103.684 91.786 1.00 26.66 169 ALA A O 1
ATOM 5231 N N . GLY B 1 170 ? 3.793 105.592 92.977 1.00 23.07 170 GLY A N 1
ATOM 5232 C CA . GLY B 1 170 ? 2.433 105.459 93.467 1.00 24.07 170 GLY A CA 1
ATOM 5233 C C . GLY B 1 170 ? 1.546 106.477 92.750 1.00 25.28 170 GLY A C 1
ATOM 5234 O O . GLY B 1 170 ? 2.035 107.475 92.186 1.00 23.87 170 GLY A O 1
ATOM 5235 N N . GLN B 1 171 ? 0.242 106.226 92.770 1.00 23.73 171 GLN A N 1
ATOM 5236 C CA . GLN B 1 171 ? -0.749 107.205 92.306 1.00 24.63 171 GLN A CA 1
ATOM 5237 C C . GLN B 1 171 ? -1.735 107.397 93.440 1.00 24.97 171 GLN A C 1
ATOM 5238 O O . GLN B 1 171 ? -2.531 106.498 93.736 1.00 27.40 171 GLN A O 1
ATOM 5244 N N . TRP B 1 172 ? -1.657 108.543 94.107 1.00 23.59 172 TRP A N 1
ATOM 5245 C CA . TRP B 1 172 ? -2.414 108.736 95.337 1.00 25.04 172 TRP A CA 1
ATOM 5246 C C . TRP B 1 172 ? -3.622 109.612 95.124 1.00 24.71 172 TRP A C 1
ATOM 5247 O O . TRP B 1 172 ? -3.601 110.805 95.428 1.00 28.57 172 TRP A O 1
ATOM 5258 N N . MET B 1 173 ? -4.688 109.004 94.638 1.00 25.46 173 MET A N 1
ATOM 5259 C CA . MET B 1 173 ? -5.846 109.791 94.240 1.00 28.55 173 MET A CA 1
ATOM 5260 C C . MET B 1 173 ? -7.005 109.711 95.247 1.00 32.63 173 MET A C 1
ATOM 5261 O O . MET B 1 173 ? -7.705 110.691 95.484 1.00 45.14 173 MET A O 1
ATOM 5266 N N . THR B 1 174 ? -7.164 108.560 95.885 1.00 25.73 174 THR A N 1
ATOM 5267 C CA . THR B 1 174 ? -8.300 108.334 96.778 1.00 24.15 174 THR A CA 1
ATOM 5268 C C . THR B 1 174 ? -8.132 108.956 98.170 1.00 26.52 174 THR A C 1
ATOM 5269 O O . THR B 1 174 ? -7.085 108.782 98.817 1.00 28.48 174 THR A O 1
ATOM 5273 N N . GLU B 1 175 ? -9.166 109.667 98.629 1.00 28.07 175 GLU A N 1
ATOM 5274 C CA . GLU B 1 175 ? -9.234 110.153 100.009 1.00 26.57 175 GLU A CA 1
ATOM 5275 C C . GLU B 1 175 ? -10.487 109.597 100.697 1.00 25.56 175 GLU A C 1
ATOM 5276 O O . GLU B 1 175 ? -11.292 108.921 100.060 1.00 29.46 175 GLU A O 1
ATOM 5282 N N . ARG B 1 176 ? -10.648 109.848 101.995 1.00 29.07 176 ARG A N 1
ATOM 5283 C CA . ARG B 1 176 ? -11.783 109.276 102.728 1.00 24.12 176 ARG A CA 1
ATOM 5284 C C . ARG B 1 176 ? -13.133 109.709 102.138 1.00 31.64 176 ARG A C 1
ATOM 5285 O O . ARG B 1 176 ? -14.113 108.963 102.198 1.00 29.46 176 ARG A O 1
ATOM 5293 N N . THR B 1 177 ? -13.175 110.912 101.571 1.00 31.69 177 THR A N 1
ATOM 5294 C CA . THR B 1 177 ? -14.407 111.439 100.987 1.00 34.14 177 THR A CA 1
ATOM 5295 C C . THR B 1 177 ? -14.842 110.661 99.748 1.00 38.28 177 THR A C 1
ATOM 5296 O O . THR B 1 177 ? -16.041 110.600 99.429 1.00 33.24 177 THR A O 1
ATOM 5300 N N . GLY B 1 178 ? -13.873 110.068 99.051 1.00 31.46 178 GLY A N 1
ATOM 5301 C CA . GLY B 1 178 ? -14.165 109.350 97.824 1.00 27.59 178 GLY A CA 1
ATOM 5302 C C . GLY B 1 178 ? -12.971 108.997 96.959 1.00 33.76 178 GLY A C 1
ATOM 5303 O O . GLY B 1 178 ? -11.936 109.679 96.964 1.00 32.64 178 GLY A O 1
ATOM 5304 N N . GLY B 1 179 ? -13.126 107.905 96.218 1.00 31.76 179 GLY A N 1
ATOM 5305 C CA . GLY B 1 179 ? -12.166 107.496 95.215 1.00 32.46 179 GLY A CA 1
ATOM 5306 C C . GLY B 1 179 ? -12.763 107.606 93.821 1.00 35.16 179 GLY A C 1
ATOM 5307 O O . GLY B 1 179 ? -12.081 108.000 92.879 1.00 36.08 179 GLY A O 1
ATOM 5308 N N . SER B 1 180 ? -14.031 107.231 93.687 1.00 32.08 180 SER A N 1
ATOM 5309 C CA . SER B 1 180 ? -14.737 107.421 92.417 1.00 31.87 180 SER A CA 1
ATOM 5310 C C . SER B 1 180 ? -14.818 108.906 92.095 1.00 39.19 180 SER A C 1
ATOM 5311 O O . SER B 1 180 ? -14.490 109.340 90.995 1.00 45.09 180 SER A O 1
ATOM 5314 N N . ASP B 1 181 ? -15.259 109.671 93.086 1.00 36.71 181 ASP A N 1
ATOM 5315 C CA . ASP B 1 181 ? -15.394 111.116 92.982 1.00 38.70 181 ASP A CA 1
ATOM 5316 C C . ASP B 1 181 ? -14.287 111.772 93.795 1.00 45.44 181 ASP A C 1
ATOM 5317 O O . ASP B 1 181 ? -14.295 111.699 95.020 1.00 40.10 181 ASP A O 1
ATOM 5322 N N . VAL B 1 182 ? -13.323 112.382 93.114 1.00 41.52 182 VAL A N 1
ATOM 5323 C CA . VAL B 1 182 ? -12.188 112.980 93.810 1.00 39.57 182 VAL A CA 1
ATOM 5324 C C . VAL B 1 182 ? -12.386 114.476 94.044 1.00 45.02 182 VAL A C 1
ATOM 5325 O O . VAL B 1 182 ? -11.488 115.148 94.538 1.00 36.32 182 VAL A O 1
ATOM 5329 N N . SER B 1 183 ? -13.553 115.005 93.681 1.00 37.38 183 SER A N 1
ATOM 5330 C CA . SER B 1 183 ? -13.807 116.440 93.842 1.00 39.76 183 SER A CA 1
ATOM 5331 C C . SER B 1 183 ? -13.722 116.863 95.315 1.00 41.78 183 SER A C 1
ATOM 5332 O O . SER B 1 183 ? -13.452 118.025 95.620 1.00 43.21 183 SER A O 1
ATOM 5335 N N . GLY B 1 184 ? -13.943 115.915 96.222 1.00 42.37 184 GLY A N 1
ATOM 5336 C CA . GLY B 1 184 ? -13.887 116.190 97.647 1.00 40.69 184 GLY A CA 1
ATOM 5337 C C . GLY B 1 184 ? -12.485 116.225 98.241 1.00 40.77 184 GLY A C 1
ATOM 5338 O O . GLY B 1 184 ? -12.340 116.418 99.452 1.00 35.79 184 GLY A O 1
ATOM 5339 N N . THR B 1 185 ? -11.468 116.031 97.396 1.00 35.29 185 THR A N 1
ATOM 5340 C CA . THR B 1 185 ? -10.061 116.031 97.823 1.00 31.94 185 THR A CA 1
ATOM 5341 C C . THR B 1 185 ? -9.764 117.229 98.722 1.00 32.54 185 THR A C 1
ATOM 5342 O O . THR B 1 185 ? -10.027 118.377 98.347 1.00 34.34 185 THR A O 1
ATOM 5346 N N . SER B 1 186 ? -9.226 116.947 99.905 1.00 28.62 186 SER A N 1
ATOM 5347 C CA . SER B 1 186 ? -9.035 117.957 100.941 1.00 33.25 186 SER A CA 1
ATOM 5348 C C . SER B 1 186 ? -7.564 118.251 101.211 1.00 38.90 186 SER A C 1
ATOM 5349 O O . SER B 1 186 ? -7.238 119.012 102.127 1.00 38.94 186 SER A O 1
ATOM 5352 N N . THR B 1 187 ? -6.675 117.637 100.437 1.00 28.16 187 THR A N 1
ATOM 5353 C CA . THR B 1 187 ? -5.249 117.891 100.605 1.00 28.00 187 THR A CA 1
ATOM 5354 C C . THR B 1 187 ? -4.909 119.284 100.074 1.00 27.57 187 THR A C 1
ATOM 5355 O O . THR B 1 187 ? -5.216 119.605 98.926 1.00 31.75 187 THR A O 1
ATOM 5359 N N . ASP B 1 188 ? -4.296 120.106 100.924 1.00 30.27 188 ASP A N 1
ATOM 5360 C CA . ASP B 1 188 ? -3.929 121.470 100.543 1.00 29.25 188 ASP A CA 1
ATOM 5361 C C . ASP B 1 188 ? -2.507 121.526 100.033 1.00 30.83 188 ASP A C 1
ATOM 5362 O O . ASP B 1 188 ? -1.654 120.752 100.465 1.00 33.13 188 ASP A O 1
ATOM 5367 N N . ALA B 1 189 ? -2.245 122.468 99.134 1.00 29.74 189 ALA A N 1
ATOM 5368 C CA . ALA B 1 189 ? -0.886 122.722 98.670 1.00 31.53 189 ALA A CA 1
ATOM 5369 C C . ALA B 1 189 ? -0.483 124.173 98.945 1.00 29.90 189 ALA A C 1
ATOM 5370 O O . ALA B 1 189 ? -0.979 125.098 98.295 1.00 32.65 189 ALA A O 1
ATOM 5372 N N . HIS B 1 190 ? 0.382 124.370 99.935 1.00 32.79 190 HIS A N 1
ATOM 5373 C CA . HIS B 1 190 ? 0.886 125.707 100.264 1.00 31.95 190 HIS A CA 1
ATOM 5374 C C . HIS B 1 190 ? 2.153 125.993 99.469 1.00 35.48 190 HIS A C 1
ATOM 5375 O O . HIS B 1 190 ? 3.003 125.113 99.334 1.00 34.20 190 HIS A O 1
ATOM 5382 N N . PRO B 1 191 ? 2.304 127.228 98.961 1.00 36.54 191 PRO A N 1
ATOM 5383 C CA . PRO B 1 191 ? 3.550 127.598 98.275 1.00 41.95 191 PRO A CA 1
ATOM 5384 C C . PRO B 1 191 ? 4.788 127.270 99.116 1.00 42.75 191 PRO A C 1
ATOM 5385 O O . PRO B 1 191 ? 4.767 127.423 100.337 1.00 44.48 191 PRO A O 1
ATOM 5389 N N . PHE B 1 192 ? 5.846 126.798 98.465 1.00 41.21 192 PHE A N 1
ATOM 5390 C CA . PHE B 1 192 ? 7.011 126.280 99.174 1.00 44.85 192 PHE A CA 1
ATOM 5391 C C . PHE B 1 192 ? 8.309 126.780 98.550 1.00 58.14 192 PHE A C 1
ATOM 5392 O O . PHE B 1 192 ? 8.436 126.834 97.327 1.00 56.60 192 PHE A O 1
ATOM 5400 N N . THR B 1 193 ? 9.253 127.188 99.395 1.00 61.43 193 THR A N 1
ATOM 5401 C CA . THR B 1 193 ? 10.533 127.712 98.920 1.00 64.20 193 THR A CA 1
ATOM 5402 C C . THR B 1 193 ? 11.729 127.024 99.584 1.00 69.32 193 THR A C 1
ATOM 5403 O O . THR B 1 193 ? 12.877 127.398 99.346 1.00 72.87 193 THR A O 1
ATOM 5407 N N . GLY B 1 194 ? 11.457 126.011 100.401 1.00 67.81 194 GLY A N 1
ATOM 5408 C CA . GLY B 1 194 ? 12.503 125.213 101.021 1.00 68.94 194 GLY A CA 1
ATOM 5409 C C . GLY B 1 194 ? 13.270 124.388 100.002 1.00 74.18 194 GLY A C 1
ATOM 5410 O O . GLY B 1 194 ? 13.091 124.562 98.800 1.00 76.75 194 GLY A O 1
ATOM 5411 N N . THR B 1 195 ? 14.122 123.478 100.464 1.00 77.30 195 THR A N 1
ATOM 5412 C CA . THR B 1 195 ? 14.918 122.699 99.522 1.00 78.42 195 THR A CA 1
ATOM 5413 C C . THR B 1 195 ? 14.368 121.299 99.243 1.00 74.45 195 THR A C 1
ATOM 5414 O O . THR B 1 195 ? 13.679 120.701 100.070 1.00 66.08 195 THR A O 1
ATOM 5418 N N . SER B 1 196 ? 14.705 120.800 98.055 1.00 73.01 196 SER A N 1
ATOM 5419 C CA . SER B 1 196 ? 14.285 119.493 97.557 1.00 63.76 196 SER A CA 1
ATOM 5420 C C . SER B 1 196 ? 15.152 119.148 96.354 1.00 63.76 196 SER A C 1
ATOM 5421 O O . SER B 1 196 ? 15.776 120.030 95.767 1.00 63.67 196 SER A O 1
ATOM 5424 N N . GLU B 1 197 ? 15.186 117.876 95.974 1.00 58.30 197 GLU A N 1
ATOM 5425 C CA . GLU B 1 197 ? 16.014 117.456 94.847 1.00 54.52 197 GLU A CA 1
ATOM 5426 C C . GLU B 1 197 ? 15.341 117.617 93.468 1.00 53.81 197 GLU A C 1
ATOM 5427 O O . GLU B 1 197 ? 15.983 117.407 92.437 1.00 58.44 197 GLU A O 1
ATOM 5433 N N . PHE B 1 198 ? 14.067 118.006 93.439 1.00 40.49 198 PHE A N 1
ATOM 5434 C CA . PHE B 1 198 ? 13.298 117.955 92.188 1.00 37.59 198 PHE A CA 1
ATOM 5435 C C . PHE B 1 198 ? 12.477 119.206 91.841 1.00 33.83 198 PHE A C 1
ATOM 5436 O O . PHE B 1 198 ? 11.563 119.153 91.013 1.00 36.02 198 PHE A O 1
ATOM 5444 N N . GLY B 1 199 ? 12.795 120.331 92.467 1.00 38.29 199 GLY A N 1
ATOM 5445 C CA . GLY B 1 199 ? 12.131 121.581 92.148 1.00 38.72 199 GLY A CA 1
ATOM 5446 C C . GLY B 1 199 ? 10.712 121.686 92.673 1.00 32.53 199 GLY A C 1
ATOM 5447 O O . GLY B 1 199 ? 9.819 122.171 91.979 1.00 37.96 199 GLY A O 1
ATOM 5448 N N . ALA B 1 200 ? 10.514 121.236 93.910 1.00 34.06 200 ALA A N 1
ATOM 5449 C CA . ALA B 1 200 ? 9.219 121.349 94.578 1.00 29.73 200 ALA A CA 1
ATOM 5450 C C . ALA B 1 200 ? 8.737 122.802 94.627 1.00 35.62 200 ALA A C 1
ATOM 5451 O O . ALA B 1 200 ? 9.528 123.729 94.813 1.00 38.67 200 ALA A O 1
ATOM 5453 N N . THR B 1 201 ? 7.430 122.975 94.468 1.00 31.81 201 THR A N 1
ATOM 5454 C CA . THR B 1 201 ? 6.783 124.284 94.399 1.00 33.85 201 THR A CA 1
ATOM 5455 C C . THR B 1 201 ? 5.811 124.501 95.549 1.00 39.69 201 THR A C 1
ATOM 5456 O O . THR B 1 201 ? 5.435 125.633 95.857 1.00 36.04 201 THR A O 1
ATOM 5460 N N . HIS B 1 202 ? 5.394 123.401 96.169 1.00 31.50 202 HIS A N 1
ATOM 5461 C CA . HIS B 1 202 ? 4.391 123.447 97.223 1.00 33.69 202 HIS A CA 1
ATOM 5462 C C . HIS B 1 202 ? 4.704 122.452 98.319 1.00 29.86 202 HIS A C 1
ATOM 5463 O O . HIS B 1 202 ? 5.521 121.561 98.135 1.00 29.19 202 HIS A O 1
ATOM 5470 N N . SER B 1 203 ? 4.037 122.612 99.457 1.00 30.11 203 SER A N 1
ATOM 5471 C CA . SER B 1 203 ? 4.050 121.582 100.487 1.00 27.17 203 SER A CA 1
ATOM 5472 C C . SER B 1 203 ? 2.626 121.059 100.646 1.00 29.68 203 SER A C 1
ATOM 5473 O O . SER B 1 203 ? 1.672 121.835 100.669 1.00 32.34 203 SER A O 1
ATOM 5476 N N . LEU B 1 204 ? 2.477 119.738 100.724 1.00 27.22 204 LEU A N 1
ATOM 5477 C CA . LEU B 1 204 ? 1.148 119.138 100.768 1.00 28.22 204 LEU A CA 1
ATOM 5478 C C . LEU B 1 204 ? 0.724 118.733 102.173 1.00 29.05 204 LEU A C 1
ATOM 5479 O O . LEU B 1 204 ? 1.522 118.180 102.941 1.00 29.81 204 LEU A O 1
ATOM 5484 N N . HIS B 1 205 ? -0.551 118.965 102.479 1.00 30.54 205 HIS A N 1
ATOM 5485 C CA . HIS B 1 205 ? -1.104 118.669 103.799 1.00 28.10 205 HIS A CA 1
ATOM 5486 C C . HIS B 1 205 ? -2.452 117.993 103.654 1.00 28.19 205 HIS A C 1
ATOM 5487 O O . HIS B 1 205 ? -3.417 118.624 103.226 1.00 29.91 205 HIS A O 1
ATOM 5494 N N . GLY B 1 206 ? -2.521 116.708 103.985 1.00 30.14 206 GLY A N 1
ATOM 5495 C CA . GLY B 1 206 ? -3.772 115.981 103.903 1.00 29.81 206 GLY A CA 1
ATOM 5496 C C . GLY B 1 206 ? -3.572 114.493 104.112 1.00 27.73 206 GLY A C 1
ATOM 5497 O O . GLY B 1 206 ? -2.481 114.051 104.458 1.00 29.15 206 GLY A O 1
ATOM 5498 N N . THR B 1 207 ? -4.630 113.720 103.911 1.00 27.07 207 THR A N 1
ATOM 5499 C CA . THR B 1 207 ? -4.572 112.292 104.162 1.00 22.73 207 THR A CA 1
ATOM 5500 C C . THR B 1 207 ? -4.965 111.541 102.895 1.00 23.68 207 THR A C 1
ATOM 5501 O O . THR B 1 207 ? -5.982 111.848 102.249 1.00 27.54 207 THR A O 1
ATOM 5505 N N . LYS B 1 208 ? -4.141 110.568 102.528 1.00 24.65 208 LYS A N 1
ATOM 5506 C CA . LYS B 1 208 ? -4.407 109.737 101.371 1.00 24.52 208 LYS A CA 1
ATOM 5507 C C . LYS B 1 208 ? -4.818 108.348 101.867 1.00 23.23 208 LYS A C 1
ATOM 5508 O O . LYS B 1 208 ? -4.083 107.683 102.585 1.00 24.18 208 LYS A O 1
ATOM 5514 N N . TRP B 1 209 ? -6.005 107.913 101.471 1.00 21.86 209 TRP A N 1
ATOM 5515 C CA . TRP B 1 209 ? -6.735 106.861 102.183 1.00 22.95 209 TRP A CA 1
ATOM 5516 C C . TRP B 1 209 ? -6.433 105.434 101.694 1.00 25.12 209 TRP A C 1
ATOM 5517 O O . TRP B 1 209 ? -6.494 104.476 102.479 1.00 24.49 209 TRP A O 1
ATOM 5528 N N . PHE B 1 210 ? -6.136 105.295 100.403 1.00 24.52 210 PHE A N 1
ATOM 5529 C CA . PHE B 1 210 ? -5.608 104.057 99.826 1.00 21.25 210 PHE A CA 1
ATOM 5530 C C . PHE B 1 210 ? -4.374 104.458 99.027 1.00 24.38 210 PHE A C 1
ATOM 5531 O O . PHE B 1 210 ? -4.473 105.288 98.114 1.00 27.50 210 PHE A O 1
ATOM 5539 N N . THR B 1 211 ? -3.227 103.901 99.374 1.00 22.16 211 THR A N 1
ATOM 5540 C CA . THR B 1 211 ? -1.989 104.139 98.647 1.00 21.23 211 THR A CA 1
ATOM 5541 C C . THR B 1 211 ? -1.197 102.843 98.585 1.00 25.46 211 THR A C 1
ATOM 5542 O O . THR B 1 211 ? -1.490 101.914 99.329 1.00 28.40 211 THR A O 1
ATOM 5546 N N . SER B 1 212 ? -0.179 102.783 97.733 1.00 29.44 212 SER A N 1
ATOM 5547 C CA . SER B 1 212 ? 0.724 101.627 97.727 1.00 34.50 212 SER A CA 1
ATOM 5548 C C . SER B 1 212 ? 1.901 101.871 98.679 1.00 35.37 212 SER A C 1
ATOM 5549 O O . SER B 1 212 ? 2.980 101.263 98.561 1.00 31.77 212 SER A O 1
ATOM 5552 N N . ALA B 1 213 ? 1.647 102.744 99.650 1.00 27.53 213 ALA A N 1
ATOM 5553 C CA . ALA B 1 213 ? 2.533 102.982 100.782 1.00 28.55 213 ALA A CA 1
ATOM 5554 C C . ALA B 1 213 ? 3.871 103.603 100.399 1.00 33.27 213 ALA A C 1
ATOM 5555 O O . ALA B 1 213 ? 3.985 104.310 99.398 1.00 35.60 213 ALA A O 1
ATOM 5557 N N . THR B 1 214 ? 4.875 103.339 101.220 1.00 34.01 214 THR A N 1
ATOM 5558 C CA . THR B 1 214 ? 6.115 104.106 101.171 1.00 36.95 214 THR A CA 1
ATOM 5559 C C . THR B 1 214 ? 7.343 103.435 100.553 1.00 36.52 214 THR A C 1
ATOM 5560 O O . THR B 1 214 ? 8.472 103.924 100.717 1.00 36.59 214 THR A O 1
ATOM 5564 N N . THR B 1 215 ? 7.139 102.305 99.889 1.00 31.31 215 THR A N 1
ATOM 5565 C CA . THR B 1 215 ? 8.234 101.604 99.220 1.00 36.22 215 THR A CA 1
ATOM 5566 C C . THR B 1 215 ? 8.423 102.087 97.779 1.00 35.01 215 THR A C 1
ATOM 5567 O O . THR B 1 215 ? 9.418 101.763 97.134 1.00 35.87 215 THR A O 1
ATOM 5571 N N . SER B 1 216 ? 7.464 102.855 97.266 1.00 31.84 216 SER A N 1
ATOM 5572 C CA . SER B 1 216 ? 7.654 103.478 95.967 1.00 25.34 216 SER A CA 1
ATOM 5573 C C . SER B 1 216 ? 8.545 104.694 96.160 1.00 27.47 216 SER A C 1
ATOM 5574 O O . SER B 1 216 ? 8.614 105.259 97.264 1.00 33.62 216 SER A O 1
ATOM 5577 N N . GLN B 1 217 ? 9.271 105.076 95.115 1.00 20.75 217 GLN A N 1
ATOM 5578 C CA . GLN B 1 217 ? 10.196 106.218 95.229 1.00 22.10 217 GLN A CA 1
ATOM 5579 C C . GLN B 1 217 ? 9.572 107.574 94.917 1.00 22.21 217 GLN A C 1
ATOM 5580 O O . GLN B 1 217 ? 10.045 108.612 95.395 1.00 25.60 217 GLN A O 1
ATOM 5586 N N . MET B 1 218 ? 8.533 107.571 94.082 1.00 20.87 218 MET A N 1
ATOM 5587 C CA . MET B 1 218 ? 7.835 108.808 93.731 1.00 23.05 218 MET A CA 1
ATOM 5588 C C . MET B 1 218 ? 6.334 108.559 93.745 1.00 20.65 218 MET A C 1
ATOM 5589 O O . MET B 1 218 ? 5.894 107.411 93.772 1.00 21.44 218 MET A O 1
ATOM 5594 N N . ALA B 1 219 ? 5.552 109.629 93.714 1.00 22.20 219 ALA A N 1
ATOM 5595 C CA . ALA B 1 219 ? 4.115 109.503 93.511 1.00 22.38 219 ALA A CA 1
ATOM 5596 C C . ALA B 1 219 ? 3.555 110.691 92.757 1.00 21.67 219 ALA A C 1
ATOM 5597 O O . ALA B 1 219 ? 4.118 111.783 92.765 1.00 24.21 219 ALA A O 1
ATOM 5599 N N . LEU B 1 220 ? 2.437 110.456 92.083 1.00 21.32 220 LEU A N 1
ATOM 5600 C CA . LEU B 1 220 ? 1.609 111.535 91.568 1.00 22.33 220 LEU A CA 1
ATOM 5601 C C . LEU B 1 220 ? 0.380 111.628 92.453 1.00 22.98 220 LEU A C 1
ATOM 5602 O O . LEU B 1 220 ? -0.111 110.602 92.952 1.00 24.37 220 LEU A O 1
ATOM 5607 N N . THR B 1 221 ? -0.115 112.845 92.649 1.00 20.84 221 THR A N 1
ATOM 5608 C CA . THR B 1 221 ? -1.279 113.040 93.505 1.00 20.79 221 THR A CA 1
ATOM 5609 C C . THR B 1 221 ? -1.989 114.348 93.181 1.00 25.50 221 THR A C 1
ATOM 5610 O O . THR B 1 221 ? -1.460 115.197 92.455 1.00 28.64 221 THR A O 1
ATOM 5614 N N . LEU B 1 222 ? -3.197 114.493 93.708 1.00 25.00 222 LEU A N 1
ATOM 5615 C CA . LEU B 1 222 ? -3.988 115.709 93.508 1.00 24.73 222 LEU A CA 1
ATOM 5616 C C . LEU B 1 222 ? -4.040 116.515 94.794 1.00 26.81 222 LEU A C 1
ATOM 5617 O O . LEU B 1 222 ? -4.103 115.954 95.884 1.00 27.34 222 LEU A O 1
ATOM 5622 N N . ALA B 1 223 ? -4.003 117.836 94.673 1.00 25.59 223 ALA A N 1
ATOM 5623 C CA . ALA B 1 223 ? -4.098 118.710 95.832 1.00 26.65 223 ALA A CA 1
ATOM 5624 C C . ALA B 1 223 ? -4.675 120.055 95.412 1.00 29.62 223 ALA A C 1
ATOM 5625 O O . ALA B 1 223 ? -4.616 120.426 94.237 1.00 30.86 223 ALA A O 1
ATOM 5627 N N . ARG B 1 224 ? -5.194 120.784 96.394 1.00 29.52 224 ARG A N 1
ATOM 5628 C CA . ARG B 1 224 ? -5.845 122.076 96.161 1.00 29.40 224 ARG A CA 1
ATOM 5629 C C . ARG B 1 224 ? -4.925 123.195 96.631 1.00 28.74 224 ARG A C 1
ATOM 5630 O O . ARG B 1 224 ? -4.727 123.369 97.835 1.00 32.06 224 ARG A O 1
ATOM 5638 N N . PRO B 1 225 ? -4.329 123.939 95.690 1.00 36.13 225 PRO A N 1
ATOM 5639 C CA . PRO B 1 225 ? -3.457 125.050 96.087 1.00 40.17 225 PRO A CA 1
ATOM 5640 C C . PRO B 1 225 ? -4.206 126.119 96.880 1.00 45.63 225 PRO A C 1
ATOM 5641 O O . PRO B 1 225 ? -5.418 126.263 96.710 1.00 37.70 225 PRO A O 1
ATOM 5645 N N . ASP B 1 226 ? -3.490 126.846 97.731 1.00 46.31 226 ASP A N 1
ATOM 5646 C CA . ASP B 1 226 ? -4.071 127.955 98.486 1.00 49.27 226 ASP A CA 1
ATOM 5647 C C . ASP B 1 226 ? -4.878 128.883 97.589 1.00 48.64 226 ASP A C 1
ATOM 5648 O O . ASP B 1 226 ? -4.392 129.333 96.551 1.00 45.70 226 ASP A O 1
ATOM 5653 N N . GLY B 1 227 ? -6.123 129.129 97.980 1.00 49.27 227 GLY A N 1
ATOM 5654 C CA . GLY B 1 227 ? -6.971 130.082 97.289 1.00 54.37 227 GLY A CA 1
ATOM 5655 C C . GLY B 1 227 ? -7.670 129.520 96.068 1.00 57.29 227 GLY A C 1
ATOM 5656 O O . GLY B 1 227 ? -8.413 130.229 95.394 1.00 54.42 227 GLY A O 1
ATOM 5657 N N . ALA B 1 228 ? -7.433 128.246 95.774 1.00 50.85 228 ALA A N 1
ATOM 5658 C CA . ALA B 1 228 ? -8.018 127.633 94.592 1.00 41.87 228 ALA A CA 1
ATOM 5659 C C . ALA B 1 228 ? -9.504 127.373 94.789 1.00 47.28 228 ALA A C 1
ATOM 5660 O O . ALA B 1 228 ? -9.996 127.285 95.916 1.00 45.17 228 ALA A O 1
ATOM 5662 N N . ALA B 1 229 ? -10.208 127.244 93.673 1.00 52.31 229 ALA A N 1
ATOM 5663 C CA . ALA B 1 229 ? -11.641 126.986 93.666 1.00 57.27 229 ALA A CA 1
ATOM 5664 C C . ALA B 1 229 ? -12.006 125.677 94.376 1.00 66.07 229 ALA A C 1
ATOM 5665 O O . ALA B 1 229 ? -11.181 124.776 94.484 1.00 64.85 229 ALA A O 1
ATOM 5667 N N . PRO B 1 230 ? -13.249 125.569 94.867 1.00 63.80 230 PRO A N 1
ATOM 5668 C CA . PRO B 1 230 ? -13.697 124.290 95.434 1.00 62.55 230 PRO A CA 1
ATOM 5669 C C . PRO B 1 230 ? -13.927 123.229 94.359 1.00 58.55 230 PRO A C 1
ATOM 5670 O O . PRO B 1 230 ? -14.053 123.554 93.181 1.00 60.64 230 PRO A O 1
ATOM 5674 N N . GLY B 1 231 ? -13.958 121.965 94.766 1.00 49.02 231 GLY A N 1
ATOM 5675 C CA . GLY B 1 231 ? -14.247 120.881 93.846 1.00 47.58 231 GLY A CA 1
ATOM 5676 C C . GLY B 1 231 ? -13.109 120.568 92.892 1.00 46.08 231 GLY A C 1
ATOM 5677 O O . GLY B 1 231 ? -11.968 120.966 93.114 1.00 43.63 231 GLY A O 1
ATOM 5678 N N . SER B 1 232 ? -13.432 119.854 91.818 1.00 47.44 232 SER A N 1
ATOM 5679 C CA . SER B 1 232 ? -12.435 119.411 90.849 1.00 53.43 232 SER A CA 1
ATOM 5680 C C . SER B 1 232 ? -11.705 120.571 90.177 1.00 57.84 232 SER A C 1
ATOM 5681 O O . SER B 1 232 ? -10.520 120.462 89.861 1.00 50.24 232 SER A O 1
ATOM 5684 N N . ARG B 1 233 ? -12.416 121.669 89.934 1.00 58.89 233 ARG A N 1
ATOM 5685 C CA . ARG B 1 233 ? -11.827 122.827 89.267 1.00 61.53 233 ARG A CA 1
ATOM 5686 C C . ARG B 1 233 ? -10.670 123.441 90.072 1.00 53.49 233 ARG A C 1
ATOM 5687 O O . ARG B 1 233 ? -9.878 124.209 89.540 1.00 58.14 233 ARG A O 1
ATOM 5695 N N . GLY B 1 234 ? -10.585 123.130 91.360 1.00 39.32 234 GLY A N 1
ATOM 5696 C CA . GLY B 1 234 ? -9.485 123.624 92.173 1.00 38.04 234 GLY A CA 1
ATOM 5697 C C . GLY B 1 234 ? -8.284 122.690 92.294 1.00 33.12 234 GLY A C 1
ATOM 5698 O O . GLY B 1 234 ? -7.306 123.019 92.956 1.00 34.38 234 GLY A O 1
ATOM 5699 N N . LEU B 1 235 ? -8.348 121.532 91.649 1.00 29.14 235 LEU A N 1
ATOM 5700 C CA . LEU B 1 235 ? -7.319 120.499 91.867 1.00 26.78 235 LEU A CA 1
ATOM 5701 C C . LEU B 1 235 ? -6.200 120.544 90.831 1.00 36.46 235 LEU A C 1
ATOM 5702 O O . LEU B 1 235 ? -6.450 120.673 89.634 1.00 32.61 235 LEU A O 1
ATOM 5707 N N . SER B 1 236 ? -4.964 120.432 91.306 1.00 32.93 236 SER A N 1
ATOM 5708 C CA . SER B 1 236 ? -3.794 120.379 90.443 1.00 27.66 236 SER A CA 1
ATOM 5709 C C . SER B 1 236 ? -3.072 119.056 90.617 1.00 28.51 236 SER A C 1
ATOM 5710 O O . SER B 1 236 ? -3.162 118.449 91.674 1.00 28.35 236 SER A O 1
ATOM 5713 N N . LEU B 1 237 ? -2.340 118.647 89.586 1.00 29.47 237 LEU A N 1
ATOM 5714 C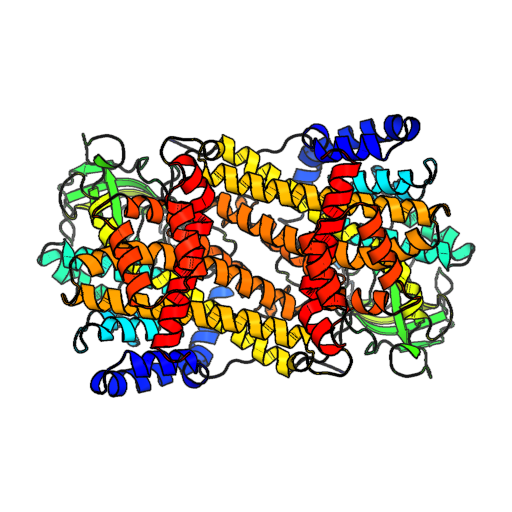 CA . LEU B 1 237 ? -1.521 117.444 89.634 1.00 29.45 237 LEU A CA 1
ATOM 5715 C C . LEU B 1 237 ? -0.153 117.749 90.229 1.00 28.12 237 LEU A C 1
ATOM 5716 O O . LEU B 1 237 ? 0.475 118.754 89.877 1.00 27.72 237 LEU A O 1
ATOM 5721 N N . PHE B 1 238 ? 0.303 116.889 91.142 1.00 22.77 238 PHE A N 1
ATOM 5722 C CA . PHE B 1 238 ? 1.597 117.070 91.795 1.00 28.32 238 PHE A CA 1
ATOM 5723 C C . PHE B 1 238 ? 2.487 115.855 91.671 1.00 24.29 238 PHE A C 1
ATOM 5724 O O . PHE B 1 238 ? 2.018 114.722 91.717 1.00 25.83 238 PHE A O 1
ATOM 5732 N N . PHE B 1 239 ? 3.777 116.121 91.504 1.00 23.58 239 PHE A N 1
ATOM 5733 C CA . PHE B 1 239 ? 4.814 115.113 91.569 1.00 23.09 239 PHE A CA 1
ATOM 5734 C C . PHE B 1 239 ? 5.525 115.230 92.901 1.00 22.02 239 PHE A C 1
ATOM 5735 O O . PHE B 1 239 ? 5.812 116.335 93.333 1.00 24.86 239 PHE A O 1
ATOM 5743 N N . LEU B 1 240 ? 5.840 114.102 93.530 1.00 21.32 240 LEU A N 1
ATOM 5744 C CA . LEU B 1 240 ? 6.669 114.159 94.738 1.00 21.90 240 LEU A CA 1
ATOM 5745 C C . LEU B 1 240 ? 7.596 112.955 94.836 1.00 23.95 240 LEU A C 1
ATOM 5746 O O . LEU B 1 240 ? 7.312 111.896 94.285 1.00 23.44 240 LEU A O 1
ATOM 5751 N N . GLU B 1 241 ? 8.713 113.121 95.545 1.00 25.48 241 GLU A N 1
ATOM 5752 C CA . GLU B 1 241 ? 9.569 111.980 95.852 1.00 28.01 241 GLU A CA 1
ATOM 5753 C C . GLU B 1 241 ? 9.390 111.687 97.333 1.00 25.09 241 GLU A C 1
ATOM 5754 O O . GLU B 1 241 ? 9.291 112.608 98.142 1.00 26.67 241 GLU A O 1
ATOM 5760 N N . LEU B 1 242 ? 9.289 110.409 97.676 1.00 26.38 242 LEU A N 1
ATOM 5761 C CA . LEU B 1 242 ? 8.959 110.013 99.046 1.00 25.38 242 LEU A CA 1
ATOM 5762 C C . LEU B 1 242 ? 10.077 110.227 100.059 1.00 27.73 242 LEU A C 1
ATOM 5763 O O . LEU B 1 242 ? 9.795 110.516 101.219 1.00 28.05 242 LEU A O 1
ATOM 5768 N N . ARG B 1 243 ? 11.327 110.101 99.626 1.00 24.17 243 ARG A N 1
ATOM 5769 C CA . ARG B 1 243 ? 12.465 110.196 100.565 1.00 24.49 243 ARG A CA 1
ATOM 5770 C C . ARG B 1 243 ? 13.533 111.212 100.153 1.00 34.26 243 ARG A C 1
ATOM 5771 O O . ARG B 1 243 ? 13.627 111.581 98.984 1.00 32.61 243 ARG A O 1
ATOM 5779 N N . ASN B 1 244 ? 14.353 111.652 101.110 1.00 29.81 244 ASN A N 1
ATOM 5780 C CA . ASN B 1 244 ? 15.495 112.497 100.767 1.00 35.40 244 ASN A CA 1
ATOM 5781 C C . ASN B 1 244 ? 16.727 111.632 100.501 1.00 37.95 244 ASN A C 1
ATOM 5782 O O . ASN B 1 244 ? 16.627 110.408 100.507 1.00 36.51 244 ASN A O 1
ATOM 5787 N N . ASP B 1 245 ? 17.890 112.251 100.300 1.00 45.49 245 ASP A N 1
ATOM 5788 C CA . ASP B 1 245 ? 19.102 111.474 100.036 1.00 47.99 245 ASP A CA 1
ATOM 5789 C C . ASP B 1 245 ? 19.496 110.557 101.199 1.00 51.28 245 ASP A C 1
ATOM 5790 O O . ASP B 1 245 ? 20.071 109.488 100.982 1.00 56.70 245 ASP A O 1
ATOM 5795 N N . LYS B 1 246 ? 19.202 110.977 102.424 1.00 41.95 246 LYS A N 1
ATOM 5796 C CA . LYS B 1 246 ? 19.476 110.157 103.604 1.00 44.10 246 LYS A CA 1
ATOM 5797 C C . LYS B 1 246 ? 18.597 108.898 103.655 1.00 38.75 246 LYS A C 1
ATOM 5798 O O . LYS B 1 246 ? 18.859 107.983 104.433 1.00 42.16 246 LYS A O 1
ATOM 5804 N N . GLY B 1 247 ? 17.510 108.886 102.884 1.00 35.13 247 GLY A N 1
ATOM 5805 C CA . GLY B 1 247 ? 16.553 107.790 102.938 1.00 27.81 247 GLY A CA 1
ATOM 5806 C C . GLY B 1 247 ? 15.399 107.987 103.906 1.00 27.93 247 GLY A C 1
ATOM 5807 O O . GLY B 1 247 ? 14.643 107.052 104.185 1.00 29.73 247 GLY A O 1
ATOM 5808 N N . GLU B 1 248 ? 15.261 109.208 104.410 1.00 29.81 248 GLU A N 1
ATOM 5809 C CA . GLU B 1 248 ? 14.183 109.559 105.328 1.00 29.90 248 GLU A CA 1
ATOM 5810 C C . GLU B 1 248 ? 12.932 109.997 104.568 1.00 25.78 248 GLU A C 1
ATOM 5811 O O . GLU B 1 248 ? 13.025 110.721 103.578 1.00 28.10 248 GLU A O 1
ATOM 5817 N N . LEU B 1 249 ? 11.768 109.594 105.071 1.00 25.66 249 LEU A N 1
ATOM 5818 C CA . LEU B 1 249 ? 10.505 110.021 104.462 1.00 24.40 249 LEU A CA 1
ATOM 5819 C C . LEU B 1 249 ? 10.340 111.538 104.571 1.00 27.10 249 LEU A C 1
ATOM 5820 O O . LEU B 1 249 ? 10.657 112.143 105.603 1.00 28.95 249 LEU A O 1
ATOM 5825 N N . ASN B 1 250 ? 9.849 112.147 103.495 1.00 26.30 250 ASN A N 1
ATOM 5826 C CA . ASN B 1 250 ? 9.725 113.596 103.406 1.00 26.11 250 ASN A CA 1
ATOM 5827 C C . ASN B 1 250 ? 8.407 114.075 103.986 1.00 25.12 250 ASN A C 1
ATOM 5828 O O . ASN B 1 250 ? 7.481 114.398 103.233 1.00 25.71 250 ASN A O 1
ATOM 5833 N N . HIS B 1 251 ? 8.312 114.079 105.311 1.00 24.75 251 HIS A N 1
ATOM 5834 C CA . HIS B 1 251 ? 7.100 114.497 106.010 1.00 26.70 251 HIS A CA 1
ATOM 5835 C C . HIS B 1 251 ? 5.886 113.683 105.560 1.00 23.59 251 HIS A C 1
ATOM 5836 O O . HIS B 1 251 ? 4.827 114.228 105.266 1.00 26.08 251 HIS A O 1
ATOM 5843 N N . ILE B 1 252 ? 6.068 112.368 105.519 1.00 23.23 252 ILE A N 1
ATOM 5844 C CA . ILE B 1 252 ? 4.993 111.440 105.251 1.00 23.71 252 ILE A CA 1
ATOM 5845 C C . ILE B 1 252 ? 4.923 110.485 106.426 1.00 27.03 252 ILE A C 1
ATOM 5846 O O . ILE B 1 252 ? 5.960 109.981 106.866 1.00 29.10 252 ILE A O 1
ATOM 5851 N N . GLN B 1 253 ? 3.720 110.291 106.967 1.00 25.58 253 GLN A N 1
ATOM 5852 C CA . GLN B 1 253 ? 3.498 109.324 108.038 1.00 25.04 253 GLN A CA 1
ATOM 5853 C C . GLN B 1 253 ? 2.547 108.233 107.581 1.00 25.56 253 GLN A C 1
ATOM 5854 O O . GLN B 1 253 ? 1.537 108.516 106.943 1.00 26.73 253 GLN A O 1
ATOM 5860 N N . ILE B 1 254 ? 2.880 106.983 107.879 1.00 23.10 254 ILE A N 1
ATOM 5861 C CA . ILE B 1 254 ? 1.990 105.868 107.606 1.00 21.15 254 ILE A CA 1
ATOM 5862 C C . ILE B 1 254 ? 1.099 105.643 108.808 1.00 23.09 254 ILE A C 1
ATOM 5863 O O . ILE B 1 254 ? 1.612 105.439 109.923 1.00 26.67 254 ILE A O 1
ATOM 5868 N N . HIS B 1 255 ? -0.209 105.675 108.617 1.00 24.44 255 HIS A N 1
ATOM 5869 C CA . HIS B 1 255 ? -1.111 105.426 109.732 1.00 25.10 255 HIS A CA 1
ATOM 5870 C C . HIS B 1 255 ? -1.149 103.946 110.047 1.00 27.72 255 HIS A C 1
ATOM 5871 O O . HIS B 1 255 ? -1.016 103.540 111.199 1.00 28.52 255 HIS A O 1
ATOM 5878 N N . ARG B 1 256 ? -1.338 103.142 109.006 1.00 24.83 256 ARG A N 1
ATOM 5879 C CA . ARG B 1 256 ? -1.374 101.694 109.137 1.00 25.44 256 ARG A CA 1
ATOM 5880 C C . ARG B 1 256 ? -1.436 101.094 107.749 1.00 20.91 256 ARG A C 1
ATOM 5881 O O . ARG B 1 256 ? -1.720 101.800 106.775 1.00 24.50 256 ARG A O 1
ATOM 5889 N N . LEU B 1 257 ? -1.144 99.802 107.669 1.00 20.57 257 LEU A N 1
ATOM 5890 C CA . LEU B 1 257 ? -1.444 99.008 106.480 1.00 20.23 257 LEU A CA 1
ATOM 5891 C C . LEU B 1 257 ? -2.855 98.471 106.579 1.00 22.85 257 LEU A C 1
ATOM 5892 O O . LEU B 1 257 ? -3.321 98.126 107.662 1.00 27.40 257 LEU A O 1
ATOM 5897 N N . LYS B 1 258 ? -3.542 98.413 105.444 1.00 20.75 258 LYS A N 1
ATOM 5898 C CA . LYS B 1 258 ? -4.842 97.760 105.387 1.00 23.08 258 LYS A CA 1
ATOM 5899 C C . LYS B 1 258 ? -4.685 96.255 105.474 1.00 18.68 258 LYS A C 1
ATOM 5900 O O . LYS B 1 258 ? -3.800 95.692 104.838 1.00 21.70 258 LYS A O 1
ATOM 5906 N N . ASP B 1 259 ? -5.561 95.616 106.241 1.00 19.80 259 ASP A N 1
ATOM 5907 C CA . ASP B 1 259 ? -5.679 94.155 106.269 1.00 21.69 259 ASP A CA 1
ATOM 5908 C C . ASP B 1 259 ? -6.776 93.771 105.261 1.00 21.12 259 ASP A C 1
ATOM 5909 O O . ASP B 1 259 ? -7.941 93.949 105.558 1.00 20.83 259 ASP A O 1
ATOM 5914 N N . LYS B 1 260 ? -6.393 93.230 104.104 1.00 17.12 260 LYS A N 1
ATOM 5915 C CA . LYS B 1 260 ? -7.297 93.115 102.944 1.00 17.25 260 LYS A CA 1
ATOM 5916 C C . LYS B 1 260 ? -7.806 91.712 102.697 1.00 17.77 260 LYS A C 1
ATOM 5917 O O . LYS B 1 260 ? -7.209 90.722 103.134 1.00 19.64 260 LYS A O 1
ATOM 5923 N N . LEU B 1 261 ? -8.890 91.652 101.922 1.00 16.28 261 LEU A N 1
ATOM 5924 C CA . LEU B 1 261 ? -9.436 90.387 101.454 1.00 16.59 261 LEU A CA 1
ATOM 5925 C C . LEU B 1 261 ? -8.379 89.604 100.687 1.00 16.92 261 LEU A C 1
ATOM 5926 O O . LEU B 1 261 ? -8.193 88.402 100.905 1.00 18.43 261 LEU A O 1
ATOM 5931 N N . GLY B 1 262 ? -7.715 90.276 99.756 1.00 17.37 262 GLY A N 1
ATOM 5932 C CA . GLY B 1 262 ? -6.658 89.660 98.971 1.00 18.85 262 GLY A CA 1
ATOM 5933 C C . GLY B 1 262 ? -5.621 90.701 98.612 1.00 16.44 262 GLY A C 1
ATOM 5934 O O . GLY B 1 262 ? -5.570 91.760 99.259 1.00 19.73 262 GLY A O 1
ATOM 5935 N N . THR B 1 263 ? -4.814 90.423 97.590 1.00 17.12 263 THR A N 1
ATOM 5936 C CA . THR B 1 263 ? -3.610 91.211 97.254 1.00 16.20 263 THR A CA 1
ATOM 5937 C C . THR B 1 263 ? -2.757 91.378 98.517 1.00 17.05 263 THR A C 1
ATOM 5938 O O . THR B 1 263 ? -2.151 92.418 98.734 1.00 19.22 263 THR A O 1
ATOM 5942 N N . LYS B 1 264 ? -2.685 90.316 99.320 1.00 16.95 264 LYS A N 1
ATOM 5943 C CA . LYS B 1 264 ? -2.063 90.425 100.643 1.00 17.86 264 LYS A CA 1
ATOM 5944 C C . LYS B 1 264 ? -0.582 90.772 100.616 1.00 19.08 264 LYS A C 1
ATOM 5945 O O . LYS B 1 264 ? -0.081 91.355 101.581 1.00 20.79 264 LYS A O 1
ATOM 5951 N N . ALA B 1 265 ? 0.132 90.429 99.544 1.00 18.74 265 ALA A N 1
ATOM 5952 C CA . ALA B 1 265 ? 1.559 90.783 99.469 1.00 19.23 265 ALA A CA 1
ATOM 5953 C C . ALA B 1 265 ? 1.777 92.275 99.205 1.00 18.42 265 ALA A C 1
ATOM 5954 O O . ALA B 1 265 ? 2.829 92.829 99.507 1.00 19.66 265 ALA A O 1
ATOM 5956 N N . LEU B 1 266 ? 0.782 92.918 98.602 1.00 18.04 266 LEU A N 1
ATOM 5957 C CA . LEU B 1 266 ? 0.874 94.326 98.256 1.00 17.58 266 LEU A CA 1
ATOM 5958 C C . LEU B 1 266 ? 0.626 95.226 99.458 1.00 19.10 266 LEU A C 1
ATOM 5959 O O . LEU B 1 266 ? -0.424 95.130 100.111 1.00 19.22 266 LEU A O 1
ATOM 5964 N N . PRO B 1 267 ? 1.603 96.083 99.799 1.00 20.76 267 PRO A N 1
ATOM 5965 C CA . PRO B 1 267 ? 1.325 97.010 100.892 1.00 20.17 267 PRO A CA 1
ATOM 5966 C C . PRO B 1 267 ? 0.303 98.049 100.419 1.00 24.02 267 PRO A C 1
ATOM 5967 O O . PRO B 1 267 ? 0.515 98.684 99.382 1.00 25.66 267 PRO A O 1
ATOM 5971 N N . THR B 1 268 ? -0.805 98.182 101.139 1.00 19.81 268 THR A N 1
ATOM 5972 C CA . THR B 1 268 ? -1.771 99.246 100.875 1.00 19.98 268 THR A CA 1
ATOM 5973 C C . THR B 1 268 ? -1.890 100.020 102.182 1.00 21.33 268 THR A C 1
ATOM 5974 O O . THR B 1 268 ? -2.277 99.468 103.211 1.00 22.49 268 THR A O 1
ATOM 5978 N N . ALA B 1 269 ? -1.510 101.290 102.149 1.00 21.00 269 ALA A N 1
ATOM 5979 C CA . ALA B 1 269 ? -1.423 102.070 103.380 1.00 22.96 269 ALA A CA 1
ATOM 5980 C C . ALA B 1 269 ? -2.306 103.293 103.351 1.00 24.64 269 ALA A C 1
ATOM 5981 O O . ALA B 1 269 ? -2.619 103.840 102.288 1.00 22.30 269 ALA A O 1
ATOM 5983 N N . GLU B 1 270 ? -2.688 103.729 104.541 1.00 21.80 270 GLU A N 1
ATOM 5984 C CA . GLU B 1 270 ? -3.286 105.039 104.756 1.00 22.64 270 GLU A CA 1
ATOM 5985 C C . GLU B 1 270 ? -2.127 105.947 105.142 1.00 22.13 270 GLU A C 1
ATOM 5986 O O . GLU B 1 270 ? -1.366 105.582 106.032 1.00 23.00 270 GLU A O 1
ATOM 5992 N N . LEU B 1 271 ? -1.966 107.084 104.463 1.00 24.12 271 LEU A N 1
ATOM 5993 C CA . LEU B 1 271 ? -0.823 107.992 104.655 1.00 25.26 271 LEU A CA 1
ATOM 5994 C C . LEU B 1 271 ? -1.293 109.398 105.023 1.00 23.36 271 LEU A C 1
ATOM 5995 O O . LEU B 1 271 ? -2.312 109.859 104.514 1.00 24.43 271 LEU A O 1
ATOM 6000 N N . SER B 1 272 ? -0.526 110.101 105.856 1.00 22.53 272 SER A N 1
ATOM 6001 C CA . SER B 1 272 ? -0.735 111.537 106.021 1.00 25.46 272 SER A CA 1
ATOM 6002 C C . SER B 1 272 ? 0.457 112.301 105.457 1.00 24.56 272 SER A C 1
ATOM 6003 O O . SER B 1 272 ? 1.612 111.963 105.729 1.00 24.83 272 SER A O 1
ATOM 6006 N N . LEU B 1 273 ? 0.151 113.304 104.646 1.00 25.00 273 LEU A N 1
ATOM 6007 C CA . LEU B 1 273 ? 1.135 114.227 104.109 1.00 25.58 273 LEU A CA 1
ATOM 6008 C C . LEU B 1 273 ? 1.208 115.402 105.068 1.00 27.74 273 LEU A C 1
ATOM 6009 O O . LEU B 1 273 ? 0.207 116.063 105.316 1.00 28.68 273 LEU A O 1
ATOM 6014 N N . GLN B 1 274 ? 2.385 115.643 105.629 1.00 25.88 274 GLN A N 1
ATOM 6015 C CA . GLN B 1 274 ? 2.518 116.638 106.683 1.00 26.84 274 GLN A CA 1
ATOM 6016 C C . GLN B 1 274 ? 3.524 117.710 106.268 1.00 26.68 274 GLN A C 1
ATOM 6017 O O . GLN B 1 274 ? 4.506 117.969 106.963 1.00 29.84 274 GLN A O 1
ATOM 6023 N N . GLY B 1 275 ? 3.255 118.341 105.130 1.00 29.51 275 GLY A N 1
ATOM 6024 C CA . GLY B 1 275 ? 4.170 119.309 104.549 1.00 28.59 275 GLY A CA 1
ATOM 6025 C C . GLY B 1 275 ? 5.123 118.672 103.560 1.00 29.29 275 GLY A C 1
ATOM 6026 O O . GLY B 1 275 ? 6.250 119.124 103.382 1.00 31.80 275 GLY A O 1
ATOM 6027 N N . THR B 1 276 ? 4.664 117.602 102.920 1.00 26.84 276 THR A N 1
ATOM 6028 C CA . THR B 1 276 ? 5.455 116.905 101.919 1.00 26.29 276 THR A CA 1
ATOM 6029 C C . THR B 1 276 ? 5.752 117.830 100.742 1.00 25.10 276 THR A C 1
ATOM 6030 O O . THR B 1 276 ? 4.822 118.310 100.084 1.00 27.16 276 THR A O 1
ATOM 6034 N N . PRO B 1 277 ? 7.036 118.083 100.457 1.00 26.40 277 PRO A N 1
ATOM 6035 C CA . PRO B 1 277 ? 7.300 118.924 99.286 1.00 25.47 277 PRO A CA 1
ATOM 6036 C C . PRO B 1 277 ? 6.844 118.249 98.002 1.00 23.45 277 PRO A C 1
ATOM 6037 O O . PRO B 1 277 ? 7.021 117.035 97.848 1.00 24.78 277 PRO A O 1
ATOM 6041 N N . ALA B 1 278 ? 6.247 119.030 97.108 1.00 23.72 278 ALA A N 1
ATOM 6042 C CA . ALA B 1 278 ? 5.777 118.502 95.839 1.00 25.01 278 ALA A CA 1
ATOM 6043 C C . ALA B 1 278 ? 5.873 119.553 94.742 1.00 25.75 278 ALA A C 1
ATOM 6044 O O . ALA B 1 278 ? 5.934 120.754 95.007 1.00 28.09 278 ALA A O 1
ATOM 6046 N N . ARG B 1 279 ? 5.833 119.078 93.509 1.00 28.03 279 ARG A N 1
ATOM 6047 C CA . ARG B 1 279 ? 5.998 119.955 92.370 1.00 27.34 279 ARG A CA 1
ATOM 6048 C C . ARG B 1 279 ? 4.769 119.878 91.502 1.00 27.24 279 ARG A C 1
ATOM 6049 O O . ARG B 1 279 ? 4.378 118.789 91.061 1.00 28.53 279 ARG A O 1
ATOM 6057 N N . MET B 1 280 ? 4.156 121.033 91.260 1.00 27.76 280 MET A N 1
ATOM 6058 C CA . MET B 1 280 ? 2.971 121.080 90.424 1.00 28.82 280 MET A CA 1
ATOM 6059 C C . MET B 1 280 ? 3.309 120.805 88.977 1.00 35.06 280 MET A C 1
ATOM 6060 O O . MET B 1 280 ? 4.251 121.380 88.428 1.00 36.89 280 MET A O 1
ATOM 6065 N N . ILE B 1 281 ? 2.522 119.926 88.366 1.00 29.80 281 ILE A N 1
ATOM 6066 C CA . ILE B 1 281 ? 2.649 119.606 86.958 1.00 35.57 281 ILE A CA 1
ATOM 6067 C C . ILE B 1 281 ? 1.444 120.199 86.240 1.00 47.34 281 ILE A C 1
ATOM 6068 O O . ILE B 1 281 ? 0.312 119.774 86.469 1.00 41.04 281 ILE A O 1
ATOM 6073 N N . GLY B 1 282 ? 1.686 121.187 85.386 1.00 46.19 282 GLY A N 1
ATOM 6074 C CA . GLY B 1 282 ? 0.604 121.926 84.758 1.00 39.17 282 GLY A CA 1
ATOM 6075 C C . GLY B 1 282 ? 0.066 123.007 85.670 1.00 46.82 282 GLY A C 1
ATOM 6076 O O . GLY B 1 282 ? 0.701 123.379 86.661 1.00 55.11 282 GLY A O 1
ATOM 6077 N N . GLY B 1 283 ? -1.116 123.511 85.341 1.00 38.92 283 GLY A N 1
ATOM 6078 C CA . GLY B 1 283 ? -1.671 124.649 86.044 1.00 40.51 283 GLY A CA 1
ATOM 6079 C C . GLY B 1 283 ? -2.807 124.276 86.967 1.00 42.36 283 GLY A C 1
ATOM 6080 O O . GLY B 1 283 ? -3.296 123.139 86.947 1.00 47.77 283 GLY A O 1
ATOM 6081 N N . VAL B 1 284 ? -3.207 125.235 87.790 1.00 51.21 284 VAL A N 1
ATOM 6082 C CA . VAL B 1 284 ? -4.304 125.047 88.722 1.00 57.00 284 VAL A CA 1
ATOM 6083 C C . VAL B 1 284 ? -5.561 124.586 87.983 1.00 59.07 284 VAL A C 1
ATOM 6084 O O . VAL B 1 284 ? -5.858 125.035 86.872 1.00 56.91 284 VAL A O 1
ATOM 6088 N N . GLY B 1 285 ? -6.263 123.637 88.585 1.00 49.94 285 GLY A N 1
ATOM 6089 C CA . GLY B 1 285 ? -7.511 123.142 88.039 1.00 49.44 285 GLY A CA 1
ATOM 6090 C C . GLY B 1 285 ? -7.395 122.191 86.867 1.00 42.19 285 GLY A C 1
ATOM 6091 O O . GLY B 1 285 ? -8.409 121.797 86.288 1.00 51.10 285 GLY A O 1
ATOM 6092 N N . GLU B 1 286 ? -6.172 121.789 86.537 1.00 38.60 286 GLU A N 1
ATOM 6093 C CA . GLU B 1 286 ? -5.970 120.902 85.394 1.00 32.36 286 GLU A CA 1
ATOM 6094 C C . GLU B 1 286 ? -5.637 119.487 85.829 1.00 33.53 286 GLU A C 1
ATOM 6095 O O . GLU B 1 286 ? -5.417 118.608 84.993 1.00 31.56 286 GLU A O 1
ATOM 6101 N N . GLY B 1 287 ? -5.647 119.262 87.139 1.00 31.16 287 GLY A N 1
ATOM 6102 C CA . GLY B 1 287 ? -5.227 117.988 87.692 1.00 26.24 287 GLY A CA 1
ATOM 6103 C C . GLY B 1 287 ? -6.022 116.786 87.235 1.00 26.31 287 GLY A C 1
ATOM 6104 O O . GLY B 1 287 ? -5.442 115.780 86.817 1.00 30.40 287 GLY A O 1
ATOM 6105 N N . VAL B 1 288 ? -7.346 116.877 87.311 1.00 29.11 288 VAL A N 1
ATOM 6106 C CA . VAL B 1 288 ? -8.184 115.748 86.942 1.00 34.10 288 VAL A CA 1
ATOM 6107 C C . VAL B 1 288 ? -8.017 115.422 85.459 1.00 36.14 288 VAL A C 1
ATOM 6108 O O . VAL B 1 288 ? -7.906 114.255 85.085 1.00 32.23 288 VAL A O 1
ATOM 6112 N N . LYS B 1 289 ? -7.918 116.452 84.625 1.00 29.97 289 LYS A N 1
ATOM 6113 C CA . LYS B 1 289 ? -7.710 116.228 83.202 1.00 31.03 289 LYS A CA 1
ATOM 6114 C C . LYS B 1 289 ? -6.349 115.617 82.883 1.00 32.14 289 LYS A C 1
ATOM 6115 O O . LYS B 1 289 ? -6.232 114.779 81.993 1.00 33.99 289 LYS A O 1
ATOM 6121 N N . ARG B 1 290 ? -5.329 115.988 83.645 1.00 30.66 290 ARG A N 1
ATOM 6122 C CA . ARG B 1 290 ? -3.980 115.521 83.370 1.00 31.41 290 ARG A CA 1
ATOM 6123 C C . ARG B 1 290 ? -3.839 114.041 83.699 1.00 31.16 290 ARG A C 1
ATOM 6124 O O . ARG B 1 290 ? -3.111 113.321 83.033 1.00 34.52 290 ARG A O 1
ATOM 6132 N N . ILE B 1 291 ? -4.530 113.584 84.732 1.00 29.30 291 ILE A N 1
ATOM 6133 C CA . ILE B 1 291 ? -4.434 112.167 85.090 1.00 33.00 291 ILE A CA 1
ATOM 6134 C C . ILE B 1 291 ? -5.244 111.273 84.160 1.00 32.16 291 ILE A C 1
ATOM 6135 O O . ILE B 1 291 ? -5.110 110.055 84.212 1.00 37.04 291 ILE A O 1
ATOM 6140 N N . ALA B 1 292 ? -6.066 111.864 83.293 1.00 34.88 292 ALA A N 1
ATOM 6141 C CA . ALA B 1 292 ? -6.890 111.070 82.374 1.00 33.81 292 ALA A CA 1
ATOM 6142 C C . ALA B 1 292 ? -6.073 110.086 81.529 1.00 54.42 292 ALA A C 1
ATOM 6143 O O . ALA B 1 292 ? -6.523 108.966 81.276 1.00 58.90 292 ALA A O 1
ATOM 6145 N N . SER B 1 293 ? -4.875 110.475 81.100 1.00 59.98 293 SER A N 1
ATOM 6146 C CA . SER B 1 293 ? -4.066 109.546 80.305 1.00 52.21 293 SER A CA 1
ATOM 6147 C C . SER B 1 293 ? -3.233 108.593 81.181 1.00 49.32 293 SER A C 1
ATOM 6148 O O . SER B 1 293 ? -2.624 107.647 80.683 1.00 47.06 293 SER A O 1
ATOM 6151 N N . VAL B 1 294 ? -3.257 108.782 82.493 1.00 53.93 294 VAL A N 1
ATOM 6152 C CA . VAL B 1 294 ? -2.612 107.810 83.364 1.00 50.47 294 VAL A CA 1
ATOM 6153 C C . VAL B 1 294 ? -3.636 106.696 83.577 1.00 57.83 294 VAL A C 1
ATOM 6154 O O . VAL B 1 294 ? -3.296 105.514 83.685 1.00 51.33 294 VAL A O 1
ATOM 6158 N N . LEU B 1 295 ? -4.906 107.083 83.583 1.00 62.39 295 LEU A N 1
ATOM 6159 C CA . LEU B 1 295 ? -5.971 106.122 83.825 1.00 57.82 295 LEU A CA 1
ATOM 6160 C C . LEU B 1 295 ? -6.171 105.133 82.672 1.00 44.66 295 LEU A C 1
ATOM 6161 O O . LEU B 1 295 ? -6.507 103.976 82.910 1.00 39.25 295 LEU A O 1
ATOM 6166 N N . ASN B 1 296 ? -5.949 105.568 81.434 1.00 37.24 296 ASN A N 1
ATOM 6167 C CA . ASN B 1 296 ? -6.066 104.653 80.303 1.00 37.98 296 ASN A CA 1
ATOM 6168 C C . ASN B 1 296 ? -5.066 103.502 80.392 1.00 35.34 296 ASN A C 1
ATOM 6169 O O . ASN B 1 296 ? -5.384 102.336 80.118 1.00 32.45 296 ASN A O 1
ATOM 6174 N N . ILE B 1 297 ? -3.850 103.841 80.791 1.00 31.24 297 ILE A N 1
ATOM 6175 C CA . ILE B 1 297 ? -2.799 102.843 80.933 1.00 29.61 297 ILE A CA 1
ATOM 6176 C C . ILE B 1 297 ? -3.120 101.909 82.096 1.00 27.62 297 ILE A C 1
ATOM 6177 O O . ILE B 1 297 ? -3.037 100.685 81.955 1.00 25.41 297 ILE A O 1
ATOM 6182 N N . THR B 1 298 ? -3.474 102.461 83.252 1.00 26.41 298 THR A N 1
ATOM 6183 C CA . THR B 1 298 ? -3.693 101.582 84.388 1.00 29.55 298 THR A CA 1
ATOM 6184 C C . THR B 1 298 ? -4.934 100.721 84.158 1.00 26.72 298 THR A C 1
ATOM 6185 O O . THR B 1 298 ? -4.983 99.577 84.616 1.00 27.87 298 THR A O 1
ATOM 6189 N N . ARG B 1 299 ? -5.930 101.241 83.464 1.00 27.46 299 ARG A N 1
ATOM 6190 C CA A ARG B 1 299 ? -7.145 100.472 83.185 0.47 26.22 299 ARG A CA 1
ATOM 6191 C CA B ARG B 1 299 ? -7.115 100.425 83.259 0.53 25.97 299 ARG A CA 1
ATOM 6192 C C . ARG B 1 299 ? -6.833 99.298 82.255 1.00 24.56 299 ARG A C 1
ATOM 6193 O O . ARG B 1 299 ? -7.368 98.200 82.401 1.00 22.96 299 ARG A O 1
ATOM 6208 N N . ILE B 1 300 ? -5.942 99.515 81.293 1.00 23.48 300 ILE A N 1
ATOM 6209 C CA . ILE B 1 300 ? -5.564 98.423 80.399 1.00 21.80 300 ILE A CA 1
ATOM 6210 C C . ILE B 1 300 ? -4.631 97.423 81.130 1.00 21.09 300 ILE A C 1
ATOM 6211 O O . ILE B 1 300 ? -4.769 96.212 80.944 1.00 23.04 300 ILE A O 1
ATOM 6216 N N . TYR B 1 301 ? -3.775 97.910 82.001 1.00 21.87 301 TYR A N 1
ATOM 6217 C CA . TYR B 1 301 ? -2.976 97.013 82.802 1.00 20.78 301 TYR A CA 1
ATOM 6218 C C . TYR B 1 301 ? -3.918 96.143 83.619 1.00 19.01 301 TYR A C 1
ATOM 6219 O O . TYR B 1 301 ? -3.751 94.989 83.691 1.00 20.54 301 TYR A O 1
ATOM 6228 N N . ASN B 1 302 ? -4.895 96.757 84.249 1.00 20.63 302 ASN A N 1
ATOM 6229 C CA . ASN B 1 302 ? -5.818 96.020 85.081 1.00 21.30 302 ASN A CA 1
ATOM 6230 C C . ASN B 1 302 ? -6.505 94.902 84.334 1.00 20.34 302 ASN A C 1
ATOM 6231 O O . ASN B 1 302 ? -6.696 93.845 84.854 1.00 20.41 302 ASN A O 1
ATOM 6236 N N . SER B 1 303 ? -6.876 95.193 83.101 1.00 20.51 303 SER A N 1
ATOM 6237 C CA . SER B 1 303 ? -7.553 94.245 82.250 1.00 19.53 303 SER A CA 1
ATOM 6238 C C . SER B 1 303 ? -6.653 93.087 81.877 1.00 20.81 303 SER A C 1
ATOM 6239 O O . SER B 1 303 ? -7.035 91.980 82.000 1.00 22.23 303 SER A O 1
ATOM 6242 N N . ILE B 1 304 ? -5.457 93.400 81.415 1.00 20.58 304 ILE A N 1
ATOM 6243 C CA . ILE B 1 304 ? -4.489 92.365 81.069 1.00 20.92 304 ILE A CA 1
ATOM 6244 C C . ILE B 1 304 ? -4.178 91.504 82.299 1.00 21.24 304 ILE A C 1
ATOM 6245 O O . ILE B 1 304 ? -4.078 90.277 82.200 1.00 20.94 304 ILE A O 1
ATOM 6250 N N . CYS B 1 305 ? -4.053 92.134 83.464 1.00 19.34 305 CYS A N 1
ATOM 6251 C CA . CYS B 1 305 ? -3.811 91.379 84.703 1.00 20.25 305 CYS A CA 1
ATOM 6252 C C . CYS B 1 305 ? -5.001 90.488 85.065 1.00 19.30 305 CYS A C 1
ATOM 6253 O O . CYS B 1 305 ? -4.813 89.350 85.492 1.00 21.60 305 CYS A O 1
ATOM 6256 N N . ALA B 1 306 ? -6.221 90.994 84.884 1.00 18.89 306 ALA A N 1
ATOM 6257 C CA . ALA B 1 306 ? -7.413 90.185 85.140 1.00 20.68 306 ALA A CA 1
ATOM 6258 C C . ALA B 1 306 ? -7.481 88.964 84.207 1.00 22.40 306 ALA A C 1
ATOM 6259 O O . ALA B 1 306 ? -7.864 87.869 84.632 1.00 20.28 306 ALA A O 1
ATOM 6261 N N . VAL B 1 307 ? -7.116 89.150 82.938 1.00 20.54 307 VAL A N 1
ATOM 6262 C CA . VAL B 1 307 ? -7.183 88.047 81.980 1.00 19.77 307 VAL A CA 1
ATOM 6263 C C . VAL B 1 307 ? -6.052 87.051 82.249 1.00 21.55 307 VAL A C 1
ATOM 6264 O O . VAL B 1 307 ? -6.253 85.841 82.141 1.00 22.01 307 VAL A O 1
ATOM 6268 N N . GLY B 1 308 ? -4.879 87.542 82.651 1.00 21.10 308 GLY A N 1
ATOM 6269 C CA . GLY B 1 308 ? -3.809 86.645 83.071 1.00 21.07 308 GLY A CA 1
ATOM 6270 C C . GLY B 1 308 ? -4.207 85.832 84.298 1.00 21.13 308 GLY A C 1
ATOM 6271 O O . GLY B 1 308 ? -3.858 84.652 84.452 1.00 21.13 308 GLY A O 1
ATOM 6272 N N . HIS B 1 309 ? -4.946 86.470 85.197 1.00 19.89 309 HIS A N 1
ATOM 6273 C CA . HIS B 1 309 ? -5.490 85.783 86.364 1.00 19.50 309 HIS A CA 1
ATOM 6274 C C . HIS B 1 309 ? -6.484 84.672 85.957 1.00 20.08 309 HIS A C 1
ATOM 6275 O O . HIS B 1 309 ? -6.435 83.551 86.478 1.00 19.74 309 HIS A O 1
ATOM 6282 N N . ILE B 1 310 ? -7.380 84.986 85.021 1.00 19.62 310 ILE A N 1
ATOM 6283 C CA . ILE B 1 310 ? -8.302 83.994 84.481 1.00 19.83 310 ILE A CA 1
ATOM 6284 C C . ILE B 1 310 ? -7.539 82.796 83.924 1.00 18.80 310 ILE A C 1
ATOM 6285 O O . ILE B 1 310 ? -7.872 81.641 84.196 1.00 20.13 310 ILE A O 1
ATOM 6290 N N . ARG B 1 311 ? -6.485 83.088 83.173 1.00 18.40 311 ARG A N 1
ATOM 6291 C CA . ARG B 1 311 ? -5.693 82.029 82.551 1.00 19.61 311 ARG A CA 1
ATOM 6292 C C . ARG B 1 311 ? -5.039 81.124 83.598 1.00 20.18 311 ARG A C 1
ATOM 6293 O O . ARG B 1 311 ? -4.973 79.902 83.412 1.00 21.35 311 ARG A O 1
ATOM 6301 N N . ARG B 1 312 ? -4.565 81.722 84.695 1.00 20.16 312 ARG A N 1
ATOM 6302 C CA . ARG B 1 312 ? -3.963 80.959 85.773 1.00 19.56 312 ARG A CA 1
ATOM 6303 C C . ARG B 1 312 ? -5.004 80.060 86.425 1.00 20.21 312 ARG A C 1
ATOM 6304 O O . ARG B 1 312 ? -4.761 78.871 86.660 1.00 20.05 312 ARG A O 1
ATOM 6312 N N . ALA B 1 313 ? -6.169 80.623 86.718 1.00 20.70 313 ALA A N 1
ATOM 6313 C CA . ALA B 1 313 ? -7.232 79.844 87.336 1.00 21.17 313 ALA A CA 1
ATOM 6314 C C . ALA B 1 313 ? -7.609 78.661 86.444 1.00 19.71 313 ALA A C 1
ATOM 6315 O O . ALA B 1 313 ? -7.741 77.533 86.920 1.00 19.99 313 ALA A O 1
ATOM 6317 N N . LEU B 1 314 ? -7.778 78.923 85.149 1.00 22.40 314 LEU A N 1
ATOM 6318 C CA . LEU B 1 314 ? -8.161 77.862 84.224 1.00 20.19 314 LEU A CA 1
ATOM 6319 C C . LEU B 1 314 ? -7.033 76.867 84.016 1.00 22.74 314 LEU A C 1
ATOM 6320 O O . LEU B 1 314 ? -7.299 75.678 83.912 1.00 21.64 314 LEU A O 1
ATOM 6325 N N . ASP B 1 315 ? -5.779 77.317 83.994 1.00 21.95 315 ASP A N 1
ATOM 6326 C CA . ASP B 1 315 ? -4.678 76.338 83.908 1.00 23.99 315 ASP A CA 1
ATOM 6327 C C . ASP B 1 315 ? -4.704 75.356 85.086 1.00 23.00 315 ASP A C 1
ATOM 6328 O O . ASP B 1 315 ? -4.520 74.147 84.900 1.00 24.33 315 ASP A O 1
ATOM 6333 N N . LEU B 1 316 ? -4.925 75.868 86.296 1.00 21.95 316 LEU A N 1
ATOM 6334 C CA . LEU B 1 316 ? -5.018 74.997 87.462 1.00 20.40 316 LEU A CA 1
ATOM 6335 C C . LEU B 1 316 ? -6.228 74.060 87.351 1.00 22.54 316 LEU A C 1
ATOM 6336 O O . LEU B 1 316 ? -6.127 72.863 87.612 1.00 21.45 316 LEU A O 1
ATOM 6341 N N . ALA B 1 317 ? -7.371 74.598 86.927 1.00 22.16 317 ALA A N 1
ATOM 6342 C CA . ALA B 1 317 ? -8.590 73.808 86.797 1.00 24.00 317 ALA A CA 1
ATOM 6343 C C . ALA B 1 317 ? -8.424 72.721 85.741 1.00 24.44 317 ALA A C 1
ATOM 6344 O O . ALA B 1 317 ? -8.813 71.567 85.962 1.00 24.26 317 ALA A O 1
ATOM 6346 N N . GLN B 1 318 ? -7.834 73.084 84.602 1.00 21.81 318 GLN A N 1
ATOM 6347 C CA . GLN B 1 318 ? -7.647 72.122 83.513 1.00 23.12 318 GLN A CA 1
ATOM 6348 C C . GLN B 1 318 ? -6.743 70.982 83.957 1.00 24.87 318 GLN A C 1
ATOM 6349 O O . GLN B 1 318 ? -7.038 69.805 83.702 1.00 27.36 318 GLN A O 1
ATOM 6355 N N . ASP B 1 319 ? -5.650 71.316 84.635 1.00 25.00 319 ASP A N 1
ATOM 6356 C CA . ASP B 1 319 ? -4.731 70.270 85.049 1.00 25.23 319 ASP A CA 1
ATOM 6357 C C . ASP B 1 319 ? -5.380 69.338 86.071 1.00 23.29 319 ASP A C 1
ATOM 6358 O O . ASP B 1 319 ? -5.290 68.107 85.935 1.00 24.87 319 ASP A O 1
ATOM 6363 N N . TYR B 1 320 ? -6.056 69.906 87.064 1.00 22.62 320 TYR A N 1
ATOM 6364 C CA . TYR B 1 320 ? -6.742 69.102 88.074 1.00 23.37 320 TYR A CA 1
ATOM 6365 C C . TYR B 1 320 ? -7.819 68.222 87.456 1.00 24.08 320 TYR A C 1
ATOM 6366 O O . TYR B 1 320 ? -8.086 67.123 87.942 1.00 24.00 320 TYR A O 1
ATOM 6375 N N . SER B 1 321 ? -8.458 68.710 86.397 1.00 25.11 321 SER A N 1
ATOM 6376 C CA . SER B 1 321 ? -9.561 67.967 85.787 1.00 26.30 321 SER A CA 1
ATOM 6377 C C . SER B 1 321 ? -9.093 66.675 85.128 1.00 27.45 321 SER A C 1
ATOM 6378 O O . SER B 1 321 ? -9.900 65.772 84.891 1.00 29.02 321 SER A O 1
ATOM 6381 N N . GLY B 1 322 ? -7.802 66.589 84.827 1.00 26.49 322 GLY A N 1
ATOM 6382 C CA . GLY B 1 322 ? -7.245 65.359 84.275 1.00 24.74 322 GLY A CA 1
ATOM 6383 C C . GLY B 1 322 ? -6.601 64.453 85.320 1.00 31.37 322 GLY A C 1
ATOM 6384 O O . GLY B 1 322 ? -6.014 63.424 84.977 1.00 34.34 322 GLY A O 1
ATOM 6385 N N . LYS B 1 323 ? -6.736 64.819 86.591 1.00 29.82 323 LYS A N 1
ATOM 6386 C CA . LYS B 1 323 ? -6.106 64.093 87.697 1.00 27.82 323 LYS A CA 1
ATOM 6387 C C . LYS B 1 323 ? -7.118 63.600 88.728 1.00 27.43 323 LYS A C 1
ATOM 6388 O O . LYS B 1 323 ? -6.889 62.608 89.423 1.00 34.50 323 LYS A O 1
ATOM 6394 N N . ARG B 1 324 ? -8.229 64.311 88.845 1.00 28.49 324 ARG A N 1
ATOM 6395 C CA . ARG B 1 324 ? -9.235 63.985 89.846 1.00 24.50 324 ARG A CA 1
ATOM 6396 C C . ARG B 1 324 ? -10.327 63.095 89.275 1.00 27.05 324 ARG A C 1
ATOM 6397 O O . ARG B 1 324 ? -10.968 63.438 88.276 1.00 30.44 324 ARG A O 1
ATOM 6405 N N . GLN B 1 325 ? -10.574 61.977 89.948 1.00 29.81 325 GLN A N 1
ATOM 6406 C CA . GLN B 1 325 ? -11.630 61.059 89.554 1.00 31.92 325 GLN A CA 1
ATOM 6407 C C . GLN B 1 325 ? -12.821 61.200 90.491 1.00 36.59 325 GLN A C 1
ATOM 6408 O O . GLN B 1 325 ? -12.660 61.442 91.692 1.00 32.61 325 GLN A O 1
ATOM 6414 N N . ALA B 1 326 ? -14.016 61.053 89.929 1.00 33.34 326 ALA A N 1
ATOM 6415 C CA . ALA B 1 326 ? -15.237 60.912 90.705 1.00 30.21 326 ALA A CA 1
ATOM 6416 C C . ALA B 1 326 ? -16.241 60.127 89.866 1.00 38.19 326 ALA A C 1
ATOM 6417 O O . ALA B 1 326 ? -16.314 60.320 88.650 1.00 32.54 326 ALA A O 1
ATOM 6419 N N . PHE B 1 327 ? -16.989 59.236 90.510 1.00 37.71 327 PHE A N 1
ATOM 6420 C CA . PHE B 1 327 ? -18.041 58.467 89.832 1.00 37.50 327 PHE A CA 1
ATOM 6421 C C . PHE B 1 327 ? -17.530 57.741 88.593 1.00 43.29 327 PHE A C 1
ATOM 6422 O O . PHE B 1 327 ? -18.229 57.643 87.577 1.00 41.92 327 PHE A O 1
ATOM 6430 N N . GLY B 1 328 ? -16.307 57.233 88.690 1.00 38.62 328 GLY A N 1
ATOM 6431 C CA . GLY B 1 328 ? -15.744 56.364 87.671 1.00 45.79 328 GLY A CA 1
ATOM 6432 C C . GLY B 1 328 ? -15.001 57.033 86.530 1.00 47.33 328 GLY A C 1
ATOM 6433 O O . GLY B 1 328 ? -14.414 56.347 85.688 1.00 47.56 328 GLY A O 1
ATOM 6434 N N . LYS B 1 329 ? -15.019 58.364 86.493 1.00 35.84 329 LYS A N 1
ATOM 6435 C CA . LYS B 1 329 ? -14.357 59.108 85.424 1.00 37.06 329 LYS A CA 1
ATOM 6436 C C . LYS B 1 329 ? -13.502 60.251 85.951 1.00 38.31 329 LYS A C 1
ATOM 6437 O O . LYS B 1 329 ? -13.791 60.817 87.000 1.00 34.37 329 LYS A O 1
ATOM 6443 N N . LEU B 1 330 ? -12.455 60.595 85.214 1.00 31.30 330 LEU A N 1
ATOM 6444 C CA . LEU B 1 330 ? -11.783 61.872 85.434 1.00 31.15 330 LEU A CA 1
ATOM 6445 C C . LEU B 1 330 ? -12.792 62.995 85.187 1.00 27.26 330 LEU A C 1
ATOM 6446 O O . LEU B 1 330 ? -13.700 62.848 84.358 1.00 30.14 330 LEU A O 1
ATOM 6451 N N . LEU B 1 331 ? -12.658 64.109 85.904 1.00 27.84 331 LEU A N 1
ATOM 6452 C CA . LEU B 1 331 ? -13.617 65.206 85.759 1.00 29.43 331 LEU A CA 1
ATOM 6453 C C . LEU B 1 331 ? -13.751 65.664 84.309 1.00 25.72 331 LEU A C 1
ATOM 6454 O O . LEU B 1 331 ? -14.845 65.980 83.848 1.00 26.82 331 LEU A O 1
ATOM 6459 N N . LYS B 1 332 ? -12.635 65.682 83.585 1.00 26.70 332 LYS A N 1
ATOM 6460 C CA . LYS B 1 332 ? -12.625 66.190 82.221 1.00 28.17 332 LYS A CA 1
ATOM 6461 C C . LYS B 1 332 ? -13.484 65.338 81.291 1.00 26.85 332 LYS A C 1
ATOM 6462 O O . LYS B 1 332 ? -13.859 65.792 80.213 1.00 32.94 332 LYS A O 1
ATOM 6468 N N . ASP B 1 333 ? -13.817 64.123 81.726 1.00 26.85 333 ASP A N 1
ATOM 6469 C CA . ASP B 1 333 ? -14.630 63.219 80.914 1.00 26.35 333 ASP A CA 1
ATOM 6470 C C . ASP B 1 333 ? -16.102 63.175 81.334 1.00 33.41 333 ASP A C 1
ATOM 6471 O O . ASP B 1 333 ? -16.893 62.414 80.769 1.00 38.23 333 ASP A O 1
ATOM 6476 N N . HIS B 1 334 ? -16.475 63.992 82.316 1.00 29.20 334 HIS A N 1
ATOM 6477 C CA . HIS B 1 334 ? -17.879 64.179 82.672 1.00 27.52 334 HIS A CA 1
ATOM 6478 C C . HIS B 1 334 ? -18.441 65.300 81.801 1.00 25.12 334 HIS A C 1
ATOM 6479 O O . HIS B 1 334 ? -17.941 66.419 81.848 1.00 27.62 334 HIS A O 1
ATOM 6486 N N . PRO B 1 335 ? -19.466 65.008 80.984 1.00 26.70 335 PRO A N 1
ATOM 6487 C CA . PRO B 1 335 ? -19.978 66.035 80.059 1.00 28.34 335 PRO A CA 1
ATOM 6488 C C . PRO B 1 335 ? -20.316 67.394 80.708 1.00 26.43 335 PRO A C 1
ATOM 6489 O O . PRO B 1 335 ? -20.016 68.433 80.099 1.00 28.77 335 PRO A O 1
ATOM 6493 N N . LEU B 1 336 ? -20.919 67.392 81.893 1.00 26.13 336 LEU A N 1
ATOM 6494 C CA . LEU B 1 336 ? -21.280 68.652 82.550 1.00 23.42 336 LEU A CA 1
ATOM 6495 C C . LEU B 1 336 ? -20.048 69.402 83.007 1.00 25.28 336 LEU A C 1
ATOM 6496 O O . LEU B 1 336 ? -19.990 70.636 82.907 1.00 24.49 336 LEU A O 1
ATOM 6501 N N . HIS B 1 337 ? -19.056 68.669 83.499 1.00 23.25 337 HIS A N 1
ATOM 6502 C CA . HIS B 1 337 ? -17.823 69.320 83.910 1.00 26.44 337 HIS A CA 1
ATOM 6503 C C . HIS B 1 337 ? -17.123 69.927 82.703 1.00 24.03 337 HIS A C 1
ATOM 6504 O O . HIS B 1 337 ? -16.660 71.066 82.755 1.00 25.70 337 HIS A O 1
ATOM 6511 N N . LYS B 1 338 ? -17.045 69.158 81.621 1.00 24.84 338 LYS A N 1
ATOM 6512 C CA . LYS B 1 338 ? -16.423 69.630 80.390 1.00 25.65 338 LYS A CA 1
ATOM 6513 C C . LYS B 1 338 ? -17.166 70.842 79.832 1.00 25.60 338 LYS A C 1
ATOM 6514 O O . LYS B 1 338 ? -16.537 71.803 79.393 1.00 26.00 338 LYS A O 1
ATOM 6520 N N . SER B 1 339 ? -18.500 70.802 79.859 1.00 26.04 339 SER A N 1
ATOM 6521 C CA . SER B 1 339 ? -19.295 71.947 79.412 1.00 25.28 339 SER A CA 1
ATOM 6522 C C . SER B 1 339 ? -19.013 73.193 80.236 1.00 23.54 339 SER A C 1
ATOM 6523 O O . SER B 1 339 ? -18.951 74.296 79.688 1.00 26.32 339 SER A O 1
ATOM 6526 N N . THR B 1 340 ? -18.839 73.014 81.544 1.00 22.04 340 THR A N 1
ATOM 6527 C CA . THR B 1 340 ? -18.545 74.150 82.418 1.00 24.29 340 THR A CA 1
ATOM 6528 C C . THR B 1 340 ? -17.171 74.732 82.082 1.00 23.73 340 THR A C 1
ATOM 6529 O O . THR B 1 340 ? -17.049 75.941 81.869 1.00 23.61 340 THR A O 1
ATOM 6533 N N . LEU B 1 341 ? -16.162 73.870 81.978 1.00 23.32 341 LEU A N 1
ATOM 6534 C CA . LEU B 1 341 ? -14.832 74.298 81.539 1.00 26.11 341 LEU A CA 1
ATOM 6535 C C . LEU B 1 341 ? -14.873 75.034 80.196 1.00 24.43 341 LEU A C 1
ATOM 6536 O O . LEU B 1 341 ? -14.277 76.104 80.050 1.00 25.44 341 LEU A O 1
ATOM 6541 N N . ASP B 1 342 ? -15.597 74.471 79.227 1.00 24.64 342 ASP A N 1
ATOM 6542 C CA . ASP B 1 342 ? -15.695 75.087 77.900 1.00 22.67 342 ASP A CA 1
ATOM 6543 C C . ASP B 1 342 ? -16.298 76.486 77.969 1.00 22.55 342 ASP A C 1
ATOM 6544 O O . ASP B 1 342 ? -15.855 77.391 77.270 1.00 27.26 342 ASP A O 1
ATOM 6549 N N . SER B 1 343 ? -17.304 76.657 78.818 1.00 22.52 343 SER A N 1
ATOM 6550 C CA . SER B 1 343 ? -17.931 77.963 79.004 1.00 24.85 343 SER A CA 1
ATOM 6551 C C . SER B 1 343 ? -16.940 78.987 79.546 1.00 23.59 343 SER A C 1
ATOM 6552 O O . SER B 1 343 ? -16.894 80.122 79.069 1.00 25.79 343 SER A O 1
ATOM 6555 N N . LEU B 1 344 ? -16.156 78.573 80.535 1.00 23.47 344 LEU A N 1
ATOM 6556 C CA . LEU B 1 344 ? -15.163 79.458 81.126 1.00 23.23 344 LEU A CA 1
ATOM 6557 C C . LEU B 1 344 ? -14.080 79.811 80.113 1.00 22.22 344 LEU A C 1
ATOM 6558 O O . LEU B 1 344 ? -13.662 80.958 80.018 1.00 24.18 344 LEU A O 1
ATOM 6563 N N . GLU B 1 345 ? -13.627 78.822 79.355 1.00 22.64 345 GLU A N 1
ATOM 6564 C CA . GLU B 1 345 ? -12.611 79.059 78.334 1.00 24.80 345 GLU A CA 1
ATOM 6565 C C . GLU B 1 345 ? -13.121 80.003 77.255 1.00 24.39 345 GLU A C 1
ATOM 6566 O O . GLU B 1 345 ? -12.363 80.831 76.729 1.00 22.67 345 GLU A O 1
ATOM 6572 N N . ALA B 1 346 ? -14.405 79.882 76.922 1.00 24.13 346 ALA A N 1
ATOM 6573 C CA . ALA B 1 346 ? -14.998 80.777 75.943 1.00 24.18 346 ALA A CA 1
ATOM 6574 C C . ALA B 1 346 ? -14.987 82.230 76.437 1.00 25.72 346 ALA A C 1
ATOM 6575 O O . ALA B 1 346 ? -14.684 83.148 75.669 1.00 28.30 346 ALA A O 1
ATOM 6577 N N . ASP B 1 347 ? -15.293 82.434 77.715 1.00 25.46 347 ASP A N 1
ATOM 6578 C CA . ASP B 1 347 ? -15.192 83.772 78.302 1.00 24.48 347 ASP A CA 1
ATOM 6579 C C . ASP B 1 347 ? -13.738 84.260 78.300 1.00 24.53 347 ASP A C 1
ATOM 6580 O O . ASP B 1 347 ? -13.476 85.444 78.055 1.00 24.57 347 ASP A O 1
ATOM 6585 N N . PHE B 1 348 ? -12.806 83.357 78.611 1.00 22.80 348 PHE A N 1
ATOM 6586 C CA . PHE B 1 348 ? -11.379 83.685 78.544 1.00 22.18 348 PHE A CA 1
ATOM 6587 C C . PHE B 1 348 ? -10.983 84.193 77.150 1.00 23.38 348 PHE A C 1
ATOM 6588 O O . PHE B 1 348 ? -10.270 85.190 77.023 1.00 22.92 348 PHE A O 1
ATOM 6596 N N . ARG B 1 349 ? -11.431 83.499 76.103 1.00 21.38 349 ARG A N 1
ATOM 6597 C CA . ARG B 1 349 ? -11.014 83.878 74.751 1.00 23.21 349 ARG A CA 1
ATOM 6598 C C . ARG B 1 349 ? -11.579 85.257 74.379 1.00 23.15 349 ARG A C 1
ATOM 6599 O O . ARG B 1 349 ? -10.883 86.075 73.772 1.00 25.64 349 ARG A O 1
ATOM 6607 N N . LYS B 1 350 ? -12.810 85.537 74.795 1.00 21.61 350 LYS A N 1
ATOM 6608 C CA . LYS B 1 350 ? -13.404 86.862 74.623 1.00 23.64 350 LYS A CA 1
ATOM 6609 C C . LYS B 1 350 ? -12.542 87.910 75.316 1.00 23.71 350 LYS A C 1
ATOM 6610 O O . LYS B 1 350 ? -12.209 88.947 74.736 1.00 23.32 350 LYS A O 1
ATOM 6616 N N . CYS B 1 351 ? -12.157 87.624 76.559 1.00 23.15 351 CYS A N 1
ATOM 6617 C CA . CYS B 1 351 ? -11.401 88.586 77.359 1.00 23.59 351 CYS A CA 1
ATOM 6618 C C . CYS B 1 351 ? -10.009 88.853 76.787 1.00 22.69 351 CYS A C 1
ATOM 6619 O O . CYS B 1 351 ? -9.586 90.001 76.702 1.00 23.82 351 CYS A O 1
ATOM 6622 N N . ILE B 1 352 ? -9.306 87.807 76.360 1.00 23.44 352 ILE A N 1
ATOM 6623 C CA . ILE B 1 352 ? -7.938 88.034 75.915 1.00 24.13 352 ILE A CA 1
ATOM 6624 C C . ILE B 1 352 ? -7.932 88.735 74.552 1.00 27.16 352 ILE A C 1
ATOM 6625 O O . ILE B 1 352 ? -7.107 89.622 74.319 1.00 24.41 352 ILE A O 1
ATOM 6630 N N . ALA B 1 353 ? -8.874 88.387 73.676 1.00 26.24 353 ALA A N 1
ATOM 6631 C CA . ALA B 1 353 ? -8.972 89.057 72.382 1.00 25.15 353 ALA A CA 1
ATOM 6632 C C . ALA B 1 353 ? -9.321 90.539 72.537 1.00 24.42 353 ALA A C 1
ATOM 6633 O O . ALA B 1 353 ? -8.709 91.402 71.907 1.00 25.93 353 ALA A O 1
ATOM 6635 N N . PHE B 1 354 ? -10.335 90.823 73.349 1.00 23.91 354 PHE A N 1
ATOM 6636 C CA . PHE B 1 354 ? -10.749 92.193 73.642 1.00 23.22 354 PHE A CA 1
ATOM 6637 C C . PHE B 1 354 ? -9.569 92.987 74.236 1.00 24.06 354 PHE A C 1
ATOM 6638 O O . PHE B 1 354 ? -9.295 94.113 73.812 1.00 26.68 354 PHE A O 1
ATOM 6646 N N . SER B 1 355 ? -8.832 92.396 75.176 1.00 23.10 355 SER A N 1
ATOM 6647 C CA . SER B 1 355 ? -7.741 93.122 75.823 1.00 22.37 355 SER A CA 1
ATOM 6648 C C . SER B 1 355 ? -6.633 93.516 74.850 1.00 23.73 355 SER A C 1
ATOM 6649 O O . SER B 1 355 ? -6.151 94.646 74.880 1.00 26.76 355 SER A O 1
ATOM 6652 N N . PHE B 1 356 ? -6.223 92.593 73.991 1.00 23.93 356 PHE A N 1
ATOM 6653 C CA . PHE B 1 356 ? -5.119 92.908 73.090 1.00 26.92 356 PHE A CA 1
ATOM 6654 C C . PHE B 1 356 ? -5.560 93.795 71.934 1.00 26.00 356 PHE A C 1
ATOM 6655 O O . PHE B 1 356 ? -4.754 94.572 71.416 1.00 27.59 356 PHE A O 1
ATOM 6663 N N . PHE B 1 357 ? -6.831 93.708 71.547 1.00 26.76 357 PHE A N 1
ATOM 6664 C CA . PHE B 1 357 ? -7.382 94.652 70.572 1.00 25.44 357 PHE A CA 1
ATOM 6665 C C . PHE B 1 357 ? -7.213 96.084 71.085 1.00 31.82 357 PHE A C 1
ATOM 6666 O O . PHE B 1 357 ? -6.784 96.977 70.345 1.00 29.72 357 PHE A O 1
ATOM 6674 N N . VAL B 1 358 ? -7.534 96.291 72.361 1.00 27.73 358 VAL A N 1
ATOM 6675 C CA . VAL B 1 358 ? -7.433 97.615 72.955 1.00 28.15 358 VAL A CA 1
ATOM 6676 C C . VAL B 1 358 ? -5.960 97.992 73.179 1.00 27.70 358 VAL A C 1
ATOM 6677 O O . VAL B 1 358 ? -5.561 99.135 72.924 1.00 28.63 358 VAL A O 1
ATOM 6681 N N . ALA B 1 359 ? -5.148 97.029 73.614 1.00 25.94 359 ALA A N 1
ATOM 6682 C CA . ALA B 1 359 ? -3.709 97.251 73.765 1.00 26.32 359 ALA A CA 1
ATOM 6683 C C . ALA B 1 359 ? -3.095 97.753 72.458 1.00 26.04 359 ALA A C 1
ATOM 6684 O O . ALA B 1 359 ? -2.264 98.647 72.454 1.00 27.53 359 ALA A O 1
ATOM 6686 N N . ASN B 1 360 ? -3.527 97.185 71.338 1.00 24.50 360 ASN A N 1
ATOM 6687 C CA . ASN B 1 360 ? -3.016 97.624 70.047 1.00 29.63 360 ASN A CA 1
ATOM 6688 C C . ASN B 1 360 ? -3.415 99.067 69.742 1.00 29.36 360 ASN A C 1
ATOM 6689 O O . ASN B 1 360 ? -2.606 99.855 69.242 1.00 30.03 360 ASN A O 1
ATOM 6694 N N . LEU B 1 361 ? -4.651 99.421 70.080 1.00 28.09 361 LEU A N 1
ATOM 6695 C CA . LEU B 1 361 ? -5.106 100.804 69.921 1.00 29.52 361 LEU A CA 1
ATOM 6696 C C . LEU B 1 361 ? -4.260 101.756 70.750 1.00 28.91 361 LEU A C 1
ATOM 6697 O O . LEU B 1 361 ? -3.949 102.862 70.313 1.00 28.62 361 LEU A O 1
ATOM 6702 N N . LEU B 1 362 ? -3.895 101.329 71.954 1.00 26.11 362 LEU A N 1
ATOM 6703 C CA . LEU B 1 362 ? -3.075 102.158 72.825 1.00 27.51 362 LEU A CA 1
ATOM 6704 C C . LEU B 1 362 ? -1.708 102.373 72.194 1.00 28.93 362 LEU A C 1
ATOM 6705 O O . LEU B 1 362 ? -1.192 103.491 72.194 1.00 31.36 362 LEU A O 1
ATOM 6710 N N . GLY B 1 363 ? -1.133 101.301 71.650 1.00 27.89 363 GLY A N 1
ATOM 6711 C CA . GLY B 1 363 ? 0.150 101.392 70.970 1.00 26.90 363 GLY A CA 1
ATOM 6712 C C . GLY B 1 363 ? 0.099 102.329 69.770 1.00 26.78 363 GLY A C 1
ATOM 6713 O O . GLY B 1 363 ? 1.008 103.138 69.576 1.00 30.78 363 GLY A O 1
ATOM 6714 N N . GLN B 1 364 ? -0.954 102.208 68.964 1.00 29.24 364 GLN A N 1
ATOM 6715 C CA . GLN B 1 364 ? -1.155 103.103 67.824 1.00 28.45 364 GLN A CA 1
ATOM 6716 C C . GLN B 1 364 ? -1.164 104.564 68.270 1.00 32.78 364 GLN A C 1
ATOM 6717 O O . GLN B 1 364 ? -0.505 105.415 67.671 1.00 33.91 364 GLN A O 1
ATOM 6723 N N . GLU B 1 365 ? -1.916 104.861 69.322 1.00 31.85 365 GLU A N 1
ATOM 6724 C CA . GLU B 1 365 ? -1.983 106.238 69.804 1.00 31.13 365 GLU A CA 1
ATOM 6725 C C . GLU B 1 365 ? -0.633 106.724 70.340 1.00 32.41 365 GLU A C 1
ATOM 6726 O O . GLU B 1 365 ? -0.253 107.880 70.135 1.00 36.14 365 GLU A O 1
ATOM 6732 N N . GLU B 1 366 ? 0.095 105.846 71.018 1.00 30.00 366 GLU A N 1
ATOM 6733 C CA . GLU B 1 366 ? 1.345 106.268 71.645 1.00 28.75 366 GLU A CA 1
ATOM 6734 C C . GLU B 1 366 ? 2.431 106.582 70.614 1.00 30.17 366 GLU A C 1
ATOM 6735 O O . GLU B 1 366 ? 3.318 107.400 70.873 1.00 35.97 366 GLU A O 1
ATOM 6741 N N . VAL B 1 367 ? 2.359 105.956 69.443 1.00 31.31 367 VAL A N 1
ATOM 6742 C CA . VAL B 1 367 ? 3.368 106.227 68.423 1.00 34.59 367 VAL A CA 1
ATOM 6743 C C . VAL B 1 367 ? 2.845 107.190 67.365 1.00 40.32 367 VAL A C 1
ATOM 6744 O O . VAL B 1 367 ? 3.507 107.417 66.355 1.00 38.16 367 VAL A O 1
ATOM 6748 N N . GLY B 1 368 ? 1.672 107.774 67.616 1.00 37.71 368 GLY A N 1
ATOM 6749 C CA . GLY B 1 368 ? 1.125 108.810 66.753 1.00 42.55 368 GLY A CA 1
ATOM 6750 C C . GLY B 1 368 ? 0.503 108.324 65.457 1.00 48.57 368 GLY A C 1
ATOM 6751 O O . GLY B 1 368 ? 0.340 109.100 64.507 1.00 43.89 368 GLY A O 1
ATOM 6752 N N . GLU B 1 369 ? 0.151 107.042 65.410 1.00 38.64 369 GLU A N 1
ATOM 6753 C CA . GLU B 1 369 ? -0.360 106.439 64.189 1.00 37.95 369 GLU A CA 1
ATOM 6754 C C . GLU B 1 369 ? -1.877 106.264 64.199 1.00 50.49 369 GLU A C 1
ATOM 6755 O O . GLU B 1 369 ? -2.457 105.821 63.209 1.00 59.33 369 GLU A O 1
ATOM 6761 N N . ALA B 1 370 ? -2.521 106.626 65.304 1.00 44.05 370 ALA A N 1
ATOM 6762 C CA . ALA B 1 370 ? -3.960 106.407 65.453 1.00 41.56 370 ALA A CA 1
ATOM 6763 C C . ALA B 1 370 ? -4.797 107.494 64.779 1.00 44.81 370 ALA A C 1
ATOM 6764 O O . ALA B 1 370 ? -4.514 108.681 64.910 1.00 43.98 370 ALA A O 1
ATOM 6766 N N . SER B 1 371 ? -5.833 107.077 64.054 1.00 51.69 371 SER A N 1
ATOM 6767 C CA . SER B 1 371 ? -6.783 108.016 63.464 1.00 50.24 371 SER A CA 1
ATOM 6768 C C . SER B 1 371 ? -7.670 108.608 64.550 1.00 56.88 371 SER A C 1
ATOM 6769 O O . SER B 1 371 ? -7.652 108.149 65.695 1.00 46.13 371 SER A O 1
ATOM 6772 N N . ALA B 1 372 ? -8.442 109.627 64.190 1.00 48.70 372 ALA A N 1
ATOM 6773 C CA . ALA B 1 372 ? -9.355 110.269 65.130 1.00 46.10 372 ALA A CA 1
ATOM 6774 C C . ALA B 1 372 ? -10.355 109.261 65.686 1.00 52.97 372 ALA A C 1
ATOM 6775 O O . ALA B 1 372 ? -10.644 109.255 66.885 1.00 46.80 372 ALA A O 1
ATOM 6777 N N . SER B 1 373 ? -10.869 108.397 64.815 1.00 55.46 373 SER A N 1
ATOM 6778 C CA . SER B 1 373 ? -11.866 107.418 65.230 1.00 65.65 373 SER A CA 1
ATOM 6779 C C . SER B 1 373 ? -11.253 106.367 66.153 1.00 58.54 373 SER A C 1
ATOM 6780 O O . SER B 1 373 ? -11.869 105.963 67.138 1.00 54.05 373 SER A O 1
ATOM 6783 N N . GLU B 1 374 ? -10.035 105.938 65.835 1.00 43.16 374 GLU A N 1
ATOM 6784 C CA . GLU B 1 374 ? -9.323 104.983 66.676 1.00 46.85 374 GLU A CA 1
ATOM 6785 C C . GLU B 1 374 ? -9.030 105.544 68.059 1.00 42.01 374 GLU A C 1
ATOM 6786 O O . GLU B 1 374 ? -9.079 104.808 69.044 1.00 36.19 374 GLU A O 1
ATOM 6792 N N . LYS B 1 375 ? -8.714 106.835 68.134 1.00 36.47 375 LYS A N 1
ATOM 6793 C CA . LYS B 1 375 ? -8.452 107.476 69.419 1.00 33.78 375 LYS A CA 1
ATOM 6794 C C . LYS B 1 375 ? -9.729 107.551 70.244 1.00 36.89 375 LYS A C 1
ATOM 6795 O O . LYS B 1 375 ? -9.718 107.335 71.460 1.00 35.41 375 LYS A O 1
ATOM 6801 N N . ILE B 1 376 ? -10.836 107.834 69.571 1.00 36.73 376 ILE A N 1
ATOM 6802 C CA . ILE B 1 376 ? -12.123 107.878 70.237 1.00 34.94 376 ILE A CA 1
ATOM 6803 C C . ILE B 1 376 ? -12.534 106.474 70.648 1.00 40.51 376 ILE A C 1
ATOM 6804 O O . ILE B 1 376 ? -13.051 106.264 71.744 1.00 36.14 376 ILE A O 1
ATOM 6809 N N . LEU B 1 377 ? -12.275 105.511 69.771 1.00 37.22 377 LEU A N 1
ATOM 6810 C CA . LEU B 1 377 ? -12.597 104.121 70.047 1.00 41.83 377 LEU A CA 1
ATOM 6811 C C . LEU B 1 377 ? -11.815 103.663 71.287 1.00 44.73 377 LEU A C 1
ATOM 6812 O O . LEU B 1 377 ? -12.370 103.025 72.180 1.00 44.72 377 LEU A O 1
ATOM 6817 N N . LEU B 1 378 ? -10.536 104.019 71.353 1.00 38.83 378 LEU A N 1
ATOM 6818 C CA . LEU B 1 378 ? -9.709 103.703 72.521 1.00 33.21 378 LEU A CA 1
ATOM 6819 C C . LEU B 1 378 ? -10.282 104.297 73.808 1.00 33.09 378 LEU A C 1
ATOM 6820 O O . LEU B 1 378 ? -10.289 103.647 74.858 1.00 29.97 378 LEU A O 1
ATOM 6825 N N . ARG B 1 379 ? -10.743 105.540 73.730 1.00 34.76 379 ARG A N 1
ATOM 6826 C CA . ARG B 1 379 ? -11.283 106.221 74.901 1.00 32.90 379 ARG A CA 1
ATOM 6827 C C . ARG B 1 379 ? -12.588 105.614 75.419 1.00 32.71 379 ARG A C 1
ATOM 6828 O O . ARG B 1 379 ? -12.790 105.520 76.632 1.00 36.11 379 ARG A O 1
ATOM 6836 N N . VAL B 1 380 ? -13.458 105.176 74.516 1.00 30.52 380 VAL A N 1
ATOM 6837 C CA . VAL B 1 380 ? -14.728 104.601 74.943 1.00 30.62 380 VAL A CA 1
ATOM 6838 C C . VAL B 1 380 ? -14.542 103.148 75.388 1.00 32.93 380 VAL A C 1
ATOM 6839 O O . VAL B 1 380 ? -15.227 102.681 76.298 1.00 32.57 380 VAL A O 1
ATOM 6843 N N . LEU B 1 381 ? -13.617 102.436 74.744 1.00 27.61 381 LEU A N 1
ATOM 6844 C CA . LEU B 1 381 ? -13.463 101.005 74.998 1.00 27.56 381 LEU A CA 1
ATOM 6845 C C . LEU B 1 381 ? -12.706 100.697 76.279 1.00 29.39 381 LEU A C 1
ATOM 6846 O O . LEU B 1 381 ? -12.904 99.622 76.843 1.00 27.97 381 LEU A O 1
ATOM 6851 N N . THR B 1 382 ? -11.819 101.589 76.720 1.00 24.19 382 THR A N 1
ATOM 6852 C CA . THR B 1 382 ? -10.990 101.254 77.880 1.00 23.66 382 THR A CA 1
ATOM 6853 C C . THR B 1 382 ? -11.805 101.043 79.176 1.00 27.65 382 THR A C 1
ATOM 6854 O O . THR B 1 382 ? -11.581 100.048 79.875 1.00 24.83 382 THR A O 1
ATOM 6858 N N . PRO B 1 383 ? -12.763 101.933 79.499 1.00 26.02 383 PRO A N 1
ATOM 6859 C CA . PRO B 1 383 ? -13.551 101.612 80.701 1.00 26.65 383 PRO A CA 1
ATOM 6860 C C . PRO B 1 383 ? -14.377 100.328 80.557 1.00 26.23 383 PRO A C 1
ATOM 6861 O O . PRO B 1 383 ? -14.525 99.576 81.530 1.00 24.34 383 PRO A O 1
ATOM 6865 N N . ILE B 1 384 ? -14.891 100.066 79.352 1.00 25.02 384 ILE A N 1
ATOM 6866 C CA . ILE B 1 384 ? -15.650 98.851 79.105 1.00 26.04 384 ILE A CA 1
ATOM 6867 C C . ILE B 1 384 ? -14.771 97.604 79.286 1.00 26.10 384 ILE A C 1
ATOM 6868 O O . ILE B 1 384 ? -15.149 96.647 79.984 1.00 22.91 384 ILE A O 1
ATOM 6873 N N . LEU B 1 385 ? -13.599 97.617 78.658 1.00 26.17 385 LEU A N 1
ATOM 6874 C CA . LEU B 1 385 ? -12.647 96.522 78.788 1.00 25.91 385 LEU A CA 1
ATOM 6875 C C . LEU B 1 385 ? -12.332 96.222 80.262 1.00 24.09 385 LEU A C 1
ATOM 6876 O O . LEU B 1 385 ? -12.305 95.059 80.688 1.00 22.40 385 LEU A O 1
ATOM 6881 N N . LYS B 1 386 ? -12.090 97.277 81.037 1.00 23.11 386 LYS A N 1
ATOM 6882 C CA . LYS B 1 386 ? -11.715 97.110 82.439 1.00 22.04 386 LYS A CA 1
ATOM 6883 C C . LYS B 1 386 ? -12.861 96.457 83.225 1.00 22.96 386 LYS A C 1
ATOM 6884 O O . LYS B 1 386 ? -12.649 95.455 83.925 1.00 21.30 386 LYS A O 1
ATOM 6890 N N . LEU B 1 387 ? -14.075 96.997 83.103 1.00 22.02 387 LEU A N 1
ATOM 6891 C CA . LEU B 1 387 ? -15.160 96.480 83.922 1.00 21.52 387 LEU A CA 1
ATOM 6892 C C . LEU B 1 387 ? -15.539 95.064 83.459 1.00 21.81 387 LEU A C 1
ATOM 6893 O O . LEU B 1 387 ? -15.942 94.226 84.261 1.00 21.95 387 LEU A O 1
ATOM 6898 N N . TYR B 1 388 ? -15.433 94.815 82.152 1.00 22.45 388 TYR A N 1
ATOM 6899 C CA . TYR B 1 388 ? -15.806 93.532 81.555 1.00 23.02 388 TYR A CA 1
ATOM 6900 C C . TYR B 1 388 ? -14.884 92.396 82.010 1.00 22.93 388 TYR A C 1
ATOM 6901 O O . TYR B 1 388 ? -15.333 91.350 82.524 1.00 20.68 388 TYR A O 1
ATOM 6910 N N . THR B 1 389 ? -13.585 92.610 81.838 1.00 23.22 389 THR A N 1
ATOM 6911 C CA . THR B 1 389 ? -12.599 91.606 82.232 1.00 20.75 389 THR A CA 1
ATOM 6912 C C . THR B 1 389 ? -12.601 91.392 83.745 1.00 20.38 389 THR A C 1
ATOM 6913 O O . THR B 1 389 ? -12.416 90.268 84.209 1.00 20.34 389 THR A O 1
ATOM 6917 N N . ALA B 1 390 ? -12.839 92.457 84.507 1.00 21.01 390 ALA A N 1
ATOM 6918 C CA . ALA B 1 390 ? -12.837 92.311 85.961 1.00 19.67 390 ALA A CA 1
ATOM 6919 C C . ALA B 1 390 ? -13.989 91.419 86.404 1.00 20.53 390 ALA A C 1
ATOM 6920 O O . ALA B 1 390 ? -13.774 90.473 87.174 1.00 20.23 390 ALA A O 1
ATOM 6922 N N . LYS B 1 391 ? -15.196 91.657 85.874 1.00 19.43 391 LYS A N 1
ATOM 6923 C CA . LYS B 1 391 ? -16.343 90.839 86.273 1.00 20.89 391 LYS A CA 1
ATOM 6924 C C . LYS B 1 391 ? -16.156 89.384 85.849 1.00 23.59 391 LYS A C 1
ATOM 6925 O O . LYS B 1 391 ? -16.463 88.463 86.612 1.00 21.85 391 LYS A O 1
ATOM 6931 N N . LYS B 1 392 ? -15.658 89.175 84.633 1.00 21.77 392 LYS A N 1
ATOM 6932 C CA . LYS B 1 392 ? -15.405 87.814 84.157 1.00 20.72 392 LYS A CA 1
ATOM 6933 C C . LYS B 1 392 ? -14.372 87.094 85.033 1.00 19.29 392 LYS A C 1
ATOM 6934 O O . LYS B 1 392 ? -14.493 85.883 85.293 1.00 20.59 392 LYS A O 1
ATOM 6940 N N . SER B 1 393 ? -13.365 87.833 85.495 1.00 19.68 393 SER A N 1
ATOM 6941 C CA . SER B 1 393 ? -12.302 87.212 86.292 1.00 20.93 393 SER A CA 1
ATOM 6942 C C . SER B 1 393 ? -12.825 86.720 87.646 1.00 20.00 393 SER A C 1
ATOM 6943 O O . SER B 1 393 ? -12.414 85.661 88.137 1.00 20.62 393 SER A O 1
ATOM 6946 N N . ILE B 1 394 ? -13.743 87.472 88.236 1.00 18.78 394 ILE A N 1
ATOM 6947 C CA . ILE B 1 394 ? -14.359 87.079 89.492 1.00 18.91 394 ILE A CA 1
ATOM 6948 C C . ILE B 1 394 ? -15.270 85.876 89.289 1.00 18.36 394 ILE A C 1
ATOM 6949 O O . ILE B 1 394 ? -15.202 84.896 90.021 1.00 21.09 394 ILE A O 1
ATOM 6954 N N . HIS B 1 395 ? -16.104 85.930 88.251 1.00 19.62 395 HIS A N 1
ATOM 6955 C CA . HIS B 1 395 ? -16.985 84.802 87.947 1.00 21.39 395 HIS A CA 1
ATOM 6956 C C . HIS B 1 395 ? -16.198 83.517 87.706 1.00 20.80 395 HIS A C 1
ATOM 6957 O O . HIS B 1 395 ? -16.517 82.464 88.258 1.00 20.78 395 HIS A O 1
ATOM 6964 N N . ILE B 1 396 ? -15.160 83.600 86.883 1.00 18.69 396 ILE A N 1
ATOM 6965 C CA . ILE B 1 396 ? -14.372 82.423 86.556 1.00 19.19 396 ILE A CA 1
ATOM 6966 C C . ILE B 1 396 ? -13.601 81.920 87.779 1.00 18.04 396 ILE A C 1
ATOM 6967 O O . ILE B 1 396 ? -13.528 80.715 88.015 1.00 20.33 396 ILE A O 1
ATOM 6972 N N . SER B 1 397 ? -13.050 82.833 88.572 1.00 20.03 397 SER A N 1
ATOM 6973 C CA . SER B 1 397 ? -12.320 82.411 89.765 1.00 17.00 397 SER A CA 1
ATOM 6974 C C . SER B 1 397 ? -13.224 81.671 90.742 1.00 20.16 397 SER A C 1
ATOM 6975 O O . SER B 1 397 ? -12.836 80.638 91.301 1.00 20.35 397 SER A O 1
ATOM 6978 N N . SER B 1 398 ? -14.435 82.183 90.944 1.00 18.13 398 SER A N 1
ATOM 6979 C CA . SER B 1 398 ? -15.366 81.512 91.829 1.00 17.57 398 SER A CA 1
ATOM 6980 C C . SER B 1 398 ? -15.739 80.126 91.309 1.00 20.48 398 SER A C 1
ATOM 6981 O O . SER B 1 398 ? -15.813 79.168 92.078 1.00 19.04 398 SER A O 1
ATOM 6984 N N . GLU B 1 399 ? -15.990 80.009 90.008 1.00 18.41 399 GLU A N 1
ATOM 6985 C CA . GLU B 1 399 ? -16.280 78.690 89.464 1.00 18.85 399 GLU A CA 1
ATOM 6986 C C . GLU B 1 399 ? -15.083 77.741 89.624 1.00 23.10 399 GLU A C 1
ATOM 6987 O O . GLU B 1 399 ? -15.260 76.548 89.893 1.00 22.56 399 GLU A O 1
ATOM 6993 N N . VAL B 1 400 ? -13.863 78.255 89.459 1.00 21.80 400 VAL A N 1
ATOM 6994 C CA . VAL B 1 400 ? -12.682 77.400 89.598 1.00 21.99 400 VAL A CA 1
ATOM 6995 C C . VAL B 1 400 ? -12.490 76.929 91.050 1.00 19.54 400 VAL A C 1
ATOM 6996 O O . VAL B 1 400 ? -12.187 75.754 91.295 1.00 20.72 400 VAL A O 1
ATOM 7000 N N . VAL B 1 401 ? -12.704 77.828 92.012 1.00 20.04 401 VAL A N 1
ATOM 7001 C CA . VAL B 1 401 ? -12.673 77.422 93.422 1.00 19.49 401 VAL A CA 1
ATOM 7002 C C . VAL B 1 401 ? -13.639 76.253 93.642 1.00 21.58 401 VAL A C 1
ATOM 7003 O O . VAL B 1 401 ? -13.278 75.231 94.218 1.00 21.36 401 VAL A O 1
ATOM 7007 N N . GLU B 1 402 ? -14.854 76.365 93.106 1.00 21.14 402 GLU A N 1
ATOM 7008 C CA . GLU B 1 402 ? -15.847 75.309 93.286 1.00 20.12 402 GLU A CA 1
ATOM 7009 C C . GLU B 1 402 ? -15.462 74.020 92.553 1.00 23.80 402 GLU A C 1
ATOM 7010 O O . GLU B 1 402 ? -15.778 72.914 93.016 1.00 26.27 402 GLU A O 1
ATOM 7016 N N . MET B 1 403 ? -14.774 74.153 91.418 1.00 20.49 403 MET A N 1
ATOM 7017 C CA . MET B 1 403 ? -14.297 72.981 90.679 1.00 22.93 403 MET A CA 1
ATOM 7018 C C . MET B 1 403 ? -13.335 72.114 91.469 1.00 24.66 403 MET A C 1
ATOM 7019 O O . MET B 1 403 ? -13.193 70.928 91.184 1.00 27.18 403 MET A O 1
ATOM 7024 N N . PHE B 1 404 ? -12.645 72.708 92.438 1.00 22.32 404 PHE A N 1
ATOM 7025 C CA . PHE B 1 404 ? -11.737 71.942 93.268 1.00 24.09 404 PHE A CA 1
ATOM 7026 C C . PHE B 1 404 ? -12.451 71.304 94.456 1.00 25.82 404 PHE A C 1
ATOM 7027 O O . PHE B 1 404 ? -11.834 70.591 95.242 1.00 24.74 404 PHE A O 1
ATOM 7035 N N . GLY B 1 405 ? -13.752 71.534 94.590 1.00 24.79 405 GLY A N 1
ATOM 7036 C CA . GLY B 1 405 ? -14.479 70.964 95.709 1.00 23.02 405 GLY A CA 1
ATOM 7037 C C . GLY B 1 405 ? -13.963 71.489 97.040 1.00 23.15 405 GLY A C 1
ATOM 7038 O O . GLY B 1 405 ? -13.528 72.632 97.127 1.00 22.35 405 GLY A O 1
ATOM 7039 N N . GLY B 1 406 ? -14.019 70.659 98.075 1.00 22.26 406 GLY A N 1
ATOM 7040 C CA . GLY B 1 406 ? -13.583 71.092 99.405 1.00 21.46 406 GLY A CA 1
ATOM 7041 C C . GLY B 1 406 ? -12.176 71.658 99.411 1.00 24.07 406 GLY A C 1
ATOM 7042 O O . GLY B 1 406 ? -11.899 72.658 100.092 1.00 23.94 406 GLY A O 1
ATOM 7043 N N . ALA B 1 407 ? -11.285 71.043 98.637 1.00 25.10 407 ALA A N 1
ATOM 7044 C CA . ALA B 1 407 ? -9.900 71.523 98.519 1.00 24.15 407 ALA A CA 1
ATOM 7045 C C . ALA B 1 407 ? -9.823 72.967 98.045 1.00 24.12 407 ALA A C 1
ATOM 7046 O O . ALA B 1 407 ? -8.911 73.711 98.413 1.00 26.02 407 ALA A O 1
ATOM 7048 N N . GLY B 1 408 ? -10.772 73.373 97.221 1.00 20.35 408 GLY A N 1
ATOM 7049 C CA . GLY B 1 408 ? -10.776 74.725 96.704 1.00 22.07 408 GLY A CA 1
ATOM 7050 C C . GLY B 1 408 ? -10.984 75.777 97.772 1.00 24.43 408 GLY A C 1
ATOM 7051 O O . GLY B 1 408 ? -10.684 76.954 97.543 1.00 22.32 408 GLY A O 1
ATOM 7052 N N . TYR B 1 409 ? -11.514 75.345 98.917 1.00 21.69 409 TYR A N 1
ATOM 7053 C CA . TYR B 1 409 ? -11.855 76.232 100.029 1.00 19.99 409 TYR A CA 1
ATOM 7054 C C . TYR B 1 409 ? -10.763 76.292 101.093 1.00 20.35 409 TYR A C 1
ATOM 7055 O O . TYR B 1 409 ? -10.919 76.987 102.091 1.00 21.03 409 TYR A O 1
ATOM 7064 N N . VAL B 1 410 ? -9.671 75.567 100.873 1.00 19.06 410 VAL A N 1
ATOM 7065 C CA . VAL B 1 410 ? -8.600 75.451 101.880 1.00 17.18 410 VAL A CA 1
ATOM 7066 C C . VAL B 1 410 ? -7.347 76.152 101.386 1.00 19.71 410 VAL A C 1
ATOM 7067 O O . VAL B 1 410 ? -6.839 75.866 100.309 1.00 20.62 410 VAL A O 1
ATOM 7071 N N . GLU B 1 411 ? -6.842 77.092 102.187 1.00 18.47 411 GLU A N 1
ATOM 7072 C CA . GLU B 1 411 ? -5.841 78.025 101.700 1.00 17.72 411 GLU A CA 1
ATOM 7073 C C . GLU B 1 411 ? -4.514 77.398 101.267 1.00 18.84 411 GLU A C 1
ATOM 7074 O O . GLU B 1 411 ? -3.877 77.907 100.336 1.00 22.86 411 GLU A O 1
ATOM 7080 N N . ASP B 1 412 ? -4.073 76.312 101.918 1.00 19.52 412 ASP A N 1
ATOM 7081 C CA . ASP B 1 412 ? -2.750 75.812 101.569 1.00 22.07 412 ASP A CA 1
ATOM 7082 C C . ASP B 1 412 ? -2.703 75.173 100.174 1.00 21.46 412 ASP A C 1
ATOM 7083 O O . ASP B 1 412 ? -1.623 74.911 99.662 1.00 25.27 412 ASP A O 1
ATOM 7088 N N . THR B 1 413 ? -3.859 74.988 99.520 1.00 21.00 413 THR A N 1
ATOM 7089 C CA . THR B 1 413 ? -3.845 74.479 98.149 1.00 20.45 413 THR A CA 1
ATOM 7090 C C . THR B 1 413 ? -3.504 75.562 97.125 1.00 23.33 413 THR A C 1
ATOM 7091 O O . THR B 1 413 ? -3.232 75.256 95.960 1.00 24.93 413 THR A O 1
ATOM 7095 N N . GLY B 1 414 ? -3.573 76.816 97.558 1.00 21.18 414 GLY A N 1
ATOM 7096 C CA . GLY B 1 414 ? -3.374 77.963 96.686 1.00 20.17 414 GLY A CA 1
ATOM 7097 C C . GLY B 1 414 ? -4.614 78.355 95.907 1.00 21.59 414 GLY A C 1
ATOM 7098 O O . GLY B 1 414 ? -4.604 79.359 95.209 1.00 21.85 414 GLY A O 1
ATOM 7099 N N . ILE B 1 415 ? -5.700 77.610 96.067 1.00 18.95 415 ILE A N 1
ATOM 7100 C CA . ILE B 1 415 ? -6.892 77.882 95.247 1.00 18.83 415 ILE A CA 1
ATOM 7101 C C . ILE B 1 415 ? -7.787 79.046 95.759 1.00 20.87 415 ILE A C 1
ATOM 7102 O O . ILE B 1 415 ? -8.232 79.879 94.938 1.00 19.65 415 ILE A O 1
ATOM 7107 N N . PRO B 1 416 ? -8.060 79.145 97.085 1.00 18.55 416 PRO A N 1
ATOM 7108 C CA . PRO B 1 416 ? -8.891 80.275 97.527 1.00 19.12 416 PRO A CA 1
ATOM 7109 C C . PRO B 1 416 ? -8.356 81.658 97.133 1.00 20.36 416 PRO A C 1
ATOM 7110 O O . PRO B 1 416 ? -9.156 82.580 96.916 1.00 19.59 416 PRO A O 1
ATOM 7114 N N . ARG B 1 417 ? -7.029 81.801 97.072 1.00 20.76 417 ARG A N 1
ATOM 7115 C CA . ARG B 1 417 ? -6.415 83.062 96.628 1.00 19.23 417 ARG A CA 1
ATOM 7116 C C . ARG B 1 417 ? -6.990 83.525 95.286 1.00 18.72 417 ARG A C 1
ATOM 7117 O O . ARG B 1 417 ? -7.079 84.730 95.023 1.00 19.79 417 ARG A O 1
ATOM 7125 N N . LEU B 1 418 ? -7.339 82.578 94.424 1.00 18.42 418 LEU A N 1
ATOM 7126 C CA . LEU B 1 418 ? -7.860 82.970 93.118 1.00 18.91 418 LEU A CA 1
ATOM 7127 C C . LEU B 1 418 ? -9.069 83.881 93.255 1.00 19.15 418 LEU A C 1
ATOM 7128 O O . LEU B 1 418 ? -9.184 84.870 92.527 1.00 21.02 418 LEU A O 1
ATOM 7133 N N . LEU B 1 419 ? -9.981 83.535 94.157 1.00 18.13 419 LEU A N 1
ATOM 7134 C CA . LEU B 1 419 ? -11.165 84.365 94.368 1.00 18.14 419 LEU A CA 1
ATOM 7135 C C . LEU B 1 419 ? -10.831 85.624 95.144 1.00 17.64 419 LEU A C 1
ATOM 7136 O O . LEU B 1 419 ? -11.278 86.713 94.797 1.00 19.22 419 LEU A O 1
ATOM 7141 N N . ARG B 1 420 ? -10.055 85.488 96.212 1.00 18.07 420 ARG A N 1
ATOM 7142 C CA . ARG B 1 420 ? -9.783 86.664 97.022 1.00 15.77 420 ARG A CA 1
ATOM 7143 C C . ARG B 1 420 ? -9.076 87.749 96.227 1.00 16.45 420 ARG A C 1
ATOM 7144 O O . ARG B 1 420 ? -9.405 88.932 96.359 1.00 18.60 420 ARG A O 1
ATOM 7152 N N . ASP B 1 421 ? -8.118 87.346 95.402 1.00 17.94 421 ASP A N 1
ATOM 7153 C CA . ASP B 1 421 ? -7.392 88.316 94.599 1.00 18.51 421 ASP A CA 1
ATOM 7154 C C . ASP B 1 421 ? -8.261 88.844 93.448 1.00 19.45 421 ASP A C 1
ATOM 7155 O O . ASP B 1 421 ? -8.235 90.038 93.164 1.00 19.84 421 ASP A O 1
ATOM 7160 N N . ALA B 1 422 ? -9.024 87.972 92.788 1.00 18.61 422 ALA A N 1
ATOM 7161 C CA . ALA B 1 422 ? -9.827 88.432 91.644 1.00 18.00 422 ALA A CA 1
ATOM 7162 C C . ALA B 1 422 ? -10.799 89.543 92.027 1.00 18.82 422 ALA A C 1
ATOM 7163 O O . ALA B 1 422 ? -11.052 90.452 91.231 1.00 20.51 422 ALA A O 1
ATOM 7165 N N . GLN B 1 423 ? -11.359 89.458 93.233 1.00 18.76 423 GLN A N 1
ATOM 7166 C CA . GLN B 1 423 ? -12.368 90.424 93.661 1.00 17.91 423 GLN A CA 1
ATOM 7167 C C . GLN B 1 423 ? -11.820 91.872 93.657 1.00 23.54 423 GLN A C 1
ATOM 7168 O O . GLN B 1 423 ? -12.574 92.836 93.540 1.00 20.62 423 GLN A O 1
ATOM 7174 N N . VAL B 1 424 ? -10.502 92.045 93.751 1.00 19.99 424 VAL A N 1
ATOM 7175 C CA . VAL B 1 424 ? -9.966 93.400 93.684 1.00 18.79 424 VAL A CA 1
ATOM 7176 C C . VAL B 1 424 ? -10.149 94.043 92.294 1.00 19.96 424 VAL A C 1
ATOM 7177 O O . VAL B 1 424 ? -10.226 95.259 92.183 1.00 19.75 424 VAL A O 1
ATOM 7181 N N . PHE B 1 425 ? -10.239 93.248 91.230 1.00 19.95 425 PHE A N 1
ATOM 7182 C CA . PHE B 1 425 ? -10.162 93.840 89.907 1.00 20.36 425 PHE A CA 1
ATOM 7183 C C . PHE B 1 425 ? -11.350 94.725 89.564 1.00 21.12 425 PHE A C 1
ATOM 7184 O O . PHE B 1 425 ? -11.227 95.629 88.737 1.00 20.99 425 PHE A O 1
ATOM 7192 N N . SER B 1 426 ? -12.504 94.460 90.176 1.00 19.86 426 SER A N 1
ATOM 7193 C CA . SER B 1 426 ? -13.696 95.267 89.903 1.00 21.97 426 SER A CA 1
ATOM 7194 C C . SER B 1 426 ? -13.849 96.434 90.861 1.00 20.39 426 SER A C 1
ATOM 7195 O O . SER B 1 426 ? -14.871 97.139 90.831 1.00 24.36 426 SER A O 1
ATOM 7198 N N . ILE B 1 427 ? -12.865 96.625 91.718 1.00 19.79 427 ILE A N 1
ATOM 7199 C CA . ILE B 1 427 ? -12.910 97.695 92.690 1.00 23.50 427 ILE A CA 1
ATOM 7200 C C . ILE B 1 427 ? -11.891 98.768 92.449 1.00 23.27 427 ILE A C 1
ATOM 7201 O O . ILE B 1 427 ? -12.252 99.905 92.311 1.00 27.41 427 ILE A O 1
ATOM 7206 N N . TRP B 1 428 ? -10.632 98.413 92.359 1.00 23.98 428 TRP A N 1
ATOM 7207 C CA . TRP B 1 428 ? -9.637 99.431 92.121 1.00 26.98 428 TRP A CA 1
ATOM 7208 C C . TRP B 1 428 ? -9.715 99.982 90.721 1.00 34.59 428 TRP A C 1
ATOM 7209 O O . TRP B 1 428 ? -10.102 99.308 89.816 1.00 34.17 428 TRP A O 1
ATOM 7220 N N . GLU B 1 429 ? -9.376 101.233 90.580 1.00 28.55 429 GLU A N 1
ATOM 7221 C CA . GLU B 1 429 ? -9.422 101.870 89.298 1.00 35.90 429 GLU A CA 1
ATOM 7222 C C . GLU B 1 429 ? -10.839 101.990 88.719 1.00 37.77 429 GLU A C 1
ATOM 7223 O O . GLU B 1 429 ? -10.964 102.167 87.548 1.00 39.65 429 GLU A O 1
ATOM 7229 N N . GLY B 1 430 ? -11.869 101.895 89.551 1.00 32.48 430 GLY A N 1
ATOM 7230 C CA . GLY B 1 430 ? -13.257 102.070 89.135 1.00 32.66 430 GLY A CA 1
ATOM 7231 C C . GLY B 1 430 ? -14.123 100.832 89.264 1.00 29.40 430 GLY A C 1
ATOM 7232 O O . GLY B 1 430 ? -13.762 99.762 88.759 1.00 28.82 430 GLY A O 1
ATOM 7233 N N . THR B 1 431 ? -15.265 100.970 89.937 1.00 29.21 431 THR A N 1
ATOM 7234 C CA . THR B 1 431 ? -16.234 99.879 90.012 1.00 25.27 431 THR A CA 1
ATOM 7235 C C . THR B 1 431 ? -16.965 99.705 88.688 1.00 26.22 431 THR A C 1
ATOM 7236 O O . THR B 1 431 ? -16.842 100.542 87.804 1.00 26.51 431 THR A O 1
ATOM 7240 N N . THR B 1 432 ? -17.697 98.600 88.564 1.00 24.32 432 THR A N 1
ATOM 7241 C CA . THR B 1 432 ? -18.475 98.314 87.357 1.00 22.82 432 THR A CA 1
ATOM 7242 C C . THR B 1 432 ? -19.412 99.463 87.039 1.00 27.71 432 THR A C 1
ATOM 7243 O O . THR B 1 432 ? -19.477 99.923 85.896 1.00 25.53 432 THR A O 1
ATOM 7247 N N . ASN B 1 433 ? -20.131 99.941 88.048 1.00 26.59 433 ASN A N 1
ATOM 7248 C CA . ASN B 1 433 ? -21.135 100.971 87.782 1.00 24.99 433 ASN A CA 1
ATOM 7249 C C . ASN B 1 433 ? -20.488 102.327 87.483 1.00 27.61 433 ASN A C 1
ATOM 7250 O O . ASN B 1 433 ? -20.930 103.041 86.587 1.00 27.84 433 ASN A O 1
ATOM 7255 N N . VAL B 1 434 ? -19.430 102.685 88.201 1.00 27.94 434 VAL A N 1
ATOM 7256 C CA . VAL B 1 434 ? -18.759 103.946 87.924 1.00 27.40 434 VAL A CA 1
ATOM 7257 C C . VAL B 1 434 ? -18.140 103.964 86.522 1.00 31.63 434 VAL A C 1
ATOM 7258 O O . VAL B 1 434 ? -18.237 104.966 85.806 1.00 33.38 434 VAL A O 1
ATOM 7262 N N . LEU B 1 435 ? -17.551 102.852 86.103 1.00 27.28 435 LEU A N 1
ATOM 7263 C CA . LEU B 1 435 ? -16.970 102.780 84.759 1.00 25.91 435 LEU A CA 1
ATOM 7264 C C . LEU B 1 435 ? -18.042 102.708 83.664 1.00 27.61 435 LEU A C 1
ATOM 7265 O O . LEU B 1 435 ? -17.826 103.180 82.543 1.00 29.71 435 LEU A O 1
ATOM 7270 N N . SER B 1 436 ? -19.187 102.107 83.974 1.00 26.94 436 SER A N 1
ATOM 7271 C CA . SER B 1 436 ? -20.297 102.084 83.013 1.00 27.62 436 SER A CA 1
ATOM 7272 C C . SER B 1 436 ? -20.813 103.492 82.749 1.00 31.86 436 SER A C 1
ATOM 7273 O O . SER B 1 436 ? -21.211 103.823 81.618 1.00 31.05 436 SER A O 1
ATOM 7276 N N . LEU B 1 437 ? -20.847 104.306 83.798 1.00 29.21 437 LEU A N 1
ATOM 7277 C CA . LEU B 1 437 ? -21.264 105.701 83.652 1.00 35.02 437 LEU A CA 1
ATOM 7278 C C . LEU B 1 437 ? -20.186 106.525 82.946 1.00 36.02 437 LEU A C 1
ATOM 7279 O O . LEU B 1 437 ? -20.502 107.435 82.178 1.00 39.41 437 LEU A O 1
ATOM 7284 N N . ASP B 1 438 ? -18.917 106.224 83.213 1.00 33.08 438 ASP A N 1
ATOM 7285 C CA A ASP B 1 438 ? -17.834 106.879 82.486 0.47 36.87 438 ASP A CA 1
ATOM 7286 C CA B ASP B 1 438 ? -17.817 106.851 82.487 0.53 37.56 438 ASP A CA 1
ATOM 7287 C C . ASP B 1 438 ? -17.985 106.602 80.994 1.00 40.60 438 ASP A C 1
ATOM 7288 O O . ASP B 1 438 ? -17.823 107.506 80.168 1.00 35.47 438 ASP A O 1
ATOM 7297 N N . MET B 1 439 ? -18.319 105.360 80.661 1.00 31.88 439 MET A N 1
ATOM 7298 C CA . MET B 1 439 ? -18.626 104.964 79.291 1.00 28.60 439 MET A CA 1
ATOM 7299 C C . MET B 1 439 ? -19.738 105.826 78.689 1.00 33.27 439 MET A C 1
ATOM 7300 O O . MET B 1 439 ? -19.610 106.307 77.563 1.00 36.67 439 MET A O 1
ATOM 7305 N N . LEU B 1 440 ? -20.833 105.981 79.430 1.00 29.63 440 LEU A N 1
ATOM 7306 C CA . LEU B 1 440 ? -21.973 106.771 78.944 1.00 29.82 440 LEU A CA 1
ATOM 7307 C C . LEU B 1 440 ? -21.596 108.238 78.751 1.00 45.09 440 LEU A C 1
ATOM 7308 O O . LEU B 1 440 ? -22.004 108.864 77.770 1.00 41.12 440 LEU A O 1
ATOM 7313 N N . ARG B 1 441 ? -20.835 108.792 79.694 1.00 44.45 441 ARG A N 1
ATOM 7314 C CA . ARG B 1 441 ? -20.383 110.176 79.581 1.00 50.62 441 ARG A CA 1
ATOM 7315 C C . ARG B 1 441 ? -19.518 110.341 78.343 1.00 47.98 441 ARG A C 1
ATOM 7316 O O . ARG B 1 441 ? -19.629 111.336 77.622 1.00 49.65 441 ARG A O 1
ATOM 7324 N N . ALA B 1 442 ? -18.645 109.367 78.108 1.00 41.67 442 ALA A N 1
ATOM 7325 C CA . ALA B 1 442 ? -17.759 109.401 76.955 1.00 43.26 442 ALA A CA 1
ATOM 7326 C C . ALA B 1 442 ? -18.567 109.423 75.658 1.00 46.54 442 ALA A C 1
ATOM 7327 O O . ALA B 1 442 ? -18.172 110.080 74.697 1.00 50.33 442 ALA A O 1
ATOM 7329 N N . PHE B 1 443 ? -19.683 108.691 75.629 1.00 46.87 443 PHE A N 1
ATOM 7330 C CA . PHE B 1 443 ? -20.555 108.673 74.450 1.00 46.45 443 PHE A CA 1
ATOM 7331 C C . PHE B 1 443 ? -21.039 110.071 74.091 1.00 52.34 443 PHE A C 1
ATOM 7332 O O . PHE B 1 443 ? -21.102 110.443 72.918 1.00 54.60 443 PHE A O 1
ATOM 7340 N N . GLU B 1 444 ? -21.392 110.827 75.127 1.00 56.91 444 GLU A N 1
ATOM 7341 C CA . GLU B 1 444 ? -22.007 112.144 74.985 1.00 61.54 444 GLU A CA 1
ATOM 7342 C C . GLU B 1 444 ? -21.051 113.212 74.453 1.00 58.90 444 GLU A C 1
ATOM 7343 O O . GLU B 1 444 ? -21.493 114.269 74.014 1.00 60.51 444 GLU A O 1
ATOM 7349 N N . LYS B 1 445 ? -19.749 112.955 74.483 1.00 61.18 445 LYS A N 1
ATOM 7350 C CA . LYS B 1 445 ? -18.807 114.003 74.114 1.00 62.82 445 LYS A CA 1
ATOM 7351 C C . LYS B 1 445 ? -18.167 113.727 72.760 1.00 61.27 445 LYS A C 1
ATOM 7352 O O . LYS B 1 445 ? -17.796 112.596 72.445 1.00 47.49 445 LYS A O 1
ATOM 7358 N N . ASP B 1 446 ? -18.060 114.791 71.962 1.00 66.66 446 ASP A N 1
ATOM 7359 C CA . ASP B 1 446 ? -17.486 114.734 70.624 1.00 69.54 446 ASP A CA 1
ATOM 7360 C C . ASP B 1 446 ? -18.203 113.666 69.781 1.00 72.00 446 ASP A C 1
ATOM 7361 O O . ASP B 1 446 ? -17.609 113.086 68.869 1.00 73.00 446 ASP A O 1
ATOM 7366 N N . GLN B 1 447 ? -19.478 113.431 70.104 1.00 73.18 447 GLN A N 1
ATOM 7367 C CA . GLN B 1 447 ? -20.283 112.342 69.538 1.00 74.75 447 GLN A CA 1
ATOM 7368 C C . GLN B 1 447 ? -19.526 111.023 69.427 1.00 65.96 447 GLN A C 1
ATOM 7369 O O . GLN B 1 447 ? -19.613 110.340 68.412 1.00 60.45 447 GLN A O 1
ATOM 7375 N N . ALA B 1 448 ? -18.799 110.668 70.481 1.00 59.21 448 ALA A N 1
ATOM 7376 C CA . ALA B 1 448 ? -18.002 109.452 70.503 1.00 55.41 448 ALA A CA 1
ATOM 7377 C C . ALA B 1 448 ? -18.920 108.249 70.347 1.00 49.85 448 ALA A C 1
ATOM 7378 O O . ALA B 1 448 ? -18.578 107.263 69.692 1.00 49.61 448 ALA A O 1
ATOM 7380 N N . GLY B 1 449 ? -20.106 108.360 70.935 1.00 53.44 449 GLY A N 1
ATOM 7381 C CA . GLY B 1 449 ? -21.112 107.316 70.861 1.00 58.98 449 GLY A CA 1
ATOM 7382 C C . GLY B 1 449 ? -21.386 106.839 69.446 1.00 64.08 449 GLY A C 1
ATOM 7383 O O . GLY B 1 449 ? -21.637 105.658 69.209 1.00 63.53 449 GLY A O 1
ATOM 7384 N N . GLN B 1 450 ? -21.368 107.781 68.505 1.00 69.65 450 GLN A N 1
ATOM 7385 C CA . GLN B 1 450 ? -21.668 107.500 67.102 1.00 63.35 450 GLN A CA 1
ATOM 7386 C C . GLN B 1 450 ? -20.537 106.725 66.457 1.00 59.25 450 GLN A C 1
ATOM 7387 O O . GLN B 1 450 ? -20.797 105.843 65.647 1.00 56.93 450 GLN A O 1
ATOM 7393 N N . ILE B 1 451 ? -19.293 107.088 66.785 1.00 57.34 451 ILE A N 1
ATOM 7394 C CA . ILE B 1 451 ? -18.133 106.413 66.217 1.00 54.21 451 ILE A CA 1
ATOM 7395 C C . ILE B 1 451 ? -18.111 104.945 66.581 1.00 51.12 451 ILE A C 1
ATOM 7396 O O . ILE B 1 451 ? -17.830 104.093 65.736 1.00 49.40 451 ILE A O 1
ATOM 7401 N N . LEU B 1 452 ? -18.442 104.652 67.831 1.00 50.63 452 LEU A N 1
ATOM 7402 C CA . LEU B 1 452 ? -18.516 103.275 68.275 1.00 54.60 452 LEU A CA 1
ATOM 7403 C C . LEU B 1 452 ? -19.545 102.481 67.456 1.00 53.21 452 LEU A C 1
ATOM 7404 O O . LEU B 1 452 ? -19.260 101.392 66.966 1.00 51.62 452 LEU A O 1
ATOM 7409 N N . GLU B 1 453 ? -20.744 103.029 67.301 1.00 55.45 453 GLU A N 1
ATOM 7410 C CA . GLU B 1 453 ? -21.814 102.300 66.621 1.00 61.50 453 GLU A CA 1
ATOM 7411 C C . GLU B 1 453 ? -21.487 102.024 65.149 1.00 57.84 453 GLU A C 1
ATOM 7412 O O . GLU B 1 453 ? -21.770 100.923 64.650 1.00 65.39 453 GLU A O 1
ATOM 7418 N N . GLN B 1 454 ? -20.882 102.987 64.447 1.00 56.93 454 GLN A N 1
ATOM 7419 C CA . GLN B 1 454 ? -20.496 102.696 63.057 1.00 62.29 454 GLN A CA 1
ATOM 7420 C C . GLN B 1 454 ? -19.419 101.603 63.027 1.00 55.16 454 GLN A C 1
ATOM 7421 O O . GLN B 1 454 ? -19.384 100.764 62.121 1.00 59.34 454 GLN A O 1
ATOM 7427 N N . PHE B 1 455 ? -18.540 101.619 64.026 1.00 55.08 455 PHE A N 1
ATOM 7428 C CA . PHE B 1 455 ? -17.518 100.603 64.113 1.00 47.86 455 PHE A CA 1
ATOM 7429 C C . PHE B 1 455 ? -18.163 99.255 64.255 1.00 48.21 455 PHE A C 1
ATOM 7430 O O . PHE B 1 455 ? -17.720 98.306 63.622 1.00 47.93 455 PHE A O 1
ATOM 7438 N N . LEU B 1 456 ? -19.189 99.168 65.096 1.00 47.89 456 LEU A N 1
ATOM 7439 C CA . LEU B 1 456 ? -19.870 97.905 65.340 1.00 48.38 456 LEU A CA 1
ATOM 7440 C C . LEU B 1 456 ? -20.623 97.418 64.106 1.00 56.85 456 LEU A C 1
ATOM 7441 O O . LEU B 1 456 ? -20.621 96.229 63.798 1.00 53.89 456 LEU A O 1
ATOM 7446 N N . VAL B 1 457 ? -21.261 98.343 63.399 1.00 58.69 457 VAL A N 1
ATOM 7447 C CA . VAL B 1 457 ? -22.012 97.999 62.196 1.00 65.01 457 VAL A CA 1
ATOM 7448 C C . VAL B 1 457 ? -21.076 97.565 61.066 1.00 60.07 457 VAL A C 1
ATOM 7449 O O . VAL B 1 457 ? -21.318 96.556 60.399 1.00 66.26 457 VAL A O 1
ATOM 7453 N N . LEU B 1 458 ? -20.010 98.336 60.864 1.00 49.23 458 LEU A N 1
ATOM 7454 C CA . LEU B 1 458 ? -19.008 98.049 59.844 1.00 58.89 458 LEU A CA 1
ATOM 7455 C C . LEU B 1 458 ? -18.403 96.661 60.012 1.00 70.37 458 LEU A C 1
ATOM 7456 O O . LEU B 1 458 ? -18.262 95.914 59.047 1.00 75.99 458 LEU A O 1
ATOM 7461 N N . ASN B 1 459 ? -18.038 96.317 61.242 1.00 64.70 459 ASN A N 1
ATOM 7462 C CA . ASN B 1 459 ? -17.345 95.062 61.496 1.00 66.04 459 ASN A CA 1
ATOM 7463 C C . ASN B 1 459 ? -18.297 93.909 61.772 1.00 72.10 459 ASN A C 1
ATOM 7464 O O . ASN B 1 459 ? -17.900 92.874 62.305 1.00 73.58 459 ASN A O 1
ATOM 7469 N N . GLU B 1 460 ? -19.557 94.114 61.405 1.00 84.74 460 GLU A N 1
ATOM 7470 C CA . GLU B 1 460 ? -20.551 93.042 61.335 1.00 94.66 460 GLU A CA 1
ATOM 7471 C C . GLU B 1 460 ? -20.837 92.381 62.674 1.00 93.50 460 GLU A C 1
ATOM 7472 O O . GLU B 1 460 ? -20.823 91.156 62.779 1.00 94.22 460 GLU A O 1
ATOM 7478 N N . ALA B 1 461 ? -21.084 93.197 63.691 1.00 94.11 461 ALA A N 1
ATOM 7479 C CA . ALA B 1 461 ? -21.578 92.716 64.975 1.00 99.14 461 ALA A CA 1
ATOM 7480 C C . ALA B 1 461 ? -22.864 91.902 64.821 1.00 103.39 461 ALA A C 1
ATOM 7481 O O . ALA B 1 461 ? -23.550 91.996 63.799 1.00 107.68 461 ALA A O 1
ATOM 7483 N N . GLY B 1 462 ? -23.189 91.114 65.844 1.00 101.43 462 GLY A N 1
ATOM 7484 C CA . GLY B 1 462 ? -24.357 90.253 65.802 1.00 102.70 462 GLY A CA 1
ATOM 7485 C C . GLY B 1 462 ? -25.659 91.008 65.615 1.00 102.89 462 GLY A C 1
ATOM 7486 O O . GLY B 1 462 ? -25.911 92.002 66.292 1.00 104.76 462 GLY A O 1
ATOM 7487 N N . SER B 1 463 ? -26.492 90.510 64.705 1.00 101.22 463 SER A N 1
ATOM 7488 C CA . SER B 1 463 ? -27.781 91.120 64.384 1.00 95.14 463 SER A CA 1
ATOM 7489 C C . SER B 1 463 ? -28.678 91.492 65.563 1.00 89.67 463 SER A C 1
ATOM 7490 O O . SER B 1 463 ? -29.028 92.656 65.742 1.00 89.94 463 SER A O 1
ATOM 7493 N N . GLU B 1 464 ? -29.033 90.497 66.369 1.00 85.73 464 GLU A N 1
ATOM 7494 C CA . GLU B 1 464 ? -29.948 90.687 67.502 1.00 91.28 464 GLU A CA 1
ATOM 7495 C C . GLU B 1 464 ? -29.408 91.595 68.601 1.00 95.36 464 GLU A C 1
ATOM 7496 O O . GLU B 1 464 ? -30.066 92.542 69.028 1.00 98.09 464 GLU A O 1
ATOM 7502 N N . GLU B 1 465 ? -28.219 91.275 69.087 1.00 90.37 465 GLU A N 1
ATOM 7503 C CA . GLU B 1 465 ? -27.607 92.061 70.141 1.00 83.72 465 GLU A CA 1
ATOM 7504 C C . GLU B 1 465 ? -27.394 93.501 69.701 1.00 76.51 465 GLU A C 1
ATOM 7505 O O . GLU B 1 465 ? -27.536 94.412 70.504 1.00 74.66 465 GLU A O 1
ATOM 7511 N N . LEU B 1 466 ? -27.088 93.702 68.425 1.00 70.31 466 LEU A N 1
ATOM 7512 C CA . LEU B 1 466 ? -26.919 95.047 67.889 1.00 76.24 466 LEU A CA 1
ATOM 7513 C C . LEU B 1 466 ? -28.223 95.858 67.999 1.00 80.45 466 LEU A C 1
ATOM 7514 O O . LEU B 1 466 ? -28.198 96.982 68.496 1.00 81.82 466 LEU A O 1
ATOM 7519 N N . VAL B 1 467 ? -29.352 95.319 67.533 1.00 80.88 467 VAL A N 1
ATOM 7520 C CA . VAL B 1 467 ? -30.613 96.062 67.643 1.00 74.19 467 VAL A CA 1
ATOM 7521 C C . VAL B 1 467 ? -30.991 96.252 69.115 1.00 62.27 467 VAL A C 1
ATOM 7522 O O . VAL B 1 467 ? -31.488 97.314 69.488 1.00 55.27 467 VAL A O 1
ATOM 7526 N N . ARG B 1 468 ? -30.761 95.238 69.947 1.00 62.46 468 ARG A N 1
ATOM 7527 C CA . ARG B 1 468 ? -31.003 95.394 71.378 1.00 66.27 468 ARG A CA 1
ATOM 7528 C C . ARG B 1 468 ? -30.098 96.495 71.928 1.00 64.94 468 ARG A C 1
ATOM 7529 O O . ARG B 1 468 ? -30.532 97.316 72.736 1.00 55.07 468 ARG A O 1
ATOM 7537 N N . LEU B 1 469 ? -28.842 96.510 71.489 1.00 66.94 469 LEU A N 1
ATOM 7538 C CA . LEU B 1 469 ? -27.924 97.575 71.876 1.00 66.70 469 LEU A CA 1
ATOM 7539 C C . LEU B 1 469 ? -28.402 98.914 71.329 1.00 64.25 469 LEU A C 1
ATOM 7540 O O . LEU B 1 469 ? -28.415 99.919 72.040 1.00 58.17 469 LEU A O 1
ATOM 7545 N N . GLN B 1 470 ? -28.791 98.939 70.058 1.00 66.70 470 GLN A N 1
ATOM 7546 C CA . GLN B 1 470 ? -29.309 100.182 69.489 1.00 64.13 470 GLN A CA 1
ATOM 7547 C C . GLN B 1 470 ? -30.581 100.650 70.178 1.00 59.12 470 GLN A C 1
ATOM 7548 O O . GLN B 1 470 ? -30.804 101.854 70.316 1.00 56.17 470 GLN A O 1
ATOM 7554 N N . LYS B 1 471 ? -31.400 99.702 70.621 1.00 53.20 471 LYS A N 1
ATOM 7555 C CA . LYS B 1 471 ? -32.619 100.034 71.335 1.00 57.25 471 LYS A CA 1
ATOM 7556 C C . LYS B 1 471 ? -32.243 100.749 72.635 1.00 53.76 471 LYS A C 1
ATOM 7557 O O . LYS B 1 471 ? -32.824 101.767 72.992 1.00 53.80 471 LYS A O 1
ATOM 7563 N N . LEU B 1 472 ? -31.249 100.221 73.338 1.00 48.32 472 LEU A N 1
ATOM 7564 C CA . LEU B 1 472 ? -30.841 100.811 74.609 1.00 49.66 472 LEU A CA 1
ATOM 7565 C C . LEU B 1 472 ? -30.247 102.216 74.481 1.00 53.39 472 LEU A C 1
ATOM 7566 O O . LEU B 1 472 ? -30.478 103.062 75.344 1.00 54.80 472 LEU A O 1
ATOM 7571 N N . LEU B 1 473 ? -29.508 102.482 73.408 1.00 53.60 473 LEU A N 1
ATOM 7572 C CA . LEU B 1 473 ? -28.842 103.775 73.278 1.00 58.17 473 LEU A CA 1
ATOM 7573 C C . LEU B 1 473 ? -29.780 104.916 72.888 1.00 66.84 473 LEU A C 1
ATOM 7574 O O . LEU B 1 473 ? -29.386 106.084 72.904 1.00 70.60 473 LEU A O 1
ATOM 7579 N N . THR B 1 474 ? -31.020 104.579 72.552 1.00 65.07 474 THR A N 1
ATOM 7580 C CA . THR B 1 474 ? -32.027 105.588 72.235 1.00 71.68 474 THR A CA 1
ATOM 7581 C C . THR B 1 474 ? -32.922 105.904 73.429 1.00 77.51 474 THR A C 1
ATOM 7582 O O . THR B 1 474 ? -33.862 106.688 73.314 1.00 79.49 474 THR A O 1
ATOM 7586 N N . LEU B 1 475 ? -32.634 105.289 74.572 1.00 77.20 475 LEU A N 1
ATOM 7587 C CA . LEU B 1 475 ? -33.439 105.509 75.768 1.00 74.24 475 LEU A CA 1
ATOM 7588 C C . LEU B 1 475 ? -33.204 106.878 76.391 1.00 71.23 475 LEU A C 1
ATOM 7589 O O . LEU B 1 475 ? -32.205 107.540 76.103 1.00 69.54 475 LEU A O 1
ATOM 7594 N N . SER B 1 476 ? -34.118 107.277 77.274 1.00 71.44 476 SER A N 1
ATOM 7595 C CA . SER B 1 476 ? -33.996 108.538 77.993 1.00 70.66 476 SER A CA 1
ATOM 7596 C C . SER B 1 476 ? -32.725 108.514 78.819 1.00 71.20 476 SER A C 1
ATOM 7597 O O . SER B 1 476 ? -32.199 107.444 79.109 1.00 77.48 476 SER A O 1
ATOM 7600 N N . GLY B 1 477 ? -32.243 109.689 79.207 1.00 66.35 477 GLY A N 1
ATOM 7601 C CA . GLY B 1 477 ? -31.032 109.790 79.995 1.00 61.98 477 GLY A CA 1
ATOM 7602 C C . GLY B 1 477 ? -30.976 108.923 81.239 1.00 61.34 477 GLY A C 1
ATOM 7603 O O . GLY B 1 477 ? -30.016 108.179 81.430 1.00 49.89 477 GLY A O 1
ATOM 7604 N N . GLU B 1 478 ? -32.001 109.004 82.081 1.00 64.13 478 GLU A N 1
ATOM 7605 C CA . GLU B 1 478 ? -31.992 108.247 83.326 1.00 61.13 478 GLU A CA 1
ATOM 7606 C C . GLU B 1 478 ? -32.213 106.748 83.087 1.00 56.32 478 GLU A C 1
ATOM 7607 O O . GLU B 1 478 ? -31.601 105.925 83.759 1.00 47.45 478 GLU A O 1
ATOM 7613 N N . GLN B 1 479 ? -33.081 106.383 82.146 1.00 52.70 479 GLN A N 1
ATOM 7614 C CA . GLN B 1 479 ? -33.288 104.963 81.859 1.00 47.15 479 GLN A CA 1
ATOM 7615 C C . GLN B 1 479 ? -32.040 104.384 81.196 1.00 46.71 479 GLN A C 1
ATOM 7616 O O . GLN B 1 479 ? -31.735 103.202 81.356 1.00 43.80 479 GLN A O 1
ATOM 7622 N N . LYS B 1 480 ? -31.306 105.224 80.474 1.00 45.59 480 LYS A N 1
ATOM 7623 C CA . LYS B 1 480 ? -30.030 104.818 79.897 1.00 46.02 480 LYS A CA 1
ATOM 7624 C C . LYS B 1 480 ? -29.015 104.534 81.005 1.00 41.84 480 LYS A C 1
ATOM 7625 O O . LYS B 1 480 ? -28.230 103.587 80.923 1.00 44.85 480 LYS A O 1
ATOM 7631 N N . GLU B 1 481 ? -29.043 105.357 82.048 1.00 46.29 481 GLU A N 1
ATOM 7632 C CA . GLU B 1 481 ? -28.196 105.126 83.216 1.00 45.36 481 GLU A CA 1
ATOM 7633 C C . GLU B 1 481 ? -28.542 103.820 83.912 1.00 38.29 481 GLU A C 1
ATOM 7634 O O . GLU B 1 481 ? -27.654 103.083 84.345 1.00 37.47 481 GLU A O 1
ATOM 7640 N N . GLN B 1 482 ? -29.834 103.555 84.051 1.00 37.97 482 GLN A N 1
ATOM 7641 C CA . GLN B 1 482 ? -30.282 102.326 84.690 1.00 38.05 482 GLN A CA 1
ATOM 7642 C C . GLN B 1 482 ? -29.817 101.097 83.921 1.00 39.40 482 GLN A C 1
ATOM 7643 O O . GLN B 1 482 ? -29.630 100.027 84.501 1.00 39.20 482 GLN A O 1
ATOM 7649 N N . HIS B 1 483 ? -29.657 101.251 82.609 1.00 39.42 483 HIS A N 1
ATOM 7650 C CA . HIS B 1 483 ? -29.242 100.148 81.751 1.00 32.27 483 HIS A CA 1
ATOM 7651 C C . HIS B 1 483 ? -27.764 100.206 81.384 1.00 36.75 483 HIS A C 1
ATOM 7652 O O . HIS B 1 483 ? -27.335 99.532 80.446 1.00 34.21 483 HIS A O 1
ATOM 7659 N N . ALA B 1 484 ? -26.978 100.986 82.132 1.00 33.66 484 ALA A N 1
ATOM 7660 C CA . ALA B 1 484 ? -25.602 101.265 81.742 1.00 38.68 484 ALA A CA 1
ATOM 7661 C C . ALA B 1 484 ? -24.749 99.994 81.725 1.00 34.31 484 ALA A C 1
ATOM 7662 O O . ALA B 1 484 ? -23.888 99.832 80.854 1.00 33.07 484 ALA A O 1
ATOM 7664 N N . ARG B 1 485 ? -24.988 99.101 82.684 1.00 32.46 485 ARG A N 1
ATOM 7665 C CA . ARG B 1 485 ? -24.265 97.825 82.725 1.00 34.02 485 ARG A CA 1
ATOM 7666 C C . ARG B 1 485 ? -24.555 96.962 81.524 1.00 35.40 485 ARG A C 1
ATOM 7667 O O . ARG B 1 485 ? -23.642 96.376 80.941 1.00 33.46 485 ARG A O 1
ATOM 7675 N N . GLU B 1 486 ? -25.840 96.844 81.193 1.00 32.77 486 GLU A N 1
ATOM 7676 C CA . GLU B 1 486 ? -26.240 96.028 80.065 1.00 34.98 486 GLU A CA 1
ATOM 7677 C C . GLU B 1 486 ? -25.600 96.566 78.792 1.00 33.56 486 GLU A C 1
ATOM 7678 O O . GLU B 1 486 ? -25.087 95.801 77.986 1.00 37.45 486 GLU A O 1
ATOM 7684 N N . ILE B 1 487 ? -25.618 97.884 78.628 1.00 31.96 487 ILE A N 1
ATOM 7685 C CA . ILE B 1 487 ? -24.986 98.496 77.468 1.00 38.14 487 ILE A CA 1
ATOM 7686 C C . ILE B 1 487 ? -23.498 98.150 77.423 1.00 30.21 487 ILE A C 1
ATOM 7687 O O . ILE B 1 487 ? -22.982 97.729 76.387 1.00 31.73 487 ILE A O 1
ATOM 7692 N N . ALA B 1 488 ? -22.811 98.283 78.557 1.00 28.15 488 ALA A N 1
ATOM 7693 C CA . ALA B 1 488 ? -21.380 98.000 78.596 1.00 28.37 488 ALA A CA 1
ATOM 7694 C C . ALA B 1 488 ? -21.078 96.551 78.222 1.00 28.31 488 ALA A C 1
ATOM 7695 O O . ALA B 1 488 ? -20.179 96.276 77.426 1.00 28.78 488 ALA A O 1
ATOM 7697 N N . PHE B 1 489 ? -21.844 95.614 78.766 1.00 27.63 489 PHE A N 1
ATOM 7698 C CA . PHE B 1 489 ? -21.564 94.218 78.470 1.00 28.18 489 PHE A CA 1
ATOM 7699 C C . PHE B 1 489 ? -21.948 93.809 77.046 1.00 28.12 489 PHE A C 1
ATOM 7700 O O . PHE B 1 489 ? -21.239 92.995 76.440 1.00 29.33 489 PHE A O 1
ATOM 7708 N N . LEU B 1 490 ? -23.020 94.386 76.502 1.00 29.51 490 LEU A N 1
ATOM 7709 C CA . LEU B 1 490 ? -23.352 94.172 75.102 1.00 30.51 490 LEU A CA 1
ATOM 7710 C C . LEU B 1 490 ? -22.203 94.633 74.213 1.00 31.65 490 LEU A C 1
ATOM 7711 O O . LEU B 1 490 ? -21.775 93.903 73.319 1.00 34.01 490 LEU A O 1
ATOM 7716 N N . ILE B 1 491 ? -21.690 95.834 74.470 1.00 30.32 491 ILE A N 1
ATOM 7717 C CA . ILE B 1 491 ? -20.583 96.347 73.661 1.00 32.14 491 ILE A CA 1
ATOM 7718 C C . ILE B 1 491 ? -19.331 95.489 73.829 1.00 28.77 491 ILE A C 1
ATOM 7719 O O . ILE B 1 491 ? -18.672 95.141 72.844 1.00 30.23 491 ILE A O 1
ATOM 7724 N N . GLY B 1 492 ? -18.999 95.147 75.074 1.00 30.23 492 GLY A N 1
ATOM 7725 C CA . GLY B 1 492 ? -17.853 94.301 75.349 1.00 29.83 492 GLY A CA 1
ATOM 7726 C C . GLY B 1 492 ? -17.919 92.983 74.603 1.00 29.24 492 GLY A C 1
ATOM 7727 O O . GLY B 1 492 ? -16.947 92.567 73.962 1.00 28.51 492 GLY A O 1
ATOM 7728 N N . ASN B 1 493 ? -19.075 92.331 74.660 1.00 28.91 493 ASN A N 1
ATOM 7729 C CA . ASN B 1 493 ? -19.244 91.074 73.951 1.00 30.59 493 ASN A CA 1
ATOM 7730 C C . ASN B 1 493 ? -19.102 91.246 72.432 1.00 34.72 493 ASN A C 1
ATOM 7731 O O . ASN B 1 493 ? -18.504 90.395 71.760 1.00 30.34 493 ASN A O 1
ATOM 7736 N N . ALA B 1 494 ? -19.638 92.347 71.899 1.00 30.50 494 ALA A N 1
ATOM 7737 C CA . ALA B 1 494 ? -19.564 92.604 70.459 1.00 34.70 494 ALA A CA 1
ATOM 7738 C C . ALA B 1 494 ? -18.124 92.821 70.014 1.00 29.13 494 ALA A C 1
ATOM 7739 O O . ALA B 1 494 ? -17.687 92.247 69.020 1.00 34.88 494 ALA A O 1
ATOM 7741 N N . VAL B 1 495 ? -17.380 93.631 70.767 1.00 28.41 495 VAL A N 1
ATOM 7742 C CA . VAL B 1 495 ? -15.990 93.897 70.422 1.00 28.21 495 VAL A CA 1
ATOM 7743 C C . VAL B 1 495 ? -15.143 92.633 70.598 1.00 28.89 495 VAL A C 1
ATOM 7744 O O . VAL B 1 495 ? -14.267 92.353 69.779 1.00 30.57 495 VAL A O 1
ATOM 7748 N N . ALA B 1 496 ? -15.418 91.860 71.646 1.00 27.14 496 ALA A N 1
ATOM 7749 C CA . ALA B 1 496 ? -14.693 90.605 71.845 1.00 30.92 496 ALA A CA 1
ATOM 7750 C C . ALA B 1 496 ? -14.906 89.660 70.655 1.00 28.13 496 ALA A C 1
ATOM 7751 O O . ALA B 1 496 ? -13.961 89.018 70.189 1.00 29.05 496 ALA A O 1
ATOM 7753 N N . ARG B 1 497 ? -16.138 89.583 70.155 1.00 28.80 497 ARG A N 1
ATOM 7754 C CA . ARG B 1 497 ? -16.409 88.718 69.003 1.00 33.13 497 ARG A CA 1
ATOM 7755 C C . ARG B 1 497 ? -15.662 89.202 67.763 1.00 32.22 497 ARG A C 1
ATOM 7756 O O . ARG B 1 497 ? -15.075 88.404 67.031 1.00 34.80 497 ARG A O 1
ATOM 7764 N N . ILE B 1 498 ? -15.667 90.510 67.547 1.00 32.86 498 ILE A N 1
ATOM 7765 C CA . ILE B 1 498 ? -14.930 91.115 66.447 1.00 35.94 498 ILE A CA 1
ATOM 7766 C C . ILE B 1 498 ? -13.428 90.816 66.547 1.00 34.76 498 ILE A C 1
ATOM 7767 O O . ILE B 1 498 ? -12.788 90.455 65.558 1.00 36.79 498 ILE A O 1
ATOM 7772 N N . ALA B 1 499 ? -12.868 90.964 67.746 1.00 32.27 499 ALA A N 1
ATOM 7773 C CA . ALA B 1 499 ? -11.450 90.710 67.947 1.00 32.64 499 ALA A CA 1
ATOM 7774 C C . ALA B 1 499 ? -11.101 89.234 67.776 1.00 30.98 499 ALA A C 1
ATOM 7775 O O . ALA B 1 499 ? -10.074 88.908 67.193 1.00 35.56 499 ALA A O 1
ATOM 7777 N N . MET B 1 500 ? -11.952 88.342 68.277 1.00 29.88 500 MET A N 1
ATOM 7778 C CA . MET B 1 500 ? -11.674 86.915 68.165 1.00 29.26 500 MET A CA 1
ATOM 7779 C C . MET B 1 500 ? -11.620 86.505 66.696 1.00 38.01 500 MET A C 1
ATOM 7780 O O . MET B 1 500 ? -10.743 85.741 66.291 1.00 38.33 500 MET A O 1
ATOM 7785 N N . LYS B 1 501 ? -12.558 87.023 65.908 1.00 37.82 501 LYS A N 1
ATOM 7786 C CA . LYS B 1 501 ? -12.583 86.744 64.479 1.00 37.98 501 LYS A CA 1
ATOM 7787 C C . LYS B 1 501 ? -11.310 87.273 63.829 1.00 39.98 501 LYS A C 1
ATOM 7788 O O . LYS B 1 501 ? -10.651 86.573 63.064 1.00 41.45 501 LYS A O 1
ATOM 7794 N N . LYS B 1 502 ? -10.949 88.500 64.187 1.00 39.08 502 LYS A N 1
ATOM 7795 C CA . LYS B 1 502 ? -9.761 89.164 63.659 1.00 40.06 502 LYS A CA 1
ATOM 7796 C C . LYS B 1 502 ? -8.473 88.376 63.934 1.00 41.15 502 LYS A C 1
ATOM 7797 O O . LYS B 1 502 ? -7.569 88.342 63.097 1.00 44.96 502 LYS A O 1
ATOM 7803 N N . TYR B 1 503 ? -8.401 87.724 65.091 1.00 34.51 503 TYR A N 1
ATOM 7804 C CA . TYR B 1 503 ? -7.193 86.993 65.496 1.00 33.13 503 TYR A CA 1
ATOM 7805 C C . TYR B 1 503 ? -7.326 85.484 65.282 1.00 37.52 503 TYR A C 1
ATOM 7806 O O . TYR B 1 503 ? -6.450 84.714 65.689 1.00 41.64 503 TYR A O 1
ATOM 7815 N N . SER B 1 504 ? -8.431 85.079 64.659 1.00 39.78 504 SER A N 1
ATOM 7816 C CA . SER B 1 504 ? -8.748 83.668 64.414 1.00 47.79 504 SER A CA 1
ATOM 7817 C C . SER B 1 504 ? -8.795 82.806 65.676 1.00 45.74 504 SER A C 1
ATOM 7818 O O . SER B 1 504 ? -8.264 81.691 65.699 1.00 43.73 504 SER A O 1
ATOM 7821 N N . LEU B 1 505 ? -9.437 83.321 66.722 1.00 40.24 505 LEU A N 1
ATOM 7822 C CA . LEU B 1 505 ? -9.683 82.541 67.930 1.00 43.32 505 LEU A CA 1
ATOM 7823 C C . LEU B 1 505 ? -11.055 81.880 67.890 1.00 54.48 505 LEU A C 1
ATOM 7824 O O . LEU B 1 505 ? -11.299 80.895 68.590 1.00 51.28 505 LEU A O 1
#

Radius of gyration: 29.85 Å; Cα contacts (8 Å, |Δi|>4): 1956; chains: 2; bounding box: 73×89×71 Å